Protein 6EX6 (pdb70)

Sequence (1267 aa):
INHGYPIDPVPFTSVKVTDNFWGQRLQASREVTIPLAFSKCEETGRYENFVKAAHPSDTYKVEGFSFDDTDVYKTIEGASYSLQTYPDKKLQKYIDSVLVIVAGAQEPDGYLYTARTMNPKHPHNWAGKERWVAVENLSHEFYNLGHMIEGAVAHYQATGKRNFLDIAIKYADCVCREIGNGPQQKKYVPGHQIAEMALVKLYMATGDKKYLDQAKFFLDTRGYTSRKDTYSQAHKPVVEQDEAVGHAVRAVYMYSGMADVAAITGDSSYIKAIDKIWDDNIVSKKIYITGGIGAHHAGEAFGNNYELPNLSAYCETCAAIGNVYMNYRLFLLHGDAKYFDVLERTLYNGLISGVSLDGGSFFYPNPLSSNGKYSRKPWFGCACCPSNVSRFIPSLPGYVYAVKNDQVYVNLYLSNKAELKVDKKKILLEQETGYPWNGDIRLKITQGNQDFTMKLRIPGWVRGNVLPGDLYSYADNQKPAYQVSVNGQTVESDVNDGYLSIARKWKKGDVVEVHFDMIPRIVKANPKVEADHGRVAVERGPIVYCAEWPDNRFNVHSILLNQHPQFKVTDKPELLYGIRQITTDAQALSYDKAGKLVTKDVELTLIPYYAWAHRGEGDMEVWLPIDVSATSAQINHGYPIDPVPFTSVKVTDNFWGQRLQASREVTIPLAFSKCEETGRYENFVKAAHPSDTYKVEGFSFDDTDVYKTIEGASYSLQTYPDKKLQKYIDSVLVIVAGAQEPDGYLYTARTMNPKHPHNWAGKERWVAVENLSHEFYNLGHMIEGAVAHYQATGKRNFLDIAIKYADCVCREIGNGPQQKKYVPGHQIAEMALVKLYMATGDKKYLDQAKFFLDTRGYTSRKDTYSQAHKPVVEQDEAVGHAVRAVYMYSGMADVAAITGDSSYIKAIDKIWDNIVSKKIYITGGIGAHHAGEAFGNNYELPNLSAYCETCAAIGNVYMNYRLFLLHGDAKYFDVLERTLYNGLISGVSLDGGSFFYPNPLSSNGKYSRKPWFGCACCPSNVSRFIPSLPGYVYAVKNDQVYVNLYLSNKAELKVDKKKILLEQETGYPWNGDIRLKITQGNQDFTMKLRIPGWVRGNVLPGDLYSYADNQKPAYQVSVNGQTVESDVNDGYLSIARKWKKGDVVEVHFDMIPRIVKANPKVEADHGRVAVERGPIVYCAEWPDNRFNVHSILLNQHPQFKVTDKPELLYGIRQITTDAQALSYDKAGKLVTKDVELTLIPYYAWAHRGEGDMEVWLPIDVSATSAQP

B-factor: mean 36.08, std 10.23, range [6.17, 221.86]

Radius of gyration: 34.12 Å; Cα contacts (8 Å, |Δi|>4): 2999; chains: 2; bounding box: 73×98×95 Å

Foldseek 3Di:
DDLQFLWFFFFLLFWFFDFQPLVLLQVLLQPALLVLLVVVCVVVCLLVLLQLLLPADQPDDLDFAQQSVLSLLLSLLLVLLNCSNPNDPVSLVVNVVSLVSQVSNADPQQQRGSQCSSYLCNGDPQCDNDHPPNFLPRNCSLVNLLSLLSSQLSNCVRPVDCSSVVSSVSNLVVCLVAEDDDDNHHDDAGNFARQLVSLLVNCVVPVDCSSLVVSVSNLQCQLVDPDLDQQQNSVHRLLPAQAFKHALLSRLSVLLSLLSSCSNVVNCSSVVRVVRHVVRCFAFAADLLLFGAAAPVRSITDPGLAHAFARGFRFLSSLLSLLSNLLSVCSNPVFLLSLLSNLSSVQGSNLLQAASSSQFGDGGQGQKDAWPDFTHNADSPRSNSSNSSNPSSRVSSRQWIGRALEIEGRDARFIWGWDQHNNWTWIKTWDDPPPQFFKIKIFTAADKDWGKYWYQDHCVLCFHSHPHAQKGWDADDRKDKWKDKPRHTDPDDQDSRTDIGTDIHHRGIMMIMHTDWDKTWMQGDVSNPNLVQWTFIDTRSFTKKFWDVVWPAARLFKAAELRWDKDWAWDCVPLNTFIKIKTWIWGWAQDPVRHIDIDITITIMTGNSSPRPPHIRIMHRIGGNDPVRGDYD/DDLQFLWFFFFLLQWDFDFQPLVLVQVLLQPAQLVLLVVVCVVVCVLVLLQLLLVADQPDDQDQAQLSVLLLLLSLLLLLLNCSNPNDPVSLVVNVVSLVSQLSNADPQLQRGSQCSSYLPNGDPQCPNDHPPNQLPRNCSLVSLLSLLSSQLSNCVRPVDNSSVVSSVSSLVSCLVAEDDDPRHHDDAGNAARQLQSLLVNCVVPVPCSSLVVSVSNLQCQLVDPDLDQQQPSVHRQLPAQAFKHALLSRLSSLLSLLSSCSVVVNCSNVVRSVRHVCRCQAFAADLLLFGAAAPVRNITDDGLAHAFARGFRFLSSLLSLLSNLLSVCSNPVFLLSLLSNLSSVQGSNLLQAASSNQWGDGGQGQKAAWPDFTGRADSPRPNSSNSSNRSSRVSRSQWMANAQEIEGRDARWIWGWDQHNNWTWIKTWDDPPPQFFKIKMFTAADKDWHKYWYAQRCVLVQHSHPHQQKGWDAPDHWDKWKDKPPHTDDADQDSRTRIDTGIHHRPIMMIMGTDWDKTWMAGDVSNPNQVQWTFIDTRSFTKKFFPVVWPAAQLQKAAELHWDKDWDWDCPPSNTFIKIWTWTWGWAADPVRHIDTDITITIMTTNSSPNPPHIRIMHRIHGHDPVSGDYYD

InterPro domains:
  IPR008928 Six-hairpin glycosidase superfamily [SSF48208] (93-388)
  IPR012878 Non-reducing end beta-L-arabinofuranosidase-like, GH127 catalytic domain [PF07944] (34-416)
  IPR049046 Non-reducing end beta-L-arabinofuranosidase-like, GH127 middle domain [PF20736] (426-537)
  IPR049049 Non-reducing end beta-L-arabinofuranosidase-like, GH127 C-terminal domain [PF20737] (539-644)
  IPR049174 Non-reducing end beta-L-arabinofuranosidase-like [PTHR43465] (1-645)

Organism: Bacteroides thetaiotaomicron (strain ATCC 29148 / DSM 2079 / JCM 5827 / CCUG 10774 / NCTC 10582 / VPI-5482 / E50) (NCBI:txid226186)

Secondary structure (DSSP, 8-state):
-----SSEE--GGGEEE-SSHHHHHHHHIIIIIHHHHHHHHHHTTHHHHHHHHHS--TT----S-TTTTHHHHHHHHHHHHHHHHS--HHHHHHHHHHHHHHHHT--TTS---HHHHT-TTS--TTT-SSTTTTTTTT--HHHHHHHHHHHHHHHHHHHS--TTHHHHHHHHHHHHHHBSSSTTSB----SS--HHHHHHHHHHHH--HHHHHHHHHHHHHTTSSS---TTTT-SS-GGG--S--EEHHHHHHHHHHHHHHHHHHT-THHHHHHHHHHHHHHHHS--TTS----BTGGGEE-STT---STT----HHHHHHHHHHHHHHHHHH--THHHHHHHHHIIIIIGGGB-TTSS-B-SS--SEEESS---BS--SS-HHHHHHHHHGGGGGGGSEEEETTEEEE---SSEEEEEEETTEEEEEEEEE-TTS-EEEEEEEEE-EEEEEEEEE--GGGGT-SSSSSSEEE-S-----EEEEETTEEE-PPEETTEEEEEEEEETT-EEEEEE----EEEEE-TT-GGGTTEEEEEETTEEEEEEGGG-SS-TTSEE--SS---EEEEETTSTTSEEEEEEEEEEEEE-TTS-EEEEEEEEEEEEGGGTTSS-S-EEESEEE-SGGG---B-/-----SSEE--GGGEEE-SSHHHHHHHHIIIIIHHHHHHHHHHTTHHHHHHHHHS--TT----S-TTTHHHHHHHHHHHHHHHHHS--HHHHHHHHHHHHHHHHT--TTS---HHHHT-TTS--TTT-SSTTTTTTTT--HHHHHHHHHHHHHHHHHHHS--TTHHHHHHHHHHHHHHBSSSTTSB----SS--HHHHHHHHHHHH--HHHHHHHHHHHHHTTSSS---GGGT-SS-GGG--S--SBHHHHHHHHHHHHHHHHHHT-THHHHHHHHHHHHHHHHS--TTS----BTTTTB--STT---STT----HHHHHHHHHHHHHHHHHH--HHHHHHHHHHIIIIIGGGB-TTSS-B-SS--SEEES----BS--SS-HHHHHHHHHGGGGGGGSEEEETTEEEE---SSEEEEEEETTEEEEEEEEE-TTS--EEEEEEEE-EEEEEEEEE--GGGGT-SSSSSSEEE-S-----EEEEETTEEE---EETTEEEEEEEEETT-EEEEEE----EEEEE-TT-GGGTTEEEEEETTEEEEEEGGG-SS-GGGEE--SS--EEEEEETTSTTSEEEEEEEEEEEEE-TTS-EEEEEEEEEEEEGGGTTSS-S-EEESEEE-SGGG----

Solvent-accessible surface area: 43838 Å² total; per-residue (Å²): 122,101,38,30,18,87,10,71,53,7,72,25,71,31,8,62,33,80,20,135,24,1,18,44,8,31,90,11,5,68,102,56,2,1,64,37,1,8,60,35,0,59,120,60,22,10,34,44,31,0,67,69,4,41,120,76,34,107,122,50,89,26,80,50,70,3,24,7,3,1,3,0,0,1,0,0,5,0,0,0,31,6,8,71,78,115,110,54,90,75,30,59,57,84,0,57,69,7,3,108,63,0,46,44,2,29,45,148,54,0,0,0,0,4,7,14,10,7,1,79,68,112,28,6,125,78,0,21,96,59,51,1,80,14,1,27,92,58,0,13,0,1,12,0,0,0,0,0,0,6,0,0,5,3,0,82,108,24,24,56,127,127,58,0,3,55,8,0,30,106,0,0,49,0,0,22,129,45,0,7,95,29,152,106,55,110,66,49,3,1,4,11,0,0,0,0,8,0,0,3,52,0,35,59,40,52,41,57,64,46,3,16,88,13,0,69,34,0,0,59,27,2,17,148,33,125,19,57,74,71,82,9,0,4,55,48,21,3,64,72,1,19,45,0,32,5,6,2,7,5,0,0,2,0,0,0,0,0,1,14,0,3,11,30,52,74,43,86,50,3,21,55,1,1,47,57,0,15,74,7,2,2,7,52,11,0,2,1,1,0,0,0,2,4,53,103,88,30,39,12,15,9,108,52,30,63,5,36,18,94,53,0,20,2,6,0,4,1,1,0,0,1,0,21,2,0,20,38,0,0,5,31,57,8,31,1,68,12,0,16,2,0,2,12,0,0,1,0,1,0,0,0,0,5,8,7,78,0,17,24,1,1,34,21,1,11,0,8,3,100,18,186,63,29,17,88,61,22,51,59,20,0,14,0,0,0,0,1,0,3,2,4,11,20,0,6,13,24,0,1,0,11,18,116,36,58,0,17,0,0,0,0,1,14,0,44,4,97,2,78,0,79,109,38,64,0,71,1,63,0,69,26,33,7,2,36,47,2,75,2,34,1,26,2,69,37,30,106,36,94,6,18,0,21,0,0,0,0,2,21,1,90,39,72,6,7,23,56,90,1,12,64,30,44,46,150,95,88,26,45,72,86,1,27,14,83,79,67,100,29,104,65,67,40,96,81,8,0,4,34,13,78,78,60,1,44,64,57,18,52,0,99,4,58,1,38,20,48,17,14,7,0,82,5,25,107,123,2,135,38,3,97,18,47,2,0,1,2,18,4,7,1,0,1,0,0,1,88,45,32,8,227,37,61,0,27,3,0,24,2,78,110,161,18,84,47,134,54,57,82,72,86,165,46,22,135,19,2,51,20,0,8,3,103,6,60,9,9,48,128,61,205,85,62,142,88,58,72,126,119,20,104,0,14,0,0,0,0,4,0,2,11,54,68,38,88,17,34,0,16,0,1,1,2,27,59,94,94,12,32,44,21,135,112,103,41,36,19,72,2,68,52,6,74,27,77,29,7,60,33,74,28,124,23,1,19,40,8,22,91,12,5,64,106,58,2,2,64,38,2,8,58,36,0,108,115,58,21,16,25,83,26,0,51,59,3,41,119,80,31,106,122,58,82,22,135,51,68,3,21,7,3,0,1,0,0,0,0,0,5,0,0,0,29,6,11,58,79,123,115,58,89,81,29,64,60,84,0,57,68,7,4,109,61,0,46,43,2,28,48,148,57,1,0,0,0,4,7,13,11,4,0,78,64,114,30,7,124,75,0,23,94,58,57,12,82,14,1,25,92,56,0,10,0,1,11,0,0,0,0,0,0,6,0,0,4,2,0,79,114,24,20,55,127,122,57,0,3,57,8,0,30,113,0,0,33,0,0,14,134,56,0,8,92,26,152,102,64,35,62,55,3,0,5,13,0,0,0,0,7,0,0,7,59,0,27,48,42,52,40,48,122,78,2,8,85,14,0,67,36,0,1,60,23,3,3,140,23,124,20,119,66,68,79,7,0,4,46,51,21,4,63,71,2,17,45,0,31,6,10,2,5,6,0,0,1,0,0,0,0,0,2,14,0,2,11,30,53,72,44,85,49,2,20,54,1,0,41,57,0,5,74,10,0,3,17,59,12,0,2,0,1,0,0,1,2,3,58,103,90,31,35,11,13,11,109,53,32,67,5,33,18,97,52,0,18,1,6,0,2,0,0,0,0,2,0,24,2,0,21,36,0,0,5,31,65,10,32,0,67,10,0,23,0,1,3,14,0,0,0,0,0,0,0,0,0,5,9,8,76,1,17,24,2,1,36,20,0,10,0,7,3,102,22,92,64,25,19,88,58,22,54,55,19,0,12,0,0,0,0,1,0,4,2,4,8,20,0,5,12,22,0,0,0,13,85,110,49,46,0,8,0,0,0,0,0,14,0,108,3,98,2,77,0,74,202,34,57,0,59,1,38,4,38,25,32,6,2,38,42,3,73,3,80,0,58,2,41,90,23,114,39,89,1,18,0,24,0,0,1,0,4,21,2,99,40,74,7,7,24,55,92,2,10,63,30,47,47,105,86,86,26,50,71,97,4,22,12,81,74,60,112,27,91,58,110,35,90,80,9,0,5,34,9,79,75,65,0,33,148,55,16,38,0,81,4,63,1,40,20,46,18,13,10,0,32,14,24,111,120,1,136,38,8,101,26,54,6,0,1,3,19,4,8,1,0,2,0,0,1,93,46,32,17,110,32,72,0,29,6,0,21,2,76,111,144,16,142,46,54,54,49,87,80,86,165,47,21,131,18,1,51,18,0,13,5,110,5,61,10,9,42,108,57,124,82,64,141,92,56,75,48,130,29,110,0,14,0,0,0,0,4,0,2,11,54,70,37,91,15,30,0,13,0,2,1,1,29,60,98,97,14,34,59,26,51,143

Nearest PDB structures (foldseek):
  6ex6-assembly2_A  TM=1.002E+00  e=0.000E+00  Bacteroides thetaiotaomicron VPI-5482
  4qk0-assembly2_D  TM=9.140E-01  e=5.119E-61  Geobacillus stearothermophilus
  8qf2-assembly1_A  TM=9.098E-01  e=1.594E-53  Bifidobacterium longum
  3wrg-assembly1_A  TM=9.136E-01  e=2.716E-53  Bifidobacterium longum subsp. longum JCM 1217
  3wrf-assembly1_A  TM=9.022E-01  e=9.124E-53  Bifidobacterium longum subsp. longum JCM 1217

Structure (mmCIF, N/CA/C/O backbone):
data_6EX6
#
_entry.id   6EX6
#
_cell.length_a   136.821
_cell.length_b   136.821
_cell.length_c   135.582
_cell.angle_alpha   90.00
_cell.angle_beta   90.00
_cell.angle_gamma   120.00
#
_symmetry.space_group_name_H-M   'P 65'
#
loop_
_entity.id
_entity.type
_entity.pdbx_description
1 polymer 'Six-hairpin glycosidase'
2 non-polymer 'ZINC ION'
3 water water
#
loop_
_atom_site.group_PDB
_atom_site.id
_atom_site.type_symbol
_atom_site.label_atom_id
_atom_site.label_alt_id
_atom_site.label_comp_id
_atom_site.label_asym_id
_atom_site.label_entity_id
_atom_site.label_seq_id
_atom_site.pdbx_PDB_ins_code
_atom_site.Cartn_x
_atom_site.Cartn_y
_atom_site.Cartn_z
_atom_site.occupancy
_atom_site.B_iso_or_equiv
_atom_site.auth_seq_id
_atom_site.auth_comp_id
_atom_site.auth_asym_id
_atom_site.auth_atom_id
_atom_site.pdbx_PDB_model_num
ATOM 1 N N . ILE A 1 1 ? -34.157 129.605 -8.006 1.00 49.84 21 ILE B N 1
ATOM 2 C CA . ILE A 1 1 ? -34.983 130.082 -6.817 1.00 43.65 21 ILE B CA 1
ATOM 3 C C . ILE A 1 1 ? -34.175 129.921 -5.564 1.00 39.59 21 ILE B C 1
ATOM 4 O O . ILE A 1 1 ? -33.708 128.799 -5.226 1.00 40.17 21 ILE B O 1
ATOM 9 N N . ASN A 1 2 ? -34.056 131.027 -4.860 1.00 36.27 22 ASN B N 1
ATOM 10 C CA . ASN A 1 2 ? -33.132 131.136 -3.742 1.00 42.37 22 ASN B CA 1
ATOM 11 C C . ASN A 1 2 ? -33.632 130.317 -2.529 1.00 39.05 22 ASN B C 1
ATOM 12 O O . ASN A 1 2 ? -34.827 130.326 -2.184 1.00 36.28 22 ASN B O 1
ATOM 17 N N . HIS A 1 3 ? -32.698 129.568 -1.961 1.00 37.93 23 HIS B N 1
ATOM 18 C CA . HIS A 1 3 ? -32.892 128.777 -0.730 1.00 36.64 23 HIS B CA 1
ATOM 19 C C . HIS A 1 3 ? -33.153 129.635 0.543 1.00 31.55 23 HIS B C 1
ATOM 20 O O . HIS A 1 3 ? -33.613 129.096 1.562 1.00 33.02 23 HIS B O 1
ATOM 27 N N . GLY A 1 4 ? -32.781 130.918 0.520 1.00 31.24 24 GLY B N 1
ATOM 28 C CA . GLY A 1 4 ? -32.874 131.859 1.695 1.00 30.36 24 GLY B CA 1
ATOM 29 C C . GLY A 1 4 ? -31.792 131.819 2.814 1.00 29.16 24 GLY B C 1
ATOM 30 O O . GLY A 1 4 ? -31.780 132.639 3.730 1.00 30.20 24 GLY B O 1
ATOM 31 N N . TYR A 1 5 ? -30.957 130.815 2.862 1.00 26.65 25 TYR B N 1
ATOM 32 C CA . TYR A 1 5 ? -29.832 130.858 3.803 1.00 28.67 25 TYR B CA 1
ATOM 33 C C . TYR A 1 5 ? -28.956 132.076 3.580 1.00 29.02 25 TYR B C 1
ATOM 34 O O . TYR A 1 5 ? -28.777 132.487 2.429 1.00 34.15 25 TYR B O 1
ATOM 43 N N . PRO A 1 6 ? -28.365 132.622 4.654 1.00 28.93 26 PRO B N 1
ATOM 44 C CA . PRO A 1 6 ? -27.498 133.803 4.422 1.00 33.58 26 PRO B CA 1
ATOM 45 C C . PRO A 1 6 ? -26.135 133.471 3.823 1.00 33.37 26 PRO B C 1
ATOM 46 O O . PRO A 1 6 ? -25.407 134.381 3.453 1.00 35.90 26 PRO B O 1
ATOM 50 N N . ILE A 1 7 ? -25.785 132.202 3.712 1.00 31.02 27 ILE B N 1
ATOM 51 C CA . ILE A 1 7 ? -24.544 131.815 3.014 1.00 32.06 27 ILE B CA 1
ATOM 52 C C . ILE A 1 7 ? -24.876 130.834 1.883 1.00 29.76 27 ILE B C 1
ATOM 53 O O . ILE A 1 7 ? -25.755 130.014 2.067 1.00 25.25 27 ILE B O 1
ATOM 58 N N . ASP A 1 8 ? -24.220 130.950 0.716 1.00 31.66 28 ASP B N 1
ATOM 59 C CA . ASP A 1 8 ? -24.421 130.032 -0.419 1.00 31.23 28 ASP B CA 1
ATOM 60 C C . ASP A 1 8 ? -23.542 128.784 -0.424 1.00 30.18 28 ASP B C 1
ATOM 61 O O . ASP A 1 8 ? -22.343 128.859 -0.259 1.00 29.96 28 ASP B O 1
ATOM 66 N N . PRO A 1 9 ? -24.131 127.623 -0.680 1.00 30.11 29 PRO B N 1
ATOM 67 C CA . PRO A 1 9 ? -23.314 126.468 -0.992 1.00 30.31 29 PRO B CA 1
ATOM 68 C C . PRO A 1 9 ? -22.432 126.683 -2.212 1.00 33.62 29 PRO B C 1
ATOM 69 O O . PRO A 1 9 ? -22.776 127.483 -3.106 1.00 33.04 29 PRO B O 1
ATOM 73 N N . VAL A 1 10 ? -21.323 125.949 -2.253 1.00 33.27 30 VAL B N 1
ATOM 74 C CA . VAL A 1 10 ? -20.534 125.783 -3.464 1.00 31.83 30 VAL B CA 1
ATOM 75 C C . VAL A 1 10 ? -20.842 124.344 -3.863 1.00 30.80 30 VAL B C 1
ATOM 76 O O . VAL A 1 10 ? -20.457 123.374 -3.142 1.00 34.99 30 VAL B O 1
ATOM 80 N N . PRO A 1 11 ? -21.576 124.180 -4.973 1.00 29.51 31 PRO B N 1
ATOM 81 C CA . PRO A 1 11 ? -22.033 122.839 -5.368 1.00 32.34 31 PRO B CA 1
ATOM 82 C C . PRO A 1 11 ? -20.938 121.786 -5.682 1.00 32.81 31 PRO B C 1
ATOM 83 O O . PRO A 1 11 ? -19.807 122.112 -6.029 1.00 36.72 31 PRO B O 1
ATOM 87 N N . PHE A 1 12 ? -21.291 120.521 -5.582 1.00 32.49 32 PHE B N 1
ATOM 88 C CA . PHE A 1 12 ? -20.299 119.444 -5.773 1.00 33.27 32 PHE B CA 1
ATOM 89 C C . PHE A 1 12 ? -19.715 119.426 -7.224 1.00 35.59 32 PHE B C 1
ATOM 90 O O . PHE A 1 12 ? -18.625 118.931 -7.438 1.00 37.44 32 PHE B O 1
ATOM 98 N N . THR A 1 13 ? -20.457 119.993 -8.177 1.00 30.80 33 THR B N 1
ATOM 99 C CA . THR A 1 13 ? -20.057 120.082 -9.554 1.00 34.24 33 THR B CA 1
ATOM 100 C C . THR A 1 13 ? -18.953 121.095 -9.720 1.00 35.91 33 THR B C 1
ATOM 101 O O . THR A 1 13 ? -18.287 121.068 -10.726 1.00 33.12 33 THR B O 1
ATOM 105 N N . SER A 1 14 ? -18.765 121.985 -8.737 1.00 36.86 34 SER B N 1
ATOM 106 C CA . SER A 1 14 ? -17.708 123.008 -8.785 1.00 36.81 34 SER B CA 1
ATOM 107 C C . SER A 1 14 ? -16.338 122.565 -8.257 1.00 34.58 34 SER B C 1
ATOM 108 O O . SER A 1 14 ? -15.353 123.304 -8.380 1.00 35.63 34 SER B O 1
ATOM 111 N N . VAL A 1 15 ? -16.261 121.369 -7.681 1.00 32.36 35 VAL B N 1
ATOM 112 C CA . VAL A 1 15 ? -15.105 120.950 -6.895 1.00 31.39 35 VAL B CA 1
ATOM 113 C C . VAL A 1 15 ? -14.610 119.586 -7.414 1.00 35.76 35 VAL B C 1
ATOM 114 O O . VAL A 1 15 ? -15.345 118.598 -7.325 1.00 37.97 35 VAL B O 1
ATOM 118 N N . LYS A 1 16 ? -13.392 119.560 -7.982 1.00 37.13 36 LYS B N 1
ATOM 119 C CA . LYS A 1 16 ? -12.770 118.353 -8.482 1.00 35.72 36 LYS B CA 1
ATOM 120 C C . LYS A 1 16 ? -11.796 117.926 -7.398 1.00 35.80 36 LYS B C 1
ATOM 121 O O . LYS A 1 16 ? -10.836 118.663 -7.023 1.00 35.33 36 LYS B O 1
ATOM 123 N N . VAL A 1 17 ? -12.065 116.751 -6.866 1.00 31.53 37 VAL B N 1
ATOM 124 C CA . VAL A 1 17 ? -11.228 116.151 -5.835 1.00 34.49 37 VAL B CA 1
ATOM 125 C C . VAL A 1 17 ? -10.020 115.502 -6.483 1.00 36.02 37 VAL B C 1
ATOM 126 O O . VAL A 1 17 ? -10.199 114.674 -7.358 1.00 32.63 37 VAL B O 1
ATOM 130 N N . THR A 1 18 ? -8.834 115.827 -5.983 1.00 34.18 38 THR B N 1
ATOM 131 C CA . THR A 1 18 ? -7.556 115.392 -6.537 1.00 37.68 38 THR B CA 1
ATOM 132 C C . THR A 1 18 ? -6.737 114.571 -5.524 1.00 38.98 38 THR B C 1
ATOM 133 O O . THR A 1 18 ? -5.627 114.143 -5.821 1.00 38.47 38 THR B O 1
ATOM 137 N N . ASP A 1 19 ? -7.289 114.331 -4.347 1.00 34.84 39 ASP B N 1
ATOM 138 C CA . ASP A 1 19 ? -6.553 113.649 -3.297 1.00 32.96 39 ASP B CA 1
ATOM 139 C C . ASP A 1 19 ? -6.622 112.133 -3.408 1.00 33.51 39 ASP B C 1
ATOM 140 O O . ASP A 1 19 ? -7.186 111.561 -4.365 1.00 42.81 39 ASP B O 1
ATOM 145 N N . ASN A 1 20 ? -6.048 111.493 -2.407 1.00 34.04 40 ASN B N 1
ATOM 146 C CA . ASN A 1 20 ? -6.063 110.060 -2.251 1.00 36.21 40 ASN B CA 1
ATOM 147 C C . ASN A 1 20 ? -7.183 109.521 -1.306 1.00 34.31 40 ASN B C 1
ATOM 148 O O . ASN A 1 20 ? -7.862 108.559 -1.657 1.00 38.30 40 ASN B O 1
ATOM 153 N N . PHE A 1 21 ? -7.404 110.140 -0.147 1.00 34.91 41 PHE B N 1
ATOM 154 C CA . PHE A 1 21 ? -8.440 109.697 0.837 1.00 31.02 41 PHE B CA 1
ATOM 155 C C . PHE A 1 21 ? -9.902 109.696 0.286 1.00 31.76 41 PHE B C 1
ATOM 156 O O . PHE A 1 21 ? -10.540 108.623 0.113 1.00 33.25 41 PHE B O 1
ATOM 164 N N . TRP A 1 22 ? -10.419 110.876 -0.004 1.00 31.74 42 TRP B N 1
ATOM 165 C CA . TRP A 1 22 ? -11.766 111.049 -0.508 1.00 31.18 42 TRP B CA 1
ATOM 166 C C . TRP A 1 22 ? -11.915 110.567 -1.938 1.00 32.92 42 TRP B C 1
ATOM 167 O O . TRP A 1 22 ? -12.883 109.977 -2.285 1.00 33.95 42 TRP B O 1
ATOM 178 N N . GLY A 1 23 ? -10.898 110.817 -2.731 1.00 30.53 43 GLY B N 1
ATOM 179 C CA . GLY A 1 23 ? -10.827 110.390 -4.095 1.00 28.29 43 GLY B CA 1
ATOM 180 C C . GLY A 1 23 ? -10.998 108.915 -4.243 1.00 27.70 43 GLY B C 1
ATOM 181 O O . GLY A 1 23 ? -11.611 108.517 -5.165 1.00 29.68 43 GLY B O 1
ATOM 182 N N . GLN A 1 24 ? -10.431 108.115 -3.365 1.00 31.84 44 GLN B N 1
ATOM 183 C CA . GLN A 1 24 ? -10.664 106.692 -3.424 1.00 36.52 44 GLN B CA 1
ATOM 184 C C . GLN A 1 24 ? -12.085 106.323 -2.987 1.00 36.73 44 GLN B C 1
ATOM 185 O O . GLN A 1 24 ? -12.634 105.410 -3.506 1.00 29.82 44 GLN B O 1
ATOM 191 N N . ARG A 1 25 ? -12.676 107.085 -2.070 1.00 34.21 45 ARG B N 1
ATOM 192 C CA . ARG A 1 25 ? -14.043 106.837 -1.630 1.00 32.75 45 ARG B CA 1
ATOM 193 C C . ARG A 1 25 ? -14.993 107.152 -2.760 1.00 29.42 45 ARG B C 1
ATOM 194 O O . ARG A 1 25 ? -15.940 106.484 -2.905 1.00 26.35 45 ARG B O 1
ATOM 202 N N . LEU A 1 26 ? -14.690 108.163 -3.557 1.00 30.61 46 LEU B N 1
ATOM 203 C CA . LEU A 1 26 ? -15.511 108.563 -4.675 1.00 31.86 46 LEU B CA 1
ATOM 204 C C . LEU A 1 26 ? -15.442 107.564 -5.771 1.00 37.25 46 LEU B C 1
ATOM 205 O O . LEU A 1 26 ? -16.430 107.262 -6.360 1.00 40.05 46 LEU B O 1
ATOM 210 N N . GLN A 1 27 ? -14.258 107.079 -6.065 1.00 35.33 47 GLN B N 1
ATOM 211 C CA . GLN A 1 27 ? -14.091 106.058 -7.072 1.00 36.51 47 GLN B CA 1
ATOM 212 C C . GLN A 1 27 ? -14.810 104.799 -6.652 1.00 31.50 47 GLN B C 1
ATOM 213 O O . GLN A 1 27 ? -15.527 104.204 -7.451 1.00 29.95 47 GLN B O 1
ATOM 219 N N . ALA A 1 28 ? -14.624 104.389 -5.413 1.00 30.49 48 ALA B N 1
ATOM 220 C CA . ALA A 1 28 ? -15.313 103.216 -4.901 1.00 33.06 48 ALA B CA 1
ATOM 221 C C . ALA A 1 28 ? -16.843 103.347 -4.985 1.00 33.94 48 ALA B C 1
ATOM 222 O O . ALA A 1 28 ? -17.537 102.399 -5.353 1.00 33.01 48 ALA B O 1
ATOM 224 N N . SER A 1 29 ? -17.381 104.526 -4.685 1.00 32.79 49 SER B N 1
ATOM 225 C CA . SER A 1 29 ? -18.833 104.723 -4.806 1.00 35.06 49 SER B CA 1
ATOM 226 C C . SER A 1 29 ? -19.331 104.479 -6.255 1.00 33.16 49 SER B C 1
ATOM 227 O O . SER A 1 29 ? -20.377 103.830 -6.491 1.00 31.11 49 SER B O 1
ATOM 230 N N . ARG A 1 30 ? -18.585 104.995 -7.224 1.00 31.28 50 ARG B N 1
ATOM 231 C CA . ARG A 1 30 ? -19.011 104.903 -8.621 1.00 33.81 50 ARG B CA 1
ATOM 232 C C . ARG A 1 30 ? -18.826 103.490 -9.178 1.00 34.78 50 ARG B C 1
ATOM 233 O O . ARG A 1 30 ? -19.724 102.981 -9.843 1.00 32.94 50 ARG B O 1
ATOM 241 N N . GLU A 1 31 ? -17.696 102.841 -8.863 1.00 35.43 51 GLU B N 1
ATOM 242 C CA . GLU A 1 31 ? -17.361 101.569 -9.510 1.00 36.95 51 GLU B CA 1
ATOM 243 C C . GLU A 1 31 ? -17.958 100.408 -8.791 1.00 38.94 51 GLU B C 1
ATOM 244 O O . GLU A 1 31 ? -18.119 99.383 -9.407 1.00 35.82 51 GLU B O 1
ATOM 250 N N . VAL A 1 32 ? -18.236 100.514 -7.480 1.00 37.04 52 VAL B N 1
ATOM 251 C CA . VAL A 1 32 ? -18.747 99.339 -6.756 1.00 35.51 52 VAL B CA 1
ATOM 252 C C . VAL A 1 32 ? -20.092 99.585 -6.071 1.00 33.46 52 VAL B C 1
ATOM 253 O O . VAL A 1 32 ? -21.017 98.786 -6.212 1.00 33.65 52 VAL B O 1
ATOM 257 N N . THR A 1 33 ? -20.203 100.669 -5.296 1.00 33.72 53 THR B N 1
ATOM 258 C CA . THR A 1 33 ? -21.365 100.846 -4.442 1.00 30.77 53 THR B CA 1
ATOM 259 C C . THR A 1 33 ? -22.647 101.050 -5.243 1.00 29.67 53 THR B C 1
ATOM 260 O O . THR A 1 33 ? -23.622 100.381 -4.964 1.00 34.50 53 THR B O 1
ATOM 264 N N . ILE A 1 34 ? -22.663 101.990 -6.177 1.00 29.25 54 ILE B N 1
ATOM 265 C CA . ILE A 1 34 ? -23.864 102.242 -6.968 1.00 29.79 54 ILE B CA 1
ATOM 266 C C . ILE A 1 34 ? -24.232 101.032 -7.832 1.00 32.28 54 ILE B C 1
ATOM 267 O O . ILE A 1 34 ? -25.391 100.637 -7.847 1.00 33.00 54 ILE B O 1
ATOM 272 N N . PRO A 1 35 ? -23.244 100.423 -8.543 1.00 35.78 55 PRO B N 1
ATOM 273 C CA . PRO A 1 35 ? -23.591 99.157 -9.236 1.00 36.65 55 PRO B CA 1
ATOM 274 C C . PRO A 1 35 ? -24.138 98.075 -8.347 1.00 32.66 55 PRO B C 1
ATOM 275 O O . PRO A 1 35 ? -25.109 97.441 -8.717 1.00 34.52 55 PRO B O 1
ATOM 279 N N . LEU A 1 36 ? -23.542 97.887 -7.167 1.00 31.63 56 LEU B N 1
ATOM 280 C CA . LEU A 1 36 ? -24.057 96.917 -6.206 1.00 29.66 56 LEU B CA 1
ATOM 281 C C . LEU A 1 36 ? -25.484 97.235 -5.713 1.00 30.74 56 LEU B C 1
ATOM 282 O O . LEU A 1 36 ? -26.346 96.367 -5.621 1.00 32.90 56 LEU B O 1
ATOM 287 N N . ALA A 1 37 ? -25.742 98.459 -5.352 1.00 29.46 57 ALA B N 1
ATOM 288 C CA . ALA A 1 37 ? -27.080 98.756 -4.882 1.00 32.98 57 ALA B CA 1
ATOM 289 C C . ALA A 1 37 ? -28.152 98.533 -5.979 1.00 31.16 57 ALA B C 1
ATOM 290 O O . ALA A 1 37 ? -29.213 97.959 -5.706 1.00 28.19 57 ALA B O 1
ATOM 292 N N . PHE A 1 38 ? -27.889 98.963 -7.211 1.00 32.76 58 PHE B N 1
ATOM 293 C CA . PHE A 1 38 ? -28.855 98.641 -8.293 1.00 32.19 58 PHE B CA 1
ATOM 294 C C . PHE A 1 38 ? -29.081 97.127 -8.458 1.00 33.47 58 PHE B C 1
ATOM 295 O O . PHE A 1 38 ? -30.249 96.651 -8.619 1.00 29.99 58 PHE B O 1
ATOM 303 N N . SER A 1 39 ? -27.970 96.397 -8.379 1.00 33.15 59 SER B N 1
ATOM 304 C CA . SER A 1 39 ? -27.966 94.954 -8.524 1.00 34.76 59 SER B CA 1
ATOM 305 C C . SER A 1 39 ? -28.775 94.311 -7.398 1.00 34.46 59 SER B C 1
ATOM 306 O O . SER A 1 39 ? -29.590 93.424 -7.624 1.00 35.37 59 SER B O 1
ATOM 309 N N . LYS A 1 40 ? -28.602 94.781 -6.189 1.00 35.45 60 LYS B N 1
ATOM 310 C CA . LYS A 1 40 ? -29.451 94.351 -5.062 1.00 35.32 60 LYS B CA 1
ATOM 311 C C . LYS A 1 40 ? -30.960 94.756 -5.168 1.00 36.33 60 LYS B C 1
ATOM 312 O O . LYS A 1 40 ? -31.849 94.046 -4.679 1.00 35.35 60 LYS B O 1
ATOM 318 N N . CYS A 1 41 ? -31.253 95.910 -5.772 1.00 37.08 61 CYS B N 1
ATOM 319 C CA . CYS A 1 41 ? -32.631 96.284 -5.991 1.00 36.13 61 CYS B CA 1
ATOM 320 C C . CYS A 1 41 ? -33.292 95.219 -6.907 1.00 34.75 61 CYS B C 1
ATOM 321 O O . CYS A 1 41 ? -34.446 94.842 -6.645 1.00 30.04 61 CYS B O 1
ATOM 324 N N . GLU A 1 42 ? -32.571 94.734 -7.940 1.00 30.58 62 GLU B N 1
ATOM 325 C CA . GLU A 1 42 ? -33.088 93.626 -8.771 1.00 34.78 62 GLU B CA 1
ATOM 326 C C . GLU A 1 42 ? -33.236 92.388 -7.905 1.00 33.12 62 GLU B C 1
ATOM 327 O O . GLU A 1 42 ? -34.337 91.822 -7.791 1.00 35.74 62 GLU B O 1
ATOM 329 N N . GLU A 1 43 ? -32.131 91.984 -7.288 1.00 35.60 63 GLU B N 1
ATOM 330 C CA . GLU A 1 43 ? -32.014 90.703 -6.552 1.00 38.64 63 GLU B CA 1
ATOM 331 C C . GLU A 1 43 ? -33.003 90.534 -5.348 1.00 38.53 63 GLU B C 1
ATOM 332 O O . GLU A 1 43 ? -33.532 89.474 -5.135 1.00 33.57 63 GLU B O 1
ATOM 338 N N . THR A 1 44 ? -33.287 91.587 -4.593 1.00 38.55 64 THR B N 1
ATOM 339 C CA . THR A 1 44 ? -34.142 91.441 -3.437 1.00 38.57 64 THR B CA 1
ATOM 340 C C . THR A 1 44 ? -35.603 91.842 -3.689 1.00 35.81 64 THR B C 1
ATOM 341 O O . THR A 1 44 ? -36.383 91.914 -2.756 1.00 39.04 64 THR B O 1
ATOM 345 N N . GLY A 1 45 ? -35.986 92.023 -4.938 1.00 35.26 65 GLY B N 1
ATOM 346 C CA . GLY A 1 45 ? -37.377 92.232 -5.249 1.00 36.29 65 GLY B CA 1
ATOM 347 C C . GLY A 1 45 ? -37.853 93.672 -5.283 1.00 37.68 65 GLY B C 1
ATOM 348 O O . GLY A 1 45 ? -39.044 93.884 -5.394 1.00 40.98 65 GLY B O 1
ATOM 349 N N . ARG A 1 46 ? -36.956 94.653 -5.220 1.00 35.35 66 ARG B N 1
ATOM 350 C CA . ARG A 1 46 ? -37.380 96.071 -5.168 1.00 35.94 66 ARG B CA 1
ATOM 351 C C . ARG A 1 46 ? -38.006 96.465 -6.488 1.00 32.93 66 ARG B C 1
ATOM 352 O O . ARG A 1 46 ? -38.985 97.163 -6.505 1.00 30.99 66 ARG B O 1
ATOM 360 N N . TYR A 1 47 ? -37.432 96.021 -7.589 1.00 32.89 67 TYR B N 1
ATOM 361 C CA . TYR A 1 47 ? -38.048 96.268 -8.901 1.00 36.64 67 TYR B CA 1
ATOM 362 C C . TYR A 1 47 ? -39.372 95.485 -9.039 1.00 37.96 67 TYR B C 1
ATOM 363 O O . TYR A 1 47 ? -40.357 96.086 -9.521 1.00 37.22 67 TYR B O 1
ATOM 372 N N . GLU A 1 48 ? -39.391 94.181 -8.657 1.00 33.19 68 GLU B N 1
ATOM 373 C CA . GLU A 1 48 ? -40.613 93.355 -8.719 1.00 34.88 68 GLU B CA 1
ATOM 374 C C . GLU A 1 48 ? -41.776 94.012 -8.002 1.00 34.63 68 GLU B C 1
ATOM 375 O O . GLU A 1 48 ? -42.883 93.924 -8.507 1.00 39.14 68 GLU B O 1
ATOM 377 N N . ASN A 1 49 ? -41.554 94.686 -6.876 1.00 31.39 69 ASN B N 1
ATOM 378 C CA . ASN A 1 49 ? -42.651 95.408 -6.231 1.00 33.58 69 ASN B CA 1
ATOM 379 C C . ASN A 1 49 ? -43.366 96.409 -7.199 1.00 30.65 69 ASN B C 1
ATOM 380 O O . ASN A 1 49 ? -44.593 96.480 -7.214 1.00 31.25 69 ASN B O 1
ATOM 385 N N . PHE A 1 50 ? -42.613 97.169 -7.988 1.00 31.05 70 PHE B N 1
ATOM 386 C CA . PHE A 1 50 ? -43.211 98.111 -8.965 1.00 34.54 70 PHE B CA 1
ATOM 387 C C . PHE A 1 50 ? -43.934 97.328 -10.075 1.00 35.00 70 PHE B C 1
ATOM 388 O O . PHE A 1 50 ? -44.948 97.762 -10.577 1.00 33.92 70 PHE B O 1
ATOM 396 N N . VAL A 1 51 ? -43.378 96.193 -10.468 1.00 38.45 71 VAL B N 1
ATOM 397 C CA . VAL A 1 51 ? -43.967 95.380 -11.548 1.00 40.87 71 VAL B CA 1
ATOM 398 C C . VAL A 1 51 ? -45.278 94.808 -11.035 1.00 39.77 71 VAL B C 1
ATOM 399 O O . VAL A 1 51 ? -46.295 94.890 -11.710 1.00 38.21 71 VAL B O 1
ATOM 403 N N . LYS A 1 52 ? -45.250 94.296 -9.806 1.00 36.86 72 LYS B N 1
ATOM 404 C CA . LYS A 1 52 ? -46.448 93.861 -9.166 1.00 33.85 72 LYS B CA 1
ATOM 405 C C . LYS A 1 52 ? -47.479 94.970 -8.988 1.00 32.84 72 LYS B C 1
ATOM 406 O O . LYS A 1 52 ? -48.712 94.746 -9.170 1.00 31.48 72 LYS B O 1
ATOM 412 N N . ALA A 1 53 ? -47.033 96.160 -8.625 1.00 29.28 73 ALA B N 1
ATOM 413 C CA . ALA A 1 53 ? -47.993 97.261 -8.489 1.00 31.85 73 ALA B CA 1
ATOM 414 C C . ALA A 1 53 ? -48.692 97.594 -9.818 1.00 31.70 73 ALA B C 1
ATOM 415 O O . ALA A 1 53 ? -49.835 98.066 -9.811 1.00 29.37 73 ALA B O 1
ATOM 417 N N . ALA A 1 54 ? -47.983 97.363 -10.927 1.00 30.81 74 ALA B N 1
ATOM 418 C CA . ALA A 1 54 ? -48.544 97.573 -12.297 1.00 36.15 74 ALA B CA 1
ATOM 419 C C . ALA A 1 54 ? -49.642 96.568 -12.707 1.00 37.02 74 ALA B C 1
ATOM 420 O O . ALA A 1 54 ? -50.473 96.862 -13.562 1.00 40.28 74 ALA B O 1
ATOM 422 N N . HIS A 1 55 ? -49.619 95.389 -12.099 1.00 43.08 75 HIS B N 1
ATOM 423 C CA . HIS A 1 55 ? -50.627 94.335 -12.304 1.00 41.43 75 HIS B CA 1
ATOM 424 C C . HIS A 1 55 ? -51.138 93.879 -10.961 1.00 38.02 75 HIS B C 1
ATOM 425 O O . HIS A 1 55 ? -50.766 92.793 -10.541 1.00 35.89 75 HIS B O 1
ATOM 432 N N . PRO A 1 56 ? -51.969 94.708 -10.275 1.00 36.63 76 PRO B N 1
ATOM 433 C CA . PRO A 1 56 ? -52.449 94.356 -8.945 1.00 37.54 76 PRO B CA 1
ATOM 434 C C . PRO A 1 56 ? -53.083 92.973 -8.913 1.00 37.75 76 PRO B C 1
ATOM 435 O O . PRO A 1 56 ? -53.590 92.515 -9.912 1.00 43.77 76 PRO B O 1
ATOM 439 N N . SER A 1 57 ? -53.065 92.336 -7.758 1.00 41.11 77 SER B N 1
ATOM 440 C CA . SER A 1 57 ? -53.664 91.017 -7.605 1.00 41.69 77 SER B CA 1
ATOM 441 C C . SER A 1 57 ? -53.895 90.689 -6.139 1.00 46.06 77 SER B C 1
ATOM 442 O O . SER A 1 57 ? -53.014 90.948 -5.300 1.00 42.55 77 SER B O 1
ATOM 445 N N . ASP A 1 58 ? -55.068 90.108 -5.852 1.00 45.13 78 ASP B N 1
ATOM 446 C CA . ASP A 1 58 ? -55.423 89.596 -4.522 1.00 44.79 78 ASP B CA 1
ATOM 447 C C . ASP A 1 58 ? -54.407 88.581 -3.986 1.00 43.05 78 ASP B C 1
ATOM 448 O O . ASP A 1 58 ? -54.320 88.390 -2.794 1.00 44.20 78 ASP B O 1
ATOM 453 N N . THR A 1 59 ? -53.715 87.875 -4.877 1.00 42.72 79 THR B N 1
ATOM 454 C CA . THR A 1 59 ? -52.858 86.740 -4.506 1.00 44.29 79 THR B CA 1
ATOM 455 C C . THR A 1 59 ? -51.477 87.131 -3.914 1.00 45.57 79 THR B C 1
ATOM 456 O O . THR A 1 59 ? -50.782 86.253 -3.376 1.00 43.46 79 THR B O 1
ATOM 460 N N . TYR A 1 60 ? -51.042 88.397 -4.053 1.00 45.59 80 TYR B N 1
ATOM 461 C CA . TYR A 1 60 ? -49.663 88.763 -3.648 1.00 42.07 80 TYR B CA 1
ATOM 462 C C . TYR A 1 60 ? -49.500 88.767 -2.114 1.00 39.55 80 TYR B C 1
ATOM 463 O O . TYR A 1 60 ? -50.366 89.271 -1.407 1.00 33.97 80 TYR B O 1
ATOM 472 N N . LYS A 1 61 ? -48.451 88.126 -1.604 1.00 44.65 81 LYS B N 1
ATOM 473 C CA . LYS A 1 61 ? -48.099 88.318 -0.193 1.00 48.05 81 LYS B CA 1
ATOM 474 C C . LYS A 1 61 ? -47.275 89.625 -0.210 1.00 45.90 81 LYS B C 1
ATOM 475 O O . LYS A 1 61 ? -46.289 89.740 -0.944 1.00 47.62 81 LYS B O 1
ATOM 477 N N . VAL A 1 62 ? -47.746 90.652 0.491 1.00 47.79 82 VAL B N 1
ATOM 478 C CA . VAL A 1 62 ? -47.000 91.913 0.570 1.00 43.55 82 VAL B CA 1
ATOM 479 C C . VAL A 1 62 ? -46.139 91.775 1.809 1.00 46.02 82 VAL B C 1
ATOM 480 O O . VAL A 1 62 ? -46.642 91.766 2.960 1.00 45.83 82 VAL B O 1
ATOM 484 N N . GLU A 1 63 ? -44.852 91.635 1.575 1.00 43.39 83 GLU B N 1
ATOM 485 C CA . GLU A 1 63 ? -43.891 91.435 2.670 1.00 56.00 83 GLU B CA 1
ATOM 486 C C . GLU A 1 63 ? -42.842 92.581 2.532 1.00 52.41 83 GLU B C 1
ATOM 487 O O . GLU A 1 63 ? -43.193 93.679 2.053 1.00 52.62 83 GLU B O 1
ATOM 489 N N . GLY A 1 64 ? -41.592 92.343 2.938 1.00 49.07 84 GLY B N 1
ATOM 490 C CA . GLY A 1 64 ? -40.587 93.402 3.085 1.00 41.66 84 GLY B CA 1
ATOM 491 C C . GLY A 1 64 ? -41.048 94.522 4.021 1.00 35.63 84 GLY B C 1
ATOM 492 O O . GLY A 1 64 ? -41.870 94.329 4.967 1.00 32.99 84 GLY B O 1
ATOM 493 N N . PHE A 1 65 ? -40.525 95.703 3.742 1.00 32.04 85 PHE B N 1
ATOM 494 C CA . PHE A 1 65 ? -40.887 96.905 4.500 1.00 33.58 85 PHE B CA 1
ATOM 495 C C . PHE A 1 65 ? -41.691 97.859 3.611 1.00 33.17 85 PHE B C 1
ATOM 496 O O . PHE A 1 65 ? -41.496 97.921 2.386 1.00 28.38 85 PHE B O 1
ATOM 504 N N . SER A 1 66 ? -42.578 98.626 4.226 1.00 30.26 86 SER B N 1
ATOM 505 C CA . SER A 1 66 ? -43.349 99.620 3.463 1.00 30.01 86 SER B CA 1
ATOM 506 C C . SER A 1 66 ? -42.500 100.710 2.785 1.00 29.17 86 SER B C 1
ATOM 507 O O . SER A 1 66 ? -42.985 101.334 1.859 1.00 31.31 86 SER B O 1
ATOM 510 N N . PHE A 1 67 ? -41.252 100.910 3.225 1.00 25.96 87 PHE B N 1
ATOM 511 C CA . PHE A 1 67 ? -40.378 101.942 2.689 1.00 29.44 87 PHE B CA 1
ATOM 512 C C . PHE A 1 67 ? -39.363 101.390 1.658 1.00 30.32 87 PHE B C 1
ATOM 513 O O . PHE A 1 67 ? -38.482 102.131 1.204 1.00 32.51 87 PHE B O 1
ATOM 521 N N . ASP A 1 68 ? -39.453 100.096 1.333 1.00 28.71 88 ASP B N 1
ATOM 522 C CA . ASP A 1 68 ? -38.546 99.464 0.353 1.00 30.17 88 ASP B CA 1
ATOM 523 C C . ASP A 1 68 ? -38.415 100.154 -1.020 1.00 28.26 88 ASP B C 1
ATOM 524 O O . ASP A 1 68 ? -37.306 100.134 -1.621 1.00 29.26 88 ASP B O 1
ATOM 529 N N . ASP A 1 69 ? -39.487 100.774 -1.506 1.00 25.45 89 ASP B N 1
ATOM 530 C CA . ASP A 1 69 ? -39.403 101.543 -2.788 1.00 23.98 89 ASP B CA 1
ATOM 531 C C . ASP A 1 69 ? -38.293 102.610 -2.773 1.00 26.09 89 ASP B C 1
ATOM 532 O O . ASP A 1 69 ? -37.677 102.896 -3.815 1.00 33.04 89 ASP B O 1
ATOM 537 N N . THR A 1 70 ? -38.028 103.192 -1.604 1.00 27.75 90 THR B N 1
ATOM 538 C CA . THR A 1 70 ? -36.981 104.221 -1.461 1.00 29.15 90 THR B CA 1
ATOM 539 C C . THR A 1 70 ? -35.566 103.766 -1.721 1.00 28.67 90 THR B C 1
ATOM 540 O O . THR A 1 70 ? -34.737 104.582 -2.112 1.00 26.46 90 THR B O 1
ATOM 544 N N . ASP A 1 71 ? -35.284 102.467 -1.568 1.00 27.66 91 ASP B N 1
ATOM 545 C CA . ASP A 1 71 ? -33.955 101.996 -1.938 1.00 30.82 91 ASP B CA 1
ATOM 546 C C . ASP A 1 71 ? -33.666 102.295 -3.412 1.00 26.38 91 ASP B C 1
ATOM 547 O O . ASP A 1 71 ? -32.553 102.644 -3.781 1.00 26.67 91 ASP B O 1
ATOM 552 N N . VAL A 1 72 ? -34.707 102.247 -4.229 1.00 25.20 92 VAL B N 1
ATOM 553 C CA . VAL A 1 72 ? -34.562 102.532 -5.632 1.00 24.44 92 VAL B CA 1
ATOM 554 C C . VAL A 1 72 ? -34.380 104.046 -5.827 1.00 25.78 92 VAL B C 1
ATOM 555 O O . VAL A 1 72 ? -33.495 104.466 -6.571 1.00 25.78 92 VAL B O 1
ATOM 559 N N . TYR A 1 73 ? -35.220 104.837 -5.154 1.00 25.85 93 TYR B N 1
ATOM 560 C CA . TYR A 1 73 ? -35.156 106.298 -5.282 1.00 28.35 93 TYR B CA 1
ATOM 561 C C . TYR A 1 73 ? -33.796 106.847 -4.853 1.00 27.91 93 TYR B C 1
ATOM 562 O O . TYR A 1 73 ? -33.226 107.663 -5.529 1.00 26.11 93 TYR B O 1
ATOM 571 N N . LYS A 1 74 ? -33.268 106.312 -3.754 1.00 27.99 94 LYS B N 1
ATOM 572 C CA . LYS A 1 74 ? -31.977 106.743 -3.226 1.00 29.37 94 LYS B CA 1
ATOM 573 C C . LYS A 1 74 ? -30.758 106.335 -4.022 1.00 27.51 94 LYS B C 1
ATOM 574 O O . LYS A 1 74 ? -29.813 107.112 -4.119 1.00 28.90 94 LYS B O 1
ATOM 580 N N . THR A 1 75 ? -30.781 105.132 -4.612 1.00 28.87 95 THR B N 1
ATOM 581 C CA . THR A 1 75 ? -29.687 104.731 -5.488 1.00 29.25 95 THR B CA 1
ATOM 582 C C . THR A 1 75 ? -29.721 105.584 -6.746 1.00 29.21 95 THR B C 1
ATOM 583 O O . THR A 1 75 ? -28.668 105.924 -7.304 1.00 32.34 95 THR B O 1
ATOM 587 N N . ILE A 1 76 ? -30.911 105.920 -7.239 1.00 29.21 96 ILE B 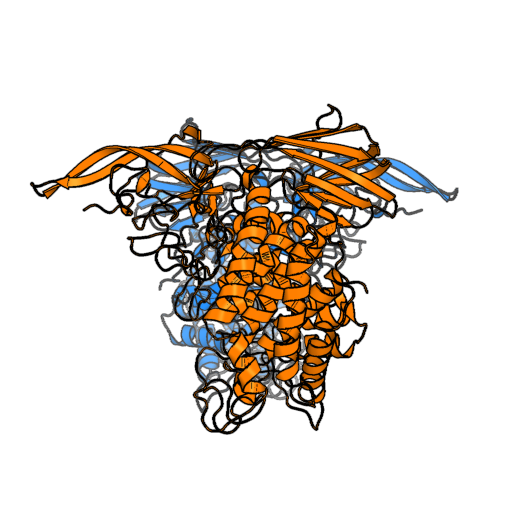N 1
ATOM 588 C CA . ILE A 1 76 ? -30.981 106.795 -8.409 1.00 29.00 96 ILE B CA 1
ATOM 589 C C . ILE A 1 76 ? -30.499 108.152 -8.003 1.00 27.82 96 ILE B C 1
ATOM 590 O O . ILE A 1 76 ? -29.812 108.815 -8.771 1.00 27.90 96 ILE B O 1
ATOM 595 N N . GLU A 1 77 ? -30.804 108.581 -6.786 1.00 27.02 97 GLU B N 1
ATOM 596 C CA . GLU A 1 77 ? -30.247 109.870 -6.356 1.00 27.66 97 GLU B CA 1
ATOM 597 C C . GLU A 1 77 ? -28.688 109.893 -6.477 1.00 26.14 97 GLU B C 1
ATOM 598 O O . GLU A 1 77 ? -28.073 110.802 -7.055 1.00 25.74 97 GLU B O 1
ATOM 604 N N . GLY A 1 78 ? -28.058 108.884 -5.896 1.00 28.01 98 GLY B N 1
ATOM 605 C CA . GLY A 1 78 ? -26.616 108.815 -5.906 1.00 28.17 98 GLY B CA 1
ATOM 606 C C . GLY A 1 78 ? -26.003 108.659 -7.302 1.00 28.86 98 GLY B C 1
ATOM 607 O O . GLY A 1 78 ? -25.073 109.372 -7.640 1.00 27.03 98 GLY B O 1
ATOM 608 N N . ALA A 1 79 ? -26.551 107.752 -8.105 1.00 28.95 99 ALA B N 1
ATOM 609 C CA . ALA A 1 79 ? -26.151 107.651 -9.508 1.00 30.89 99 ALA B CA 1
ATOM 610 C C . ALA A 1 79 ? -26.282 108.966 -10.225 1.00 30.93 99 ALA B C 1
ATOM 611 O O . ALA A 1 79 ? -25.442 109.316 -11.063 1.00 35.32 99 ALA B O 1
ATOM 613 N N . SER A 1 80 ? -27.374 109.687 -9.955 1.00 28.01 100 SER B N 1
ATOM 614 C CA . SER A 1 80 ? -27.598 110.910 -10.634 1.00 29.52 100 SER B CA 1
ATOM 615 C C . SER A 1 80 ? -26.519 111.910 -10.256 1.00 32.20 100 SER B C 1
ATOM 616 O O . SER A 1 80 ? -26.043 112.700 -11.132 1.00 34.67 100 SER B O 1
ATOM 619 N N . TYR A 1 81 ? -26.100 111.916 -8.991 1.00 32.77 101 TYR B N 1
ATOM 620 C CA . TYR A 1 81 ? -24.974 112.800 -8.646 1.00 36.10 101 TYR B CA 1
ATOM 621 C C . TYR A 1 81 ? -23.728 112.358 -9.438 1.00 34.38 101 TYR B C 1
ATOM 622 O O . TYR A 1 81 ? -23.065 113.178 -10.061 1.00 35.60 101 TYR B O 1
ATOM 631 N N . SER A 1 82 ? -23.460 111.076 -9.441 1.00 33.62 102 SER B N 1
ATOM 632 C CA . SER A 1 82 ? -22.277 110.524 -10.128 1.00 36.02 102 SER B CA 1
ATOM 633 C C . SER A 1 82 ? -22.228 111.026 -11.571 1.00 34.19 102 SER B C 1
ATOM 634 O O . SER A 1 82 ? -21.191 111.449 -12.036 1.00 32.05 102 SER B O 1
ATOM 637 N N . LEU A 1 83 ? -23.368 110.990 -12.254 1.00 30.88 103 LEU B N 1
ATOM 638 C CA . LEU A 1 83 ? -23.441 111.332 -13.668 1.00 33.83 103 LEU B CA 1
ATOM 639 C C . LEU A 1 83 ? -23.001 112.724 -14.003 1.00 36.50 103 LEU B C 1
ATOM 640 O O . LEU A 1 83 ? -22.497 112.958 -15.118 1.00 36.71 103 LEU B O 1
ATOM 645 N N . GLN A 1 84 ? -23.208 113.654 -13.073 1.00 37.64 104 GLN B N 1
ATOM 646 C CA . GLN A 1 84 ? -22.766 115.044 -13.256 1.00 39.03 104 GLN B CA 1
ATOM 647 C C . GLN A 1 84 ? -21.246 115.244 -13.224 1.00 40.87 104 GLN B C 1
ATOM 648 O O . GLN A 1 84 ? -20.748 116.086 -13.946 1.00 44.37 104 GLN B O 1
ATOM 654 N N . THR A 1 85 ? -20.539 114.503 -12.373 1.00 38.37 105 THR B N 1
ATOM 655 C CA . THR A 1 85 ? -19.076 114.555 -12.281 1.00 42.66 105 THR B CA 1
ATOM 656 C C . THR A 1 85 ? -18.392 113.556 -13.268 1.00 44.55 105 THR B C 1
ATOM 657 O O . THR A 1 85 ? -17.295 113.817 -13.672 1.00 49.48 105 THR B O 1
ATOM 661 N N . TYR A 1 86 ? -19.049 112.434 -13.605 1.00 41.93 106 TYR B N 1
ATOM 662 C CA . TYR A 1 86 ? -18.522 111.356 -14.428 1.00 44.04 106 TYR B CA 1
ATOM 663 C C . TYR A 1 86 ? -19.612 110.823 -15.369 1.00 44.59 106 TYR B C 1
ATOM 664 O O . TYR A 1 86 ? -20.369 109.902 -15.003 1.00 40.52 106 TYR B O 1
ATOM 673 N N . PRO A 1 87 ? -19.733 111.418 -16.583 1.00 44.62 107 PRO B N 1
ATOM 674 C CA . PRO A 1 87 ? -20.784 110.965 -17.523 1.00 44.28 107 PRO B CA 1
ATOM 675 C C . PRO A 1 87 ? -20.667 109.457 -17.894 1.00 44.50 107 PRO B C 1
ATOM 676 O O . PRO A 1 87 ? -19.580 108.844 -17.838 1.00 38.47 107 PRO B O 1
ATOM 680 N N . ASP A 1 88 ? -21.809 108.862 -18.206 1.00 42.04 108 ASP B N 1
ATOM 681 C CA . ASP A 1 88 ? -21.909 107.414 -18.370 1.00 43.91 108 ASP B CA 1
ATOM 682 C C . ASP A 1 88 ? -23.254 107.131 -19.018 1.00 41.60 108 ASP B C 1
ATOM 683 O O . ASP A 1 88 ? -24.250 106.965 -18.308 1.00 41.21 108 ASP B O 1
ATOM 688 N N . LYS A 1 89 ? -23.244 107.090 -20.362 1.00 41.35 109 LYS B N 1
ATOM 689 C CA . LYS A 1 89 ? -24.394 106.734 -21.217 1.00 40.68 109 LYS B CA 1
ATOM 690 C C . LYS A 1 89 ? -25.143 105.496 -20.751 1.00 40.13 109 LYS B C 1
ATOM 691 O O . LYS A 1 89 ? -26.381 105.504 -20.704 1.00 41.43 109 LYS B O 1
ATOM 693 N N . LYS A 1 90 ? -24.382 104.445 -20.392 1.00 39.46 110 LYS B N 1
ATOM 694 C CA . LYS A 1 90 ? -24.944 103.152 -20.012 1.00 42.82 110 LYS B CA 1
ATOM 695 C C . LYS A 1 90 ? -25.666 103.222 -18.659 1.00 41.46 110 LYS B C 1
ATOM 696 O O . LYS A 1 90 ? -26.761 102.654 -18.499 1.00 42.44 110 LYS B O 1
ATOM 698 N N . LEU A 1 91 ? -25.060 103.883 -17.672 1.00 41.59 111 LEU B N 1
ATOM 699 C CA . LEU A 1 91 ? -25.732 104.072 -16.378 1.00 39.01 111 LEU B CA 1
ATOM 700 C C . LEU A 1 91 ? -27.024 104.886 -16.616 1.00 36.93 111 LEU B C 1
ATOM 701 O O . LEU A 1 91 ? -28.107 104.537 -16.125 1.00 31.76 111 LEU B O 1
ATOM 706 N N . GLN A 1 92 ? -26.917 105.898 -17.466 1.00 36.58 112 GLN B N 1
ATOM 707 C CA . GLN A 1 92 ? -28.026 106.806 -17.709 1.00 37.06 112 GLN B CA 1
ATOM 708 C C . GLN A 1 92 ? -29.163 106.113 -18.401 1.00 38.38 112 GLN B C 1
ATOM 709 O O . GLN A 1 92 ? -30.325 106.387 -18.079 1.00 32.39 112 GLN B O 1
ATOM 715 N N . LYS A 1 93 ? -28.829 105.194 -19.317 1.00 39.20 113 LYS B N 1
ATOM 716 C CA . LYS A 1 93 ? -29.836 104.401 -20.031 1.00 36.35 113 LYS B CA 1
ATOM 717 C C . LYS A 1 93 ? -30.384 103.412 -19.109 1.00 28.19 113 LYS B C 1
ATOM 718 O O . LYS A 1 93 ? -31.530 103.161 -19.132 1.00 34.29 113 LYS B O 1
ATOM 720 N N . TYR A 1 94 ? -29.554 102.740 -18.339 1.00 32.58 114 TYR B N 1
ATOM 721 C CA . TYR A 1 94 ? -30.062 101.847 -17.251 1.00 31.55 114 TYR B CA 1
ATOM 722 C C . TYR A 1 94 ? -31.138 102.568 -16.372 1.00 32.76 114 TYR B C 1
ATOM 723 O O . TYR A 1 94 ? -32.159 101.989 -16.018 1.00 28.56 114 TYR B O 1
ATOM 732 N N . ILE A 1 95 ? -30.918 103.840 -16.049 1.00 30.86 115 ILE B N 1
ATOM 733 C CA . ILE A 1 95 ? -31.826 104.520 -15.140 1.00 32.61 115 ILE B CA 1
ATOM 734 C C . ILE A 1 95 ? -33.156 104.752 -15.813 1.00 31.63 115 ILE B C 1
ATOM 735 O O . ILE A 1 95 ? -34.223 104.525 -15.201 1.00 29.94 115 ILE B O 1
ATOM 740 N N . ASP A 1 96 ? -33.114 105.169 -17.067 1.00 33.72 116 ASP B N 1
ATOM 741 C CA . ASP A 1 96 ? -34.354 105.239 -17.870 1.00 33.73 116 ASP B CA 1
ATOM 742 C C . ASP A 1 96 ? -35.186 103.966 -17.806 1.00 33.33 116 ASP B C 1
ATOM 743 O O . ASP A 1 96 ? -36.382 104.049 -17.596 1.00 39.90 116 ASP B O 1
ATOM 748 N N . SER A 1 97 ? -34.559 102.797 -17.897 1.00 32.80 117 SER B N 1
ATOM 749 C CA . SER A 1 97 ? -35.287 101.500 -17.889 1.00 33.24 117 SER B CA 1
ATOM 750 C C . SER A 1 97 ? -35.908 101.224 -16.566 1.00 35.33 117 SER B C 1
ATOM 751 O O . SER A 1 97 ? -37.033 100.714 -16.488 1.00 34.56 117 SER B O 1
ATOM 754 N N . VAL A 1 98 ? -35.166 101.544 -15.508 1.00 30.79 118 VAL B N 1
ATOM 755 C CA . VAL A 1 98 ? -35.705 101.452 -14.161 1.00 30.17 118 VAL B CA 1
ATOM 756 C C . VAL A 1 98 ? -36.929 102.370 -14.055 1.00 31.82 118 VAL B C 1
ATOM 757 O O . VAL A 1 98 ? -37.970 101.956 -13.548 1.00 34.59 118 VAL B O 1
ATOM 761 N N . LEU A 1 99 ? -36.820 103.607 -14.536 1.00 29.88 119 LEU B N 1
ATOM 762 C CA . LEU A 1 99 ? -37.936 104.541 -14.375 1.00 30.69 119 LEU B CA 1
ATOM 763 C C . LEU A 1 99 ? -39.209 104.184 -15.110 1.00 32.24 119 LEU B C 1
ATOM 764 O O . LEU A 1 99 ? -40.275 104.605 -14.671 1.00 30.59 119 LEU B O 1
ATOM 769 N N . VAL A 1 100 ? -39.101 103.411 -16.198 1.00 33.81 120 VAL B N 1
ATOM 770 C CA . VAL A 1 100 ? -40.280 102.879 -16.876 1.00 33.41 120 VAL B CA 1
ATOM 771 C C . VAL A 1 100 ? -41.027 101.954 -15.920 1.00 32.45 120 VAL B C 1
ATOM 772 O O . VAL A 1 100 ? -42.252 102.049 -15.772 1.00 35.25 120 VAL B O 1
ATOM 776 N N . ILE A 1 101 ? -40.281 101.099 -15.234 1.00 35.48 121 ILE B N 1
ATOM 777 C CA . ILE A 1 101 ? -40.856 100.133 -14.274 1.00 34.83 121 ILE B CA 1
ATOM 778 C C . ILE A 1 101 ? -41.479 100.927 -13.118 1.00 34.89 121 ILE B C 1
ATOM 779 O O . ILE A 1 101 ? -42.547 100.570 -12.626 1.00 32.46 121 ILE B O 1
ATOM 784 N N . VAL A 1 102 ? -40.816 102.010 -12.692 1.00 34.36 122 VAL B N 1
ATOM 785 C CA . VAL A 1 102 ? -41.337 102.828 -11.553 1.00 33.15 122 VAL B CA 1
ATOM 786 C C . VAL A 1 102 ? -42.608 103.536 -11.984 1.00 32.44 122 VAL B C 1
ATOM 787 O O . VAL A 1 102 ? -43.629 103.514 -11.234 1.00 30.71 122 VAL B O 1
ATOM 791 N N . ALA A 1 103 ? -42.572 104.136 -13.179 1.00 29.15 123 ALA B N 1
ATOM 792 C CA . ALA A 1 103 ? -43.757 104.879 -13.672 1.00 32.44 123 ALA B CA 1
ATOM 793 C C . ALA A 1 103 ? -44.977 103.981 -13.804 1.00 33.79 123 ALA B C 1
ATOM 794 O O . ALA A 1 103 ? -46.075 104.422 -13.523 1.00 29.10 123 ALA B O 1
ATOM 796 N N . GLY A 1 104 ? -44.760 102.709 -14.182 1.00 34.50 124 GLY B N 1
ATOM 797 C CA . GLY A 1 104 ? -45.880 101.762 -14.317 1.00 37.05 124 GLY B CA 1
ATOM 798 C C . GLY A 1 104 ? -46.682 101.484 -13.059 1.00 41.72 124 GLY B C 1
ATOM 799 O O . GLY A 1 104 ? -47.878 101.096 -13.128 1.00 42.24 124 GLY B O 1
ATOM 800 N N . ALA A 1 105 ? -46.031 101.641 -11.900 1.00 39.03 125 ALA B N 1
ATOM 801 C CA . ALA A 1 105 ? -46.680 101.386 -10.627 1.00 36.77 125 ALA B CA 1
ATOM 802 C C . ALA A 1 105 ? -47.525 102.525 -10.119 1.00 34.53 125 ALA B C 1
ATOM 803 O O . ALA A 1 105 ? -48.193 102.390 -9.069 1.00 34.12 125 ALA B O 1
ATOM 805 N N . GLN A 1 106 ? -47.429 103.689 -10.759 1.00 33.58 126 GLN B N 1
ATOM 806 C CA . GLN A 1 106 ? -48.096 104.900 -10.226 1.00 32.87 126 GLN B CA 1
ATOM 807 C C . GLN A 1 106 ? -49.595 104.893 -10.637 1.00 32.85 126 GLN B C 1
ATOM 808 O O . GLN A 1 106 ? -49.932 104.711 -11.787 1.00 35.20 126 GLN B O 1
ATOM 814 N N . GLU A 1 107 ? -50.487 105.103 -9.678 1.00 34.34 127 GLU B N 1
ATOM 815 C CA . GLU A 1 107 ? -51.908 105.110 -9.954 1.00 33.17 127 GLU B CA 1
ATOM 816 C C . GLU A 1 107 ? -52.240 106.441 -10.735 1.00 36.01 127 GLU B C 1
ATOM 817 O O . GLU A 1 107 ? -51.392 107.348 -10.821 1.00 31.05 127 GLU B O 1
ATOM 823 N N . PRO A 1 108 ? -53.433 106.522 -11.353 1.00 35.58 128 PRO B N 1
ATOM 824 C CA . PRO A 1 108 ? -53.718 107.675 -12.205 1.00 34.92 128 PRO B CA 1
ATOM 825 C C . PRO A 1 108 ? -53.670 109.029 -11.494 1.00 33.67 128 PRO B C 1
ATOM 826 O O . PRO A 1 108 ? -53.319 110.014 -12.140 1.00 37.31 128 PRO B O 1
ATOM 830 N N . ASP A 1 109 ? -54.042 109.078 -10.206 1.00 32.81 129 ASP B N 1
ATOM 831 C CA . ASP A 1 109 ? -54.067 110.335 -9.432 1.00 34.63 129 ASP B CA 1
ATOM 832 C C . ASP A 1 109 ? -52.720 110.673 -8.782 1.00 31.57 129 ASP B C 1
ATOM 833 O O . ASP A 1 109 ? -52.590 111.693 -8.091 1.00 29.75 129 ASP B O 1
ATOM 838 N N . GLY A 1 110 ? -51.760 109.785 -8.980 1.00 30.89 130 GLY B N 1
ATOM 839 C CA . GLY A 1 110 ? -50.338 110.026 -8.728 1.00 32.51 130 GLY B CA 1
ATOM 840 C C . GLY A 1 110 ? -49.753 109.238 -7.578 1.00 31.21 130 GLY B C 1
ATOM 841 O O . GLY A 1 110 ? -48.541 109.339 -7.310 1.00 26.19 130 GLY B O 1
ATOM 842 N N . TYR A 1 111 ? -50.615 108.491 -6.882 1.00 30.31 131 TYR B N 1
ATOM 843 C CA . TYR A 1 111 ? -50.224 107.746 -5.697 1.00 29.78 131 TYR B CA 1
ATOM 844 C C . TYR A 1 111 ? -49.240 106.699 -6.137 1.00 31.69 131 TYR B C 1
ATOM 845 O O . TYR A 1 111 ? -49.565 105.903 -7.002 1.00 31.53 131 TYR B O 1
ATOM 854 N N . LEU A 1 112 ? -48.043 106.727 -5.562 1.00 31.04 132 LEU B N 1
ATOM 855 C CA . LEU A 1 112 ? -47.009 105.782 -5.909 1.00 32.01 132 LEU B CA 1
ATOM 856 C C . LEU A 1 112 ? -46.430 105.190 -4.645 1.00 31.80 132 LEU B C 1
ATOM 857 O O . LEU A 1 112 ? -45.656 105.866 -3.914 1.00 38.79 132 LEU B O 1
ATOM 862 N N . TYR A 1 113 ? -46.793 103.930 -4.396 1.00 26.62 133 TYR B N 1
ATOM 863 C CA . TYR A 1 113 ? -46.534 103.260 -3.080 1.00 29.31 133 TYR B CA 1
ATOM 864 C C . TYR A 1 113 ? -46.942 101.796 -3.182 1.00 28.23 133 TYR B C 1
ATOM 865 O O . TYR A 1 113 ? -48.094 101.426 -2.938 1.00 27.90 133 TYR B O 1
ATOM 874 N N . THR A 1 114 ? -45.978 100.987 -3.562 1.00 27.46 134 THR B N 1
ATOM 875 C CA . THR A 1 114 ? -46.219 99.668 -4.052 1.00 30.29 134 THR B CA 1
ATOM 876 C C . THR A 1 114 ? -46.815 98.783 -2.981 1.00 30.79 134 THR B C 1
ATOM 877 O O . THR A 1 114 ? -47.591 97.894 -3.295 1.00 31.65 134 THR B O 1
ATOM 881 N N . ALA A 1 115 ? -46.558 99.074 -1.717 1.00 30.71 135 ALA B N 1
ATOM 882 C CA . ALA A 1 115 ? -47.086 98.240 -0.623 1.00 29.65 135 ALA B CA 1
ATOM 883 C C . ALA A 1 115 ? -48.595 98.238 -0.464 1.00 30.37 135 ALA B C 1
ATOM 884 O O . ALA A 1 115 ? -49.142 97.416 0.304 1.00 29.03 135 ALA B O 1
ATOM 886 N N . ARG A 1 116 ? -49.258 99.192 -1.101 1.00 29.89 136 ARG B N 1
ATOM 887 C CA . ARG A 1 116 ? -50.688 99.214 -1.175 1.00 29.87 136 ARG B CA 1
ATOM 888 C C . ARG A 1 116 ? -51.142 98.866 -2.595 1.00 31.56 136 ARG B C 1
ATOM 889 O O . ARG A 1 116 ? -52.075 98.069 -2.760 1.00 33.01 136 ARG B O 1
ATOM 897 N N . THR A 1 117 ? -50.531 99.469 -3.603 1.00 32.97 137 THR B N 1
ATOM 898 C CA . THR A 1 117 ? -51.027 99.330 -4.955 1.00 33.87 137 THR B CA 1
ATOM 899 C C . THR A 1 117 ? -51.033 97.881 -5.539 1.00 35.15 137 THR B C 1
ATOM 900 O O . THR A 1 117 ? -51.914 97.541 -6.331 1.00 30.25 137 THR B O 1
ATOM 904 N N . MET A 1 118 ? -50.001 97.114 -5.190 1.00 33.36 138 MET B N 1
ATOM 905 C CA . MET A 1 118 ? -49.821 95.682 -5.457 1.00 34.75 138 MET B CA 1
ATOM 906 C C . MET A 1 118 ? -51.069 94.852 -5.140 1.00 36.88 138 MET B C 1
ATOM 907 O O . MET A 1 118 ? -51.381 93.877 -5.831 1.00 33.98 138 MET B O 1
ATOM 912 N N . ASN A 1 119 ? -51.685 95.170 -4.005 1.00 32.13 139 ASN B N 1
ATOM 913 C CA . ASN A 1 119 ? -52.735 94.368 -3.462 1.00 32.61 139 ASN B CA 1
ATOM 914 C C . ASN A 1 119 ? -53.527 95.207 -2.533 1.00 31.24 139 ASN B C 1
ATOM 915 O O . ASN A 1 119 ? -53.382 95.098 -1.304 1.00 33.02 139 ASN B O 1
ATOM 920 N N . PRO A 1 120 ? -54.407 96.044 -3.097 1.00 32.61 140 PRO B N 1
ATOM 921 C CA . PRO A 1 120 ? -55.108 96.953 -2.195 1.00 33.09 140 PRO B CA 1
ATOM 922 C C . PRO A 1 120 ? -56.047 96.299 -1.184 1.00 31.56 140 PRO B C 1
ATOM 923 O O . PRO A 1 120 ? -56.376 96.952 -0.170 1.00 34.45 140 PRO B O 1
ATOM 927 N N . LYS A 1 121 ? -56.459 95.045 -1.427 1.00 31.06 141 LYS B N 1
ATOM 928 C CA . LYS A 1 121 ? -57.367 94.350 -0.540 1.00 32.74 141 LYS B CA 1
ATOM 929 C C . LYS A 1 121 ? -56.567 93.775 0.598 1.00 32.48 141 LYS B C 1
ATOM 930 O O . LYS A 1 121 ? -57.117 93.606 1.715 1.00 32.21 141 LYS B O 1
ATOM 932 N N . HIS A 1 122 ? -55.297 93.491 0.348 1.00 31.14 142 HIS B N 1
ATOM 933 C CA . HIS A 1 122 ? -54.405 92.926 1.425 1.00 35.17 142 HIS B CA 1
ATOM 934 C C . HIS A 1 122 ? -53.053 93.625 1.457 1.00 30.68 142 HIS B C 1
ATOM 935 O O . HIS A 1 122 ? -52.034 93.062 1.080 1.00 29.24 142 HIS B O 1
ATOM 942 N N . PRO A 1 123 ? -53.070 94.889 1.831 1.00 31.87 143 PRO B N 1
ATOM 943 C CA . PRO A 1 123 ? -51.847 95.673 1.748 1.00 33.67 143 PRO B CA 1
ATOM 944 C C . PRO A 1 123 ? -50.908 95.287 2.868 1.00 31.83 143 PRO B C 1
ATOM 945 O O . PRO A 1 123 ? -51.325 94.556 3.791 1.00 27.88 143 PRO B O 1
ATOM 949 N N . HIS A 1 124 ? -49.677 95.779 2.771 1.00 30.57 144 HIS B N 1
ATOM 950 C CA . HIS A 1 124 ? -48.662 95.628 3.801 1.00 28.79 144 HIS B CA 1
ATOM 951 C C . HIS A 1 124 ? -49.268 95.931 5.131 1.00 30.01 144 HIS B C 1
ATOM 952 O O . HIS A 1 124 ? -50.048 96.861 5.274 1.00 29.36 144 HIS B O 1
ATOM 959 N N . ASN A 1 125 ? -48.916 95.166 6.123 1.00 30.08 145 ASN B N 1
ATOM 960 C CA . ASN A 1 125 ? -49.526 95.359 7.477 1.00 34.79 145 ASN B CA 1
ATOM 961 C C . ASN A 1 125 ? -49.268 96.680 8.165 1.00 35.74 145 ASN B C 1
ATOM 962 O O . ASN A 1 125 ? -50.018 97.082 9.051 1.00 38.66 145 ASN B O 1
ATOM 967 N N . TRP A 1 126 ? -48.249 97.382 7.718 1.00 33.17 146 TRP B N 1
ATOM 968 C CA . TRP A 1 126 ? -48.006 98.744 8.178 1.00 32.52 146 TRP B CA 1
ATOM 969 C C . TRP A 1 126 ? -48.705 99.825 7.365 1.00 30.88 146 TRP B C 1
ATOM 970 O O . TRP A 1 126 ? -48.686 100.961 7.789 1.00 29.41 146 TRP B O 1
ATOM 981 N N . ALA A 1 127 ? -49.290 99.476 6.228 1.00 29.11 147 ALA B N 1
ATOM 982 C CA . ALA A 1 127 ? -49.915 100.446 5.337 1.00 29.56 147 ALA B CA 1
ATOM 983 C C . ALA A 1 127 ? -51.306 100.923 5.765 1.00 29.86 147 ALA B C 1
ATOM 984 O O . ALA A 1 127 ? -51.791 101.972 5.284 1.00 29.46 147 ALA B O 1
ATOM 986 N N . GLY A 1 128 ? -51.954 100.163 6.645 1.00 28.01 148 GLY B N 1
ATOM 987 C CA . GLY A 1 128 ? -53.343 100.393 6.986 1.00 30.98 148 GLY B CA 1
ATOM 988 C C . GLY A 1 128 ? -54.291 99.974 5.849 1.00 31.89 148 GLY B C 1
ATOM 989 O O . GLY A 1 128 ? -53.844 99.790 4.703 1.00 29.19 148 GLY B O 1
ATOM 990 N N . LYS A 1 129 ? -55.580 99.881 6.177 1.00 33.78 149 LYS B N 1
ATOM 991 C CA . LYS A 1 129 ? -56.641 99.416 5.251 1.00 38.69 149 LYS B CA 1
ATOM 992 C C . LYS A 1 129 ? -56.845 100.409 4.080 1.00 37.37 149 LYS B C 1
ATOM 993 O O . LYS A 1 129 ? -57.053 100.002 2.917 1.00 38.78 149 LYS B O 1
ATOM 995 N N . GLU A 1 130 ? -56.724 101.702 4.377 1.00 33.48 150 GLU B N 1
ATOM 996 C CA . GLU A 1 130 ? -56.921 102.798 3.417 1.00 32.81 150 GLU B CA 1
ATOM 997 C C . GLU A 1 130 ? -55.683 103.721 3.378 1.00 33.49 150 GLU B C 1
ATOM 998 O O . GLU A 1 130 ? -54.832 103.737 4.294 1.00 35.00 150 GLU B O 1
ATOM 1000 N N . ARG A 1 131 ? -55.587 104.493 2.306 1.00 31.65 151 ARG B N 1
ATOM 1001 C CA . ARG A 1 131 ? -54.598 105.575 2.195 1.00 30.17 151 ARG B CA 1
ATOM 1002 C C . ARG A 1 131 ? -54.521 106.418 3.448 1.00 28.89 151 ARG B C 1
ATOM 1003 O O . ARG A 1 131 ? -55.540 106.838 4.008 1.00 27.25 151 ARG B O 1
ATOM 1011 N N . TRP A 1 132 ? -53.279 106.573 3.921 1.00 26.71 152 TRP B N 1
ATOM 1012 C CA . TRP A 1 132 ? -52.887 107.632 4.820 1.00 27.70 152 TRP B CA 1
ATOM 1013 C C . TRP A 1 132 ? -53.152 107.299 6.270 1.00 29.87 152 TRP B C 1
ATOM 1014 O O . TRP A 1 132 ? -52.580 107.906 7.176 1.00 26.86 152 TRP B O 1
ATOM 1025 N N . VAL A 1 133 ? -54.026 106.336 6.493 1.00 30.42 153 VAL B N 1
ATOM 1026 C CA . VAL A 1 133 ? -54.568 106.162 7.791 1.00 33.40 153 VAL B CA 1
ATOM 1027 C C . VAL A 1 133 ? -53.466 105.706 8.780 1.00 29.70 153 VAL B C 1
ATOM 1028 O O . VAL A 1 133 ? -53.605 105.929 9.937 1.00 24.21 153 VAL B O 1
ATOM 1032 N N . ALA A 1 134 ? -52.370 105.106 8.297 1.00 28.11 154 ALA B N 1
ATOM 1033 C CA . ALA A 1 134 ? -51.280 104.679 9.168 1.00 28.89 154 ALA B CA 1
ATOM 1034 C C . ALA A 1 134 ? -50.028 105.535 8.975 1.00 28.71 154 ALA B C 1
ATOM 1035 O O . ALA A 1 134 ? -48.952 105.100 9.420 1.00 29.22 154 ALA B O 1
ATOM 1037 N N . VAL A 1 135 ? -50.156 106.736 8.401 1.00 24.98 155 VAL B N 1
ATOM 1038 C CA . VAL A 1 135 ? -48.982 107.493 8.071 1.00 26.10 155 VAL B CA 1
ATOM 1039 C C . VAL A 1 135 ? -48.187 107.960 9.320 1.00 27.46 155 VAL B C 1
ATOM 1040 O O . VAL A 1 135 ? -46.959 107.968 9.298 1.00 29.23 155 VAL B O 1
ATOM 1044 N N . GLU A 1 136 ? -48.845 108.266 10.414 1.00 26.31 156 GLU B N 1
ATOM 1045 C CA . GLU A 1 136 ? -48.151 108.768 11.607 1.00 27.52 156 GLU B CA 1
ATOM 1046 C C . GLU A 1 136 ? -47.688 107.615 12.470 1.00 28.89 156 GLU B C 1
ATOM 1047 O O . GLU A 1 136 ? -47.093 107.826 13.514 1.00 33.14 156 GLU B O 1
ATOM 1053 N N . ASN A 1 137 ? -48.018 106.402 12.063 1.00 29.66 157 ASN B N 1
ATOM 1054 C CA . ASN A 1 137 ? -47.429 105.182 12.628 1.00 30.44 157 ASN B CA 1
ATOM 1055 C C . ASN A 1 137 ? -46.204 104.765 11.748 1.00 26.48 157 ASN B C 1
ATOM 1056 O O . ASN A 1 137 ? -45.180 105.471 11.690 1.00 26.51 157 ASN B O 1
ATOM 1061 N N . LEU A 1 138 ? -46.319 103.689 10.983 1.00 29.97 158 LEU B N 1
ATOM 1062 C CA . LEU A 1 138 ? -45.210 103.203 10.151 1.00 27.24 158 LEU B CA 1
ATOM 1063 C C . LEU A 1 138 ? -45.560 102.994 8.696 1.00 27.86 158 LEU B C 1
ATOM 1064 O O . LEU A 1 138 ? -44.874 102.239 8.035 1.00 27.44 158 LEU B O 1
ATOM 1069 N N . SER A 1 139 ? -46.571 103.652 8.133 1.00 27.20 159 SER B N 1
ATOM 1070 C CA . SER A 1 139 ? -46.841 103.443 6.666 1.00 25.13 159 SER B CA 1
ATOM 1071 C C . SER A 1 139 ? -45.704 103.881 5.797 1.00 26.79 159 SER B C 1
ATOM 1072 O O . SER A 1 139 ? -45.471 103.303 4.742 1.00 25.40 159 SER B O 1
ATOM 1075 N N . HIS A 1 140 ? -44.956 104.888 6.260 1.00 25.97 160 HIS B N 1
ATOM 1076 C CA . HIS A 1 140 ? -43.899 105.490 5.463 1.00 24.23 160 HIS B CA 1
ATOM 1077 C C . HIS A 1 140 ? -44.439 106.100 4.150 1.00 26.93 160 HIS B C 1
ATOM 1078 O O . HIS A 1 140 ? -43.645 106.375 3.234 1.00 26.56 160 HIS B O 1
ATOM 1085 N N . GLU A 1 141 ? -45.749 106.403 4.049 1.00 26.36 161 GLU B N 1
ATOM 1086 C CA . GLU A 1 141 ? -46.211 107.005 2.790 1.00 26.09 161 GLU B CA 1
ATOM 1087 C C . GLU A 1 141 ? -45.517 108.360 2.447 1.00 28.35 161 GLU B C 1
ATOM 1088 O O . GLU A 1 141 ? -45.210 108.613 1.265 1.00 27.00 161 GLU B O 1
ATOM 1094 N N . PHE A 1 142 ? -45.246 109.218 3.454 1.00 27.30 162 PHE B N 1
ATOM 1095 C CA . PHE A 1 142 ? -44.613 110.529 3.202 1.00 26.67 162 PHE B CA 1
ATOM 1096 C C . PHE A 1 142 ? -43.074 110.485 3.180 1.00 27.38 162 PHE B C 1
ATOM 1097 O O . PHE A 1 142 ? -42.431 111.334 2.584 1.00 30.75 162 PHE B O 1
ATOM 1105 N N . TYR A 1 143 ? -42.511 109.511 3.864 1.00 25.92 163 TYR B N 1
ATOM 1106 C CA . TYR A 1 143 ? -41.121 109.153 3.708 1.00 27.64 163 TYR B CA 1
ATOM 1107 C C . TYR A 1 143 ? -40.791 108.733 2.273 1.00 26.16 163 TYR B C 1
ATOM 1108 O O . TYR A 1 143 ? -39.781 109.154 1.690 1.00 22.69 163 TYR B O 1
ATOM 1117 N N . ASN A 1 144 ? -41.631 107.881 1.712 1.00 24.26 164 ASN B N 1
ATOM 1118 C CA . ASN A 1 144 ? -41.470 107.497 0.328 1.00 23.80 164 ASN B CA 1
ATOM 1119 C C . ASN A 1 144 ? -41.523 108.684 -0.611 1.00 23.95 164 ASN B C 1
ATOM 1120 O O . ASN A 1 144 ? -40.691 108.765 -1.546 1.00 22.71 164 ASN B O 1
ATOM 1125 N N . LEU A 1 145 ? -42.441 109.630 -0.354 1.00 25.35 165 LEU B N 1
ATOM 1126 C CA . LEU A 1 145 ? -42.514 110.832 -1.198 1.00 27.49 165 LEU B CA 1
ATOM 1127 C C . LEU A 1 145 ? -41.189 111.605 -1.116 1.00 29.99 165 LEU B C 1
ATOM 1128 O O . LEU A 1 145 ? -40.696 112.144 -2.120 1.00 27.60 165 LEU B O 1
ATOM 1133 N N . GLY A 1 146 ? -40.652 111.691 0.097 1.00 28.19 166 GLY B N 1
ATOM 1134 C CA . GLY A 1 146 ? -39.485 112.547 0.344 1.00 30.55 166 GLY B CA 1
ATOM 1135 C C . GLY A 1 146 ? -38.322 112.036 -0.463 1.00 28.76 166 GLY B C 1
ATOM 1136 O O . GLY A 1 146 ? -37.740 112.787 -1.226 1.00 27.83 166 GLY B O 1
ATOM 1137 N N . HIS A 1 147 ? -38.014 110.748 -0.320 1.00 25.71 167 HIS B N 1
ATOM 1138 C CA . HIS A 1 147 ? -36.908 110.162 -1.089 1.00 25.31 167 HIS B CA 1
ATOM 1139 C C . HIS A 1 147 ? -37.146 110.140 -2.603 1.00 27.21 167 HIS B C 1
ATOM 1140 O O . HIS A 1 147 ? -36.211 110.280 -3.386 1.00 26.86 167 HIS B O 1
ATOM 1147 N N . MET A 1 148 ? -38.399 109.993 -3.013 1.00 27.05 168 MET B N 1
ATOM 1148 C CA . MET A 1 148 ? -38.778 110.083 -4.400 1.00 26.40 168 MET B CA 1
ATOM 1149 C C . MET A 1 148 ? -38.422 111.460 -4.961 1.00 25.02 168 MET B C 1
ATOM 1150 O O . MET A 1 148 ? -37.845 111.534 -6.031 1.00 26.89 168 MET B O 1
ATOM 1155 N N . ILE A 1 149 ? -38.732 112.526 -4.221 1.00 25.42 169 ILE B N 1
ATOM 1156 C CA . ILE A 1 149 ? -38.409 113.901 -4.646 1.00 25.73 169 ILE B CA 1
ATOM 1157 C C . ILE A 1 149 ? -36.904 114.112 -4.781 1.00 26.10 169 ILE B C 1
ATOM 1158 O O . ILE A 1 149 ? -36.433 114.658 -5.769 1.00 27.62 169 ILE B O 1
ATOM 1163 N N . GLU A 1 150 ? -36.149 113.678 -3.781 1.00 24.60 170 GLU B N 1
ATOM 1164 C CA . GLU A 1 150 ? -34.738 113.951 -3.767 1.00 26.02 170 GLU B CA 1
ATOM 1165 C C . GLU A 1 150 ? -34.055 113.196 -4.890 1.00 25.13 170 GLU B C 1
ATOM 1166 O O . GLU A 1 150 ? -33.237 113.760 -5.599 1.00 28.09 170 GLU B O 1
ATOM 1172 N N . GLY A 1 151 ? -34.447 111.950 -5.086 1.00 26.51 171 GLY B N 1
ATOM 1173 C CA . GLY A 1 151 ? -34.069 111.186 -6.247 1.00 27.51 171 GLY B CA 1
ATOM 1174 C C . GLY A 1 151 ? -34.378 111.826 -7.563 1.00 26.68 171 GLY B C 1
ATOM 1175 O O . GLY A 1 151 ? -33.487 111.937 -8.414 1.00 25.03 171 GLY B O 1
ATOM 1176 N N . ALA A 1 152 ? -35.622 112.269 -7.721 1.00 27.05 172 ALA B N 1
ATOM 1177 C CA . ALA A 1 152 ? -36.060 112.890 -8.985 1.00 25.65 172 ALA B CA 1
ATOM 1178 C C . ALA A 1 152 ? -35.404 114.223 -9.321 1.00 28.88 172 ALA B C 1
ATOM 1179 O O . ALA A 1 152 ? -34.957 114.451 -10.455 1.00 30.25 172 ALA B O 1
ATOM 1181 N N . VAL A 1 153 ? -35.323 115.115 -8.341 1.00 29.41 173 VAL B N 1
ATOM 1182 C CA . VAL A 1 153 ? -34.650 116.408 -8.553 1.00 26.40 173 VAL B CA 1
ATOM 1183 C C . VAL A 1 153 ? -33.196 116.226 -8.986 1.00 25.37 173 VAL B C 1
ATOM 1184 O O . VAL A 1 153 ? -32.699 116.878 -9.932 1.00 28.42 173 VAL B O 1
ATOM 1188 N N . ALA A 1 154 ? -32.514 115.323 -8.313 1.00 25.16 174 ALA B N 1
ATOM 1189 C CA . ALA A 1 154 ? -31.129 115.006 -8.696 1.00 28.57 174 ALA B CA 1
ATOM 1190 C C . ALA A 1 154 ? -31.025 114.495 -10.154 1.00 27.74 174 ALA B C 1
ATOM 1191 O O . ALA A 1 154 ? -30.120 114.901 -10.884 1.00 27.00 174 ALA B O 1
ATOM 1193 N N . HIS A 1 155 ? -31.961 113.633 -10.547 1.00 26.22 175 HIS B N 1
ATOM 1194 C CA . HIS A 1 155 ? -31.951 113.029 -11.858 1.00 27.28 175 HIS B CA 1
ATOM 1195 C C . HIS A 1 155 ? -32.234 114.113 -12.920 1.00 29.71 175 HIS B C 1
ATOM 1196 O O . HIS A 1 155 ? -31.545 114.178 -13.912 1.00 31.59 175 HIS B O 1
ATOM 1203 N N . TYR A 1 156 ? -33.158 115.023 -12.629 1.00 30.22 176 TYR B N 1
ATOM 1204 C CA . TYR A 1 156 ? -33.448 116.152 -13.491 1.00 32.68 176 TYR B CA 1
ATOM 1205 C C . TYR A 1 156 ? -32.220 117.057 -13.651 1.00 34.53 176 TYR B C 1
ATOM 1206 O O . TYR A 1 156 ? -31.900 117.450 -14.769 1.00 30.46 176 TYR B O 1
ATOM 1215 N N . GLN A 1 157 ? -31.551 117.401 -12.551 1.00 37.65 177 GLN B N 1
ATOM 1216 C CA . GLN A 1 157 ? -30.307 118.201 -12.605 1.00 35.73 177 GLN B CA 1
ATOM 1217 C C . GLN A 1 157 ? -29.182 117.522 -13.346 1.00 36.34 177 GLN B C 1
ATOM 1218 O O . GLN A 1 157 ? -28.406 118.191 -13.999 1.00 30.51 177 GLN B O 1
ATOM 1224 N N . ALA A 1 158 ? -29.106 116.194 -13.270 1.00 36.28 178 ALA B N 1
ATOM 1225 C CA . ALA A 1 158 ? -28.102 115.430 -14.011 1.00 37.92 178 ALA B CA 1
ATOM 1226 C C . ALA A 1 158 ? -28.358 115.251 -15.507 1.00 38.16 178 ALA B C 1
ATOM 1227 O O . ALA A 1 158 ? -27.412 115.185 -16.291 1.00 37.78 178 ALA B O 1
ATOM 1229 N N . THR A 1 159 ? -29.611 115.066 -15.889 1.00 34.90 179 THR B N 1
ATOM 1230 C CA . THR A 1 159 ? -29.964 114.657 -17.266 1.00 36.15 179 THR B CA 1
ATOM 1231 C C . THR A 1 159 ? -30.715 115.679 -18.090 1.00 34.72 179 THR B C 1
ATOM 1232 O O . THR A 1 159 ? -30.831 115.505 -19.281 1.00 41.49 179 THR B O 1
ATOM 1236 N N . GLY A 1 160 ? -31.248 116.723 -17.474 1.00 33.70 180 GLY B N 1
ATOM 1237 C CA . GLY A 1 160 ? -32.194 117.662 -18.144 1.00 33.00 180 GLY B CA 1
ATOM 1238 C C . GLY A 1 160 ? -33.526 116.995 -18.540 1.00 34.00 180 GLY B C 1
ATOM 1239 O O . GLY A 1 160 ? -34.263 117.531 -19.355 1.00 35.16 180 GLY B O 1
ATOM 1240 N N . LYS A 1 161 ? -33.827 115.818 -18.000 1.00 33.20 181 LYS B N 1
ATOM 1241 C CA . LYS A 1 161 ? -35.040 115.045 -18.356 1.00 34.62 181 LYS B CA 1
ATOM 1242 C C . LYS A 1 161 ? -35.995 114.994 -17.177 1.00 32.30 181 LYS B C 1
ATOM 1243 O O . LYS A 1 161 ? -35.591 115.136 -16.027 1.00 31.65 181 LYS B O 1
ATOM 1249 N N . ARG A 1 162 ? -37.256 114.734 -17.496 1.00 28.48 182 ARG B N 1
ATOM 1250 C CA . ARG A 1 162 ? -38.355 114.785 -16.552 1.00 32.38 182 ARG B CA 1
ATOM 1251 C C . ARG A 1 162 ? -39.002 113.410 -16.315 1.00 28.79 182 ARG B C 1
ATOM 1252 O O . ARG A 1 162 ? -40.073 113.358 -15.765 1.00 28.03 182 ARG B O 1
ATOM 1260 N N . ASN A 1 163 ? -38.362 112.325 -16.758 1.00 29.38 183 ASN B N 1
ATOM 1261 C CA . ASN A 1 163 ? -38.947 110.976 -16.619 1.00 33.46 183 ASN B CA 1
ATOM 1262 C C . ASN A 1 163 ? -38.932 110.544 -15.151 1.00 34.37 183 ASN B C 1
ATOM 1263 O O . ASN A 1 163 ? -39.751 109.682 -14.793 1.00 36.75 183 ASN B O 1
ATOM 1268 N N . PHE A 1 164 ? -38.069 111.152 -14.308 1.00 29.68 184 PHE B N 1
ATOM 1269 C CA . PHE A 1 164 ? -38.204 110.954 -12.852 1.00 28.71 184 PHE B CA 1
ATOM 1270 C C . PHE A 1 164 ? -38.977 112.110 -12.228 1.00 26.54 184 PHE B C 1
ATOM 1271 O O . PHE A 1 164 ? -39.923 111.893 -11.541 1.00 28.21 184 PHE B O 1
ATOM 1279 N N . LEU A 1 165 ? -38.588 113.340 -12.524 1.00 29.64 185 LEU B N 1
ATOM 1280 C CA . LEU A 1 165 ? -39.260 114.519 -12.002 1.00 31.46 185 LEU B CA 1
ATOM 1281 C C . LEU A 1 165 ? -40.766 114.480 -12.092 1.00 33.64 185 LEU B C 1
ATOM 1282 O O . LEU A 1 165 ? -41.435 114.874 -11.108 1.00 32.00 185 LEU B O 1
ATOM 1287 N N . ASP A 1 166 ? -41.317 114.015 -13.228 1.00 31.67 186 ASP B N 1
ATOM 1288 C CA . ASP A 1 166 ? -42.794 114.007 -13.386 1.00 33.25 186 ASP B CA 1
ATOM 1289 C C . ASP A 1 166 ? -43.478 113.035 -12.472 1.00 31.37 186 ASP B C 1
ATOM 1290 O O . ASP A 1 166 ? -44.635 113.256 -12.068 1.00 28.93 186 ASP B O 1
ATOM 1295 N N . ILE A 1 167 ? -42.782 111.960 -12.132 1.00 27.96 187 ILE B N 1
ATOM 1296 C CA . ILE A 1 167 ? -43.358 110.977 -11.223 1.00 29.16 187 ILE B CA 1
ATOM 1297 C C . ILE A 1 167 ? -43.456 111.575 -9.824 1.00 30.97 187 ILE B C 1
ATOM 1298 O O . ILE A 1 167 ? -44.467 111.363 -9.116 1.00 29.11 187 ILE B O 1
ATOM 1303 N N . ALA A 1 168 ? -42.382 112.258 -9.417 1.00 27.02 188 ALA B N 1
ATOM 1304 C CA . ALA A 1 168 ? -42.355 112.886 -8.083 1.00 27.90 188 ALA B CA 1
ATOM 1305 C C . ALA A 1 168 ? -43.421 113.959 -7.984 1.00 27.31 188 ALA B C 1
ATOM 1306 O O . ALA A 1 168 ? -44.158 114.018 -6.994 1.00 25.26 188 ALA B O 1
ATOM 1308 N N . ILE A 1 169 ? -43.523 114.795 -9.028 1.00 30.12 189 ILE B N 1
ATOM 1309 C CA . ILE A 1 169 ? -44.506 115.889 -9.058 1.00 26.53 189 ILE B CA 1
ATOM 1310 C C . ILE A 1 169 ? -45.892 115.285 -8.829 1.00 27.74 189 ILE B C 1
ATOM 1311 O O . ILE A 1 169 ? -46.673 115.812 -8.036 1.00 28.53 189 ILE B O 1
ATOM 1316 N N . LYS A 1 170 ? -46.195 114.169 -9.475 1.00 27.12 190 LYS B N 1
ATOM 1317 C CA . LYS A 1 170 ? -47.546 113.584 -9.395 1.00 28.67 190 LYS B CA 1
ATOM 1318 C C . LYS A 1 170 ? -47.880 113.041 -8.034 1.00 27.61 190 LYS B C 1
ATOM 1319 O O . LYS A 1 170 ? -48.996 113.172 -7.577 1.00 26.04 190 LYS B O 1
ATOM 1325 N N . TYR A 1 171 ? -46.915 112.368 -7.409 1.00 28.03 191 TYR B N 1
ATOM 1326 C CA . TYR A 1 171 ? -47.120 111.859 -6.065 1.00 26.13 191 TYR B CA 1
ATOM 1327 C C . TYR A 1 171 ? -47.187 113.047 -5.113 1.00 25.63 191 TYR B C 1
ATOM 1328 O O . TYR A 1 171 ? -48.106 113.131 -4.340 1.00 26.98 191 TYR B O 1
ATOM 1337 N N . ALA A 1 172 ? -46.287 114.013 -5.240 1.00 25.86 192 ALA B N 1
ATOM 1338 C CA . ALA A 1 172 ? -46.380 115.242 -4.485 1.00 28.03 192 ALA B CA 1
ATOM 1339 C C . ALA A 1 172 ? -47.777 115.936 -4.591 1.00 27.74 192 ALA B C 1
ATOM 1340 O O . ALA A 1 172 ? -48.366 116.280 -3.561 1.00 28.06 192 ALA B O 1
ATOM 1342 N N . ASP A 1 173 ? -48.320 116.063 -5.801 1.00 27.88 193 ASP B N 1
ATOM 1343 C CA . ASP A 1 173 ? -49.673 116.649 -6.011 1.00 29.37 193 ASP B CA 1
ATOM 1344 C C . ASP A 1 173 ? -50.782 115.778 -5.377 1.00 29.03 193 ASP B C 1
ATOM 1345 O O . ASP A 1 173 ? -51.720 116.299 -4.790 1.00 26.78 193 ASP B O 1
ATOM 1350 N N . CYS A 1 174 ? -50.652 114.447 -5.473 1.00 32.04 194 CYS B N 1
ATOM 1351 C CA . CYS A 1 174 ? -51.535 113.534 -4.736 1.00 30.32 194 CYS B CA 1
ATOM 1352 C C . CYS A 1 174 ? -51.600 113.839 -3.219 1.00 32.05 194 CYS B C 1
ATOM 1353 O O . CYS A 1 174 ? -52.722 114.037 -2.633 1.00 28.48 194 CYS B O 1
ATOM 1356 N N . VAL A 1 175 ? -50.414 113.914 -2.595 1.00 30.01 195 VAL B N 1
ATOM 1357 C CA . VAL A 1 175 ? -50.320 114.297 -1.158 1.00 29.79 195 VAL B CA 1
ATOM 1358 C C . VAL A 1 175 ? -50.897 115.681 -0.888 1.00 27.91 195 VAL B C 1
ATOM 1359 O O . VAL A 1 175 ? -51.710 115.834 0.048 1.00 27.55 195 VAL B O 1
ATOM 1363 N N . CYS A 1 176 ? -50.520 116.667 -1.710 1.00 29.63 196 CYS B N 1
ATOM 1364 C CA . CYS A 1 176 ? -50.984 118.046 -1.508 1.00 30.72 196 CYS B CA 1
ATOM 1365 C C . CYS A 1 176 ? -52.508 118.241 -1.656 1.00 32.68 196 CYS B C 1
ATOM 1366 O O . CYS A 1 176 ? -53.101 118.976 -0.872 1.00 34.61 196 CYS B O 1
ATOM 1369 N N . ARG A 1 177 ? -53.140 117.525 -2.576 1.00 32.87 197 ARG B N 1
ATOM 1370 C CA . ARG A 1 177 ? -54.579 117.628 -2.731 1.00 34.60 197 ARG B CA 1
ATOM 1371 C C . ARG A 1 177 ? -55.306 116.807 -1.632 1.00 36.14 197 ARG B C 1
ATOM 1372 O O . ARG A 1 177 ? -56.414 117.185 -1.208 1.00 35.84 197 ARG B O 1
ATOM 1380 N N . GLU A 1 178 ? -54.720 115.719 -1.128 1.00 30.50 198 GLU B N 1
ATOM 1381 C CA . GLU A 1 178 ? -55.457 114.921 -0.075 1.00 33.15 198 GLU B CA 1
ATOM 1382 C C . GLU A 1 178 ? -55.137 115.276 1.383 1.00 30.27 198 GLU B C 1
ATOM 1383 O O . GLU A 1 178 ? -55.969 115.068 2.234 1.00 30.42 198 GLU B O 1
ATOM 1389 N N . ILE A 1 179 ? -53.958 115.845 1.630 1.00 28.33 199 ILE B N 1
ATOM 1390 C CA . ILE A 1 179 ? -53.443 116.086 2.949 1.00 29.11 199 ILE B CA 1
ATOM 1391 C C . ILE A 1 179 ? -53.232 117.557 3.207 1.00 30.47 199 ILE B C 1
ATOM 1392 O O . ILE A 1 179 ? -52.485 118.243 2.486 1.00 31.09 199 ILE B O 1
ATOM 1397 N N . GLY A 1 180 ? -53.863 118.037 4.264 1.00 33.61 200 GLY B N 1
ATOM 1398 C CA . GLY A 1 180 ? -53.829 119.464 4.569 1.00 38.35 200 GLY B CA 1
ATOM 1399 C C . GLY A 1 180 ? -54.939 119.882 5.527 1.00 39.84 200 GLY B C 1
ATOM 1400 O O . GLY A 1 180 ? -55.592 119.016 6.135 1.00 35.02 200 GLY B O 1
ATOM 1401 N N . ASN A 1 181 ? -55.111 121.207 5.625 1.00 42.21 201 ASN B N 1
ATOM 1402 C CA . ASN A 1 181 ? -55.958 121.862 6.617 1.00 51.56 201 ASN B CA 1
ATOM 1403 C C . ASN A 1 181 ? -57.346 122.042 6.036 1.00 56.02 201 ASN B C 1
ATOM 1404 O O . ASN A 1 181 ? -58.271 122.299 6.779 1.00 55.50 201 ASN B O 1
ATOM 1406 N N . GLY A 1 182 ? -57.485 121.926 4.712 1.00 56.12 202 GLY B N 1
ATOM 1407 C CA . GLY A 1 182 ? -58.754 122.161 4.025 1.00 62.43 202 GLY B CA 1
ATOM 1408 C C . GLY A 1 182 ? -59.884 121.236 4.462 1.00 61.69 202 GLY B C 1
ATOM 1409 O O . GLY A 1 182 ? -59.648 120.191 5.094 1.00 58.02 202 GLY B O 1
ATOM 1410 N N . PRO A 1 183 ? -61.127 121.602 4.120 1.00 67.39 203 PRO B N 1
ATOM 1411 C CA . PRO A 1 183 ? -62.246 120.867 4.716 1.00 65.07 203 PRO B CA 1
ATOM 1412 C C . PRO A 1 183 ? -62.591 119.530 4.034 1.00 53.95 203 PRO B C 1
ATOM 1413 O O . PRO A 1 183 ? -63.263 118.727 4.654 1.00 55.61 203 PRO B O 1
ATOM 1417 N N . GLN A 1 184 ? -62.168 119.293 2.788 1.00 44.51 204 GLN B N 1
ATOM 1418 C CA . GLN A 1 184 ? -62.237 117.941 2.182 1.00 43.45 204 GLN B CA 1
ATOM 1419 C C . GLN A 1 184 ? -60.887 117.161 2.315 1.00 46.34 204 GLN B C 1
ATOM 1420 O O . GLN A 1 184 ? -60.741 116.110 1.699 1.00 44.24 204 GLN B O 1
ATOM 1422 N N . GLN A 1 185 ? -59.915 117.690 3.082 1.00 40.21 205 GLN B N 1
ATOM 1423 C CA . GLN A 1 185 ? -58.580 117.079 3.241 1.00 40.21 205 GLN B CA 1
ATOM 1424 C C . GLN A 1 185 ? -58.483 116.325 4.565 1.00 38.53 205 GLN B C 1
ATOM 1425 O O . GLN A 1 185 ? -59.444 116.279 5.312 1.00 35.07 205 GLN B O 1
ATOM 1431 N N . LYS A 1 186 ? -57.337 115.708 4.843 1.00 41.97 206 LYS B N 1
ATOM 1432 C CA . LYS A 1 186 ? -57.103 115.032 6.157 1.00 39.29 206 LYS B CA 1
ATOM 1433 C C . LYS A 1 186 ? -55.877 115.599 6.807 1.00 32.67 206 LYS B C 1
ATOM 1434 O O . LYS A 1 186 ? -54.874 115.727 6.121 1.00 35.20 206 LYS B O 1
ATOM 1440 N N . LYS A 1 187 ? -55.953 116.028 8.075 1.00 35.40 207 LYS B N 1
ATOM 1441 C CA . LYS A 1 187 ? -54.792 116.534 8.810 1.00 31.03 207 LYS B CA 1
ATOM 1442 C C . LYS A 1 187 ? -53.931 115.282 9.144 1.00 31.23 207 LYS B C 1
ATOM 1443 O O . LYS A 1 187 ? -54.348 114.483 9.903 1.00 33.79 207 LYS B O 1
ATOM 1445 N N . TYR A 1 188 ? -52.806 115.058 8.462 1.00 28.28 208 TYR B N 1
ATOM 1446 C CA . TYR A 1 188 ? -51.811 114.039 8.855 1.00 29.48 208 TYR B CA 1
ATOM 1447 C C . TYR A 1 188 ? -50.414 114.631 8.655 1.00 29.88 208 TYR B C 1
ATOM 1448 O O . TYR A 1 188 ? -50.206 115.473 7.741 1.00 29.02 208 TYR B O 1
ATOM 1457 N N . VAL A 1 189 ? -49.475 114.192 9.496 1.00 27.94 209 VAL B N 1
ATOM 1458 C CA . VAL A 1 189 ? -48.071 114.583 9.371 1.00 29.57 209 VAL B CA 1
ATOM 1459 C C . VAL A 1 189 ? -47.203 113.340 9.129 1.00 29.70 209 VAL B C 1
ATOM 1460 O O . VAL A 1 189 ? -47.656 112.215 9.311 1.00 26.28 209 VAL B O 1
ATOM 1464 N N . PRO A 1 190 ? -45.929 113.534 8.718 1.00 29.13 210 PRO B N 1
ATOM 1465 C CA . PRO A 1 190 ? -45.137 112.297 8.461 1.00 27.68 210 PRO B CA 1
ATOM 1466 C C . PRO A 1 190 ? -44.859 111.478 9.721 1.00 27.49 210 PRO B C 1
ATOM 1467 O O . PRO A 1 190 ? -44.519 112.043 10.740 1.00 24.86 210 PRO B O 1
ATOM 1471 N N . GLY A 1 191 ? -44.991 110.161 9.627 1.00 27.39 211 GLY B N 1
ATOM 1472 C CA . GLY A 1 191 ? -44.513 109.227 10.622 1.00 25.61 211 GLY B CA 1
ATOM 1473 C C . GLY A 1 191 ? -43.005 109.194 10.702 1.00 25.76 211 GLY B C 1
ATOM 1474 O O . GLY A 1 191 ? -42.436 108.996 11.781 1.00 25.20 211 GLY B O 1
ATOM 1475 N N . HIS A 1 192 ? -42.374 109.327 9.546 1.00 27.91 212 HIS B N 1
ATOM 1476 C CA . HIS A 1 192 ? -40.923 109.416 9.427 1.00 27.00 212 HIS B CA 1
ATOM 1477 C C . HIS A 1 192 ? -40.624 110.636 8.591 1.00 25.10 212 HIS B C 1
ATOM 1478 O O . HIS A 1 192 ? -40.766 110.619 7.337 1.00 23.78 212 HIS B O 1
ATOM 1485 N N . GLN A 1 193 ? -40.091 111.644 9.264 1.00 23.05 213 GLN B N 1
ATOM 1486 C CA . GLN A 1 193 ? -39.824 112.931 8.642 1.00 25.02 213 GLN B CA 1
ATOM 1487 C C . GLN A 1 193 ? -38.752 112.791 7.488 1.00 26.09 213 GLN B C 1
ATOM 1488 O O . GLN A 1 193 ? -37.852 111.944 7.515 1.00 22.66 213 GLN B O 1
ATOM 1494 N N . ILE A 1 194 ? -38.887 113.667 6.515 1.00 25.64 214 ILE B N 1
ATOM 1495 C CA . ILE A 1 194 ? -38.000 113.870 5.365 1.00 23.72 214 ILE B CA 1
ATOM 1496 C C . ILE A 1 194 ? -38.794 114.647 4.331 1.00 22.87 214 ILE B C 1
ATOM 1497 O O . ILE A 1 194 ? -38.244 115.446 3.595 1.00 21.72 214 ILE B O 1
ATOM 1502 N N . ALA A 1 195 ? -40.096 114.416 4.241 1.00 23.18 215 ALA B N 1
ATOM 1503 C CA . ALA A 1 195 ? -40.906 115.132 3.249 1.00 23.89 215 ALA B CA 1
ATOM 1504 C C . ALA A 1 195 ? -40.800 116.672 3.320 1.00 25.17 215 ALA B C 1
ATOM 1505 O O . ALA A 1 195 ? -40.930 117.345 2.299 1.00 24.58 215 ALA B O 1
ATOM 1507 N N . GLU A 1 196 ? -40.538 117.187 4.522 1.00 26.22 216 GLU B N 1
ATOM 1508 C CA . GLU A 1 196 ? -40.394 118.596 4.753 1.00 25.75 216 GLU B CA 1
ATOM 1509 C C . GLU A 1 196 ? -39.191 119.141 3.971 1.00 24.42 216 GLU B C 1
ATOM 1510 O O . GLU A 1 196 ? -39.366 120.022 3.123 1.00 26.01 216 GLU B O 1
ATOM 1516 N N . MET A 1 197 ? -37.990 118.598 4.210 1.00 25.20 217 MET B N 1
ATOM 1517 C CA . MET A 1 197 ? -36.807 119.027 3.437 1.00 26.74 217 MET B CA 1
ATOM 1518 C C . MET A 1 197 ? -36.998 118.764 1.944 1.00 24.18 217 MET B C 1
ATOM 1519 O O . MET A 1 197 ? -36.671 119.608 1.054 1.00 25.27 217 MET B O 1
ATOM 1524 N N . ALA A 1 198 ? -37.593 117.626 1.642 1.00 23.89 218 ALA B N 1
ATOM 1525 C CA . ALA A 1 198 ? -37.725 117.246 0.232 1.00 24.88 218 ALA B CA 1
ATOM 1526 C C . ALA A 1 198 ? -38.685 118.180 -0.540 1.00 25.93 218 ALA B C 1
ATOM 1527 O O . ALA A 1 198 ? -38.350 118.644 -1.637 1.00 21.97 218 ALA B O 1
ATOM 1529 N N . LEU A 1 199 ? -39.805 118.538 0.089 1.00 24.68 219 LEU B N 1
ATOM 1530 C CA . LEU A 1 199 ? -40.750 119.474 -0.526 1.00 25.09 219 LEU B CA 1
ATOM 1531 C C . LEU A 1 199 ? -40.211 120.888 -0.699 1.00 26.06 219 LEU B C 1
ATOM 1532 O O . LEU A 1 199 ? -40.613 121.561 -1.620 1.00 25.95 219 LEU B O 1
ATOM 1537 N N . VAL A 1 200 ? -39.309 121.338 0.152 1.00 27.60 220 VAL B N 1
ATOM 1538 C CA . VAL A 1 200 ? -38.637 122.643 -0.076 1.00 30.40 220 VAL B CA 1
ATOM 1539 C C . VAL A 1 200 ? -37.809 122.553 -1.368 1.00 28.60 220 VAL B C 1
ATOM 1540 O O . VAL A 1 200 ? -37.904 123.444 -2.256 1.00 24.95 220 VAL B O 1
ATOM 1544 N N . LYS A 1 201 ? -37.087 121.448 -1.489 1.00 26.22 221 LYS B N 1
ATOM 1545 C CA . LYS A 1 201 ? -36.315 121.157 -2.690 1.00 28.28 221 LYS B CA 1
ATOM 1546 C C . LYS A 1 201 ? -37.179 121.102 -3.956 1.00 27.74 221 LYS B C 1
ATOM 1547 O O . LYS A 1 201 ? -36.782 121.632 -4.981 1.00 28.74 221 LYS B O 1
ATOM 1553 N N . LEU A 1 202 ? -38.359 120.515 -3.886 1.00 25.85 222 LEU B N 1
ATOM 1554 C CA . LEU A 1 202 ? -39.222 120.435 -5.073 1.00 28.31 222 LEU B CA 1
ATOM 1555 C C . LEU A 1 202 ? -39.762 121.805 -5.441 1.00 27.36 222 LEU B C 1
ATOM 1556 O O . LEU A 1 202 ? -39.963 122.083 -6.608 1.00 27.52 222 LEU B O 1
ATOM 1561 N N . TYR A 1 203 ? -40.033 122.629 -4.432 1.00 25.59 223 TYR B N 1
ATOM 1562 C CA . TYR A 1 203 ? -40.405 124.010 -4.666 1.00 24.98 223 TYR B CA 1
ATOM 1563 C C . TYR A 1 203 ? -39.321 124.736 -5.384 1.00 26.49 223 TYR B C 1
ATOM 1564 O O . TYR A 1 203 ? -39.594 125.446 -6.345 1.00 30.54 223 TYR B O 1
ATOM 1573 N N . MET A 1 204 ? -38.102 124.566 -4.913 1.00 27.71 224 MET B N 1
ATOM 1574 C CA . MET A 1 204 ? -36.939 125.218 -5.534 1.00 32.72 224 MET B CA 1
ATOM 1575 C C . MET A 1 204 ? -36.714 124.784 -6.984 1.00 32.57 224 MET B C 1
ATOM 1576 O O . MET A 1 204 ? -36.328 125.618 -7.778 1.00 33.54 224 MET B O 1
ATOM 1581 N N . ALA A 1 205 ? -37.006 123.516 -7.329 1.00 33.47 225 ALA B N 1
ATOM 1582 C CA . ALA A 1 205 ? -36.912 123.025 -8.721 1.00 29.10 225 ALA B CA 1
ATOM 1583 C C . ALA A 1 205 ? -38.054 123.418 -9.677 1.00 33.85 225 ALA B C 1
ATOM 1584 O O . ALA A 1 205 ? -37.881 123.420 -10.899 1.00 37.60 225 ALA B O 1
ATOM 1586 N N . THR A 1 206 ? -39.224 123.755 -9.156 1.00 35.31 226 THR B N 1
ATOM 1587 C CA . THR A 1 206 ? -40.425 123.888 -10.012 1.00 34.81 226 THR B CA 1
ATOM 1588 C C . THR A 1 206 ? -41.086 125.236 -9.968 1.00 32.40 226 THR B C 1
ATOM 1589 O O . THR A 1 206 ? -41.859 125.560 -10.844 1.00 29.37 226 THR B O 1
ATOM 1593 N N . GLY A 1 207 ? -40.843 125.971 -8.892 1.00 30.00 227 GLY B N 1
ATOM 1594 C CA . GLY A 1 207 ? -41.510 127.194 -8.609 1.00 28.22 227 GLY B CA 1
ATOM 1595 C C . GLY A 1 207 ? -42.895 127.111 -8.042 1.00 28.87 227 GLY B C 1
ATOM 1596 O O . GLY A 1 207 ? -43.550 128.147 -7.871 1.00 29.76 227 GLY B O 1
ATOM 1597 N N . ASP A 1 208 ? -43.341 125.908 -7.702 1.00 29.88 228 ASP B N 1
ATOM 1598 C CA . ASP A 1 208 ? -44.653 125.699 -7.171 1.00 29.80 228 ASP B CA 1
ATOM 1599 C C . ASP A 1 208 ? -44.679 125.823 -5.608 1.00 31.50 228 ASP B C 1
ATOM 1600 O O . ASP A 1 208 ? -44.301 124.894 -4.888 1.00 30.67 228 ASP B O 1
ATOM 1605 N N . LYS A 1 209 ? -45.169 126.966 -5.115 1.00 28.63 229 LYS B N 1
ATOM 1606 C CA . LYS A 1 209 ? -45.221 127.284 -3.700 1.00 30.85 229 LYS B CA 1
ATOM 1607 C C . LYS A 1 209 ? -46.113 126.267 -2.915 1.00 28.53 229 LYS B C 1
ATOM 1608 O O . LYS A 1 209 ? -45.954 126.155 -1.731 1.00 32.40 229 LYS B O 1
ATOM 1611 N N . LYS A 1 210 ? -47.001 125.506 -3.572 1.00 28.89 230 LYS B N 1
ATOM 1612 C CA . LYS A 1 210 ? -47.868 124.510 -2.922 1.00 29.16 230 LYS B CA 1
ATOM 1613 C C . LYS A 1 210 ? -46.952 123.603 -2.108 1.00 26.72 230 LYS B C 1
ATOM 1614 O O . LYS A 1 210 ? -47.332 123.154 -1.005 1.00 28.52 230 LYS B O 1
ATOM 1616 N N . TYR A 1 211 ? -45.768 123.328 -2.652 1.00 25.17 231 TYR B N 1
ATOM 1617 C CA . TYR A 1 211 ? -44.860 122.352 -2.028 1.00 25.85 231 TYR B CA 1
ATOM 1618 C C . TYR A 1 211 ? -44.282 122.926 -0.798 1.00 23.27 231 TYR B C 1
ATOM 1619 O O . TYR A 1 211 ? -44.212 122.243 0.240 1.00 23.31 231 TYR B O 1
ATOM 1628 N N . LEU A 1 212 ? -43.884 124.191 -0.860 1.00 25.61 232 LEU B N 1
ATOM 1629 C CA . LEU A 1 212 ? -43.399 124.853 0.361 1.00 27.73 232 LEU B CA 1
ATOM 1630 C C . LEU A 1 212 ? -44.484 124.945 1.447 1.00 28.51 232 LEU B C 1
ATOM 1631 O O . LEU A 1 212 ? -44.210 124.772 2.665 1.00 31.68 232 LEU B O 1
ATOM 1636 N N . ASP A 1 213 ? -45.715 125.296 1.034 1.00 27.50 233 ASP B N 1
ATOM 1637 C CA . ASP A 1 213 ? -46.814 125.339 2.012 1.00 29.53 233 ASP B CA 1
ATOM 1638 C C . ASP A 1 213 ? -47.062 123.946 2.598 1.00 28.32 233 ASP B C 1
ATOM 1639 O O . ASP A 1 213 ? -47.350 123.848 3.777 1.00 28.29 233 ASP B O 1
ATOM 1644 N N . GLN A 1 214 ? -46.875 122.883 1.811 1.00 25.78 234 GLN B N 1
ATOM 1645 C CA . GLN A 1 214 ? -47.069 121.517 2.366 1.00 25.62 234 GLN B CA 1
ATOM 1646 C C . GLN A 1 214 ? -45.990 121.177 3.384 1.00 25.74 234 GLN B C 1
ATOM 1647 O O . GLN A 1 214 ? -46.262 120.552 4.416 1.00 24.96 234 GLN B O 1
ATOM 1653 N N . ALA A 1 215 ? -44.762 121.596 3.094 1.00 24.80 235 ALA B N 1
ATOM 1654 C CA . ALA A 1 215 ? -43.649 121.343 4.035 1.00 27.47 235 ALA B CA 1
ATOM 1655 C C . ALA A 1 215 ? -43.916 122.047 5.363 1.00 26.90 235 ALA B C 1
ATOM 1656 O O . ALA A 1 215 ? -43.745 121.489 6.431 1.00 25.60 235 ALA B O 1
ATOM 1658 N N . LYS A 1 216 ? -44.334 123.299 5.263 1.00 26.42 236 LYS B N 1
ATOM 1659 C CA . LYS A 1 216 ? -44.614 124.103 6.427 1.00 28.63 236 LYS B CA 1
ATOM 1660 C C . LYS A 1 216 ? -45.813 123.531 7.230 1.00 27.03 236 LYS B C 1
ATOM 1661 O O . LYS A 1 216 ? -45.758 123.490 8.437 1.00 27.73 236 LYS B O 1
ATOM 1667 N N . PHE A 1 217 ? -46.805 123.009 6.528 1.00 24.41 237 PHE B N 1
ATOM 1668 C CA . PHE A 1 217 ? -47.938 122.380 7.132 1.00 25.90 237 PHE B CA 1
ATOM 1669 C C . PHE A 1 217 ? -47.494 121.162 7.924 1.00 27.19 237 PHE B C 1
ATOM 1670 O O . PHE A 1 217 ? -47.879 120.999 9.023 1.00 25.64 237 PHE B O 1
ATOM 1678 N N . PHE A 1 218 ? -46.647 120.340 7.339 1.00 25.68 238 PHE B N 1
ATOM 1679 C CA . PHE A 1 218 ? -46.139 119.158 7.990 1.00 24.29 238 PHE B CA 1
ATOM 1680 C C . PHE A 1 218 ? -45.462 119.507 9.317 1.00 24.76 238 PHE B C 1
ATOM 1681 O O . PHE A 1 218 ? -45.754 118.934 10.318 1.00 25.94 238 PHE B O 1
ATOM 1689 N N . LEU A 1 219 ? -44.578 120.475 9.296 1.00 25.18 239 LEU B N 1
ATOM 1690 C CA . LEU A 1 219 ? -43.878 120.930 10.479 1.00 27.01 239 LEU B CA 1
ATOM 1691 C C . LEU A 1 219 ? -44.732 121.611 11.552 1.00 28.02 239 LEU B C 1
ATOM 1692 O O . LEU A 1 219 ? -44.617 121.306 12.685 1.00 28.09 239 LEU B O 1
ATOM 1697 N N . ASP A 1 220 ? -45.608 122.503 11.136 1.00 28.34 240 ASP B N 1
ATOM 1698 C CA . ASP A 1 220 ? -46.427 123.285 12.020 1.00 27.50 240 ASP B CA 1
ATOM 1699 C C . ASP A 1 220 ? -47.528 122.509 12.687 1.00 29.50 240 ASP B C 1
ATOM 1700 O O . ASP A 1 220 ? -47.939 122.829 13.733 1.00 26.83 240 ASP B O 1
ATOM 1705 N N . THR A 1 221 ? -47.967 121.454 12.046 1.00 33.99 241 THR B N 1
ATOM 1706 C CA . THR A 1 221 ? -48.996 120.590 12.562 1.00 30.05 241 THR B CA 1
ATOM 1707 C C . THR A 1 221 ? -48.441 119.520 13.499 1.00 30.01 241 THR B C 1
ATOM 1708 O O . THR A 1 221 ? -49.176 119.031 14.283 1.00 31.08 241 THR B O 1
ATOM 1712 N N . ARG A 1 222 ? -47.158 119.169 13.410 1.00 29.11 242 ARG B N 1
ATOM 1713 C CA . ARG A 1 222 ? -46.563 118.159 14.284 1.00 27.22 242 ARG B CA 1
ATOM 1714 C C . ARG A 1 222 ? -46.732 118.523 15.726 1.00 25.52 242 ARG B C 1
ATOM 1715 O O . ARG A 1 222 ? -46.503 119.638 16.127 1.00 31.47 242 ARG B O 1
ATOM 1723 N N . GLY A 1 223 ? -47.156 117.561 16.506 1.00 26.69 243 GLY B N 1
ATOM 1724 C CA . GLY A 1 223 ? -47.351 117.787 17.904 1.00 30.64 243 GLY B CA 1
ATOM 1725 C C . GLY A 1 223 ? -48.746 118.205 18.267 1.00 32.27 243 GLY B C 1
ATOM 1726 O O . GLY A 1 223 ? -49.037 118.356 19.388 1.00 36.73 243 GLY B O 1
ATOM 1727 N N . TYR A 1 224 ? -49.597 118.399 17.291 1.00 33.86 244 TYR B N 1
ATOM 1728 C CA . TYR A 1 224 ? -50.968 118.770 17.528 1.00 35.03 244 TYR B CA 1
ATOM 1729 C C . TYR A 1 224 ? -51.906 117.690 17.042 1.00 34.44 244 TYR B C 1
ATOM 1730 O O . TYR A 1 224 ? -53.056 117.913 16.891 1.00 41.65 244 TYR B O 1
ATOM 1739 N N . THR A 1 225 ? -51.397 116.514 16.771 1.00 38.73 245 THR B N 1
ATOM 1740 C CA . THR A 1 225 ? -52.238 115.417 16.309 1.00 37.89 245 THR B CA 1
ATOM 1741 C C . THR A 1 225 ? -52.409 114.378 17.398 1.00 32.14 245 THR B C 1
ATOM 1742 O O . THR A 1 225 ? -51.900 114.548 18.453 1.00 37.95 245 THR B O 1
ATOM 1746 N N . SER A 1 226 ? -53.117 113.310 17.133 1.00 36.97 246 SER B N 1
ATOM 1747 C CA . SER A 1 226 ? -53.331 112.308 18.152 1.00 44.65 246 SER B CA 1
ATOM 1748 C C . SER A 1 226 ? -52.091 111.495 18.546 1.00 49.41 246 SER B C 1
ATOM 1749 O O . SER A 1 226 ? -51.971 111.038 19.658 1.00 49.50 246 SER B O 1
ATOM 1752 N N . ARG A 1 227 ? -51.158 111.365 17.628 1.00 48.36 247 ARG B N 1
ATOM 1753 C CA . ARG A 1 227 ? -49.953 110.656 17.912 1.00 53.53 247 ARG B CA 1
ATOM 1754 C C . ARG A 1 227 ? -48.880 111.602 18.468 1.00 47.51 247 ARG B C 1
ATOM 1755 O O . ARG A 1 227 ? -48.202 112.248 17.728 1.00 48.96 247 ARG B O 1
ATOM 1757 N N . LYS A 1 228 ? -48.751 111.666 19.776 1.00 41.19 248 LYS B N 1
ATOM 1758 C CA . LYS A 1 228 ? -47.766 112.517 20.389 1.00 46.17 248 LYS B CA 1
ATOM 1759 C C . LYS A 1 228 ? -46.595 111.712 20.930 1.00 44.08 248 LYS B C 1
ATOM 1760 O O . LYS A 1 228 ? -46.219 111.816 22.057 1.00 45.68 248 LYS B O 1
ATOM 1762 N N . ASP A 1 229 ? -45.982 110.951 20.056 1.00 39.77 249 ASP B N 1
ATOM 1763 C CA . ASP A 1 229 ? -44.913 110.070 20.426 1.00 35.75 249 ASP B CA 1
ATOM 1764 C C . ASP A 1 229 ? -43.488 110.629 20.310 1.00 29.31 249 ASP B C 1
ATOM 1765 O O . ASP A 1 229 ? -43.135 111.290 19.379 1.00 29.62 249 ASP B O 1
ATOM 1770 N N . THR A 1 230 ? -42.696 110.321 21.309 1.00 27.20 250 THR B N 1
ATOM 1771 C CA . THR A 1 230 ? -41.301 110.674 21.406 1.00 29.55 250 THR B CA 1
ATOM 1772 C C . THR A 1 230 ? -40.484 110.037 20.300 1.00 28.77 250 THR B C 1
ATOM 1773 O O . THR A 1 230 ? -39.608 110.647 19.773 1.00 25.29 250 THR B O 1
ATOM 1777 N N . TYR A 1 231 ? -40.824 108.820 19.919 1.00 27.78 251 TYR B N 1
ATOM 1778 C CA . TYR A 1 231 ? -40.176 108.095 18.849 1.00 28.57 251 TYR B CA 1
ATOM 1779 C C . TYR A 1 231 ? -40.04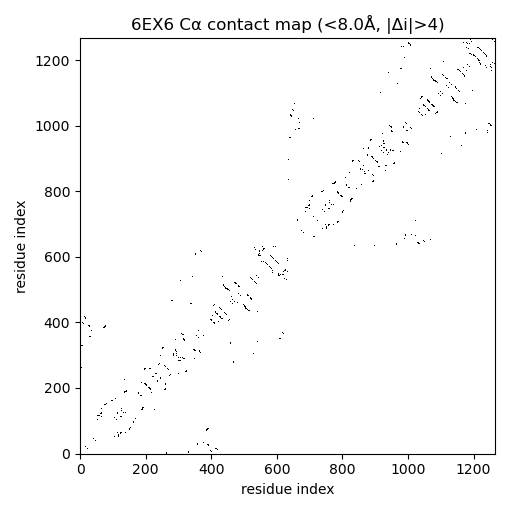4 108.913 17.568 1.00 25.76 251 TYR B C 1
ATOM 1780 O O . TYR A 1 231 ? -39.032 108.867 16.958 1.00 27.07 251 TYR B O 1
ATOM 1789 N N . SER A 1 232 ? -41.083 109.633 17.159 1.00 24.31 252 SER B N 1
ATOM 1790 C CA . SER A 1 232 ? -41.056 110.461 15.980 1.00 24.53 252 SER B CA 1
ATOM 1791 C C . SER A 1 232 ? -41.114 111.969 16.231 1.00 25.26 252 SER B C 1
ATOM 1792 O O . SER A 1 232 ? -41.571 112.711 15.445 1.00 21.77 252 SER B O 1
ATOM 1795 N N . GLN A 1 233 ? -40.626 112.367 17.370 1.00 28.87 253 GLN B N 1
ATOM 1796 C CA . GLN A 1 233 ? -40.545 113.759 17.747 1.00 27.23 253 GLN B CA 1
ATOM 1797 C C . GLN A 1 233 ? -41.832 114.543 17.569 1.00 27.55 253 GLN B C 1
ATOM 1798 O O . GLN A 1 233 ? -41.809 115.621 17.106 1.00 27.50 253 GLN B O 1
ATOM 1804 N N . ALA A 1 234 ? -42.944 113.973 17.963 1.00 28.44 254 ALA B N 1
ATOM 1805 C CA . ALA A 1 234 ? -44.221 114.580 17.855 1.00 31.12 254 ALA B CA 1
ATOM 1806 C C . ALA A 1 234 ? -44.833 114.764 19.228 1.00 30.52 254 ALA B C 1
ATOM 1807 O O . ALA A 1 234 ? -45.993 114.944 19.344 1.00 32.47 254 ALA B O 1
ATOM 1809 N N . HIS A 1 235 ? -44.008 114.707 20.254 1.00 30.68 255 HIS B N 1
ATOM 1810 C CA . HIS A 1 235 ? -44.392 114.893 21.635 1.00 31.82 255 HIS B CA 1
ATOM 1811 C C . HIS A 1 235 ? -44.739 116.365 21.949 1.00 33.75 255 HIS B C 1
ATOM 1812 O O . HIS A 1 235 ? -45.426 116.635 22.866 1.00 35.55 255 HIS B O 1
ATOM 1819 N N . LYS A 1 236 ? -44.225 117.292 21.173 1.00 32.26 256 LYS B N 1
ATOM 1820 C CA . LYS A 1 236 ? -44.521 118.700 21.309 1.00 34.60 256 LYS B CA 1
ATOM 1821 C C . LYS A 1 236 ? -44.450 119.343 19.960 1.00 32.36 256 LYS B C 1
ATOM 1822 O O . LYS A 1 236 ? -43.847 118.834 19.075 1.00 28.58 256 LYS B O 1
ATOM 1828 N N . PRO A 1 237 ? -44.959 120.574 19.849 1.00 29.39 257 PRO B N 1
ATOM 1829 C CA . PRO A 1 237 ? -44.784 121.382 18.651 1.00 28.54 257 PRO B CA 1
ATOM 1830 C C . PRO A 1 237 ? -43.277 121.540 18.442 1.00 27.98 257 PRO B C 1
ATOM 1831 O O . PRO A 1 237 ? -42.511 121.772 19.351 1.00 26.35 257 PRO B O 1
ATOM 1835 N N . VAL A 1 238 ? -42.879 121.465 17.202 1.00 25.77 258 VAL B N 1
ATOM 1836 C CA . VAL A 1 238 ? -41.454 121.404 16.897 1.00 25.48 258 VAL B CA 1
ATOM 1837 C C . VAL A 1 238 ? -40.716 122.672 17.422 1.00 28.84 258 VAL B C 1
ATOM 1838 O O . VAL A 1 238 ? -39.548 122.568 17.831 1.00 24.23 258 VAL B O 1
ATOM 1842 N N . VAL A 1 239 ? -41.400 123.840 17.435 1.00 28.24 259 VAL B N 1
ATOM 1843 C CA . VAL A 1 239 ? -40.766 125.057 17.904 1.00 29.16 259 VAL B CA 1
ATOM 1844 C C . VAL A 1 239 ? -40.528 125.062 19.369 1.00 28.64 259 VAL B C 1
ATOM 1845 O O . VAL A 1 239 ? -39.716 125.856 19.801 1.00 28.97 259 VAL B O 1
ATOM 1849 N N . GLU A 1 240 ? -41.208 124.185 20.126 1.00 29.08 260 GLU B N 1
ATOM 1850 C CA . GLU A 1 240 ? -40.984 124.051 21.555 1.00 28.67 260 GLU B CA 1
ATOM 1851 C C . GLU A 1 240 ? -40.054 122.949 21.913 1.00 31.24 260 GLU B C 1
ATOM 1852 O O . GLU A 1 240 ? -39.796 122.782 23.099 1.00 31.44 260 GLU B O 1
ATOM 1858 N N . GLN A 1 241 ? -39.574 122.162 20.937 1.00 28.17 261 GLN B N 1
ATOM 1859 C CA . GLN A 1 241 ? -38.599 121.101 21.272 1.00 27.96 261 GLN B CA 1
ATOM 1860 C C . GLN A 1 241 ? -37.229 121.694 21.588 1.00 27.93 261 GLN B C 1
ATOM 1861 O O . GLN A 1 241 ? -36.780 122.647 20.919 1.00 29.32 261 GLN B O 1
ATOM 1867 N N . ASP A 1 242 ? -36.575 121.149 22.597 1.00 26.67 262 ASP B N 1
ATOM 1868 C CA . ASP A 1 242 ? -35.262 121.598 23.006 1.00 29.68 262 ASP B CA 1
ATOM 1869 C C . ASP A 1 242 ? -34.233 120.512 23.266 1.00 31.23 262 ASP B C 1
ATOM 1870 O O . ASP A 1 242 ? -33.102 120.833 23.637 1.00 31.93 262 ASP B O 1
ATOM 1875 N N . GLU A 1 243 ? -34.621 119.245 23.171 1.00 30.23 263 GLU B N 1
ATOM 1876 C CA . GLU A 1 243 ? -33.697 118.146 23.344 1.00 30.65 263 GLU B CA 1
ATOM 1877 C C . GLU A 1 243 ? -33.939 117.174 22.195 1.00 28.75 263 GLU B C 1
ATOM 1878 O O . GLU A 1 243 ? -35.050 117.046 21.696 1.00 27.07 263 GLU B O 1
ATOM 1884 N N . ALA A 1 244 ? -32.866 116.537 21.756 1.00 27.23 264 ALA B N 1
ATOM 1885 C CA . ALA A 1 244 ? -32.947 115.495 20.753 1.00 26.57 264 ALA B CA 1
ATOM 1886 C C . ALA A 1 244 ? -33.467 114.251 21.469 1.00 27.56 264 ALA B C 1
ATOM 1887 O O . ALA A 1 244 ? -32.831 113.745 22.419 1.00 27.77 264 ALA B O 1
ATOM 1889 N N . VAL A 1 245 ? -34.611 113.765 21.017 1.00 26.69 265 VAL B N 1
ATOM 1890 C CA . VAL A 1 245 ? -35.199 112.550 21.590 1.00 27.48 265 VAL B CA 1
ATOM 1891 C C . VAL A 1 245 ? -35.622 111.656 20.450 1.00 24.95 265 VAL B C 1
ATOM 1892 O O . VAL A 1 245 ? -35.802 112.122 19.323 1.00 24.28 265 VAL B O 1
ATOM 1896 N N . GLY A 1 246 ? -35.797 110.382 20.764 1.00 26.95 266 GLY B N 1
ATOM 1897 C CA . GLY A 1 246 ? -36.396 109.431 19.849 1.00 24.99 266 GLY B CA 1
ATOM 1898 C C . GLY A 1 246 ? -35.479 108.993 18.746 1.00 29.09 266 GLY B C 1
ATOM 1899 O O . GLY A 1 246 ? -34.244 109.092 18.847 1.00 29.26 266 GLY B O 1
ATOM 1900 N N . HIS A 1 247 ? -36.092 108.451 17.704 1.00 26.48 267 HIS B N 1
ATOM 1901 C CA . HIS A 1 247 ? -35.355 107.868 16.584 1.00 26.65 267 HIS B CA 1
ATOM 1902 C C . HIS A 1 247 ? -34.430 108.867 15.931 1.00 26.88 267 HIS B C 1
ATOM 1903 O O . HIS A 1 247 ? -34.861 109.892 15.372 1.00 28.47 267 HIS B O 1
ATOM 1910 N N . ALA A 1 248 ? -33.149 108.530 15.976 1.00 25.88 268 ALA B N 1
ATOM 1911 C CA . ALA A 1 248 ? -32.103 109.442 15.612 1.00 21.77 268 ALA B CA 1
ATOM 1912 C C . ALA A 1 248 ? -32.190 109.956 14.191 1.00 21.04 268 ALA B C 1
ATOM 1913 O O . ALA A 1 248 ? -31.956 111.134 13.971 1.00 20.89 268 ALA B O 1
ATOM 1915 N N . VAL A 1 249 ? -32.542 109.112 13.222 1.00 21.60 269 VAL B N 1
ATOM 1916 C CA . VAL A 1 249 ? -32.665 109.565 11.841 1.00 22.10 269 VAL B CA 1
ATOM 1917 C C . VAL A 1 249 ? -33.870 110.462 11.622 1.00 21.58 269 VAL B C 1
ATOM 1918 O O . VAL A 1 249 ? -33.795 111.537 10.960 1.00 23.51 269 VAL B O 1
ATOM 1922 N N . ARG A 1 250 ? -34.978 110.035 12.195 1.00 25.31 270 ARG B N 1
ATOM 1923 C CA . ARG A 1 250 ? -36.169 110.838 12.149 1.00 25.77 270 ARG B CA 1
ATOM 1924 C C . ARG A 1 250 ? -35.924 112.256 12.626 1.00 24.22 270 ARG B C 1
ATOM 1925 O O . ARG A 1 250 ? -36.323 113.219 11.970 1.00 25.31 270 ARG B O 1
ATOM 1933 N N . ALA A 1 251 ? -35.270 112.338 13.776 1.00 24.02 271 ALA B N 1
ATOM 1934 C CA . ALA A 1 251 ? -34.840 113.581 14.413 1.00 24.24 271 ALA B CA 1
ATOM 1935 C C . ALA A 1 251 ? -34.022 114.522 13.515 1.00 22.68 271 ALA B C 1
ATOM 1936 O O . ALA A 1 251 ? -34.388 115.636 13.326 1.00 24.67 271 ALA B O 1
ATOM 1938 N N . VAL A 1 252 ? -32.913 114.072 12.979 1.00 22.96 272 VAL B N 1
ATOM 1939 C CA . VAL A 1 252 ? -32.020 114.957 12.266 1.00 23.26 272 VAL B CA 1
ATOM 1940 C C . VAL A 1 252 ? -32.560 115.295 10.911 1.00 23.54 272 VAL B C 1
ATOM 1941 O O . VAL A 1 252 ? -32.323 116.406 10.410 1.00 28.76 272 VAL B O 1
ATOM 1945 N N . TYR A 1 253 ? -33.342 114.378 10.319 1.00 25.79 273 TYR B N 1
ATOM 1946 C CA . TYR A 1 253 ? -34.082 114.716 9.091 1.00 25.17 273 TYR B CA 1
ATOM 1947 C C . TYR A 1 253 ? -35.132 115.817 9.359 1.00 24.31 273 TYR B C 1
ATOM 1948 O O . TYR A 1 253 ? -35.287 116.710 8.540 1.00 25.36 273 TYR B O 1
ATOM 1957 N N . MET A 1 254 ? -35.868 115.728 10.459 1.00 23.67 274 MET B N 1
ATOM 1958 C CA . MET A 1 254 ? -36.749 116.830 10.818 1.00 23.89 274 MET B CA 1
ATOM 1959 C C . MET A 1 254 ? -35.999 118.128 11.136 1.00 23.92 274 MET B C 1
ATOM 1960 O O . MET A 1 254 ? -36.394 119.162 10.692 1.00 22.86 274 MET B O 1
ATOM 1965 N N . TYR A 1 255 ? -34.872 118.067 11.831 1.00 22.19 275 TYR B N 1
ATOM 1966 C CA . TYR A 1 255 ? -34.187 119.307 12.150 1.00 23.79 275 TYR B CA 1
ATOM 1967 C C . TYR A 1 255 ? -33.692 119.951 10.879 1.00 24.61 275 TYR B C 1
ATOM 1968 O O . TYR A 1 255 ? -33.725 121.165 10.784 1.00 23.82 275 TYR B O 1
ATOM 1977 N N . SER A 1 256 ? -33.313 119.136 9.887 1.00 23.34 276 SER B N 1
ATOM 1978 C CA . SER A 1 256 ? -32.873 119.670 8.594 1.00 25.22 276 SER B CA 1
ATOM 1979 C C . SER A 1 256 ? -33.995 120.334 7.829 1.00 22.70 276 SER B C 1
ATOM 1980 O O . SER A 1 256 ? -33.788 121.373 7.244 1.00 25.74 276 SER B O 1
ATOM 1983 N N . GLY A 1 257 ? -35.168 119.716 7.807 1.00 22.79 277 GLY B N 1
ATOM 1984 C CA . GLY A 1 257 ? -36.348 120.379 7.273 1.00 23.90 277 GLY B CA 1
ATOM 1985 C C . GLY A 1 257 ? -36.750 121.687 7.937 1.00 21.76 277 GLY B C 1
ATOM 1986 O O . GLY A 1 257 ? -37.153 122.662 7.278 1.00 25.60 277 GLY B O 1
ATOM 1987 N N . MET A 1 258 ? -36.677 121.691 9.241 1.00 22.90 278 MET B N 1
ATOM 1988 C CA . MET A 1 258 ? -36.920 122.876 10.048 1.00 24.50 278 MET B CA 1
ATOM 1989 C C . MET A 1 258 ? -35.960 123.994 9.577 1.00 27.43 278 MET B C 1
ATOM 1990 O O . MET A 1 258 ? -36.383 125.107 9.301 1.00 25.87 278 MET B O 1
ATOM 1995 N N . ALA A 1 259 ? -34.694 123.658 9.364 1.00 27.99 279 ALA B N 1
ATOM 1996 C CA . ALA A 1 259 ? -33.730 124.648 8.863 1.00 26.26 279 ALA B CA 1
ATOM 1997 C C . ALA A 1 259 ? -34.054 125.165 7.450 1.00 26.04 279 ALA B C 1
ATOM 1998 O O . ALA A 1 259 ? -33.988 126.358 7.201 1.00 24.50 279 ALA B O 1
ATOM 2000 N N . ASP A 1 260 ? -34.448 124.281 6.543 1.00 27.12 280 ASP B N 1
ATOM 2001 C CA . ASP A 1 260 ? -34.750 124.686 5.172 1.00 27.43 280 ASP B CA 1
ATOM 2002 C C . ASP A 1 260 ? -35.979 125.584 5.101 1.00 28.04 280 ASP B C 1
ATOM 2003 O O . ASP A 1 260 ? -35.956 126.608 4.411 1.00 28.46 280 ASP B O 1
ATOM 2008 N N . VAL A 1 261 ? -37.020 125.211 5.836 1.00 28.64 281 VAL B N 1
ATOM 2009 C CA . VAL A 1 261 ? -38.247 125.976 5.889 1.00 27.84 281 VAL B CA 1
ATOM 2010 C C . VAL A 1 261 ? -37.967 127.352 6.517 1.00 29.26 281 VAL B C 1
ATOM 2011 O O . VAL A 1 261 ? -38.375 128.370 5.957 1.00 31.07 281 VAL B O 1
ATOM 2015 N N . ALA A 1 262 ? -37.181 127.382 7.595 1.00 28.08 282 ALA B N 1
ATOM 2016 C CA . ALA A 1 262 ? -36.821 128.629 8.258 1.00 27.33 282 ALA B CA 1
ATOM 2017 C C . ALA A 1 262 ? -36.110 129.573 7.324 1.00 30.15 282 ALA B C 1
ATOM 2018 O O . ALA A 1 262 ? -36.429 130.774 7.237 1.00 29.71 282 ALA B O 1
ATOM 2020 N N . ALA A 1 263 ? -35.141 129.031 6.589 1.00 32.07 283 ALA B N 1
ATOM 2021 C CA . ALA A 1 263 ? -34.330 129.883 5.717 1.00 28.93 283 ALA B CA 1
ATOM 2022 C C . ALA A 1 263 ? -35.199 130.452 4.639 1.00 28.28 283 ALA B C 1
ATOM 2023 O O . ALA A 1 263 ? -35.193 131.645 4.402 1.00 28.43 283 ALA B O 1
ATOM 2025 N N . ILE A 1 264 ? -35.992 129.599 3.997 1.00 29.85 284 ILE B N 1
ATOM 2026 C CA . ILE A 1 264 ? -36.658 130.044 2.806 1.00 28.47 284 ILE B CA 1
ATOM 2027 C C . ILE A 1 264 ? -37.863 130.940 3.094 1.00 28.39 284 ILE B C 1
ATOM 2028 O O . ILE A 1 264 ? -38.209 131.719 2.258 1.00 31.90 284 ILE B O 1
ATOM 2033 N N . THR A 1 265 ? -38.496 130.825 4.263 1.00 30.00 285 THR B N 1
ATOM 2034 C CA . THR A 1 265 ? -39.556 131.764 4.715 1.00 30.88 285 THR B CA 1
ATOM 2035 C C . THR A 1 265 ? -39.060 132.844 5.713 1.00 32.10 285 THR B C 1
ATOM 2036 O O . THR A 1 265 ? -39.865 133.520 6.267 1.00 35.45 285 THR B O 1
ATOM 2040 N N . GLY A 1 266 ? -37.761 132.960 5.997 1.00 33.31 286 GLY B N 1
ATOM 2041 C CA . GLY A 1 266 ? -37.251 134.014 6.910 1.00 34.03 286 GLY B CA 1
ATOM 2042 C C . GLY A 1 266 ? -37.863 133.933 8.318 1.00 38.79 286 GLY B C 1
ATOM 2043 O O . GLY A 1 266 ? -38.212 134.951 8.917 1.00 37.75 286 GLY B O 1
ATOM 2044 N N . ASP A 1 267 ? -38.038 132.712 8.830 1.00 36.02 287 ASP B N 1
ATOM 2045 C CA . ASP A 1 267 ? -38.770 132.498 10.072 1.00 32.83 287 ASP B CA 1
ATOM 2046 C C . ASP A 1 267 ? -37.837 131.860 11.076 1.00 31.39 287 ASP B C 1
ATOM 2047 O O . ASP A 1 267 ? -37.441 130.687 10.920 1.00 35.79 287 ASP B O 1
ATOM 2052 N N . SER A 1 268 ? -37.486 132.635 12.100 1.00 28.68 288 SER B N 1
ATOM 2053 C CA . SER A 1 268 ? -36.471 132.258 13.057 1.00 33.84 288 SER B CA 1
ATOM 2054 C C . SER A 1 268 ? -36.976 131.343 14.181 1.00 30.64 288 SER B C 1
ATOM 2055 O O . SER A 1 268 ? -36.182 130.790 14.966 1.00 28.22 288 SER B O 1
ATOM 2058 N N . SER A 1 269 ? -38.270 131.111 14.244 1.00 29.24 289 SER B N 1
ATOM 205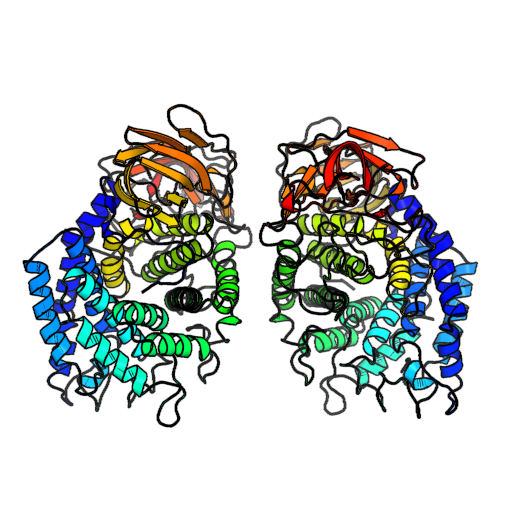9 C CA . SER A 1 269 ? -38.805 130.308 15.347 1.00 28.51 289 SER B CA 1
ATOM 2060 C C . SER A 1 269 ? -38.256 128.836 15.320 1.00 28.32 289 SER B C 1
ATOM 2061 O O . SER A 1 269 ? -37.935 128.252 16.357 1.00 26.87 289 SER B O 1
ATOM 2064 N N . TYR A 1 270 ? -38.125 128.259 14.122 1.00 28.90 290 TYR B N 1
ATOM 2065 C CA . TYR A 1 270 ? -37.654 126.902 13.982 1.00 26.39 290 TYR B CA 1
ATOM 2066 C C . TYR A 1 270 ? -36.161 126.851 14.355 1.00 27.83 290 TYR B C 1
ATOM 2067 O O . TYR A 1 270 ? -35.652 125.878 14.957 1.00 28.28 290 TYR B O 1
ATOM 2076 N N . ILE A 1 271 ? -35.451 127.901 13.964 1.00 28.26 291 ILE B N 1
ATOM 2077 C CA . ILE A 1 271 ? -34.036 128.044 14.282 1.00 29.57 291 ILE B CA 1
ATOM 2078 C C . ILE A 1 271 ? -33.764 128.129 15.796 1.00 31.95 291 ILE B C 1
ATOM 2079 O O . ILE A 1 271 ? -32.788 127.534 16.285 1.00 37.48 291 ILE B O 1
ATOM 2084 N N . LYS A 1 272 ? -34.582 128.850 16.558 1.00 31.34 292 LYS B N 1
ATOM 2085 C CA . LYS A 1 272 ? -34.331 128.947 18.015 1.00 32.49 292 LYS B CA 1
ATOM 2086 C C . LYS A 1 272 ? -34.479 127.540 18.651 1.00 29.99 292 LYS B C 1
ATOM 2087 O O . LYS A 1 272 ? -33.761 127.224 19.613 1.00 29.60 292 LYS B O 1
ATOM 2089 N N . ALA A 1 273 ? -35.362 126.697 18.095 1.00 27.89 293 ALA B N 1
ATOM 2090 C CA . ALA A 1 273 ? -35.527 125.306 18.571 1.00 28.63 293 ALA B CA 1
ATOM 2091 C C . ALA A 1 273 ? -34.336 124.441 18.167 1.00 28.21 293 ALA B C 1
ATOM 2092 O O . ALA A 1 273 ? -33.750 123.809 19.043 1.00 32.53 293 ALA B O 1
ATOM 2094 N N . ILE A 1 274 ? -33.933 124.428 16.897 1.00 25.39 294 ILE B N 1
ATOM 2095 C CA . ILE A 1 274 ? -32.836 123.538 16.534 1.00 27.92 294 ILE B CA 1
ATOM 2096 C C . ILE A 1 274 ? -31.469 123.964 17.122 1.00 30.81 294 ILE B C 1
ATOM 2097 O O . ILE A 1 274 ? -30.589 123.101 17.381 1.00 30.53 294 ILE B O 1
ATOM 2102 N N . ASP A 1 275 ? -31.275 125.264 17.343 1.00 29.88 295 ASP B N 1
ATOM 2103 C CA . ASP A 1 275 ? -30.102 125.699 18.102 1.00 28.20 295 ASP B CA 1
ATOM 2104 C C . ASP A 1 275 ? -30.045 125.027 19.464 1.00 29.00 295 ASP B C 1
ATOM 2105 O O . ASP A 1 275 ? -29.013 124.556 19.868 1.00 28.68 295 ASP B O 1
ATOM 2110 N N . LYS A 1 276 ? -31.165 124.961 20.185 1.00 30.28 296 LYS B N 1
ATOM 2111 C CA . LYS A 1 276 ? -31.133 124.315 21.498 1.00 29.14 296 LYS B CA 1
ATOM 2112 C C . LYS A 1 276 ? -30.965 122.807 21.331 1.00 27.73 296 LYS B C 1
ATOM 2113 O O . LYS A 1 276 ? -30.248 122.148 22.084 1.00 26.72 296 LYS B O 1
ATOM 2119 N N . ILE A 1 277 ? -31.629 122.244 20.330 1.00 24.30 297 ILE B N 1
ATOM 2120 C CA . ILE A 1 277 ? -31.502 120.800 20.147 1.00 27.19 297 ILE B CA 1
ATOM 2121 C C . ILE A 1 277 ? -30.071 120.416 19.803 1.00 26.88 297 ILE B C 1
ATOM 2122 O O . ILE A 1 277 ? -29.509 119.494 20.404 1.00 28.28 297 ILE B O 1
ATOM 2127 N N . TRP A 1 278 ? -29.465 121.160 18.895 1.00 26.58 298 TRP B N 1
ATOM 2128 C CA . TRP A 1 278 ? -28.049 120.968 18.577 1.00 28.20 298 TRP B CA 1
ATOM 2129 C C . TRP A 1 278 ? -27.151 121.002 19.812 1.00 28.21 298 TRP B C 1
ATOM 2130 O O . TRP A 1 278 ? -26.324 120.111 19.995 1.00 28.43 298 TRP B O 1
ATOM 2141 N N A ASP A 1 279 ? -27.301 122.026 20.643 0.50 29.28 299 ASP B N 1
ATOM 2142 N N B ASP A 1 279 ? -27.315 122.041 20.625 0.50 28.97 299 ASP B N 1
ATOM 2143 C CA A ASP A 1 279 ? -26.534 122.129 21.905 0.50 31.15 299 ASP B CA 1
ATOM 2144 C CA B ASP A 1 279 ? -26.597 122.191 21.909 0.50 30.71 299 ASP B CA 1
ATOM 2145 C C A ASP A 1 279 ? -26.740 120.878 22.741 0.50 31.64 299 ASP B C 1
ATOM 2146 C C B ASP A 1 279 ? -26.755 120.914 22.737 0.50 31.34 299 ASP B C 1
ATOM 2147 O O A ASP A 1 279 ? -25.784 120.352 23.318 0.50 34.48 299 ASP B O 1
ATOM 2148 O O B ASP A 1 279 ? -25.778 120.404 23.289 0.50 34.49 299 ASP B O 1
ATOM 2157 N N . ASN A 1 280 ? -27.971 120.370 22.789 1.00 29.89 300 ASN B N 1
ATOM 2158 C CA . ASN A 1 280 ? -28.207 119.134 23.560 1.00 28.70 300 ASN B CA 1
ATOM 2159 C C . ASN A 1 280 ? -27.475 117.942 22.923 1.00 28.53 300 ASN B C 1
ATOM 2160 O O . ASN A 1 280 ? -26.827 117.167 23.634 1.00 26.46 300 ASN B O 1
ATOM 2165 N N . ILE A 1 281 ? -27.565 117.797 21.596 1.00 24.74 301 ILE B N 1
ATOM 2166 C CA . ILE A 1 281 ? -26.870 116.741 20.967 1.00 25.31 301 ILE B CA 1
ATOM 2167 C C . ILE A 1 281 ? -25.350 116.813 21.263 1.00 26.57 301 ILE B C 1
ATOM 2168 O O . ILE A 1 281 ? -24.767 115.823 21.640 1.00 27.11 301 ILE B O 1
ATOM 2173 N N . VAL A 1 282 ? -24.742 117.989 21.136 1.00 28.09 302 VAL B N 1
ATOM 2174 C CA . VAL A 1 282 ? -23.306 118.058 21.120 1.00 30.43 302 VAL B CA 1
ATOM 2175 C C . VAL A 1 282 ? -22.691 118.045 22.523 1.00 29.36 302 VAL B C 1
ATOM 2176 O O . VAL A 1 282 ? -21.602 117.502 22.726 1.00 25.76 302 VAL B O 1
ATOM 2180 N N . SER A 1 283 ? -23.395 118.631 23.484 1.00 30.29 303 SER B N 1
ATOM 2181 C CA . SER A 1 283 ? -22.929 118.640 24.850 1.00 29.63 303 SER B CA 1
ATOM 2182 C C . SER A 1 283 ? -23.341 117.396 25.615 1.00 29.30 303 SER B C 1
ATOM 2183 O O . SER A 1 283 ? -22.717 117.029 26.659 1.00 28.85 303 SER B O 1
ATOM 2186 N N . LYS A 1 284 ? -24.334 116.683 25.110 1.00 26.41 304 LYS B N 1
ATOM 2187 C CA . LYS A 1 284 ? -24.849 115.539 25.871 1.00 29.53 304 LYS B CA 1
ATOM 2188 C C . LYS A 1 284 ? -25.090 114.152 25.195 1.00 26.21 304 LYS B C 1
ATOM 2189 O O . LYS A 1 284 ? -25.250 113.170 25.905 1.00 27.16 304 LYS B O 1
ATOM 2195 N N . LYS A 1 285 ? -25.151 114.047 23.880 1.00 27.23 305 LYS B N 1
ATOM 2196 C CA . LYS A 1 285 ? -25.658 112.817 23.253 1.00 25.08 305 LYS B CA 1
ATOM 2197 C C . LYS A 1 285 ? -24.934 112.458 21.992 1.00 24.78 305 LYS B C 1
ATOM 2198 O O . LYS A 1 285 ? -25.551 111.903 21.074 1.00 26.51 305 LYS B O 1
ATOM 2204 N N . ILE A 1 286 ? -23.651 112.784 21.904 1.00 24.82 306 ILE B N 1
ATOM 2205 C CA . ILE A 1 286 ? -22.878 112.476 20.690 1.00 23.55 306 ILE B CA 1
ATOM 2206 C C . ILE A 1 286 ? -21.680 111.645 21.064 1.00 27.88 306 ILE B C 1
ATOM 2207 O O . ILE A 1 286 ? -20.996 111.925 22.079 1.00 29.58 306 ILE B O 1
ATOM 2212 N N . TYR A 1 287 ? -21.439 110.603 20.276 1.00 26.04 307 TYR B N 1
ATOM 2213 C CA . TYR A 1 287 ? -20.320 109.743 20.518 1.00 26.32 307 TYR B CA 1
ATOM 2214 C C . TYR A 1 287 ? -19.078 110.426 19.979 1.00 27.91 307 TYR B C 1
ATOM 2215 O O . TYR A 1 287 ? -19.189 111.281 19.105 1.00 23.84 307 TYR B O 1
ATOM 2224 N N . ILE A 1 288 ? -17.911 110.007 20.495 1.00 25.43 308 ILE B N 1
ATOM 2225 C CA . ILE A 1 288 ? -16.608 110.522 20.080 1.00 26.80 308 ILE B CA 1
ATOM 2226 C C . ILE A 1 288 ? -16.328 110.235 18.598 1.00 26.79 308 ILE B C 1
ATOM 2227 O O . ILE A 1 288 ? -15.604 110.978 17.965 1.00 23.37 308 ILE B O 1
ATOM 2232 N N . THR A 1 289 ? -16.929 109.204 18.034 1.00 27.17 309 THR B N 1
ATOM 2233 C CA . THR A 1 289 ? -16.891 109.040 16.591 1.00 26.81 309 THR B CA 1
ATOM 2234 C C . THR A 1 289 ? -17.792 110.013 15.804 1.00 30.16 309 THR B C 1
ATOM 2235 O O . THR A 1 289 ? -17.919 109.865 14.581 1.00 32.33 309 THR B O 1
ATOM 2239 N N . GLY A 1 290 ? -18.518 110.894 16.491 1.00 26.27 310 GLY B N 1
ATOM 2240 C CA . GLY A 1 290 ? -19.549 111.699 15.850 1.00 28.67 310 GLY B CA 1
ATOM 2241 C C . GLY A 1 290 ? -20.862 110.966 15.494 1.00 26.79 310 GLY B C 1
ATOM 2242 O O . GLY A 1 290 ? -21.717 111.544 14.779 1.00 24.04 310 GLY B O 1
ATOM 2243 N N . GLY A 1 291 ? -21.011 109.705 15.926 1.00 24.48 311 GLY B N 1
ATOM 2244 C CA . GLY A 1 291 ? -22.259 108.986 15.733 1.00 26.30 311 GLY B CA 1
ATOM 2245 C C . GLY A 1 291 ? -23.344 109.432 16.698 1.00 23.81 311 GLY B C 1
ATOM 2246 O O . GLY A 1 291 ? -23.065 109.964 17.762 1.00 28.64 311 GLY B O 1
ATOM 2247 N N . ILE A 1 292 ? -24.589 109.265 16.310 1.00 24.53 312 ILE B N 1
ATOM 2248 C CA . ILE A 1 292 ? -25.742 109.582 17.180 1.00 26.75 312 ILE B CA 1
ATOM 2249 C C . ILE A 1 292 ? -26.749 108.422 17.207 1.00 26.75 312 ILE B C 1
ATOM 2250 O O . ILE A 1 292 ? -26.960 107.743 16.219 1.00 28.40 312 ILE B O 1
ATOM 2255 N N . GLY A 1 293 ? -27.360 108.205 18.350 1.00 29.20 313 GLY B N 1
ATOM 2256 C CA . GLY A 1 293 ? -28.233 107.085 18.551 1.00 29.52 313 GLY B CA 1
ATOM 2257 C C . GLY A 1 293 ? -27.583 106.096 19.480 1.00 27.96 313 GLY B C 1
ATOM 2258 O O . GLY A 1 293 ? -26.680 105.412 19.088 1.00 29.05 313 GLY B O 1
ATOM 2259 N N . ALA A 1 294 ? -28.082 106.018 20.712 1.00 28.36 314 ALA B N 1
ATOM 2260 C CA . ALA A 1 294 ? -27.483 105.179 21.712 1.00 28.76 314 ALA B CA 1
ATOM 2261 C C . ALA A 1 294 ? -28.134 103.817 21.897 1.00 32.86 314 ALA B C 1
ATOM 2262 O O . ALA A 1 294 ? -27.467 102.929 22.399 1.00 37.12 314 ALA B O 1
ATOM 2264 N N . HIS A 1 295 ? -29.404 103.641 21.519 1.00 33.49 315 HIS B N 1
ATOM 2265 C CA . HIS A 1 295 ? -30.160 102.402 21.831 1.00 33.90 315 HIS B CA 1
ATOM 2266 C C . HIS A 1 295 ? -30.716 101.686 20.648 1.00 31.97 315 HIS B C 1
ATOM 2267 O O . HIS A 1 295 ? -31.372 102.314 19.782 1.00 30.07 315 HIS B O 1
ATOM 2274 N N . HIS A 1 296 ? -30.498 100.374 20.629 1.00 29.43 316 HIS B N 1
ATOM 2275 C CA . HIS A 1 296 ? -31.179 99.484 19.665 1.00 33.38 316 HIS B CA 1
ATOM 2276 C C . HIS A 1 296 ? -32.729 99.665 19.688 1.00 33.38 316 HIS B C 1
ATOM 2277 O O . HIS A 1 296 ? -33.390 99.784 18.638 1.00 34.65 316 HIS B O 1
ATOM 2284 N N . ALA A 1 297 ? -33.271 99.767 20.897 1.00 35.19 317 ALA B N 1
ATOM 2285 C CA . ALA A 1 297 ? -34.711 99.958 21.117 1.00 34.98 317 ALA B CA 1
ATOM 2286 C C . ALA A 1 297 ? -35.074 101.348 20.651 1.00 31.13 317 ALA B C 1
ATOM 2287 O O . ALA A 1 297 ? -34.701 102.315 21.265 1.00 34.49 317 ALA B O 1
ATOM 2289 N N . GLY A 1 298 ? -35.765 101.419 19.534 1.00 30.48 318 GLY B N 1
ATOM 2290 C CA . GLY A 1 298 ? -36.143 102.690 18.911 1.00 29.46 318 GLY B CA 1
ATOM 2291 C C . GLY A 1 298 ? -35.102 103.281 18.013 1.00 29.86 318 GLY B C 1
ATOM 2292 O O . GLY A 1 298 ? -35.350 104.346 17.441 1.00 30.63 318 GLY B O 1
ATOM 2293 N N . GLU A 1 299 ? -33.947 102.613 17.842 1.00 26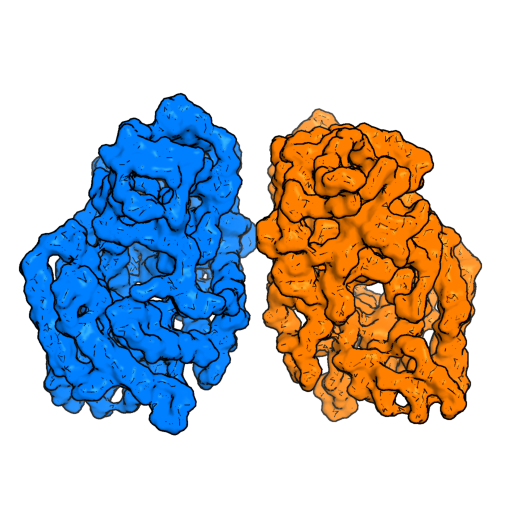.02 319 GLU B N 1
ATOM 2294 C CA . GLU A 1 299 ? -32.848 103.191 17.092 1.00 26.49 319 GLU B CA 1
ATOM 2295 C C . GLU A 1 299 ? -32.605 104.674 17.457 1.00 24.10 319 GLU B C 1
ATOM 2296 O O . GLU A 1 299 ? -32.537 105.546 16.582 1.00 25.43 319 GLU B O 1
ATOM 2302 N N . ALA A 1 300 ? -32.481 104.926 18.752 1.00 23.43 320 ALA B N 1
ATOM 2303 C CA . ALA A 1 300 ? -32.868 106.198 19.363 1.00 25.90 320 ALA B CA 1
ATOM 2304 C C . ALA A 1 300 ? -31.762 106.837 20.186 1.00 25.88 320 ALA B C 1
ATOM 2305 O O . ALA A 1 300 ? -30.832 106.168 20.679 1.00 24.65 320 ALA B O 1
ATOM 2307 N N . PHE A 1 301 ? -31.896 108.140 20.317 1.00 24.61 321 PHE B N 1
ATOM 2308 C CA . PHE A 1 301 ? -31.185 108.876 21.347 1.00 25.67 321 PHE B CA 1
ATOM 2309 C C . PHE A 1 301 ? -31.529 108.332 22.712 1.00 27.30 321 PHE B C 1
ATOM 2310 O O . PHE A 1 301 ? -32.710 108.049 23.039 1.00 27.51 321 PHE B O 1
ATOM 2318 N N . GLY A 1 302 ? -30.501 108.223 23.534 1.00 29.48 322 GLY B N 1
ATOM 2319 C CA . GLY A 1 302 ? -30.670 108.000 24.968 1.00 30.21 322 GLY B CA 1
ATOM 2320 C C . GLY A 1 302 ? -30.899 109.236 25.824 1.00 28.20 322 GLY B C 1
ATOM 2321 O O . GLY A 1 302 ? -30.995 110.368 25.330 1.00 30.82 322 GLY B O 1
ATOM 2322 N N . ASN A 1 303 ? -30.872 109.022 27.130 1.00 30.84 323 ASN B N 1
ATOM 2323 C CA . ASN A 1 303 ? -30.776 110.142 28.109 1.00 34.06 323 ASN B CA 1
ATOM 2324 C C . ASN A 1 303 ? -29.470 110.936 27.928 1.00 32.49 323 ASN B C 1
ATOM 2325 O O . ASN A 1 303 ? -28.492 110.453 27.353 1.00 31.84 323 ASN B O 1
ATOM 2330 N N . ASN A 1 304 ? -29.481 112.173 28.419 1.00 33.00 324 ASN B N 1
ATOM 2331 C CA . ASN A 1 304 ? -28.271 112.945 28.590 1.00 31.63 324 ASN B CA 1
ATOM 2332 C C . ASN A 1 304 ? -27.121 112.081 29.135 1.00 30.82 324 ASN B C 1
ATOM 2333 O O . ASN A 1 304 ? -27.297 111.332 30.087 1.00 24.62 324 ASN B O 1
ATOM 2338 N N . TYR A 1 305 ? -25.970 112.149 28.456 1.00 30.15 325 TYR B N 1
ATOM 2339 C CA . TYR A 1 305 ? -24.727 111.508 28.897 1.00 30.20 325 TYR B CA 1
ATOM 2340 C C . TYR A 1 305 ? -24.699 109.989 28.806 1.00 27.59 325 TYR B C 1
ATOM 2341 O O . TYR A 1 305 ? -23.716 109.347 29.209 1.00 30.18 325 TYR B O 1
ATOM 2350 N N . GLU A 1 306 ? -25.725 109.421 28.228 1.00 25.95 326 GLU B N 1
ATOM 2351 C CA . GLU A 1 306 ? -25.878 107.967 28.138 1.00 30.23 326 GLU B CA 1
ATOM 2352 C C . GLU A 1 306 ? -25.260 107.471 26.863 1.00 28.80 326 GLU B C 1
ATOM 2353 O O . GLU A 1 306 ? -25.897 107.515 25.818 1.00 28.53 326 GLU B O 1
ATOM 2359 N N . LEU A 1 307 ? -23.996 107.035 26.932 1.00 29.87 327 LEU B N 1
ATOM 2360 C CA . LEU A 1 307 ? -23.225 106.694 25.737 1.00 28.79 327 LEU B CA 1
ATOM 2361 C C . LEU A 1 307 ? -22.490 105.343 25.784 1.00 29.48 327 LEU B C 1
ATOM 2362 O O . LEU A 1 307 ? -21.237 105.277 25.651 1.00 30.54 327 LEU B O 1
ATOM 2367 N N . PRO A 1 308 ? -23.256 104.239 25.954 1.00 34.00 328 PRO B N 1
ATOM 2368 C CA . PRO A 1 308 ? -22.641 102.899 26.018 1.00 33.29 328 PRO B CA 1
ATOM 2369 C C . PRO A 1 308 ? -21.969 102.538 24.660 1.00 33.93 328 PRO B C 1
ATOM 2370 O O . PRO A 1 308 ? -22.337 103.089 23.608 1.00 29.04 328 PRO B O 1
ATOM 2374 N N . ASN A 1 309 ? -20.943 101.699 24.711 1.00 31.70 329 ASN B N 1
ATOM 2375 C CA . ASN A 1 309 ? -20.009 101.563 23.619 1.00 30.15 329 ASN B CA 1
ATOM 2376 C C . ASN A 1 309 ? -20.327 100.371 22.748 1.00 30.84 329 ASN B C 1
ATOM 2377 O O . ASN A 1 309 ? -20.529 100.538 21.538 1.00 29.87 329 ASN B O 1
ATOM 2382 N N . LEU A 1 310 ? -20.469 99.202 23.350 1.00 28.87 330 LEU B N 1
ATOM 2383 C CA . LEU A 1 310 ? -20.829 97.975 22.648 1.00 28.71 330 LEU B CA 1
ATOM 2384 C C . LEU A 1 310 ? -22.238 97.983 22.026 1.00 28.77 330 LEU B C 1
ATOM 2385 O O . LEU A 1 310 ? -22.455 97.520 20.911 1.00 28.35 330 LEU B O 1
ATOM 2390 N N . SER A 1 311 ? -23.185 98.514 22.769 1.00 28.01 331 SER B N 1
ATOM 2391 C CA . SER A 1 311 ? -24.597 98.603 22.396 1.00 29.77 331 SER B CA 1
ATOM 2392 C C . SER A 1 311 ? -24.958 99.968 21.774 1.00 31.26 331 SER B C 1
ATOM 2393 O O . SER A 1 311 ? -26.117 100.221 21.504 1.00 34.18 331 SER B O 1
ATOM 2396 N N . ALA A 1 312 ? -23.962 100.814 21.503 1.00 31.18 332 ALA B N 1
ATOM 2397 C CA . ALA A 1 312 ? -24.158 102.031 20.709 1.00 28.79 332 ALA B CA 1
ATOM 2398 C C . ALA A 1 312 ? -24.801 101.676 19.376 1.00 27.84 332 ALA B C 1
ATOM 2399 O O . ALA A 1 312 ? -24.344 100.744 18.677 1.00 27.73 332 ALA B O 1
ATOM 2401 N N . TYR A 1 313 ? -25.784 102.476 18.977 1.00 26.89 333 TYR B N 1
ATOM 2402 C CA . TYR A 1 313 ? -26.477 102.264 17.692 1.00 26.52 333 TYR B CA 1
ATOM 2403 C C . TYR A 1 313 ? -25.767 102.960 16.566 1.00 25.37 333 TYR B C 1
ATOM 2404 O O . TYR A 1 313 ? -25.172 102.279 15.696 1.00 27.74 333 TYR B O 1
ATOM 2413 N N . CYS A 1 314 ? -25.790 104.266 16.591 1.00 27.05 334 CYS B N 1
ATOM 2414 C CA . CYS A 1 314 ? -25.091 105.039 15.612 1.00 26.33 334 CYS B CA 1
ATOM 2415 C C . CYS A 1 314 ? -25.303 104.574 14.170 1.00 26.62 334 CYS B C 1
ATOM 2416 O O . CYS A 1 314 ? -24.352 104.294 13.485 1.00 26.05 334 CYS B O 1
ATOM 2419 N N . GLU A 1 315 ? -26.558 104.489 13.707 1.00 26.28 335 GLU B N 1
ATOM 2420 C CA . GLU A 1 315 ? -26.874 104.063 12.333 1.00 25.27 335 GLU B CA 1
ATOM 2421 C C . GLU A 1 315 ? -26.131 104.929 11.388 1.00 25.40 335 GLU B C 1
ATOM 2422 O O . GLU A 1 315 ? -26.107 106.090 11.582 1.00 26.91 335 GLU B O 1
ATOM 2428 N N . THR A 1 316 ? -25.546 104.364 10.345 1.00 25.48 336 THR B N 1
ATOM 2429 C CA . THR A 1 316 ? -24.898 105.151 9.344 1.00 29.22 336 THR B CA 1
ATOM 2430 C C . THR A 1 316 ? -25.850 106.221 8.777 1.00 29.22 336 THR B C 1
ATOM 2431 O O . THR A 1 316 ? -25.443 107.314 8.651 1.00 28.89 336 THR B O 1
ATOM 2435 N N . CYS A 1 317 ? -27.111 105.898 8.489 1.00 28.67 337 CYS B N 1
ATOM 2436 C CA . CYS A 1 317 ? -28.099 106.892 8.094 1.00 26.47 337 CYS B CA 1
ATOM 2437 C C . CYS A 1 317 ? -28.136 108.101 9.057 1.00 27.22 337 CYS B C 1
ATOM 2438 O O . CYS A 1 317 ? -28.210 109.213 8.595 1.00 27.77 337 CYS B O 1
ATOM 2441 N N . ALA A 1 318 ? -28.076 107.873 10.371 1.00 22.85 338 ALA B N 1
ATOM 2442 C CA . ALA A 1 318 ? -28.053 108.935 11.341 1.00 23.49 338 ALA B CA 1
ATOM 2443 C C . ALA A 1 318 ? -26.805 109.803 11.267 1.00 25.50 338 ALA B C 1
ATOM 2444 O O . ALA A 1 318 ? -26.892 110.970 11.427 1.00 24.31 338 ALA B O 1
ATOM 2446 N N . ALA A 1 319 ? -25.657 109.216 10.985 1.00 31.47 339 ALA B N 1
ATOM 2447 C CA . ALA A 1 319 ? -24.427 109.971 10.792 1.00 28.09 339 ALA B CA 1
ATOM 2448 C C . ALA A 1 319 ? -24.580 110.889 9.594 1.00 26.42 339 ALA B C 1
ATOM 2449 O O . ALA A 1 319 ? -24.159 111.984 9.639 1.00 26.38 339 ALA B O 1
ATOM 2451 N N . ILE A 1 320 ? -25.169 110.380 8.522 1.00 28.41 340 ILE B N 1
ATOM 2452 C CA . ILE A 1 320 ? -25.426 111.138 7.318 1.00 25.91 340 ILE B CA 1
ATOM 2453 C C . ILE A 1 320 ? -26.415 112.265 7.588 1.00 26.90 340 ILE B C 1
ATOM 2454 O O . ILE A 1 320 ? -26.226 113.349 7.133 1.00 25.30 340 ILE B O 1
ATOM 2459 N N . GLY A 1 321 ? -27.459 111.992 8.342 1.00 24.86 341 GLY B N 1
ATOM 2460 C CA . GLY A 1 321 ? -28.395 113.014 8.709 1.00 24.65 341 GLY B CA 1
ATOM 2461 C C . GLY A 1 321 ? -27.752 114.059 9.605 1.00 23.91 341 GLY B C 1
ATOM 2462 O O . GLY A 1 321 ? -28.077 115.196 9.518 1.00 23.55 341 GLY B O 1
ATOM 2463 N N . ASN A 1 322 ? -26.807 113.649 10.430 1.00 23.97 342 ASN B N 1
ATOM 2464 C CA . ASN A 1 322 ? -26.120 114.560 11.334 1.00 25.47 342 ASN B CA 1
ATOM 2465 C C . ASN A 1 322 ? -25.265 115.536 10.535 1.00 26.61 342 ASN B C 1
ATOM 2466 O O . ASN A 1 322 ? -25.121 116.703 10.923 1.00 25.62 342 ASN B O 1
ATOM 2471 N N . VAL A 1 323 ? -24.707 115.039 9.425 1.00 27.42 343 VAL B N 1
ATOM 2472 C CA . VAL A 1 323 ? -23.992 115.884 8.498 1.00 26.11 343 VAL B CA 1
ATOM 2473 C C . VAL A 1 323 ? -24.958 116.871 7.838 1.00 29.02 343 VAL B C 1
ATOM 2474 O O . VAL A 1 323 ? -24.673 118.077 7.815 1.00 28.47 343 VAL B O 1
ATOM 2478 N N . TYR A 1 324 ? -26.119 116.386 7.365 1.00 26.03 344 TYR B N 1
ATOM 2479 C CA . TYR A 1 324 ? -27.122 117.291 6.804 1.00 25.47 344 TYR B CA 1
ATOM 2480 C C . TYR A 1 324 ? -27.501 118.444 7.758 1.00 27.26 344 TYR B C 1
ATOM 2481 O O . TYR A 1 324 ? -27.627 119.602 7.333 1.00 22.44 344 TYR B O 1
ATOM 2490 N N . MET A 1 325 ? -27.680 118.137 9.035 1.00 25.08 345 MET B N 1
ATOM 2491 C CA . MET A 1 325 ? -28.080 119.089 10.051 1.00 25.81 345 MET B CA 1
ATOM 2492 C C . MET A 1 325 ? -27.016 120.127 10.314 1.00 26.51 345 MET B C 1
ATOM 2493 O O . MET A 1 325 ? -27.267 121.291 10.242 1.00 25.27 345 MET B O 1
ATOM 2498 N N . ASN A 1 326 ? -25.822 119.672 10.630 1.00 25.76 346 ASN B N 1
ATOM 2499 C CA . ASN A 1 326 ? -24.695 120.607 10.841 1.00 25.49 346 ASN B CA 1
ATOM 2500 C C . ASN A 1 326 ? -24.290 121.461 9.642 1.00 28.40 346 ASN B C 1
ATOM 2501 O O . ASN A 1 326 ? -23.870 122.600 9.820 1.00 24.67 346 ASN B O 1
ATOM 2506 N N . TYR A 1 327 ? -24.433 120.953 8.431 1.00 27.12 347 TYR B N 1
ATOM 2507 C CA . TYR A 1 327 ? -24.156 121.739 7.253 1.00 27.69 347 TYR B CA 1
ATOM 2508 C C . TYR A 1 327 ? -25.147 122.905 7.180 1.00 30.84 347 TYR B C 1
ATOM 2509 O O . TYR A 1 327 ? -24.767 124.017 6.925 1.00 29.79 347 TYR B O 1
ATOM 2518 N N . ARG A 1 328 ? -26.409 122.637 7.461 1.00 28.76 348 ARG B N 1
ATOM 2519 C CA . ARG A 1 328 ? -27.430 123.652 7.445 1.00 30.04 348 ARG B CA 1
ATOM 2520 C C . ARG A 1 328 ? -27.263 124.665 8.563 1.00 29.51 348 ARG B C 1
ATOM 2521 O O . ARG A 1 328 ? -27.565 125.804 8.391 1.00 29.16 348 ARG B O 1
ATOM 2529 N N . LEU A 1 329 ? -26.783 124.226 9.707 1.00 27.50 349 LEU B N 1
ATOM 2530 C CA . LEU A 1 329 ? -26.525 125.135 10.797 1.00 27.64 349 LEU B CA 1
ATOM 2531 C C . LEU A 1 329 ? -25.358 126.034 10.421 1.00 28.91 349 LEU B C 1
ATOM 2532 O O . LEU A 1 329 ? -25.366 127.180 10.751 1.00 27.22 349 LEU B O 1
ATOM 2537 N N . PHE A 1 330 ? -24.363 125.488 9.730 1.00 25.88 350 PHE B N 1
ATOM 2538 C CA . PHE A 1 330 ? -23.299 126.295 9.225 1.00 25.10 350 PHE B CA 1
ATOM 2539 C C . PHE A 1 330 ? -23.868 127.349 8.284 1.00 25.75 350 PHE B C 1
ATOM 2540 O O . PHE A 1 330 ? -23.543 128.458 8.420 1.00 25.47 350 PHE B O 1
ATOM 2548 N N . LEU A 1 331 ? -24.734 126.973 7.352 1.00 24.68 351 LEU B N 1
ATOM 2549 C CA . LEU A 1 331 ? -25.252 127.918 6.429 1.00 26.44 351 LEU B CA 1
ATOM 2550 C C . LEU A 1 331 ? -26.043 129.003 7.097 1.00 27.50 351 LEU B C 1
ATOM 2551 O O . LEU A 1 331 ? -26.034 130.100 6.609 1.00 27.83 351 LEU B O 1
ATOM 2556 N N . LEU A 1 332 ? -26.714 128.700 8.203 1.00 30.51 352 LEU B N 1
ATOM 2557 C CA . LEU A 1 332 ? -27.407 129.741 8.978 1.00 30.41 352 LEU B CA 1
ATOM 2558 C C . LEU A 1 332 ? -26.525 130.684 9.802 1.00 28.89 352 LEU B C 1
ATOM 2559 O O . LEU A 1 332 ? -26.898 131.820 9.963 1.00 28.33 352 LEU B O 1
ATOM 2564 N N . HIS A 1 333 ? -25.433 130.188 10.362 1.00 27.23 353 HIS B N 1
ATOM 2565 C CA . HIS A 1 333 ? -24.733 130.855 11.461 1.00 28.98 353 HIS B CA 1
ATOM 2566 C C . HIS A 1 333 ? -23.313 131.301 11.081 1.00 31.26 353 HIS B C 1
ATOM 2567 O O . HIS A 1 333 ? -22.820 132.254 11.626 1.00 28.46 353 HIS B O 1
ATOM 2574 N N . GLY A 1 334 ? -22.630 130.597 10.177 1.00 35.53 354 GLY B N 1
ATOM 2575 C CA . GLY A 1 334 ? -21.315 131.022 9.729 1.00 34.75 354 GLY B CA 1
ATOM 2576 C C . GLY A 1 334 ? -20.264 130.826 10.805 1.00 33.82 354 GLY B C 1
ATOM 2577 O O . GLY A 1 334 ? -19.293 131.551 10.840 1.00 39.37 354 GLY B O 1
ATOM 2578 N N . ASP A 1 335 ? -20.462 129.828 11.654 1.00 35.15 355 ASP B N 1
ATOM 2579 C CA . ASP A 1 335 ? -19.525 129.442 12.679 1.00 35.47 355 ASP B CA 1
ATOM 2580 C C . ASP A 1 335 ? -18.939 128.061 12.368 1.00 33.85 355 ASP B C 1
ATOM 2581 O O . ASP A 1 335 ? -19.674 127.090 12.167 1.00 35.12 355 ASP B O 1
ATOM 2586 N N . ALA A 1 336 ? -17.616 127.956 12.396 1.00 31.80 356 ALA B N 1
ATOM 2587 C CA . ALA A 1 336 ? -16.907 126.703 12.119 1.00 33.77 356 ALA B CA 1
ATOM 2588 C C . ALA A 1 336 ? -17.217 125.572 13.085 1.00 31.29 356 ALA B C 1
ATOM 2589 O O . ALA A 1 336 ? -16.856 124.431 12.806 1.00 31.88 356 ALA B O 1
ATOM 2591 N N . LYS A 1 337 ? -17.842 125.861 14.216 1.00 31.27 357 LYS B N 1
ATOM 2592 C CA . LYS A 1 337 ? -18.083 124.799 15.203 1.00 30.96 357 LYS B CA 1
ATOM 2593 C C . LYS A 1 337 ? -19.042 123.742 14.634 1.00 27.12 357 LYS B C 1
ATOM 2594 O O . LYS A 1 337 ? -18.908 122.592 14.945 1.00 29.31 357 LYS B O 1
ATOM 2600 N N . TYR A 1 338 ? -19.940 124.157 13.770 1.00 29.55 358 TYR B N 1
ATOM 2601 C CA . TYR A 1 338 ? -20.820 123.269 13.007 1.00 28.42 358 TYR B CA 1
ATOM 2602 C C . TYR A 1 338 ? -20.046 122.338 12.079 1.00 27.59 358 TYR B C 1
ATOM 2603 O O . TYR A 1 338 ? -20.306 121.137 12.071 1.00 24.49 358 TYR B O 1
ATOM 2612 N N . PHE A 1 339 ? -19.014 122.853 11.415 1.00 28.93 359 PHE B N 1
ATOM 2613 C CA . PHE A 1 339 ? -18.084 121.980 10.665 1.00 27.27 359 PHE B CA 1
ATOM 2614 C C . PHE A 1 339 ? -17.108 121.165 11.473 1.00 27.91 359 PHE B C 1
ATOM 2615 O O . PHE A 1 339 ? -16.665 120.140 10.953 1.00 29.93 359 PHE B O 1
ATOM 2623 N N . ASP A 1 340 ? -16.783 121.535 12.709 1.00 27.00 360 ASP B N 1
ATOM 2624 C CA . ASP A 1 340 ? -16.026 120.593 13.580 1.00 31.31 360 ASP B CA 1
ATOM 2625 C C . ASP A 1 340 ? -16.839 119.302 13.901 1.00 30.48 360 ASP B C 1
ATOM 2626 O O . ASP A 1 340 ? -16.317 118.168 13.883 1.00 29.01 360 ASP B O 1
ATOM 2631 N N . VAL A 1 341 ? -18.105 119.502 14.249 1.00 31.61 361 VAL B N 1
ATOM 2632 C CA . VAL A 1 341 ? -19.023 118.381 14.519 1.00 30.53 361 VAL B CA 1
ATOM 2633 C C . VAL A 1 341 ? -19.212 117.516 13.253 1.00 27.02 361 VAL B C 1
ATOM 2634 O O . VAL A 1 341 ? -19.102 116.296 13.295 1.00 26.57 361 VAL B O 1
ATOM 2638 N N . LEU A 1 342 ? -19.454 118.186 12.133 1.00 29.08 362 LEU B N 1
ATOM 2639 C CA . LEU A 1 342 ? -19.625 117.524 10.820 1.00 31.07 362 LEU B CA 1
ATOM 2640 C C . LEU A 1 342 ? -18.366 116.768 10.409 1.00 31.07 362 LEU B C 1
ATOM 2641 O O . LEU A 1 342 ? -18.473 115.623 9.971 1.00 29.10 362 LEU B O 1
ATOM 2646 N N . GLU A 1 343 ? -17.197 117.400 10.556 1.00 27.90 363 GLU B N 1
ATOM 2647 C CA . GLU A 1 343 ? -15.924 116.716 10.248 1.00 28.67 363 GLU B CA 1
ATOM 2648 C C . GLU A 1 343 ? -15.714 115.451 11.094 1.00 25.16 363 GLU B C 1
ATOM 2649 O O . GLU A 1 343 ? -15.269 114.407 10.615 1.00 23.13 363 GLU B O 1
ATOM 2655 N N . ARG A 1 344 ? -15.999 115.567 12.372 1.00 27.02 364 ARG B N 1
ATOM 2656 C CA . ARG A 1 344 ? -15.882 114.387 13.266 1.00 26.41 364 ARG B CA 1
ATOM 2657 C C . ARG A 1 344 ? -16.738 113.229 12.776 1.00 27.14 364 ARG B C 1
ATOM 2658 O O . ARG A 1 344 ? -16.265 112.051 12.701 1.00 29.29 364 ARG B O 1
ATOM 2666 N N . THR A 1 345 ? -17.987 113.545 12.428 1.00 26.58 365 THR B N 1
ATOM 2667 C CA . THR A 1 345 ? -18.952 112.500 11.996 1.00 27.28 365 THR B CA 1
ATOM 2668 C C . THR A 1 345 ? -18.470 111.937 10.638 1.00 24.99 365 THR B C 1
ATOM 2669 O O . THR A 1 345 ? -18.415 110.745 10.431 1.00 25.44 365 THR B O 1
ATOM 2673 N N . LEU A 1 346 ? -18.172 112.841 9.723 1.00 24.33 366 LEU B N 1
ATOM 2674 C CA . LEU A 1 346 ? -17.798 112.498 8.366 1.00 28.22 366 LEU B CA 1
ATOM 2675 C C . LEU A 1 346 ? -16.620 111.570 8.329 1.00 29.57 366 LEU B C 1
ATOM 2676 O O . LEU A 1 346 ? -16.695 110.522 7.686 1.00 29.83 366 LEU B O 1
ATOM 2681 N N . TYR A 1 347 ? -15.541 111.950 9.015 1.00 28.20 367 TYR B N 1
ATOM 2682 C CA . TYR A 1 347 ? -14.347 111.113 8.972 1.00 30.82 367 TYR B CA 1
ATOM 2683 C C . TYR A 1 347 ? -14.373 109.851 9.856 1.00 30.94 367 TYR B C 1
ATOM 2684 O O . TYR A 1 347 ? -13.470 109.027 9.716 1.00 30.25 367 TYR B O 1
ATOM 2693 N N . ASN A 1 348 ? -15.398 109.649 10.702 1.00 28.19 368 ASN B N 1
ATOM 2694 C CA . ASN A 1 348 ? -15.375 108.555 11.668 1.00 25.53 368 ASN B CA 1
ATOM 2695 C C . ASN A 1 348 ? -16.650 107.667 11.544 1.00 27.58 368 ASN B C 1
ATOM 2696 O O . ASN A 1 348 ? -16.632 106.716 10.799 1.00 27.83 368 ASN B O 1
ATOM 2701 N N . GLY A 1 349 ? -17.741 108.023 12.228 1.00 24.44 369 GLY B N 1
ATOM 2702 C CA . GLY A 1 349 ? -18.942 107.261 12.249 1.00 23.14 369 GLY B CA 1
ATOM 2703 C C . GLY A 1 349 ? -19.768 107.274 10.968 1.00 23.84 369 GLY B C 1
ATOM 2704 O O . GLY A 1 349 ? -20.728 106.469 10.825 1.00 22.00 369 GLY B O 1
ATOM 2705 N N . LEU A 1 350 ? -19.476 108.179 10.039 1.00 23.07 370 LEU B N 1
ATOM 2706 C CA . LEU A 1 350 ? -20.142 108.064 8.731 1.00 24.12 370 LEU B CA 1
ATOM 2707 C C . LEU A 1 350 ? -19.362 107.040 7.852 1.00 26.60 370 LEU B C 1
ATOM 2708 O O . LEU A 1 350 ? -19.898 106.010 7.432 1.00 26.27 370 LEU B O 1
ATOM 2713 N N . ILE A 1 351 ? -18.109 107.317 7.559 1.00 27.12 371 ILE B N 1
ATOM 2714 C CA . ILE A 1 351 ? -17.374 106.391 6.672 1.00 29.01 371 ILE B CA 1
ATOM 2715 C C . ILE A 1 351 ? -17.070 105.016 7.243 1.00 32.26 371 ILE B C 1
ATOM 2716 O O . ILE A 1 351 ? -16.885 104.074 6.451 1.00 32.58 371 ILE B O 1
ATOM 2721 N N . SER A 1 352 ? -17.115 104.868 8.569 1.00 31.13 372 SER B N 1
ATOM 2722 C CA . SER A 1 352 ? -17.069 103.546 9.197 1.00 31.36 372 SER B CA 1
ATOM 2723 C C . SER A 1 352 ? -18.111 102.650 8.591 1.00 32.80 372 SER B C 1
ATOM 2724 O O . SER A 1 352 ? -17.936 101.444 8.558 1.00 30.99 372 SER B O 1
ATOM 2727 N N . GLY A 1 353 ? -19.228 103.247 8.163 1.00 34.72 373 GLY B N 1
ATOM 2728 C CA . GLY A 1 353 ? -20.373 102.502 7.624 1.00 33.32 373 GLY B CA 1
ATOM 2729 C C . GLY A 1 353 ? -20.252 101.952 6.225 1.00 31.99 373 GLY B C 1
ATOM 2730 O O . GLY A 1 353 ? -21.108 101.199 5.800 1.00 34.53 373 GLY B O 1
ATOM 2731 N N . VAL A 1 354 ? -19.222 102.347 5.484 1.00 31.86 374 VAL B N 1
ATOM 2732 C CA . VAL A 1 354 ? -18.935 101.728 4.187 1.00 30.55 374 VAL B CA 1
ATOM 2733 C C . VAL A 1 354 ? -17.505 101.245 4.094 1.00 30.18 374 VAL B C 1
ATOM 2734 O O . VAL A 1 354 ? -16.523 101.971 4.441 1.00 30.91 374 VAL B O 1
ATOM 2738 N N . SER A 1 355 ? -17.362 100.001 3.664 1.00 29.91 375 SER B N 1
ATOM 2739 C CA . SER A 1 355 ? -16.012 99.486 3.438 1.00 30.41 375 SER B CA 1
ATOM 2740 C C . SER A 1 355 ? -15.255 100.325 2.412 1.00 29.75 375 SER B C 1
ATOM 2741 O O . SER A 1 355 ? -15.817 101.042 1.560 1.00 28.05 375 SER B O 1
ATOM 2744 N N . LEU A 1 356 ? -13.949 100.184 2.486 1.00 30.80 376 LEU B N 1
ATOM 2745 C CA . LEU A 1 356 ? -13.048 100.927 1.696 1.00 32.34 376 LEU B CA 1
ATOM 2746 C C . LEU A 1 356 ? -13.265 100.556 0.235 1.00 27.94 376 LEU B C 1
ATOM 2747 O O . LEU A 1 356 ? -13.156 101.413 -0.603 1.00 35.71 376 LEU B O 1
ATOM 2752 N N . ASP A 1 357 ? -13.626 99.312 -0.067 1.00 30.61 377 ASP B N 1
ATOM 2753 C CA . ASP A 1 357 ? -13.836 98.911 -1.499 1.00 34.52 377 ASP B CA 1
ATOM 2754 C C . ASP A 1 357 ? -15.217 99.301 -2.055 1.00 32.74 377 ASP B C 1
ATOM 2755 O O . ASP A 1 357 ? -15.437 99.252 -3.250 1.00 32.41 377 ASP B O 1
ATOM 2760 N N . GLY A 1 358 ? -16.127 99.654 -1.156 1.00 33.19 378 GLY B N 1
ATOM 2761 C CA . GLY A 1 358 ? -17.435 100.203 -1.472 1.00 33.22 378 GLY B CA 1
ATOM 2762 C C . GLY A 1 358 ? -18.494 99.114 -1.515 1.00 30.08 378 GLY B C 1
ATOM 2763 O O . GLY A 1 358 ? -19.642 99.394 -1.873 1.00 31.20 378 GLY B O 1
ATOM 2764 N N . GLY A 1 359 ? -18.103 97.870 -1.222 1.00 26.54 379 GLY B N 1
ATOM 2765 C CA . GLY A 1 359 ? -19.014 96.716 -1.411 1.00 29.05 379 GLY B CA 1
ATOM 2766 C C . GLY A 1 359 ? -19.750 96.160 -0.198 1.00 30.90 379 GLY B C 1
ATOM 2767 O O . GLY A 1 359 ? -20.496 95.152 -0.318 1.00 29.41 379 GLY B O 1
ATOM 2768 N N . SER A 1 360 ? -19.573 96.781 0.973 1.00 28.06 380 SER B N 1
ATOM 2769 C CA . SER A 1 360 ? -20.266 96.279 2.168 1.00 28.72 380 SER B CA 1
ATOM 2770 C C . SER A 1 360 ? -20.420 97.442 3.135 1.00 27.87 380 SER B C 1
ATOM 2771 O O . SER A 1 360 ? -19.711 98.458 3.014 1.00 29.16 380 SER B O 1
ATOM 2774 N N . PHE A 1 361 ? -21.407 97.315 3.993 1.00 27.02 381 PHE B N 1
ATOM 2775 C CA . PHE A 1 361 ? -21.841 98.362 4.855 1.00 26.55 381 PHE B CA 1
ATOM 2776 C C . PHE A 1 361 ? -22.239 97.943 6.242 1.00 28.89 381 PHE B C 1
ATOM 2777 O O . PHE A 1 361 ? -22.460 96.816 6.509 1.00 31.82 381 PHE B O 1
ATOM 2785 N N . PHE A 1 362 ? -22.313 98.910 7.119 1.00 26.96 382 PHE B N 1
ATOM 2786 C CA . PHE A 1 362 ? -22.817 98.703 8.444 1.00 26.70 382 PHE B CA 1
ATOM 2787 C C . PHE A 1 362 ? -24.156 99.427 8.579 1.00 27.73 382 PHE B C 1
ATOM 2788 O O . PHE A 1 362 ? -24.391 100.445 7.966 1.00 23.97 382 PHE B O 1
ATOM 2796 N N . TYR A 1 363 ? -25.024 98.851 9.389 1.00 28.88 383 TYR B N 1
ATOM 2797 C CA . TYR A 1 363 ? -26.284 99.444 9.771 1.00 30.76 383 TYR B CA 1
ATOM 2798 C C . TYR A 1 363 ? -25.860 100.111 11.104 1.00 29.29 383 TYR B C 1
ATOM 2799 O O . TYR A 1 363 ? -25.582 101.256 11.098 1.00 28.99 383 TYR B O 1
ATOM 2808 N N . PRO A 1 364 ? -25.818 99.386 12.238 1.00 29.82 384 PRO B N 1
ATOM 2809 C CA . PRO A 1 364 ? -25.241 100.055 13.413 1.00 28.16 384 PRO B CA 1
ATOM 2810 C C . PRO A 1 364 ? -23.682 100.170 13.410 1.00 27.55 384 PRO B C 1
ATOM 2811 O O . PRO A 1 364 ? -23.038 99.351 12.826 1.00 27.39 384 PRO B O 1
ATOM 2815 N N . ASN A 1 365 ? -23.131 101.192 14.063 1.00 26.25 385 ASN B N 1
ATOM 2816 C CA . ASN A 1 365 ? -21.688 101.458 14.156 1.00 27.00 385 ASN B CA 1
ATOM 2817 C C . ASN A 1 365 ? -21.245 101.618 15.615 1.00 27.61 385 ASN B C 1
ATOM 2818 O O . ASN A 1 365 ? -21.121 102.685 16.115 1.00 30.92 385 ASN B O 1
ATOM 2823 N N . PRO A 1 366 ? -20.998 100.521 16.290 1.00 29.18 386 PRO B N 1
ATOM 2824 C CA . PRO A 1 366 ? -20.677 100.477 17.681 1.00 32.11 386 PRO B CA 1
ATOM 2825 C C . PRO A 1 366 ? -19.239 100.866 17.926 1.00 31.31 386 PRO B C 1
ATOM 2826 O O . PRO A 1 366 ? -18.422 100.837 17.007 1.00 31.10 386 PRO B O 1
ATOM 2830 N N . LEU A 1 367 ? -18.966 101.251 19.168 1.00 32.60 387 LEU B N 1
ATOM 2831 C CA . LEU A 1 367 ? -17.635 101.694 19.603 1.00 32.00 387 LEU B CA 1
ATOM 2832 C C . LEU A 1 367 ? -16.865 100.534 20.274 1.00 33.03 387 LEU B C 1
ATOM 2833 O O . LEU A 1 367 ? -15.794 100.750 20.865 1.00 28.49 387 LEU B O 1
ATOM 2838 N N . SER A 1 368 ? -17.411 99.320 20.191 1.00 30.94 388 SER B N 1
ATOM 2839 C CA . SER A 1 368 ? -16.699 98.161 20.713 1.00 31.89 388 SER B CA 1
ATOM 2840 C C . SER A 1 368 ? -17.216 96.981 19.997 1.00 31.86 388 SER B C 1
ATOM 2841 O O . SER A 1 368 ? -18.333 97.035 19.485 1.00 35.97 388 SER B O 1
ATOM 2844 N N . SER A 1 369 ? -16.408 95.922 19.921 1.00 33.01 389 SER B N 1
ATOM 2845 C CA . SER A 1 369 ? -16.857 94.609 19.415 1.00 31.39 389 SER B CA 1
ATOM 2846 C C . SER A 1 369 ? -16.257 93.521 20.269 1.00 32.89 389 SER B C 1
ATOM 2847 O O . SER A 1 369 ? -15.065 93.614 20.622 1.00 30.03 389 SER B O 1
ATOM 2850 N N . ASN A 1 370 ? -17.064 92.495 20.549 1.00 33.99 390 ASN B N 1
ATOM 2851 C CA . ASN A 1 370 ? -16.620 91.185 21.035 1.00 35.43 390 ASN B CA 1
ATOM 2852 C C . ASN A 1 370 ? -16.557 90.113 19.953 1.00 35.36 390 ASN B C 1
ATOM 2853 O O . ASN A 1 370 ? -16.603 88.930 20.277 1.00 43.05 390 ASN B O 1
ATOM 2858 N N . GLY A 1 371 ? -16.444 90.509 18.695 1.00 34.92 391 GLY B N 1
ATOM 2859 C CA . GLY A 1 371 ? -16.543 89.597 17.588 1.00 35.63 391 GLY B CA 1
ATOM 2860 C C . GLY A 1 371 ? -17.935 89.476 16.986 1.00 38.88 391 GLY B C 1
ATOM 2861 O O . GLY A 1 371 ? -18.896 90.108 17.449 1.00 36.75 391 GLY B O 1
ATOM 2862 N N . LYS A 1 372 ? -18.000 88.672 15.923 1.00 40.55 392 LYS B N 1
ATOM 2863 C CA . LYS A 1 372 ? -19.224 88.324 15.175 1.00 41.10 392 LYS B CA 1
ATOM 2864 C C . LYS A 1 372 ? -19.920 89.497 14.498 1.00 38.87 392 LYS B C 1
ATOM 2865 O O . LYS A 1 372 ? -21.121 89.480 14.372 1.00 42.16 392 LYS B O 1
ATOM 2871 N N . TYR A 1 373 ? -19.177 90.523 14.088 1.00 40.44 393 TYR B N 1
ATOM 2872 C CA . TYR A 1 373 ? -19.775 91.726 13.501 1.00 36.24 393 TYR B CA 1
ATOM 2873 C C . TYR A 1 373 ? -18.876 92.228 12.401 1.00 34.66 393 TYR B C 1
ATOM 2874 O O . TYR A 1 373 ? -17.770 92.645 12.665 1.00 41.83 393 TYR B O 1
ATOM 2883 N N . SER A 1 374 ? -19.334 92.127 11.163 1.00 33.14 394 SER B N 1
ATOM 2884 C CA . SER A 1 374 ? -18.639 92.694 9.991 1.00 32.09 394 SER B CA 1
ATOM 2885 C C . SER A 1 374 ? -19.683 93.298 9.046 1.00 30.53 394 SER B C 1
ATOM 2886 O O . SER A 1 374 ? -20.915 93.113 9.205 1.00 31.44 394 SER B O 1
ATOM 2889 N N . ARG A 1 375 ? -19.189 94.010 8.053 1.00 30.01 395 ARG B N 1
ATOM 2890 C CA . ARG A 1 375 ? -20.048 94.702 7.137 1.00 31.50 395 ARG B CA 1
ATOM 2891 C C . ARG A 1 375 ? -20.793 93.708 6.234 1.00 36.89 395 ARG B C 1
ATOM 2892 O O . ARG A 1 375 ? -20.374 92.567 6.122 1.00 35.38 395 ARG B O 1
ATOM 2900 N N . LYS A 1 376 ? -21.955 94.092 5.711 1.00 32.17 396 LYS B N 1
ATOM 2901 C CA . LYS A 1 376 ? -22.644 93.215 4.783 1.00 37.48 396 LYS B CA 1
ATOM 2902 C C . LYS A 1 376 ? -22.917 93.932 3.475 1.00 32.10 396 LYS B C 1
ATOM 2903 O O . LYS A 1 376 ? -22.999 95.141 3.459 1.00 36.08 396 LYS B O 1
ATOM 2909 N N . PRO A 1 377 ? -23.091 93.193 2.381 1.00 36.53 397 PRO B N 1
ATOM 2910 C CA . PRO A 1 377 ? -23.406 93.830 1.114 1.00 35.52 397 PRO B CA 1
ATOM 2911 C C . PRO A 1 377 ? -24.791 94.424 1.055 1.00 32.81 397 PRO B C 1
ATOM 2912 O O . PRO A 1 377 ? -25.001 95.315 0.252 1.00 32.20 397 PRO B O 1
ATOM 2916 N N . TRP A 1 378 ? -25.710 93.965 1.913 1.00 32.92 398 TRP B N 1
ATOM 2917 C CA . TRP A 1 378 ? -27.087 94.439 1.907 1.00 34.20 398 TRP B CA 1
ATOM 2918 C C . TRP A 1 378 ? -27.806 93.942 3.141 1.00 32.40 398 TRP B C 1
ATOM 2919 O O . TRP A 1 378 ? -27.271 93.193 3.912 1.00 32.05 398 TRP B O 1
ATOM 2930 N N . PHE A 1 379 ? -29.038 94.369 3.330 1.00 31.31 399 PHE B N 1
ATOM 2931 C CA . PHE A 1 379 ? -29.799 93.947 4.491 1.00 31.42 399 PHE B CA 1
ATOM 2932 C C . PHE A 1 379 ? -31.252 93.885 4.087 1.00 33.45 399 PHE B C 1
ATOM 2933 O O . PHE A 1 379 ? -31.644 94.513 3.090 1.00 33.48 399 PHE B O 1
ATOM 2941 N N . GLY A 1 380 ? -32.086 93.190 4.890 1.00 34.31 400 GLY B N 1
ATOM 2942 C CA . GLY A 1 380 ? -33.531 93.255 4.683 1.00 34.67 400 GLY B CA 1
ATOM 2943 C C . GLY A 1 380 ? -33.993 94.713 4.660 1.00 36.51 400 GLY B C 1
ATOM 2944 O O . GLY A 1 380 ? -34.745 95.118 3.759 1.00 32.59 400 GLY B O 1
ATOM 2945 N N . CYS A 1 381 ? -33.533 95.505 5.653 1.00 38.82 401 CYS B N 1
ATOM 2946 C CA . CYS A 1 381 ? -33.782 96.952 5.653 1.00 34.04 401 CYS B CA 1
ATOM 2947 C C . CYS A 1 381 ? -32.496 97.603 5.170 1.00 34.55 401 CYS B C 1
ATOM 2948 O O . CYS A 1 381 ? -31.553 97.775 5.937 1.00 31.94 401 CYS B O 1
ATOM 2951 N N . ALA A 1 382 ? -32.500 98.008 3.897 1.00 33.57 402 ALA B N 1
ATOM 2952 C CA . ALA A 1 382 ? -31.296 98.534 3.193 1.00 33.60 402 ALA B CA 1
ATOM 2953 C C . ALA A 1 382 ? -31.099 100.071 3.207 1.00 31.66 402 ALA B C 1
ATOM 2954 O O . ALA A 1 382 ? -30.393 100.590 2.337 1.00 30.00 402 ALA B O 1
ATOM 2956 N N . CYS A 1 383 ? -31.660 100.732 4.229 1.00 29.11 403 CYS B N 1
ATOM 2957 C CA . CYS A 1 383 ? -31.611 102.196 4.440 1.00 29.75 403 CYS B CA 1
ATOM 2958 C C . CYS A 1 383 ? -30.199 102.811 4.452 1.00 27.73 403 CYS B C 1
ATOM 2959 O O . CYS A 1 383 ? -29.983 103.900 3.926 1.00 28.61 403 CYS B O 1
ATOM 2962 N N . CYS A 1 384 ? -29.257 102.135 5.099 1.00 25.88 404 CYS B N 1
ATOM 2963 C CA . CYS A 1 384 ? -27.846 102.557 5.124 1.00 28.12 404 CYS B CA 1
ATOM 2964 C C . CYS A 1 384 ? -27.065 102.411 3.820 1.00 26.35 404 CYS B C 1
ATOM 2965 O O . CYS A 1 384 ? -26.461 103.406 3.379 1.00 29.92 404 CYS B O 1
ATOM 2968 N N . PRO A 1 385 ? -27.101 101.215 3.169 1.00 28.08 405 PRO B N 1
ATOM 2969 C CA . PRO A 1 385 ? -26.451 101.125 1.863 1.00 28.40 405 PRO B CA 1
ATOM 2970 C C . PRO A 1 385 ? -27.027 102.131 0.875 1.00 27.52 405 PRO B C 1
ATOM 2971 O O . PRO A 1 385 ? -26.252 102.824 0.216 1.00 28.45 405 PRO B O 1
ATOM 2975 N N . SER A 1 386 ? -28.350 102.227 0.748 1.00 27.28 406 SER B N 1
ATOM 2976 C CA . SER A 1 386 ? -28.895 103.208 -0.213 1.00 27.15 406 SER B CA 1
ATOM 2977 C C . SER A 1 386 ? -28.565 104.634 0.203 1.00 26.35 406 SER B C 1
ATOM 2978 O O . SER A 1 386 ? -28.353 105.465 -0.651 1.00 29.43 406 SER B O 1
ATOM 2981 N N . ASN A 1 387 ? -28.427 104.912 1.497 1.00 26.26 407 ASN B N 1
ATOM 2982 C CA . ASN A 1 387 ? -28.115 106.275 1.929 1.00 25.07 407 ASN B CA 1
ATOM 2983 C C . ASN A 1 387 ? -26.650 106.575 1.574 1.00 24.70 407 ASN B C 1
ATOM 2984 O O . ASN A 1 387 ? -26.344 107.621 1.006 1.00 26.41 407 ASN B O 1
ATOM 2989 N N . VAL A 1 388 ? -25.774 105.598 1.791 1.00 27.69 408 VAL B N 1
ATOM 2990 C CA . VAL A 1 388 ? -24.351 105.721 1.425 1.00 27.35 408 VAL B CA 1
ATOM 2991 C C . VAL A 1 388 ? -24.176 105.991 -0.049 1.00 27.23 408 VAL B C 1
ATOM 2992 O O . VAL A 1 388 ? -23.429 106.928 -0.404 1.00 23.71 408 VAL B O 1
ATOM 2996 N N . SER A 1 389 ? -24.958 105.282 -0.855 1.00 28.49 409 SER B N 1
ATOM 2997 C CA . SER A 1 389 ? -25.031 105.416 -2.300 1.00 30.76 409 SER B CA 1
ATOM 2998 C C . SER A 1 389 ? -25.270 106.847 -2.703 1.00 31.62 409 SER B C 1
ATOM 2999 O O . SER A 1 389 ? -24.615 107.358 -3.555 1.00 30.71 409 SER B O 1
ATOM 3002 N N . ARG A 1 390 ? -26.233 107.472 -2.055 1.00 32.91 410 ARG B N 1
ATOM 3003 C CA . ARG A 1 390 ? -26.603 108.846 -2.295 1.00 30.96 410 ARG B CA 1
ATOM 3004 C C . ARG A 1 390 ? -25.669 109.886 -1.669 1.00 30.96 410 ARG B C 1
ATOM 3005 O O . ARG A 1 390 ? -25.533 110.934 -2.199 1.00 30.26 410 ARG B O 1
ATOM 3013 N N . PHE A 1 391 ? -25.020 109.593 -0.554 1.00 27.86 411 PHE B N 1
ATOM 3014 C CA . PHE A 1 391 ? -24.183 110.569 0.101 1.00 27.61 411 PHE B CA 1
ATOM 3015 C C . PHE A 1 391 ? -22.790 110.795 -0.478 1.00 29.80 411 PHE B C 1
ATOM 3016 O O . PHE A 1 391 ? -22.438 111.872 -0.755 1.00 30.17 411 PHE B O 1
ATOM 3024 N N . ILE A 1 392 ? -22.029 109.739 -0.611 1.00 31.36 412 ILE B N 1
ATOM 3025 C CA . ILE A 1 392 ? -20.668 109.810 -1.043 1.00 32.68 412 ILE B CA 1
ATOM 3026 C C . ILE A 1 392 ? -20.407 110.668 -2.250 1.00 30.47 412 ILE B C 1
ATOM 3027 O O . ILE A 1 392 ? -19.567 111.523 -2.188 1.00 31.00 412 ILE B O 1
ATOM 3032 N N . PRO A 1 393 ? -21.179 110.516 -3.306 1.00 29.92 413 PRO B N 1
ATOM 3033 C CA . PRO A 1 393 ? -20.814 111.319 -4.492 1.00 31.54 413 PRO B CA 1
ATOM 3034 C C . PRO A 1 393 ? -21.061 112.806 -4.331 1.00 29.10 413 PRO B C 1
ATOM 3035 O O . PRO A 1 393 ? -20.508 113.581 -5.067 1.00 28.18 413 PRO B O 1
ATOM 3039 N N . SER A 1 394 ? -21.931 113.197 -3.406 1.00 30.34 414 SER B N 1
ATOM 3040 C CA . SER A 1 394 ? -22.173 114.610 -3.104 1.00 30.15 414 SER B CA 1
ATOM 3041 C C . SER A 1 394 ? -21.071 115.296 -2.242 1.00 28.30 414 SER B C 1
ATOM 3042 O O . SER A 1 394 ? -21.079 116.499 -2.138 1.00 28.19 414 SER B O 1
ATOM 3045 N N . LEU A 1 395 ? -20.133 114.539 -1.689 1.00 29.19 415 LEU B N 1
ATOM 3046 C CA . LEU A 1 395 ? -19.074 115.023 -0.755 1.00 33.96 415 LEU B CA 1
ATOM 3047 C C . LEU A 1 395 ? -18.330 116.311 -1.145 1.00 34.28 415 LEU B C 1
ATOM 3048 O O . LEU A 1 395 ? -18.210 117.244 -0.313 1.00 34.93 415 LEU B O 1
ATOM 3053 N N . PRO A 1 396 ? -17.928 116.446 -2.422 1.00 32.35 416 PRO B N 1
ATOM 3054 C CA . PRO A 1 396 ? -17.290 117.723 -2.821 1.00 33.97 416 PRO B CA 1
ATOM 3055 C C . PRO A 1 396 ? -18.124 119.010 -2.590 1.00 32.06 416 PRO B C 1
ATOM 3056 O O . PRO A 1 396 ? -17.563 120.120 -2.482 1.00 33.90 416 PRO B O 1
ATOM 3060 N N . GLY A 1 397 ? -19.447 118.854 -2.493 1.00 29.65 417 GLY B N 1
ATOM 3061 C CA . GLY A 1 397 ? -20.342 119.951 -2.141 1.00 28.45 417 GLY B CA 1
ATOM 3062 C C . GLY A 1 397 ? -20.256 120.549 -0.756 1.00 27.15 417 GLY B C 1
ATOM 3063 O O . GLY A 1 397 ? -20.933 121.558 -0.471 1.00 25.64 417 GLY B O 1
ATOM 3064 N N . TYR A 1 398 ? -19.458 119.934 0.109 1.00 27.52 418 TYR B N 1
ATOM 3065 C CA . TYR A 1 398 ? -19.340 120.322 1.508 1.00 29.14 418 TYR B CA 1
ATOM 3066 C C . TYR A 1 398 ? -18.085 121.130 1.814 1.00 30.22 418 TYR B C 1
ATOM 3067 O O . TYR A 1 398 ? -17.947 121.636 2.929 1.00 33.65 418 TYR B O 1
ATOM 3076 N N . VAL A 1 399 ? -17.204 121.298 0.840 1.00 31.83 419 VAL B N 1
ATOM 3077 C CA . VAL A 1 399 ? -15.857 121.783 1.106 1.00 31.24 419 VAL B CA 1
ATOM 3078 C C . VAL A 1 399 ? -15.850 123.298 1.327 1.00 32.29 419 VAL B C 1
ATOM 3079 O O . VAL A 1 399 ? -15.137 123.790 2.223 1.00 28.08 419 VAL B O 1
ATOM 3083 N N . TYR A 1 400 ? -16.576 124.021 0.485 1.00 28.43 420 TYR B N 1
ATOM 3084 C CA . TYR A 1 400 ? -16.509 125.481 0.476 1.00 29.54 420 TYR B CA 1
ATOM 3085 C C . TYR A 1 400 ? -17.900 126.085 0.663 1.00 29.20 420 TYR B C 1
ATOM 3086 O O . TYR A 1 400 ? -18.954 125.428 0.564 1.00 29.63 420 TYR B O 1
ATOM 3095 N N . ALA A 1 401 ? -17.903 127.381 0.861 1.00 29.53 421 ALA B N 1
ATOM 3096 C CA . ALA A 1 401 ? -19.145 128.095 0.806 1.00 31.65 421 ALA B CA 1
ATOM 3097 C C . ALA A 1 401 ? -18.768 129.547 0.534 1.00 31.26 421 ALA B C 1
ATOM 3098 O O . ALA A 1 401 ? -17.619 129.903 0.666 1.00 30.43 421 ALA B O 1
ATOM 3100 N N . VAL A 1 402 ? -19.725 130.346 0.109 1.00 31.81 422 VAL B N 1
ATOM 3101 C CA . VAL A 1 402 ? -19.502 131.729 -0.262 1.00 32.54 422 VAL B CA 1
ATOM 3102 C C . VAL A 1 402 ? -20.668 132.595 0.196 1.00 33.67 422 VAL B C 1
ATOM 3103 O O . VAL A 1 402 ? -21.796 132.249 -0.072 1.00 31.24 422 VAL B O 1
ATOM 3107 N N . LYS A 1 403 ? -20.402 133.721 0.871 1.00 38.50 423 LYS B N 1
ATOM 3108 C CA . LYS A 1 403 ? -21.399 134.816 1.040 1.00 39.01 423 LYS B CA 1
ATOM 3109 C C . LYS A 1 403 ? -20.758 136.106 0.577 1.00 41.32 423 LYS B C 1
ATOM 3110 O O . LYS A 1 403 ? -19.915 136.660 1.296 1.00 42.91 423 LYS B O 1
ATOM 3112 N N . ASN A 1 404 ? -21.186 136.609 -0.576 1.00 39.23 424 ASN B N 1
ATOM 3113 C CA . ASN A 1 404 ? -20.718 137.897 -1.085 1.00 43.04 424 ASN B CA 1
ATOM 3114 C C . ASN A 1 404 ? -19.186 137.918 -1.255 1.00 43.22 424 ASN B C 1
ATOM 3115 O O . ASN A 1 404 ? -18.688 137.134 -2.076 1.00 44.87 424 ASN B O 1
ATOM 3120 N N . ASP A 1 405 ? -18.475 138.759 -0.462 1.00 38.68 425 ASP B N 1
ATOM 3121 C CA . ASP A 1 405 ? -17.032 138.938 -0.462 1.00 39.53 425 ASP B CA 1
ATOM 3122 C C . ASP A 1 405 ? -16.368 137.868 0.455 1.00 39.10 425 ASP B C 1
ATOM 3123 O O . ASP A 1 405 ? -15.174 137.960 0.724 1.00 34.60 425 ASP B O 1
ATOM 3125 N N . GLN A 1 406 ? -17.141 136.949 1.046 1.00 37.42 426 GLN B N 1
ATOM 3126 C CA . GLN A 1 406 ? -16.622 135.993 2.075 1.00 40.77 426 GLN B CA 1
ATOM 3127 C C . GLN A 1 406 ? -16.577 134.563 1.536 1.00 36.35 426 GLN B C 1
ATOM 3128 O O . GLN A 1 406 ? -17.631 134.038 1.164 1.00 40.67 426 GLN B O 1
ATOM 3134 N N . VAL A 1 407 ? -15.379 133.966 1.456 1.00 31.36 427 VAL B N 1
ATOM 3135 C CA . VAL A 1 407 ? -15.177 132.609 0.994 1.00 30.70 427 VAL B CA 1
ATOM 3136 C C . VAL A 1 407 ? -14.756 131.767 2.178 1.00 33.71 427 VAL B C 1
ATOM 3137 O O . VAL A 1 407 ? -13.660 131.970 2.750 1.00 28.91 427 VAL B O 1
ATOM 3141 N N . TYR A 1 408 ? -15.597 130.789 2.510 1.00 29.80 428 TYR B N 1
ATOM 3142 C CA . TYR A 1 408 ? -15.329 129.860 3.589 1.00 28.90 428 TYR B CA 1
ATOM 3143 C C . TYR A 1 408 ? -14.643 128.589 3.067 1.00 29.76 428 TYR B C 1
ATOM 3144 O O . TYR A 1 408 ? -15.149 127.932 2.141 1.00 28.39 428 TYR B O 1
ATOM 3153 N N . VAL A 1 409 ? -13.535 128.213 3.713 1.00 26.55 429 VAL B N 1
ATOM 3154 C CA . VAL A 1 409 ? -12.876 126.936 3.467 1.00 28.39 429 VAL B CA 1
ATOM 3155 C C . VAL A 1 409 ? -13.110 126.034 4.671 1.00 29.38 429 VAL B C 1
ATOM 3156 O O . VAL A 1 409 ? -12.563 126.277 5.736 1.00 24.21 429 VAL B O 1
ATOM 3160 N N . ASN A 1 410 ? -13.959 125.026 4.495 1.00 30.77 430 ASN B N 1
ATOM 3161 C CA . ASN A 1 410 ? -14.493 124.264 5.624 1.00 32.13 430 ASN B CA 1
ATOM 3162 C C . ASN A 1 410 ? -13.891 122.874 5.789 1.00 31.69 430 ASN B C 1
ATOM 3163 O O . ASN A 1 410 ? -13.786 122.341 6.943 1.00 27.82 430 ASN B O 1
ATOM 3168 N N . LEU A 1 411 ? -13.516 122.259 4.679 1.00 28.63 431 LEU B N 1
ATOM 3169 C CA . LEU A 1 411 ? -12.817 120.992 4.748 1.00 30.06 431 LEU B CA 1
ATOM 3170 C C . LEU A 1 411 ? -11.457 121.067 4.024 1.00 33.89 431 LEU B C 1
ATOM 3171 O O . LEU A 1 411 ? -11.266 121.820 3.034 1.00 28.56 431 LEU B O 1
ATOM 3176 N N . TYR A 1 412 ? -10.527 120.244 4.496 1.00 31.38 432 TYR B N 1
ATOM 3177 C CA . TYR A 1 412 ? -9.177 120.239 3.925 1.00 31.07 432 TYR B CA 1
ATOM 3178 C C . TYR A 1 412 ? -8.906 118.883 3.244 1.00 31.95 432 TYR B C 1
ATOM 3179 O O . TYR A 1 412 ? -8.979 117.821 3.880 1.00 31.54 432 TYR B O 1
ATOM 3188 N N . LEU A 1 413 ? -8.669 118.957 1.945 1.00 32.75 433 LEU B N 1
ATOM 3189 C CA . LEU A 1 413 ? -8.376 117.857 1.038 1.00 33.50 433 LEU B CA 1
ATOM 3190 C C . LEU A 1 413 ? -7.939 118.416 -0.287 1.00 31.10 433 LEU B C 1
ATOM 3191 O O . LEU A 1 413 ? -8.389 119.439 -0.691 1.00 30.46 433 LEU B O 1
ATOM 3196 N N . SER A 1 414 ? -7.089 117.701 -0.979 1.00 31.23 434 SER B N 1
ATOM 3197 C CA . SER A 1 414 ? -6.604 118.151 -2.272 1.00 31.25 434 SER B CA 1
ATOM 3198 C C . SER A 1 414 ? -7.739 118.224 -3.300 1.00 30.46 434 SER B C 1
ATOM 3199 O O . SER A 1 414 ? -8.456 117.279 -3.479 1.00 28.25 434 SER B O 1
ATOM 3202 N N . ASN A 1 415 ? -7.864 119.361 -3.963 1.00 27.88 435 ASN B N 1
ATOM 3203 C CA . ASN A 1 415 ? -8.966 119.600 -4.849 1.00 30.36 435 ASN B CA 1
ATOM 3204 C C . ASN A 1 415 ? -8.669 120.840 -5.667 1.00 30.90 435 ASN B C 1
ATOM 3205 O O . ASN A 1 415 ? -7.842 121.652 -5.264 1.00 35.27 435 ASN B O 1
ATOM 3210 N N . LYS A 1 416 ? -9.344 120.979 -6.807 1.00 34.26 436 LYS B N 1
ATOM 3211 C CA . LYS A 1 416 ? -9.363 122.232 -7.572 1.00 35.15 436 LYS B CA 1
ATOM 3212 C C . LYS A 1 416 ? -10.805 122.640 -7.655 1.00 36.05 436 LYS B C 1
ATOM 3213 O O . LYS A 1 416 ? -11.661 121.849 -7.979 1.00 36.93 436 LYS B O 1
ATOM 3215 N N . ALA A 1 417 ? -11.077 123.905 -7.379 1.00 42.04 437 ALA B N 1
ATOM 3216 C CA . ALA A 1 417 ? -12.429 124.396 -7.332 1.00 42.73 437 ALA B CA 1
ATOM 3217 C C . ALA A 1 417 ? -12.600 125.657 -8.126 1.00 39.48 437 ALA B C 1
ATOM 3218 O O . ALA A 1 417 ? -11.701 126.479 -8.170 1.00 39.86 437 ALA B O 1
ATOM 3220 N N . GLU A 1 418 ? -13.785 125.812 -8.700 1.00 38.52 438 GLU B N 1
ATOM 3221 C CA . GLU A 1 418 ? -14.259 127.079 -9.306 1.00 43.82 438 GLU B CA 1
ATOM 3222 C C . GLU A 1 418 ? -15.251 127.716 -8.365 1.00 37.56 438 GLU B C 1
ATOM 3223 O O . GLU A 1 418 ? -16.244 127.112 -8.059 1.00 39.31 438 GLU B O 1
ATOM 3229 N N . LEU A 1 419 ? -14.980 128.935 -7.932 1.00 35.98 439 LEU B N 1
ATOM 3230 C CA . LEU A 1 419 ? -15.845 129.699 -7.024 1.00 38.50 439 LEU B CA 1
ATOM 3231 C C . LEU A 1 419 ? -16.409 130.952 -7.733 1.00 41.67 439 LEU B C 1
ATOM 3232 O O . LEU A 1 419 ? -15.744 131.522 -8.628 1.00 46.10 439 LEU B O 1
ATOM 3237 N N . LYS A 1 420 ? -17.644 131.336 -7.400 1.00 41.25 440 LYS B N 1
ATOM 3238 C CA . LYS A 1 420 ? -18.249 132.574 -7.901 1.00 41.91 440 LYS B CA 1
ATOM 3239 C C . LYS A 1 420 ? -18.215 133.515 -6.714 1.00 40.76 440 LYS B C 1
ATOM 3240 O O . LYS A 1 420 ? -18.869 133.266 -5.701 1.00 43.74 440 LYS B O 1
ATOM 3242 N N . VAL A 1 421 ? -17.395 134.554 -6.828 1.00 38.14 441 VAL B N 1
ATOM 3243 C CA . VAL A 1 421 ? -17.154 135.503 -5.746 1.00 39.54 441 VAL B CA 1
ATOM 3244 C C . VAL A 1 421 ? -17.491 136.916 -6.271 1.00 39.29 441 VAL B C 1
ATOM 3245 O O . VAL A 1 421 ? -16.784 137.458 -7.150 1.00 37.22 441 VAL B O 1
ATOM 3249 N N . ASP A 1 422 ? -18.549 137.502 -5.711 1.00 43.91 442 ASP B N 1
ATOM 3250 C CA . ASP A 1 422 ? -19.176 138.757 -6.196 1.00 47.32 442 ASP B CA 1
ATOM 3251 C C . ASP A 1 422 ? -19.224 138.834 -7.704 1.00 43.61 442 ASP B C 1
ATOM 3252 O O . ASP A 1 422 ? -18.841 139.812 -8.296 1.00 41.16 442 ASP B O 1
ATOM 3257 N N . LYS A 1 423 ? -19.696 137.761 -8.314 1.00 45.43 443 LYS B N 1
ATOM 3258 C CA . LYS A 1 423 ? -19.841 137.661 -9.765 1.00 43.77 443 LYS B CA 1
ATOM 3259 C C . LYS A 1 423 ? -18.540 137.655 -10.583 1.00 46.28 443 LYS B C 1
ATOM 3260 O O . LYS A 1 423 ? -18.606 138.005 -11.750 1.00 53.20 443 LYS B O 1
ATOM 3262 N N . LYS A 1 424 ? -17.390 137.265 -10.015 1.00 41.23 444 LYS B N 1
ATOM 3263 C CA . LYS A 1 424 ? -16.139 137.009 -10.796 1.00 42.23 444 LYS B CA 1
ATOM 3264 C C . LYS A 1 424 ? -15.726 135.535 -10.546 1.00 40.77 444 LYS B C 1
ATOM 3265 O O . LYS A 1 424 ? -15.947 135.040 -9.458 1.00 48.72 444 LYS B O 1
ATOM 3267 N N . LYS A 1 425 ? -15.190 134.822 -11.549 1.00 45.82 445 LYS B N 1
ATOM 3268 C CA . LYS A 1 425 ? -14.676 133.445 -11.372 1.00 43.57 445 LYS B CA 1
ATOM 3269 C C . LYS A 1 425 ? -13.258 133.388 -10.744 1.00 41.84 445 LYS B C 1
ATOM 3270 O O . LYS A 1 425 ? -12.354 134.075 -11.186 1.00 41.77 445 LYS B O 1
ATOM 3272 N N . ILE A 1 426 ? -13.089 132.543 -9.716 1.00 40.91 446 ILE B N 1
ATOM 3273 C CA . ILE A 1 426 ? -11.835 132.369 -8.952 1.00 36.60 446 ILE B CA 1
ATOM 3274 C C . ILE A 1 426 ? -11.573 130.890 -8.970 1.00 37.99 446 ILE B C 1
ATOM 3275 O O . ILE A 1 426 ? -12.441 130.109 -8.536 1.00 39.06 446 ILE B O 1
ATOM 3280 N N . LEU A 1 427 ? -10.411 130.497 -9.464 1.00 35.36 447 LEU B N 1
ATOM 3281 C CA . LEU A 1 427 ? -9.958 129.113 -9.383 1.00 39.56 447 LEU B CA 1
ATOM 3282 C C . LEU A 1 427 ? -8.967 129.015 -8.252 1.00 41.64 447 LEU B C 1
ATOM 3283 O O . LEU A 1 427 ? -8.120 129.869 -8.079 1.00 43.42 447 LEU B O 1
ATOM 3288 N N . LEU A 1 428 ? -9.130 127.970 -7.460 1.00 43.59 448 LEU B N 1
ATOM 3289 C CA . LEU A 1 428 ? -8.512 127.797 -6.169 1.00 42.83 448 LEU B CA 1
ATOM 3290 C C . LEU A 1 428 ? -8.151 126.315 -6.074 1.00 40.33 448 LEU B C 1
ATOM 3291 O O . LEU A 1 428 ? -8.968 125.469 -6.386 1.00 39.50 448 LEU B O 1
ATOM 3296 N N . GLU A 1 429 ? -6.941 126.017 -5.655 1.00 34.72 449 GLU B N 1
ATOM 3297 C CA . GLU A 1 429 ? -6.481 124.692 -5.512 1.00 37.47 449 GLU B CA 1
ATOM 3298 C C . GLU A 1 429 ? -5.999 124.473 -4.052 1.00 36.69 449 GLU B C 1
ATOM 3299 O O . GLU A 1 429 ? -5.336 125.313 -3.488 1.00 34.05 449 GLU B O 1
ATOM 3305 N N . GLN A 1 430 ? -6.280 123.315 -3.477 1.00 34.31 450 GLN B N 1
ATOM 3306 C CA . GLN A 1 430 ? -5.731 122.937 -2.182 1.00 32.46 450 GLN B CA 1
ATOM 3307 C C . GLN A 1 430 ? -4.796 121.787 -2.462 1.00 33.29 450 GLN B C 1
ATOM 3308 O O . GLN A 1 430 ? -5.179 120.863 -3.209 1.00 31.69 450 GLN B O 1
ATOM 3314 N N . GLU A 1 431 ? -3.603 121.792 -1.846 1.00 32.15 451 GLU B N 1
ATOM 3315 C CA . GLU A 1 431 ? -2.765 120.609 -1.870 1.00 35.29 451 GLU B CA 1
ATOM 3316 C C . GLU A 1 431 ? -2.437 120.286 -0.397 1.00 36.95 451 GLU B C 1
ATOM 3317 O O . GLU A 1 431 ? -1.912 121.119 0.351 1.00 33.60 451 GLU B O 1
ATOM 3320 N N . THR A 1 432 ? -2.738 119.081 0.018 1.00 38.56 452 THR B N 1
ATOM 3321 C CA . THR A 1 432 ? -2.506 118.705 1.379 1.00 34.76 452 THR B CA 1
ATOM 3322 C C . THR A 1 432 ? -2.470 117.226 1.568 1.00 30.95 452 THR B C 1
ATOM 3323 O O . THR A 1 432 ? -2.944 116.500 0.763 1.00 30.64 452 THR B O 1
ATOM 3327 N N . GLY A 1 433 ? -1.894 116.811 2.685 1.00 34.37 453 GLY B N 1
ATOM 3328 C CA . GLY A 1 433 ? -1.820 115.431 3.100 1.00 35.19 453 GLY B CA 1
ATOM 3329 C C . GLY A 1 433 ? -2.877 115.114 4.154 1.00 34.42 453 GLY B C 1
ATOM 3330 O O . GLY A 1 433 ? -2.905 114.065 4.708 1.00 32.98 453 GLY B O 1
ATOM 3331 N N . TYR A 1 434 ? -3.771 116.060 4.382 1.00 37.96 454 TYR B N 1
ATOM 3332 C CA . TYR A 1 434 ? -4.878 115.951 5.321 1.00 34.74 454 TYR B CA 1
ATOM 3333 C C . TYR A 1 434 ? -5.731 114.783 4.913 1.00 36.51 454 TYR B C 1
ATOM 3334 O O . TYR A 1 434 ? -6.007 114.580 3.774 1.00 36.59 454 TYR B O 1
ATOM 3343 N N . PRO A 1 435 ? -6.151 113.972 5.855 1.00 37.75 455 PRO B N 1
ATOM 3344 C CA . PRO A 1 435 ? -6.233 114.027 7.296 1.00 37.49 455 PRO B CA 1
ATOM 3345 C C . PRO A 1 435 ? -4.983 113.465 7.940 1.00 41.58 455 PRO B C 1
ATOM 3346 O O . PRO A 1 435 ? -4.910 113.475 9.123 1.00 40.00 455 PRO B O 1
ATOM 3350 N N . TRP A 1 436 ? -4.036 112.984 7.150 1.00 36.97 456 TRP B N 1
ATOM 3351 C CA . TRP A 1 436 ? -2.814 112.406 7.664 1.00 39.80 456 TRP B CA 1
ATOM 3352 C C . TRP A 1 436 ? -1.802 113.422 8.198 1.00 39.87 456 TRP B C 1
ATOM 3353 O O . TRP A 1 436 ? -1.032 113.072 9.033 1.00 38.49 456 TRP B O 1
ATOM 3364 N N . ASN A 1 437 ? -1.752 114.626 7.645 1.00 39.42 457 ASN B N 1
ATOM 3365 C CA . ASN A 1 437 ? -1.031 115.731 8.300 1.00 38.79 457 ASN B CA 1
ATOM 3366 C C . ASN A 1 437 ? -1.746 117.058 8.092 1.00 34.73 457 ASN B C 1
ATOM 3367 O O . ASN A 1 437 ? -2.692 117.183 7.308 1.00 32.54 457 ASN B O 1
ATOM 3372 N N . GLY A 1 438 ? -1.246 118.067 8.786 1.00 34.34 458 GLY B N 1
ATOM 3373 C CA . GLY A 1 438 ? -1.895 119.339 8.888 1.00 35.81 458 GLY B CA 1
ATOM 3374 C C . GLY A 1 438 ? -1.367 120.436 7.998 1.00 37.03 458 GLY B C 1
ATOM 3375 O O . GLY A 1 438 ? -1.697 121.629 8.247 1.00 37.95 458 GLY B O 1
ATOM 3376 N N . ASP A 1 439 ? -0.595 120.063 6.977 1.00 33.42 459 ASP B N 1
ATOM 3377 C CA . ASP A 1 439 ? -0.085 121.032 6.014 1.00 37.11 459 ASP B CA 1
ATOM 3378 C C . ASP A 1 439 ? -0.962 121.215 4.797 1.00 33.88 459 ASP B C 1
ATOM 3379 O O . ASP A 1 439 ? -1.267 120.280 4.071 1.00 36.36 459 ASP B O 1
ATOM 3384 N N . ILE A 1 440 ? -1.360 122.449 4.597 1.00 34.66 460 ILE B N 1
ATOM 3385 C CA . ILE A 1 440 ? -2.266 122.810 3.539 1.00 33.70 460 ILE B CA 1
ATOM 3386 C C . ILE A 1 440 ? -1.675 123.981 2.756 1.00 36.63 460 ILE B C 1
ATOM 3387 O O . ILE A 1 440 ? -1.410 125.050 3.341 1.00 35.27 460 ILE B O 1
ATOM 3392 N N . ARG A 1 441 ? -1.469 123.763 1.444 1.00 33.64 461 ARG B N 1
ATOM 3393 C CA . ARG A 1 441 ? -1.188 124.853 0.508 1.00 35.87 461 ARG B CA 1
ATOM 3394 C C . ARG A 1 441 ? -2.468 125.151 -0.268 1.00 33.86 461 ARG B C 1
ATOM 3395 O O . ARG A 1 441 ? -3.026 124.273 -0.952 1.00 35.21 461 ARG B O 1
ATOM 3397 N N . LEU A 1 442 ? -2.930 126.386 -0.193 1.00 36.62 462 LEU B N 1
ATOM 3398 C CA . LEU A 1 442 ? -3.993 126.842 -1.075 1.00 38.01 462 LEU B CA 1
ATOM 3399 C C . LEU A 1 442 ? -3.463 127.850 -2.071 1.00 38.16 462 LEU B C 1
ATOM 3400 O O . LEU A 1 442 ? -2.840 128.809 -1.633 1.00 40.17 462 LEU B O 1
ATOM 3405 N N . LYS A 1 443 ? -3.744 127.681 -3.377 1.00 35.43 463 LYS B N 1
ATOM 3406 C CA . LYS A 1 443 ? -3.269 128.639 -4.405 1.00 36.19 463 LYS B CA 1
ATOM 3407 C C . LYS A 1 443 ? -4.415 129.240 -5.231 1.00 34.24 463 LYS B C 1
ATOM 3408 O O . LYS A 1 443 ? -5.290 128.526 -5.646 1.00 35.36 463 LYS B O 1
ATOM 3410 N N . ILE A 1 444 ? -4.414 130.541 -5.472 1.00 37.97 464 ILE B N 1
ATOM 3411 C CA . ILE A 1 444 ? -5.265 131.130 -6.514 1.00 38.29 464 ILE B CA 1
ATOM 3412 C C . ILE A 1 444 ? -4.639 130.810 -7.859 1.00 41.63 464 ILE B C 1
ATOM 3413 O O . ILE A 1 444 ? -3.525 131.279 -8.121 1.00 42.45 464 ILE B O 1
ATOM 3418 N N . THR A 1 445 ? -5.300 130.003 -8.703 1.00 40.37 465 THR B N 1
ATOM 3419 C CA . THR A 1 445 ? -4.729 129.649 -10.003 1.00 43.19 465 THR B CA 1
ATOM 3420 C C . THR A 1 445 ? -5.255 130.463 -11.192 1.00 41.93 465 THR B C 1
ATOM 3421 O O . THR A 1 445 ? -4.626 130.499 -12.226 1.00 40.17 465 THR B O 1
ATOM 3425 N N . GLN A 1 446 ? -6.395 131.113 -11.043 1.00 46.33 466 GLN B N 1
ATOM 3426 C CA . GLN A 1 446 ? -6.929 132.023 -12.058 1.00 47.34 466 GLN B CA 1
ATOM 3427 C C . GLN A 1 446 ? -7.821 132.998 -11.315 1.00 45.95 466 GLN B C 1
ATOM 3428 O O . GLN A 1 446 ? -8.388 132.658 -10.278 1.00 48.56 466 GLN B O 1
ATOM 3430 N N . GLY A 1 447 ? -7.998 134.164 -11.896 1.00 45.37 467 GLY B N 1
ATOM 3431 C CA . GLY A 1 447 ? -8.866 135.167 -11.369 1.00 45.18 467 GLY B CA 1
ATOM 3432 C C . GLY A 1 447 ? -8.181 136.133 -10.477 1.00 44.99 467 GLY B C 1
ATOM 3433 O O . GLY A 1 447 ? -7.104 135.905 -10.042 1.00 54.11 467 GLY B O 1
ATOM 3434 N N . ASN A 1 448 ? -8.840 137.221 -10.209 1.00 41.62 468 ASN B N 1
ATOM 3435 C CA . ASN A 1 448 ? -8.327 138.227 -9.342 1.00 45.96 468 ASN B CA 1
ATOM 3436 C C . ASN A 1 448 ? -9.530 138.955 -8.814 1.00 41.44 468 ASN B C 1
ATOM 3437 O O . ASN A 1 448 ? -10.335 139.378 -9.581 1.00 49.92 468 ASN B O 1
ATOM 3442 N N . GLN A 1 449 ? -9.634 139.084 -7.506 1.00 43.64 469 GLN B N 1
ATOM 3443 C CA . GLN A 1 449 ? -10.771 139.686 -6.836 1.00 44.69 469 GLN B CA 1
ATOM 3444 C C . GLN A 1 449 ? -10.464 139.995 -5.391 1.00 39.77 469 GLN B C 1
ATOM 3445 O O . GLN A 1 449 ? -9.749 139.282 -4.758 1.00 46.19 469 GLN B O 1
ATOM 3451 N N . ASP A 1 450 ? -11.008 141.070 -4.873 1.00 42.76 470 ASP B N 1
ATOM 3452 C CA . ASP A 1 450 ? -10.883 141.388 -3.472 1.00 44.89 470 ASP B CA 1
ATOM 3453 C C . ASP A 1 450 ? -11.911 140.582 -2.744 1.00 43.94 470 ASP B C 1
ATOM 3454 O O . ASP A 1 450 ? -13.054 140.633 -3.110 1.00 38.13 470 ASP B O 1
ATOM 3459 N N . PHE A 1 451 ? -11.497 139.874 -1.701 1.00 37.98 471 PHE B N 1
ATOM 3460 C CA . PHE A 1 451 ? -12.380 139.049 -0.904 1.00 39.55 471 PHE B CA 1
ATOM 3461 C C . PHE A 1 451 ? -11.658 138.638 0.374 1.00 39.50 471 PHE B C 1
ATOM 3462 O O . PHE A 1 451 ? -10.469 138.898 0.523 1.00 35.37 471 PHE B O 1
ATOM 3470 N N . THR A 1 452 ? -12.407 138.042 1.294 1.00 35.35 472 THR B N 1
ATOM 3471 C CA . THR A 1 452 ? -11.913 137.617 2.579 1.00 31.51 472 THR B CA 1
ATOM 3472 C C . THR A 1 452 ? -11.987 136.122 2.590 1.00 31.63 472 THR B C 1
ATOM 3473 O O . THR A 1 452 ? -13.066 135.579 2.532 1.00 36.72 472 THR B O 1
ATOM 3477 N N . MET A 1 453 ? -10.853 135.452 2.699 1.00 30.45 473 MET B N 1
ATOM 3478 C CA . MET A 1 453 ? -10.820 134.021 2.802 1.00 35.38 473 MET B CA 1
ATOM 3479 C C . MET A 1 453 ? -10.937 133.621 4.276 1.00 36.09 473 MET B C 1
ATOM 3480 O O . MET A 1 453 ? -10.159 134.051 5.107 1.00 35.50 473 MET B O 1
ATOM 3485 N N . LYS A 1 454 ? -11.883 132.764 4.597 1.00 33.36 474 LYS B N 1
ATOM 3486 C CA . LYS A 1 454 ? -12.096 132.341 5.972 1.00 34.42 474 LYS B CA 1
ATOM 3487 C C . LYS A 1 454 ? -11.630 130.889 6.081 1.00 32.41 474 LYS B C 1
ATOM 3488 O O . LYS A 1 454 ? -12.262 129.983 5.505 1.00 34.03 474 LYS B O 1
ATOM 3494 N N . LEU A 1 455 ? -10.533 130.651 6.818 1.00 29.19 475 LEU B N 1
ATOM 3495 C CA . LEU A 1 455 ? -10.041 129.317 7.000 1.00 29.08 475 LEU B CA 1
ATOM 3496 C C . LEU A 1 455 ? -10.527 128.756 8.295 1.00 32.91 475 LEU B C 1
ATOM 3497 O O . LEU A 1 455 ? -10.200 129.306 9.378 1.00 31.46 475 LEU B O 1
ATOM 3502 N N . ARG A 1 456 ? -11.272 127.639 8.224 1.00 32.92 476 ARG B N 1
ATOM 3503 C CA . ARG A 1 456 ? -11.721 126.983 9.442 1.00 31.00 476 ARG B CA 1
ATOM 3504 C C . ARG A 1 456 ? -10.464 126.550 10.168 1.00 30.91 476 ARG B C 1
ATOM 3505 O O . ARG A 1 456 ? -9.553 125.927 9.573 1.00 29.12 476 ARG B O 1
ATOM 3513 N N . ILE A 1 457 ? -10.423 126.873 11.447 1.00 28.72 477 ILE B N 1
ATOM 3514 C CA . ILE A 1 457 ? -9.345 126.404 12.294 1.00 32.81 477 ILE B CA 1
ATOM 3515 C C . ILE A 1 457 ? -10.004 125.359 13.175 1.00 31.87 477 ILE B C 1
ATOM 3516 O O . ILE A 1 457 ? -10.752 125.747 14.109 1.00 33.90 477 ILE B O 1
ATOM 3521 N N . PRO A 1 458 ? -9.733 124.063 12.921 1.00 31.99 478 PRO B N 1
ATOM 3522 C CA . PRO A 1 458 ? -10.532 123.045 13.617 1.00 31.40 478 PRO B CA 1
ATOM 3523 C C . PRO A 1 458 ? -10.407 123.099 15.141 1.00 35.82 478 PRO B C 1
ATOM 3524 O O . PRO A 1 458 ? -9.327 123.442 15.654 1.00 29.95 478 PRO B O 1
ATOM 3528 N N . GLY A 1 459 ? -11.511 122.770 15.837 1.00 35.54 479 GLY B N 1
ATOM 3529 C CA . GLY A 1 459 ? -11.555 122.732 17.289 1.00 36.52 479 GLY B CA 1
ATOM 3530 C C . GLY A 1 459 ? -10.385 121.929 17.873 1.00 35.27 479 GLY B C 1
ATOM 3531 O O . GLY A 1 459 ? -9.747 122.310 18.911 1.00 35.27 479 GLY B O 1
ATOM 3532 N N . TRP A 1 460 ? -10.083 120.813 17.233 1.00 32.68 480 TRP B N 1
ATOM 3533 C CA . TRP A 1 460 ? -9.056 119.920 17.693 1.00 30.67 480 TRP B CA 1
ATOM 3534 C C . TRP A 1 460 ? -7.683 120.575 17.761 1.00 31.94 480 TRP B C 1
ATOM 3535 O O . TRP A 1 460 ? -6.885 120.229 18.586 1.00 34.26 480 TRP B O 1
ATOM 3546 N N . VAL A 1 461 ? -7.436 121.558 16.923 1.00 29.33 481 VAL B N 1
ATOM 3547 C CA . VAL A 1 461 ? -6.161 122.245 16.952 1.00 34.66 481 VAL B CA 1
ATOM 3548 C C . VAL A 1 461 ? -6.132 123.407 17.955 1.00 35.87 481 VAL B C 1
ATOM 3549 O O . VAL A 1 461 ? -5.126 123.961 18.224 1.00 37.49 481 VAL B O 1
ATOM 3553 N N . ARG A 1 462 ? -7.271 123.711 18.526 1.00 39.82 482 ARG B N 1
ATOM 3554 C CA . ARG A 1 462 ? -7.406 124.774 19.476 1.00 43.55 482 ARG B CA 1
ATOM 3555 C C . ARG A 1 462 ? -7.742 124.308 20.861 1.00 39.29 482 ARG B C 1
ATOM 3556 O O . ARG A 1 462 ? -8.064 125.095 21.697 1.00 43.31 482 ARG B O 1
ATOM 3564 N N . GLY A 1 463 ? -7.693 123.020 21.097 1.00 37.34 483 GLY B N 1
ATOM 3565 C CA . GLY A 1 463 ? -8.040 122.493 22.392 1.00 36.33 483 GLY B CA 1
ATOM 3566 C C . GLY A 1 463 ? -9.474 122.088 22.633 1.00 32.78 483 GLY B C 1
ATOM 3567 O O . GLY A 1 463 ? -9.816 121.761 23.706 1.00 36.86 483 GLY B O 1
ATOM 3568 N N . ASN A 1 464 ? -10.312 122.134 21.628 1.00 36.17 484 ASN B N 1
ATOM 3569 C CA . ASN A 1 464 ? -11.710 121.710 21.744 1.00 34.90 484 ASN B CA 1
ATOM 3570 C C . ASN A 1 464 ? -11.966 120.403 20.986 1.00 33.20 484 ASN B C 1
ATOM 3571 O O . ASN A 1 464 ? -11.890 120.350 19.788 1.00 33.90 484 ASN B O 1
ATOM 3576 N N . VAL A 1 465 ? -12.291 119.361 21.726 1.00 31.69 485 VAL B N 1
ATOM 3577 C CA . VAL A 1 465 ? -12.633 118.076 21.152 1.00 31.54 485 VAL B CA 1
ATOM 3578 C C . VAL A 1 465 ? -13.894 118.221 20.333 1.00 32.54 485 VAL B C 1
ATOM 3579 O O . VAL A 1 465 ? -13.959 117.747 19.214 1.00 27.96 485 VAL B O 1
ATOM 3583 N N . LEU A 1 466 ? -14.875 118.872 20.963 1.00 32.65 486 LEU B N 1
ATOM 3584 C CA . LEU A 1 466 ? -16.142 119.274 20.366 1.00 34.09 486 LEU B CA 1
ATOM 3585 C C . LEU A 1 466 ? -16.605 120.584 21.045 1.00 35.51 486 LEU B C 1
ATOM 3586 O O . LEU A 1 466 ? -16.130 120.958 22.145 1.00 34.54 486 LEU B O 1
ATOM 3591 N N . PRO A 1 467 ? -17.526 121.305 20.401 1.00 32.40 487 PRO B N 1
ATOM 3592 C CA . PRO A 1 467 ? -18.101 122.451 21.150 1.00 33.28 487 PRO B CA 1
ATOM 3593 C C . PRO A 1 467 ? -18.789 121.920 22.421 1.00 33.78 487 PRO B C 1
ATOM 3594 O O . PRO A 1 467 ? -19.371 120.855 22.384 1.00 35.36 487 PRO B O 1
ATOM 3598 N N . GLY A 1 468 ? -18.636 122.596 23.543 1.00 31.55 488 GLY B N 1
ATOM 3599 C CA . GLY A 1 468 ? -19.224 122.129 24.806 1.00 32.58 488 GLY B CA 1
ATOM 3600 C C . GLY A 1 468 ? -18.285 121.267 25.637 1.00 30.57 488 GLY B C 1
ATOM 3601 O O . GLY A 1 468 ? -17.128 121.103 25.290 1.00 33.28 488 GLY B O 1
ATOM 3602 N N . ASP A 1 469 ? -18.808 120.705 26.716 1.00 28.98 489 ASP B N 1
ATOM 3603 C CA . ASP A 1 469 ? -18.016 119.999 27.735 1.00 31.85 489 ASP B CA 1
ATOM 3604 C C . ASP A 1 469 ? -18.373 118.497 27.861 1.00 33.13 489 ASP B C 1
ATOM 3605 O O . ASP A 1 469 ? -18.217 117.884 28.957 1.00 35.91 489 ASP B O 1
ATOM 3610 N N . LEU A 1 470 ? -18.856 117.881 26.787 1.00 29.85 490 LEU B N 1
ATOM 3611 C CA . LEU A 1 470 ? -18.994 116.433 26.790 1.00 31.34 490 LEU B CA 1
ATOM 3612 C C . LEU A 1 470 ? -17.657 115.742 26.849 1.00 29.68 490 LEU B C 1
ATOM 3613 O O . LEU A 1 470 ? -17.523 114.691 27.481 1.00 31.27 490 LEU B O 1
ATOM 3618 N N . TYR A 1 471 ? -16.655 116.350 26.247 1.00 27.95 491 TYR B N 1
ATOM 3619 C CA . TYR A 1 471 ? -15.350 115.730 26.170 1.00 29.14 491 TYR B CA 1
ATOM 3620 C C . TYR A 1 471 ? -14.257 116.752 26.423 1.00 30.37 491 TYR B C 1
ATOM 3621 O O . TYR A 1 471 ? -14.455 117.948 26.197 1.00 32.89 491 TYR B O 1
ATOM 3630 N N . SER A 1 472 ? -13.104 116.267 26.885 1.00 31.19 492 SER B N 1
ATOM 3631 C CA . SER A 1 472 ? -11.877 117.101 26.954 1.00 35.87 492 SER B CA 1
ATOM 3632 C C . SER A 1 472 ? -10.577 116.298 26.717 1.00 32.66 492 SER B C 1
ATOM 3633 O O . SER A 1 472 ? -10.537 115.083 26.880 1.00 33.54 492 SER B O 1
ATOM 3636 N N . TYR A 1 473 ? -9.545 117.004 26.286 1.00 29.77 493 TYR B N 1
ATOM 3637 C CA . TYR A 1 473 ? -8.243 116.407 26.051 1.00 31.13 493 TYR B CA 1
ATOM 3638 C C . TYR A 1 473 ? -7.651 116.162 27.412 1.00 30.55 493 TYR B C 1
ATOM 3639 O O . TYR A 1 473 ? -7.775 117.022 28.256 1.00 32.99 493 TYR B O 1
ATOM 3648 N N . ALA A 1 474 ? -7.126 114.973 27.656 1.00 32.59 494 ALA B N 1
ATOM 3649 C CA . ALA A 1 474 ? -6.636 114.591 28.995 1.00 37.34 494 ALA B CA 1
ATOM 3650 C C . ALA A 1 474 ? -5.126 114.414 29.031 1.00 36.16 494 ALA B C 1
ATOM 3651 O O . ALA A 1 474 ? -4.642 113.673 29.865 1.00 42.54 494 ALA B O 1
ATOM 3653 N N . ASP A 1 475 ? -4.396 115.068 28.140 1.00 36.62 495 ASP B N 1
ATOM 3654 C CA . ASP A 1 475 ? -2.932 115.012 28.126 1.00 35.59 495 ASP B CA 1
ATOM 3655 C C . ASP A 1 475 ? -2.405 116.428 28.390 1.00 39.13 495 ASP B C 1
ATOM 3656 O O . ASP A 1 475 ? -3.166 117.337 28.738 1.00 41.50 495 ASP B O 1
ATOM 3661 N N . ASN A 1 476 ? -1.116 116.642 28.195 1.00 45.87 496 ASN B N 1
ATOM 3662 C CA . ASN A 1 476 ? -0.544 117.970 28.403 1.00 54.83 496 ASN B CA 1
ATOM 3663 C C . ASN A 1 476 ? -0.260 118.688 27.097 1.00 49.49 496 ASN B C 1
ATOM 3664 O O . ASN A 1 476 ? 0.265 119.778 27.111 1.00 51.99 496 ASN B O 1
ATOM 3669 N N . GLN A 1 477 ? -0.651 118.102 25.978 1.00 43.76 497 GLN B N 1
ATOM 3670 C CA . GLN A 1 477 ? -0.172 118.557 24.706 1.00 44.25 497 GLN B CA 1
ATOM 3671 C C . GLN A 1 477 ? -0.843 119.900 24.400 1.00 45.39 497 GLN B C 1
ATOM 3672 O O . GLN A 1 477 ? -1.930 120.204 24.924 1.00 41.69 497 GLN B O 1
ATOM 3678 N N . LYS A 1 478 ? -0.137 120.731 23.640 1.00 40.55 498 LYS B N 1
ATOM 3679 C CA . LYS A 1 478 ? -0.560 122.113 23.409 1.00 46.03 498 LYS B CA 1
ATOM 3680 C C . LYS A 1 478 ? -0.379 122.364 21.910 1.00 45.91 498 LYS B C 1
ATOM 3681 O O . LYS A 1 478 ? 0.523 123.063 21.488 1.00 45.56 498 LYS B O 1
ATOM 3683 N N . PRO A 1 479 ? -1.242 121.767 21.089 1.00 51.94 499 PRO B N 1
ATOM 3684 C CA . PRO A 1 479 ? -1.074 121.928 19.640 1.00 47.48 499 PRO B CA 1
ATOM 3685 C C . PRO A 1 479 ? -1.145 123.414 19.221 1.00 45.04 499 PRO B C 1
ATOM 3686 O O . PRO A 1 479 ? -1.801 124.220 19.895 1.00 40.43 499 PRO B O 1
ATOM 3690 N N . ALA A 1 480 ? -0.411 123.745 18.158 1.00 37.97 500 ALA B N 1
ATOM 3691 C CA . ALA A 1 480 ? -0.248 125.085 17.646 1.00 38.67 500 ALA B CA 1
ATOM 3692 C C . ALA A 1 480 ? -0.647 125.088 16.178 1.00 35.51 500 ALA B C 1
ATOM 3693 O O . ALA A 1 480 ? -0.647 124.053 15.493 1.00 35.75 500 ALA B O 1
ATOM 3695 N N . TYR A 1 481 ? -0.959 126.270 15.687 1.00 37.62 501 TYR B N 1
ATOM 3696 C CA . TYR A 1 481 ? -1.210 126.431 14.252 1.00 40.69 501 TYR B CA 1
ATOM 3697 C C . TYR A 1 481 ? -0.663 127.765 13.764 1.00 37.98 501 TYR B C 1
ATOM 3698 O O . TYR A 1 481 ? -0.636 128.730 14.529 1.00 35.42 501 TYR B O 1
ATOM 3707 N N . GLN A 1 482 ? -0.298 127.792 12.466 1.00 41.69 502 GLN B N 1
ATOM 3708 C CA . GLN A 1 482 ? 0.217 129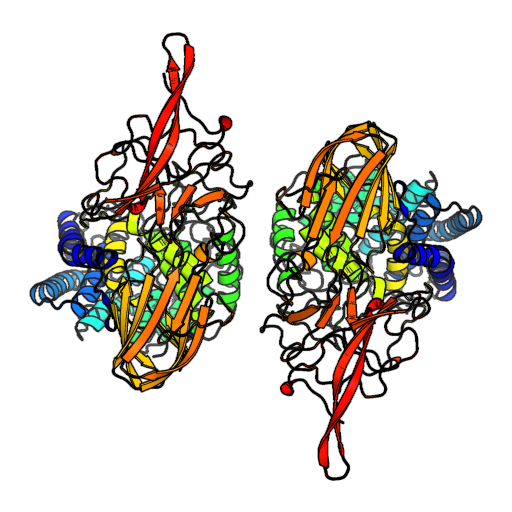.002 11.766 1.00 45.03 502 GLN B CA 1
ATOM 3709 C C . GLN A 1 482 ? -0.349 129.101 10.356 1.00 37.82 502 GLN B C 1
ATOM 3710 O O . GLN A 1 482 ? -0.409 128.088 9.590 1.00 37.60 502 GLN B O 1
ATOM 3716 N N . VAL A 1 483 ? -0.738 130.317 10.004 1.00 34.63 503 VAL B N 1
ATOM 3717 C CA . VAL A 1 483 ? -1.123 130.692 8.647 1.00 34.71 503 VAL B CA 1
ATOM 3718 C C . VAL A 1 483 ? -0.225 131.806 8.077 1.00 37.98 503 VAL B C 1
ATOM 3719 O O . VAL A 1 483 ? 0.116 132.758 8.781 1.00 41.48 503 VAL B O 1
ATOM 3723 N N . SER A 1 484 ? 0.115 131.678 6.776 1.00 43.03 504 SER B N 1
ATOM 3724 C CA . SER A 1 484 ? 0.846 132.701 5.962 1.00 40.98 504 SER B CA 1
ATOM 3725 C C . SER A 1 484 ? 0.236 132.980 4.601 1.00 35.95 504 SER B C 1
ATOM 3726 O O . SER A 1 484 ? -0.157 132.030 3.923 1.00 37.09 504 SER B O 1
ATOM 3729 N N . VAL A 1 485 ? 0.170 134.243 4.182 1.00 34.07 505 VAL B N 1
ATOM 3730 C CA . VAL A 1 485 ? -0.243 134.584 2.806 1.00 38.08 505 VAL B CA 1
ATOM 3731 C C . VAL A 1 485 ? 1.042 135.181 2.183 1.00 39.85 505 VAL B C 1
ATOM 3732 O O . VAL A 1 485 ? 1.643 136.150 2.726 1.00 33.44 505 VAL B O 1
ATOM 3734 N N . ASN A 1 486 ? 1.482 134.563 1.092 1.00 38.87 506 ASN B N 1
ATOM 3735 C CA . ASN A 1 486 ? 2.695 134.984 0.358 1.00 37.32 506 ASN B CA 1
ATOM 3736 C C . ASN A 1 486 ? 3.874 135.288 1.286 1.00 36.18 506 ASN B C 1
ATOM 3737 O O . ASN A 1 486 ? 4.487 136.345 1.208 1.00 32.70 506 ASN B O 1
ATOM 3742 N N . GLY A 1 487 ? 4.138 134.349 2.187 1.00 35.98 507 GLY B N 1
ATOM 3743 C CA . GLY A 1 487 ? 5.229 134.477 3.135 1.00 42.28 507 GLY B CA 1
ATOM 3744 C C . GLY A 1 487 ? 5.057 135.457 4.310 1.00 42.72 507 GLY B C 1
ATOM 3745 O O . GLY A 1 487 ? 6.000 135.594 5.064 1.00 43.55 507 GLY B O 1
ATOM 3746 N N . GLN A 1 488 ? 3.922 136.169 4.445 1.00 41.18 508 GLN B N 1
ATOM 3747 C CA . GLN A 1 488 ? 3.643 137.051 5.623 1.00 39.05 508 GLN B CA 1
ATOM 3748 C C . GLN A 1 488 ? 2.656 136.312 6.586 1.00 40.12 508 GLN B C 1
ATOM 3749 O O . GLN A 1 488 ? 1.506 136.007 6.187 1.00 42.84 508 GLN B O 1
ATOM 3751 N N . THR A 1 489 ? 3.105 136.037 7.818 1.00 37.19 509 THR B N 1
ATOM 3752 C CA . THR A 1 489 ? 2.330 135.361 8.847 1.00 43.33 509 THR B CA 1
ATOM 3753 C C . THR A 1 489 ? 1.036 136.118 9.136 1.00 44.56 509 THR B C 1
ATOM 3754 O O . THR A 1 489 ? 1.039 137.317 9.194 1.00 42.52 509 THR B O 1
ATOM 3758 N N . VAL A 1 490 ? -0.085 135.417 9.244 1.00 52.60 510 VAL B N 1
ATOM 3759 C CA . VAL A 1 490 ? -1.330 136.042 9.684 1.00 54.95 510 VAL B CA 1
ATOM 3760 C C . VAL A 1 490 ? -1.368 135.754 11.192 1.00 61.36 510 VAL B C 1
ATOM 3761 O O . VAL A 1 490 ? -1.354 134.592 11.614 1.00 60.35 510 VAL B O 1
ATOM 3765 N N . GLU A 1 491 ? -1.287 136.808 11.996 1.00 73.97 511 GLU B N 1
ATOM 3766 C CA . GLU A 1 491 ? -1.599 136.727 13.432 1.00 83.82 511 GLU B CA 1
ATOM 3767 C C . GLU A 1 491 ? -2.755 137.686 13.576 1.00 79.44 511 GLU B C 1
ATOM 3768 O O . GLU A 1 491 ? -2.652 138.720 14.238 1.00 81.52 511 GLU B O 1
ATOM 3770 N N . SER A 1 492 ? -3.825 137.335 12.860 1.00 81.66 512 SER B N 1
ATOM 3771 C CA . SER A 1 492 ? -5.134 137.954 12.964 1.00 74.06 512 SER B CA 1
ATOM 3772 C C . SER A 1 492 ? -5.905 137.054 13.925 1.00 71.77 512 SER B C 1
ATOM 3773 O O . SER A 1 492 ? -5.382 135.992 14.318 1.00 64.75 512 SER B O 1
ATOM 3776 N N . ASP A 1 493 ? -7.125 137.468 14.300 1.00 71.58 513 ASP B N 1
ATOM 3777 C CA . ASP A 1 493 ? -7.873 136.837 15.395 1.00 65.42 513 ASP B CA 1
ATOM 3778 C C . ASP A 1 493 ? -8.813 135.762 14.873 1.00 70.90 513 ASP B C 1
ATOM 3779 O O . ASP A 1 493 ? -9.460 135.950 13.852 1.00 80.27 513 ASP B O 1
ATOM 3781 N N . VAL A 1 494 ? -8.911 134.649 15.594 1.00 67.86 514 VAL B N 1
ATOM 3782 C CA . VAL A 1 494 ? -9.901 133.630 15.306 1.00 56.64 514 VAL B CA 1
ATOM 3783 C C . VAL A 1 494 ? -11.263 134.103 15.765 1.00 56.54 514 VAL B C 1
ATOM 3784 O O . VAL A 1 494 ? -11.527 134.158 16.926 1.00 63.29 514 VAL B O 1
ATOM 3788 N N . ASN A 1 495 ? -12.134 134.431 14.822 1.00 62.26 515 ASN B N 1
ATOM 3789 C CA . ASN A 1 495 ? -13.533 134.745 15.137 1.00 55.68 515 ASN B CA 1
ATOM 3790 C C . ASN A 1 495 ? -14.520 133.732 14.448 1.00 50.56 515 ASN B C 1
ATOM 3791 O O . ASN A 1 495 ? -14.358 133.319 13.227 1.00 36.74 515 ASN B O 1
ATOM 3796 N N . ASP A 1 496 ? -15.484 133.268 15.267 1.00 36.39 516 ASP B N 1
ATOM 3797 C CA . ASP A 1 496 ? -16.471 132.324 14.800 1.00 39.77 516 ASP B CA 1
ATOM 3798 C C . ASP A 1 496 ? -15.783 131.058 14.303 1.00 35.36 516 ASP B C 1
ATOM 3799 O O . ASP A 1 496 ? -16.308 130.417 13.414 1.00 32.42 516 ASP B O 1
ATOM 3804 N N . GLY A 1 497 ? -14.590 130.748 14.816 1.00 31.61 517 GLY B N 1
ATOM 3805 C CA . GLY A 1 497 ? -13.825 129.579 14.418 1.00 30.58 517 GLY B CA 1
ATOM 3806 C C . GLY A 1 497 ? -13.030 129.647 13.115 1.00 30.59 517 GLY B C 1
ATOM 3807 O O . GLY A 1 497 ? -12.536 128.610 12.673 1.00 31.96 517 GLY B O 1
ATOM 3808 N N . TYR A 1 498 ? -12.944 130.840 12.500 1.00 34.08 518 TYR B N 1
ATOM 3809 C CA . TYR A 1 498 ? -12.248 131.069 11.245 1.00 32.04 518 TYR B CA 1
ATOM 3810 C C . TYR A 1 498 ? -11.106 132.045 11.461 1.00 35.50 518 TYR B C 1
ATOM 3811 O O . TYR A 1 498 ? -11.223 133.028 12.215 1.00 35.02 518 TYR B O 1
ATOM 3820 N N . LEU A 1 499 ? -9.991 131.771 10.797 1.00 36.43 519 LEU B N 1
ATOM 3821 C CA . LEU A 1 499 ? -8.990 132.807 10.543 1.00 36.48 519 LEU B CA 1
ATOM 3822 C C . LEU A 1 499 ? -9.291 133.474 9.199 1.00 37.56 519 LEU B C 1
ATOM 3823 O O . LEU A 1 499 ? -9.237 132.805 8.149 1.00 37.95 519 LEU B O 1
ATOM 3828 N N . SER A 1 500 ? -9.596 134.772 9.257 1.00 34.92 520 SER B N 1
ATOM 3829 C CA . SER A 1 500 ? -10.114 135.562 8.146 1.00 40.02 520 SER B CA 1
ATOM 3830 C C . SER A 1 500 ? -8.977 136.416 7.540 1.00 41.23 520 SER B C 1
ATOM 3831 O O . SER A 1 500 ? -8.244 137.076 8.277 1.00 42.27 520 SER B O 1
ATOM 3834 N N . ILE A 1 501 ? -8.812 136.345 6.222 1.00 40.37 521 ILE B N 1
ATOM 3835 C CA . ILE A 1 501 ? -7.773 137.041 5.460 1.00 36.38 521 ILE B CA 1
ATOM 3836 C C . ILE A 1 501 ? -8.398 137.869 4.338 1.00 34.95 521 ILE B C 1
ATOM 3837 O O . ILE A 1 501 ? -8.778 137.336 3.294 1.00 35.51 521 ILE B O 1
ATOM 3842 N N . ALA A 1 502 ? -8.501 139.180 4.519 1.00 37.99 522 ALA B N 1
ATOM 3843 C CA . ALA A 1 502 ? -9.068 140.071 3.466 1.00 39.50 522 ALA B CA 1
ATOM 3844 C C . ALA A 1 502 ? -7.984 140.792 2.630 1.00 39.61 522 ALA B C 1
ATOM 3845 O O . ALA A 1 502 ? -7.182 141.537 3.184 1.00 40.19 522 ALA B O 1
ATOM 3847 N N . ARG A 1 503 ? -7.967 140.588 1.323 1.00 40.83 523 ARG B N 1
ATOM 3848 C CA . ARG A 1 503 ? -7.011 141.265 0.420 1.00 44.29 523 ARG B CA 1
ATOM 3849 C C . ARG A 1 503 ? -7.454 141.109 -1.018 1.00 47.24 523 ARG B C 1
ATOM 3850 O O . ARG A 1 503 ? -8.445 140.424 -1.248 1.00 45.36 523 ARG B O 1
ATOM 3858 N N . LYS A 1 504 ? -6.739 141.765 -1.957 1.00 43.55 524 LYS B N 1
ATOM 3859 C CA . LYS A 1 504 ? -6.820 141.510 -3.385 1.00 44.44 524 LYS B CA 1
ATOM 3860 C C . LYS A 1 504 ? -6.112 140.213 -3.621 1.00 45.26 524 LYS B C 1
ATOM 3861 O O . LYS A 1 504 ? -4.919 140.120 -3.407 1.00 51.59 524 LYS B O 1
ATOM 3863 N N . TRP A 1 505 ? -6.849 139.221 -4.085 1.00 44.58 525 TRP B N 1
ATOM 3864 C CA . TRP A 1 505 ? -6.328 137.915 -4.415 1.00 41.59 525 TRP B CA 1
ATOM 3865 C C . TRP A 1 505 ? -6.076 137.901 -5.931 1.00 43.10 525 TRP B C 1
ATOM 3866 O O . TRP A 1 505 ? -6.924 138.413 -6.640 1.00 46.71 525 TRP B O 1
ATOM 3877 N N . LYS A 1 506 ? -4.944 137.337 -6.412 1.00 41.40 526 LYS B N 1
ATOM 3878 C CA . LYS A 1 506 ? -4.604 137.202 -7.875 1.00 39.67 526 LYS B CA 1
ATOM 3879 C C . LYS A 1 506 ? -4.061 135.814 -8.162 1.00 39.87 526 LYS B C 1
ATOM 3880 O O . LYS A 1 506 ? -3.505 135.189 -7.245 1.00 41.85 526 LYS B O 1
ATOM 3882 N N . LYS A 1 507 ? -4.141 135.339 -9.428 1.00 36.61 527 LYS B N 1
ATOM 3883 C CA . LYS A 1 507 ? -3.362 134.155 -9.901 1.00 39.55 527 LYS B CA 1
ATOM 3884 C C . LYS A 1 507 ? -1.938 134.222 -9.288 1.00 38.32 527 LYS B C 1
ATOM 3885 O O . LYS A 1 507 ? -1.296 135.255 -9.373 1.00 35.09 527 LYS B O 1
ATOM 3887 N N . GLY A 1 508 ? -1.490 133.143 -8.656 1.00 37.78 528 GLY B N 1
ATOM 3888 C CA . GLY A 1 508 ? -0.157 133.043 -8.074 1.00 37.14 528 GLY B CA 1
ATOM 3889 C C . GLY A 1 508 ? -0.092 133.096 -6.551 1.00 34.31 528 GLY B C 1
ATOM 3890 O O . GLY A 1 508 ? 0.768 132.482 -5.949 1.00 33.51 528 GLY B O 1
ATOM 3891 N N . ASP A 1 509 ? -1.002 133.831 -5.944 1.00 38.07 529 ASP B N 1
ATOM 3892 C CA . ASP A 1 509 ? -1.062 133.988 -4.482 1.00 35.98 529 ASP B CA 1
ATOM 3893 C C . ASP A 1 509 ? -1.216 132.684 -3.763 1.00 35.67 529 ASP B C 1
ATOM 3894 O O . ASP A 1 509 ? -2.007 131.867 -4.196 1.00 36.11 529 ASP B O 1
ATOM 3899 N N . VAL A 1 510 ? -0.435 132.488 -2.685 1.00 36.40 530 VAL B N 1
ATOM 3900 C CA . VAL A 1 510 ? -0.380 131.217 -1.950 1.00 37.32 530 VAL B CA 1
ATOM 3901 C C . VAL A 1 510 ? -0.691 131.469 -0.458 1.00 39.44 530 VAL B C 1
ATOM 3902 O O . VAL A 1 510 ? -0.184 132.412 0.181 1.00 39.75 530 VAL B O 1
ATOM 3906 N N . VAL A 1 511 ? -1.489 130.592 0.093 1.00 40.21 531 VAL B N 1
ATOM 3907 C CA . VAL A 1 511 ? -1.826 130.571 1.496 1.00 38.97 531 VAL B CA 1
ATOM 3908 C C . VAL A 1 511 ? -1.227 129.287 2.006 1.00 35.11 531 VAL B C 1
ATOM 3909 O O . VAL A 1 511 ? -1.382 128.259 1.434 1.00 36.03 531 VAL B O 1
ATOM 3913 N N . GLU A 1 512 ? -0.489 129.384 3.074 1.00 39.13 532 GLU B N 1
ATOM 3914 C CA . GLU A 1 512 ? 0.099 128.219 3.667 1.00 43.27 532 GLU B CA 1
ATOM 3915 C C . GLU A 1 512 ? -0.397 128.070 5.081 1.00 40.16 532 GLU B C 1
ATOM 3916 O O . GLU A 1 512 ? -0.350 128.980 5.857 1.00 36.93 532 GLU B O 1
ATOM 3922 N N . VAL A 1 513 ? -0.872 126.888 5.382 1.00 37.37 533 VAL B N 1
ATOM 3923 C CA . VAL A 1 513 ? -1.457 126.581 6.661 1.00 36.39 533 VAL B CA 1
ATOM 3924 C C . VAL A 1 513 ? -0.841 125.381 7.343 1.00 31.37 533 VAL B C 1
ATOM 3925 O O . VAL A 1 513 ? -0.613 124.393 6.749 1.00 31.41 533 VAL B O 1
ATOM 3929 N N . HIS A 1 514 ? -0.546 125.511 8.612 1.00 36.53 534 HIS B N 1
ATOM 3930 C CA . HIS A 1 514 ? -0.041 124.406 9.383 1.00 35.59 534 HIS B CA 1
ATOM 3931 C C . HIS A 1 514 ? -0.812 124.175 10.673 1.00 35.14 534 HIS B C 1
ATOM 3932 O O . HIS A 1 514 ? -0.967 125.074 11.448 1.00 34.23 534 HIS B O 1
ATOM 3939 N N . PHE A 1 515 ? -1.283 122.957 10.862 1.00 33.60 535 PHE B N 1
ATOM 3940 C CA . PHE A 1 515 ? -1.946 122.495 12.073 1.00 32.56 535 PHE B CA 1
ATOM 3941 C C . PHE A 1 515 ? -1.069 121.384 12.597 1.00 34.93 535 PHE B C 1
ATOM 3942 O O . PHE A 1 515 ? -0.825 120.432 11.867 1.00 39.27 535 PHE B O 1
ATOM 3950 N N . ASP A 1 516 ? -0.617 121.466 13.856 1.00 36.63 536 ASP B N 1
ATOM 3951 C CA . ASP A 1 516 ? 0.025 120.304 14.510 1.00 37.58 536 ASP B CA 1
ATOM 3952 C C . ASP A 1 516 ? -1.006 119.194 14.602 1.00 37.75 536 ASP B C 1
ATOM 3953 O O . ASP A 1 516 ? -2.161 119.448 15.036 1.00 35.31 536 ASP B O 1
ATOM 3958 N N . MET A 1 517 ? -0.594 117.998 14.215 1.00 36.07 537 MET B N 1
ATOM 3959 C CA . MET A 1 517 ? -1.354 116.770 14.440 1.00 36.37 537 MET B CA 1
ATOM 3960 C C . MET A 1 517 ? -0.643 115.780 15.380 1.00 35.46 537 MET B C 1
ATOM 3961 O O . MET A 1 517 ? 0.134 114.919 14.946 1.00 42.76 537 MET B O 1
ATOM 3966 N N . ILE A 1 518 ? -0.982 115.882 16.660 1.00 37.59 538 ILE B N 1
ATOM 3967 C CA . ILE A 1 518 ? -0.343 115.171 17.760 1.00 40.95 538 ILE B CA 1
ATOM 3968 C C . ILE A 1 518 ? -1.396 114.176 18.296 1.00 36.92 538 ILE B C 1
ATOM 3969 O O . ILE A 1 518 ? -2.550 114.560 18.433 1.00 32.36 538 ILE B O 1
ATOM 3974 N N . PRO A 1 519 ? -1.026 112.908 18.543 1.00 36.15 539 PRO B N 1
ATOM 3975 C CA . PRO A 1 519 ? -1.964 111.948 19.108 1.00 37.43 539 PRO B CA 1
ATOM 3976 C C . PRO A 1 519 ? -2.438 112.428 20.440 1.00 38.51 539 PRO B C 1
ATOM 3977 O O . PRO A 1 519 ? -1.639 112.948 21.199 1.00 39.47 539 PRO B O 1
ATOM 3981 N N . ARG A 1 520 ? -3.737 112.342 20.661 1.00 35.86 540 ARG B N 1
ATOM 3982 C CA . ARG A 1 520 ? -4.377 112.877 21.839 1.00 35.59 540 ARG B CA 1
ATOM 3983 C C . ARG A 1 520 ? -5.072 111.757 22.589 1.00 33.85 540 ARG B C 1
ATOM 3984 O O . ARG A 1 520 ? -5.543 110.778 21.993 1.00 31.09 540 ARG B O 1
ATOM 3992 N N . ILE A 1 521 ? -5.146 111.918 23.894 1.00 33.65 541 ILE B N 1
ATOM 3993 C CA . ILE A 1 521 ? -6.127 111.148 24.663 1.00 33.68 541 ILE B CA 1
ATOM 3994 C C . ILE A 1 521 ? -7.269 112.058 25.059 1.00 31.29 541 ILE B C 1
ATOM 3995 O O . ILE A 1 521 ? -7.038 113.241 25.371 1.00 29.26 541 ILE B O 1
ATOM 4000 N N . VAL A 1 522 ? -8.478 111.498 24.991 1.00 27.58 542 VAL B N 1
ATOM 4001 C CA . VAL A 1 522 ? -9.721 112.205 25.244 1.00 28.76 542 VAL B CA 1
ATOM 4002 C C . VAL A 1 522 ? -10.413 111.544 26.425 1.00 30.23 542 VAL B C 1
ATOM 4003 O O . VAL A 1 522 ? -10.532 110.327 26.514 1.00 28.62 542 VAL B O 1
ATOM 4007 N N . LYS A 1 523 ? -10.892 112.381 27.330 1.00 32.16 543 LYS B N 1
ATOM 4008 C CA . LYS A 1 523 ? -11.655 111.958 28.512 1.00 38.59 543 LYS B CA 1
ATOM 4009 C C . LYS A 1 523 ? -13.134 112.443 28.338 1.00 32.84 543 LYS B C 1
ATOM 4010 O O . LYS A 1 523 ? -13.384 113.557 27.865 1.00 31.51 543 LYS B O 1
ATOM 4016 N N . ALA A 1 524 ? -14.092 111.619 28.699 1.00 30.90 544 ALA B N 1
ATOM 4017 C CA . ALA A 1 524 ? -15.497 112.057 28.694 1.00 32.42 544 ALA B CA 1
ATOM 4018 C C . ALA A 1 524 ? -15.848 112.711 30.001 1.00 31.86 544 ALA B C 1
ATOM 4019 O O . ALA A 1 524 ? -15.266 112.391 31.046 1.00 35.77 544 ALA B O 1
ATOM 4021 N N . ASN A 1 525 ? -16.778 113.677 29.929 1.00 31.51 545 ASN B N 1
ATOM 4022 C CA . ASN A 1 525 ? -17.505 114.195 31.109 1.00 29.89 545 ASN B CA 1
ATOM 4023 C C . ASN A 1 525 ? -17.726 113.040 32.080 1.00 29.97 545 ASN B C 1
ATOM 4024 O O . ASN A 1 525 ? -18.120 111.946 31.681 1.00 28.35 545 ASN B O 1
ATOM 4029 N N . PRO A 1 526 ? -17.439 113.260 33.368 1.00 36.96 546 PRO B N 1
ATOM 4030 C CA . PRO A 1 526 ? -17.680 112.217 34.406 1.00 34.97 546 PRO B CA 1
ATOM 4031 C C . PRO A 1 526 ? -19.136 111.717 34.490 1.00 36.28 546 PRO B C 1
ATOM 4032 O O . PRO A 1 526 ? -19.398 110.672 35.112 1.00 30.88 546 PRO B O 1
ATOM 4036 N N . LYS A 1 527 ? -20.081 112.449 33.899 1.00 34.66 547 LYS B N 1
ATOM 4037 C CA . LYS A 1 527 ? -21.479 111.963 33.862 1.00 37.19 547 LYS B CA 1
ATOM 4038 C C . LYS A 1 527 ? -21.654 110.804 32.865 1.00 32.56 547 LYS B C 1
ATOM 4039 O O . LYS A 1 527 ? -22.656 110.074 32.927 1.00 30.35 547 LYS B O 1
ATOM 4045 N N . VAL A 1 528 ? -20.704 110.623 31.940 1.00 30.49 548 VAL B N 1
ATOM 4046 C CA . VAL A 1 528 ? -20.795 109.476 31.016 1.00 28.90 548 VAL B CA 1
ATOM 4047 C C . VAL A 1 528 ? -20.248 108.264 31.708 1.00 29.48 548 VAL B C 1
ATOM 4048 O O . VAL A 1 528 ? -19.010 108.109 31.848 1.00 28.97 548 VAL B O 1
ATOM 4052 N N . GLU A 1 529 ? -21.128 107.395 32.164 1.00 29.46 549 GLU B N 1
ATOM 4053 C CA . GLU A 1 529 ? -20.696 106.299 33.017 1.00 34.47 549 GLU B CA 1
ATOM 4054 C C . GLU A 1 529 ? -19.906 105.266 32.268 1.00 31.74 549 GLU B C 1
ATOM 4055 O O . GLU A 1 529 ? -19.001 104.661 32.815 1.00 31.40 549 GLU B O 1
ATOM 4061 N N . ALA A 1 530 ? -20.283 105.048 31.022 1.00 34.36 550 ALA B N 1
ATOM 4062 C CA . ALA A 1 530 ? -19.636 104.063 30.175 1.00 30.10 550 ALA B CA 1
ATOM 4063 C C . ALA A 1 530 ? -18.133 104.261 30.023 1.00 30.41 550 ALA B C 1
ATOM 4064 O O . ALA A 1 530 ? -17.379 103.284 29.889 1.00 30.52 550 ALA B O 1
ATOM 4066 N N . ASP A 1 531 ? -17.702 105.517 30.044 1.00 31.18 551 ASP B N 1
ATOM 4067 C CA . ASP A 1 531 ? -16.337 105.837 29.771 1.00 28.94 551 ASP B CA 1
ATOM 4068 C C . ASP A 1 531 ? -15.567 106.191 31.032 1.00 30.53 551 ASP B C 1
ATOM 4069 O O . ASP A 1 531 ? -14.492 106.791 30.917 1.00 30.13 551 ASP B O 1
ATOM 4074 N N . HIS A 1 532 ? -16.072 105.822 32.224 1.00 32.94 552 HIS B N 1
ATOM 4075 C CA . HIS A 1 532 ? -15.291 105.943 33.490 1.00 31.74 552 HIS B CA 1
ATOM 4076 C C . HIS A 1 532 ? -14.006 105.143 33.364 1.00 33.60 552 HIS B C 1
ATOM 4077 O O . HIS A 1 532 ? -14.062 104.007 32.920 1.00 29.79 552 HIS B O 1
ATOM 4084 N N . GLY A 1 533 ? -12.877 105.720 33.816 1.00 32.23 553 GLY B N 1
ATOM 4085 C CA . GLY A 1 533 ? -11.546 105.081 33.765 1.00 33.08 553 GLY B CA 1
ATOM 4086 C C . GLY A 1 533 ? -11.037 104.723 32.366 1.00 32.06 553 GLY B C 1
ATOM 4087 O O . GLY A 1 533 ? -10.262 103.771 32.226 1.00 33.14 553 GLY B O 1
ATOM 4088 N N . ARG A 1 534 ? -11.516 105.428 31.340 1.00 29.90 554 ARG B N 1
ATOM 4089 C CA . ARG A 1 534 ? -11.191 105.105 29.962 1.00 27.85 554 ARG B CA 1
ATOM 4090 C C . ARG A 1 534 ? -10.896 106.363 29.209 1.00 29.54 554 ARG B C 1
ATOM 4091 O O . ARG A 1 534 ? -11.447 107.402 29.549 1.00 32.28 554 ARG B O 1
ATOM 4099 N N . VAL A 1 535 ? -10.022 106.290 28.192 1.00 28.23 555 VAL B N 1
ATOM 4100 C CA . VAL A 1 535 ? -9.781 107.424 27.258 1.00 28.01 555 VAL B CA 1
ATOM 4101 C C . VAL A 1 535 ? -9.826 106.921 25.802 1.00 27.27 555 VAL B C 1
ATOM 4102 O O . VAL A 1 535 ? -9.520 105.753 25.554 1.00 29.39 555 VAL B O 1
ATOM 4106 N N . ALA A 1 536 ? -10.132 107.813 24.886 1.00 24.82 556 ALA B N 1
ATOM 4107 C CA . ALA A 1 536 ? -10.136 107.537 23.478 1.00 27.33 556 ALA B CA 1
ATOM 4108 C C . ALA A 1 536 ? -8.923 108.158 22.799 1.00 26.41 556 ALA B C 1
ATOM 4109 O O . ALA A 1 536 ? -8.450 109.181 23.196 1.00 25.77 556 ALA B O 1
ATOM 4111 N N . VAL A 1 537 ? -8.429 107.517 21.772 1.00 26.85 557 VAL B N 1
ATOM 4112 C CA . VAL A 1 537 ? -7.281 108.024 21.052 1.00 27.90 557 VAL B CA 1
ATOM 4113 C C . VAL A 1 537 ? -7.640 108.689 19.714 1.00 27.14 557 VAL B C 1
ATOM 4114 O O . VAL A 1 537 ? -8.344 108.156 18.910 1.00 28.93 557 VAL B O 1
ATOM 4118 N N . GLU A 1 538 ? -7.087 109.863 19.508 1.00 31.77 558 GLU B N 1
ATOM 4119 C CA . GLU A 1 538 ? -7.352 110.711 18.378 1.00 33.39 558 GLU B CA 1
ATOM 4120 C C . GLU A 1 538 ? -6.120 111.418 17.762 1.00 32.90 558 GLU B C 1
ATOM 4121 O O . GLU A 1 538 ? -5.193 111.658 18.437 1.00 31.35 558 GLU B O 1
ATOM 4127 N N . ARG A 1 539 ? -6.167 111.764 16.482 1.00 32.81 559 ARG B N 1
ATOM 4128 C CA . ARG A 1 539 ? -5.115 112.505 15.770 1.00 31.53 559 ARG B CA 1
ATOM 4129 C C . ARG A 1 539 ? -5.723 113.281 14.605 1.00 30.53 559 ARG B C 1
ATOM 4130 O O . ARG A 1 539 ? -6.302 112.714 13.728 1.00 29.62 559 ARG B O 1
ATOM 4138 N N . GLY A 1 540 ? -5.506 114.569 14.556 1.00 29.91 560 GLY B N 1
ATOM 4139 C CA . GLY A 1 540 ? -6.162 115.403 13.564 1.00 34.28 560 GLY B CA 1
ATOM 4140 C C . GLY A 1 540 ? -7.666 115.131 13.693 1.00 38.09 560 GLY B C 1
ATOM 4141 O O . GLY A 1 540 ? -8.148 115.004 14.811 1.00 35.26 560 GLY B O 1
ATOM 4142 N N . PRO A 1 541 ? -8.389 114.966 12.563 1.00 35.06 561 PRO B N 1
ATOM 4143 C CA . PRO A 1 541 ? -9.806 114.648 12.628 1.00 33.63 561 PRO B CA 1
ATOM 4144 C C . PRO A 1 541 ? -10.163 113.150 12.787 1.00 33.52 561 PRO B C 1
ATOM 4145 O O . PRO A 1 541 ? -11.340 112.829 12.730 1.00 30.10 561 PRO B O 1
ATOM 4149 N N . ILE A 1 542 ? -9.170 112.266 12.939 1.00 30.77 562 ILE B N 1
ATOM 4150 C CA . ILE A 1 542 ? -9.374 110.847 12.994 1.00 29.03 562 ILE B CA 1
ATOM 4151 C C . ILE A 1 542 ? -9.353 110.309 14.413 1.00 28.11 562 ILE B C 1
ATOM 4152 O O . ILE A 1 542 ? -8.349 110.362 15.111 1.00 27.83 562 ILE B O 1
ATOM 4157 N N . VAL A 1 543 ? -10.457 109.683 14.782 1.00 27.44 563 VAL B N 1
ATOM 4158 C CA . VAL A 1 543 ? -10.519 108.809 15.933 1.00 27.21 563 VAL B CA 1
ATOM 4159 C C . VAL A 1 543 ? -9.982 107.367 15.695 1.00 26.02 563 VAL B C 1
ATOM 4160 O O . VAL A 1 543 ? -10.290 106.678 14.697 1.00 27.03 563 VAL B O 1
ATOM 4164 N N . TYR A 1 544 ? -9.202 106.908 16.651 1.00 25.39 564 TYR B N 1
ATOM 4165 C CA . TYR A 1 544 ? -8.552 105.597 16.589 1.00 24.45 564 TYR B CA 1
ATOM 4166 C C . TYR A 1 544 ? -9.244 104.546 17.455 1.00 24.91 564 TYR B C 1
ATOM 4167 O O . TYR A 1 544 ? -10.054 104.828 18.337 1.00 28.12 564 TYR B O 1
ATOM 4176 N N . CYS A 1 545 ? -8.927 103.313 17.167 1.00 29.03 565 CYS B N 1
ATOM 4177 C CA . CYS A 1 545 ? -9.389 102.189 17.921 1.00 29.98 565 CYS B CA 1
ATOM 4178 C C . CYS A 1 545 ? -8.291 101.124 17.988 1.00 31.39 565 CYS B C 1
ATOM 4179 O O . CYS A 1 545 ? -7.326 101.115 17.186 1.00 32.19 565 CYS B O 1
ATOM 4182 N N . ALA A 1 546 ? -8.460 100.219 18.939 1.00 29.65 566 ALA B N 1
ATOM 4183 C CA . ALA A 1 546 ? -7.654 99.013 19.009 1.00 32.61 566 ALA B CA 1
ATOM 4184 C C . ALA A 1 546 ? -8.422 97.853 18.387 1.00 34.27 566 ALA B C 1
ATOM 4185 O O . ALA A 1 546 ? -9.515 97.533 18.840 1.00 34.91 566 ALA B O 1
ATOM 4187 N N . GLU A 1 547 ? -7.839 97.201 17.386 1.00 33.90 567 GLU B N 1
ATOM 4188 C CA . GLU A 1 547 ? -8.510 96.050 16.760 1.00 33.70 567 GLU B CA 1
ATOM 4189 C C . GLU A 1 547 ? -7.592 94.825 16.791 1.00 32.39 567 GLU B C 1
ATOM 4190 O O . GLU A 1 547 ? -6.367 94.974 16.739 1.00 35.24 567 GLU B O 1
ATOM 4196 N N . TRP A 1 548 ? -8.202 93.637 16.892 1.00 31.01 568 TRP B N 1
ATOM 4197 C CA . TRP A 1 548 ? -7.507 92.349 17.121 1.00 35.06 568 TRP B CA 1
ATOM 4198 C C . TRP A 1 548 ? -6.354 91.990 16.147 1.00 39.11 568 TRP B C 1
ATOM 4199 O O . TRP A 1 548 ? -5.347 91.491 16.596 1.00 43.14 568 TRP B O 1
ATOM 4210 N N . PRO A 1 549 ? -6.469 92.280 14.833 1.00 41.35 569 PRO B N 1
ATOM 4211 C CA . PRO A 1 549 ? -5.343 91.890 13.948 1.00 39.65 569 PRO B CA 1
ATOM 4212 C C . PRO A 1 549 ? -3.979 92.456 14.272 1.00 36.70 569 PRO B C 1
ATOM 4213 O O . PRO A 1 549 ? -2.978 91.894 13.853 1.00 34.41 569 PRO B O 1
ATOM 4217 N N . ASP A 1 550 ? -3.937 93.613 14.923 1.00 37.83 570 ASP B N 1
ATOM 4218 C CA . ASP A 1 550 ? -2.672 94.372 15.132 1.00 38.09 570 ASP B CA 1
ATOM 4219 C C . ASP A 1 550 ? -1.996 94.089 16.462 1.00 37.71 570 ASP B C 1
ATOM 4220 O O . ASP A 1 550 ? -0.967 94.671 16.783 1.00 37.33 570 ASP B O 1
ATOM 4225 N N . ASN A 1 551 ? -2.573 93.189 17.237 1.00 38.90 571 ASN B N 1
ATOM 4226 C CA . ASN A 1 551 ? -2.245 93.113 18.621 1.00 41.62 571 ASN B CA 1
ATOM 4227 C C . ASN A 1 551 ? -2.260 91.669 18.975 1.00 47.96 571 ASN B C 1
ATOM 4228 O O . ASN A 1 551 ? -3.317 91.019 18.882 1.00 39.45 571 ASN B O 1
ATOM 4233 N N . ARG A 1 552 ? -1.119 91.167 19.440 1.00 50.21 572 ARG B N 1
ATOM 4234 C CA . ARG A 1 552 ? -1.016 89.740 19.753 1.00 59.90 572 ARG B CA 1
ATOM 4235 C C . ARG A 1 552 ? -1.403 89.455 21.220 1.00 56.30 572 ARG B C 1
ATOM 4236 O O . ARG A 1 552 ? -0.629 88.893 21.989 1.00 54.77 572 ARG B O 1
ATOM 4244 N N . PHE A 1 553 ? -2.597 89.925 21.563 1.00 46.53 573 PHE B N 1
ATOM 4245 C CA . PHE A 1 553 ? -3.208 89.854 22.884 1.00 44.75 573 PHE B CA 1
ATOM 4246 C C . PHE A 1 553 ? -4.694 90.247 22.829 1.00 43.71 573 PHE B C 1
ATOM 4247 O O . PHE A 1 553 ? -5.144 90.742 21.848 1.00 43.18 573 PHE B O 1
ATOM 4255 N N . ASN A 1 554 ? -5.430 90.043 23.899 1.00 40.59 574 ASN B N 1
ATOM 4256 C CA . ASN A 1 554 ? -6.815 90.423 23.901 1.00 41.04 574 ASN B CA 1
ATOM 4257 C C . ASN A 1 554 ? -6.888 91.916 24.038 1.00 39.82 574 ASN B C 1
ATOM 4258 O O . ASN A 1 554 ? -6.376 92.499 24.954 1.00 39.97 574 ASN B O 1
ATOM 4263 N N . VAL A 1 555 ? -7.567 92.515 23.094 1.00 32.93 575 VAL B N 1
ATOM 4264 C CA . VAL A 1 555 ? -7.726 93.934 22.997 1.00 38.41 575 VAL B CA 1
ATOM 4265 C C . VAL A 1 555 ? -8.574 94.540 24.118 1.00 39.56 575 VAL B C 1
ATOM 4266 O O . VAL A 1 555 ? -8.426 95.671 24.456 1.00 45.57 575 VAL B O 1
ATOM 4270 N N . HIS A 1 556 ? -9.403 93.745 24.745 1.00 40.24 576 HIS B N 1
ATOM 4271 C CA . HIS A 1 556 ? -10.215 94.203 25.841 1.00 38.58 576 HIS B CA 1
ATOM 4272 C C . HIS A 1 556 ? -9.477 94.143 27.160 1.00 41.86 576 HIS B C 1
ATOM 4273 O O . HIS A 1 556 ? -10.010 94.487 28.164 1.00 38.51 576 HIS B O 1
ATOM 4280 N N . SER A 1 557 ? -8.237 93.702 27.125 1.00 38.14 577 SER B N 1
ATOM 4281 C CA . SER A 1 557 ? -7.451 93.553 28.308 1.00 39.11 577 SER B CA 1
ATOM 4282 C C . SER A 1 557 ? -6.338 94.523 28.488 1.00 36.16 577 SER B C 1
ATOM 4283 O O . SER A 1 557 ? -5.558 94.316 29.356 1.00 35.85 577 SER B O 1
ATOM 4286 N N . ILE A 1 558 ? -6.250 95.559 27.679 1.00 37.60 578 ILE B N 1
ATOM 4287 C CA . ILE A 1 558 ? -5.162 96.484 27.831 1.00 40.36 578 ILE B CA 1
ATOM 4288 C C . ILE A 1 558 ? -5.359 97.447 28.953 1.00 37.55 578 ILE B C 1
ATOM 4289 O O . ILE A 1 558 ? -6.448 97.650 29.427 1.00 39.93 578 ILE B O 1
ATOM 4294 N N . LEU A 1 559 ? -4.260 97.938 29.449 1.00 32.61 579 LEU B N 1
ATOM 4295 C CA . LEU A 1 559 ? -4.265 98.948 30.455 1.00 36.65 579 LEU B CA 1
ATOM 4296 C C . LEU A 1 559 ? -3.194 99.900 29.983 1.00 39.07 579 LEU B C 1
ATOM 4297 O O . LEU A 1 559 ? -2.037 99.556 29.904 1.00 39.56 579 LEU B O 1
ATOM 4302 N N . LEU A 1 560 ? -3.620 101.080 29.600 1.00 35.86 580 LEU B N 1
ATOM 4303 C CA . LEU A 1 560 ? -2.710 102.078 29.119 1.00 39.01 580 LEU B CA 1
ATOM 4304 C C . LEU A 1 560 ? -1.842 102.581 30.224 1.00 38.30 580 LEU B C 1
ATOM 4305 O O . LEU A 1 560 ? -2.159 102.497 31.382 1.00 34.89 580 LEU B O 1
ATOM 4310 N N . ASN A 1 561 ? -0.746 103.184 29.844 1.00 38.10 581 ASN B N 1
ATOM 4311 C CA . ASN A 1 561 ? 0.168 103.708 30.861 1.00 37.08 581 ASN B CA 1
ATOM 4312 C C . ASN A 1 561 ? -0.562 104.843 31.533 1.00 35.01 581 ASN B C 1
ATOM 4313 O O . ASN A 1 561 ? -1.432 105.448 30.941 1.00 35.80 581 ASN B O 1
ATOM 4318 N N . GLN A 1 562 ? -0.243 105.155 32.774 1.00 37.00 582 GLN B N 1
ATOM 4319 C CA . GLN A 1 562 ? -0.840 106.358 33.373 1.00 35.57 582 GLN B CA 1
ATOM 4320 C C . GLN A 1 562 ? -0.600 107.695 32.593 1.00 37.59 582 GLN B C 1
ATOM 4321 O O . GLN A 1 562 ? -1.423 108.605 32.644 1.00 32.80 582 GLN B O 1
ATOM 4327 N N . HIS A 1 563 ? 0.513 107.795 31.874 1.00 40.68 583 HIS B N 1
ATOM 4328 C CA . HIS A 1 563 ? 0.853 108.970 31.079 1.00 47.36 583 HIS B CA 1
ATOM 4329 C C . HIS A 1 563 ? 1.321 108.445 29.728 1.00 45.81 583 HIS B C 1
ATOM 4330 O O . HIS A 1 563 ? 2.516 108.458 29.440 1.00 50.02 583 HIS B O 1
ATOM 4337 N N . PRO A 1 564 ? 0.378 107.933 28.907 1.00 46.77 584 PRO B N 1
ATOM 4338 C CA . PRO A 1 564 ? 0.756 107.177 27.695 1.00 44.02 584 PRO B CA 1
ATOM 4339 C C . PRO A 1 564 ? 1.549 108.010 26.708 1.00 41.49 584 PRO B C 1
ATOM 4340 O O . PRO A 1 564 ? 1.211 109.155 26.529 1.00 38.84 584 PRO B O 1
ATOM 4344 N N . GLN A 1 565 ? 2.603 107.435 26.124 1.00 44.09 585 GLN B N 1
ATOM 4345 C CA . GLN A 1 565 ? 3.428 108.096 25.104 1.00 43.84 585 GLN B CA 1
ATOM 4346 C C . GLN A 1 565 ? 3.072 107.417 23.781 1.00 37.64 585 GLN B C 1
ATOM 4347 O O . GLN A 1 565 ? 2.834 106.218 23.752 1.00 33.81 585 GLN B O 1
ATOM 4349 N N . PHE A 1 566 ? 2.965 108.203 22.709 1.00 36.61 586 PHE B N 1
ATOM 4350 C CA . PHE A 1 566 ? 2.510 107.732 21.388 1.00 38.51 586 PHE B CA 1
ATOM 4351 C C . PHE A 1 566 ? 3.546 107.878 20.251 1.00 37.99 586 PHE B C 1
ATOM 4352 O O . PHE A 1 566 ? 4.245 108.844 20.216 1.00 38.63 586 PHE B O 1
ATOM 4360 N N . LYS A 1 567 ? 3.596 106.913 19.331 1.00 39.68 587 LYS B N 1
ATOM 4361 C CA . LYS A 1 567 ? 4.393 106.979 18.118 1.00 45.99 587 LYS B CA 1
ATOM 4362 C C . LYS A 1 567 ? 3.495 106.847 16.905 1.00 42.12 587 LYS B C 1
ATOM 4363 O O . LYS A 1 567 ? 2.708 105.878 16.813 1.00 43.23 587 LYS B O 1
ATOM 4369 N N . VAL A 1 568 ? 3.672 107.703 15.924 1.00 37.23 588 VAL B N 1
ATOM 4370 C CA . VAL A 1 568 ? 2.924 107.620 14.689 1.00 39.65 588 VAL B CA 1
ATOM 4371 C C . VAL A 1 568 ? 3.795 107.052 13.562 1.00 41.94 588 VAL B C 1
ATOM 4372 O O . VAL A 1 568 ? 4.927 107.411 13.417 1.00 41.86 588 VAL B O 1
ATOM 4376 N N . THR A 1 569 ? 3.254 106.135 12.787 1.00 45.86 589 THR B N 1
ATOM 4377 C CA . THR A 1 569 ? 3.960 105.516 11.691 1.00 46.69 589 THR B CA 1
ATOM 4378 C C . THR A 1 569 ? 3.131 105.426 10.418 1.00 47.16 589 THR B C 1
ATOM 4379 O O . THR A 1 569 ? 2.005 105.022 10.475 1.00 44.92 589 THR B O 1
ATOM 4383 N N . ASP A 1 570 ? 3.715 105.764 9.272 1.00 44.52 590 ASP B N 1
ATOM 4384 C CA . ASP A 1 570 ? 3.042 105.701 7.977 1.00 46.55 590 ASP B CA 1
ATOM 4385 C C . ASP A 1 570 ? 2.963 104.282 7.485 1.00 45.42 590 ASP B C 1
ATOM 4386 O O . ASP A 1 570 ? 3.904 103.554 7.542 1.00 51.10 590 ASP B O 1
ATOM 4391 N N . LYS A 1 571 ? 1.806 103.881 7.029 1.00 41.28 591 LYS B N 1
ATOM 4392 C CA . LYS A 1 571 ? 1.609 102.547 6.543 1.00 46.15 591 LYS B CA 1
ATOM 4393 C C . LYS A 1 571 ? 0.842 102.653 5.258 1.00 48.26 591 LYS B C 1
ATOM 4394 O O . LYS A 1 571 ? -0.324 102.431 5.214 1.00 45.65 591 LYS B O 1
ATOM 4400 N N . PRO A 1 572 ? 1.533 102.988 4.189 1.00 54.00 592 PRO B N 1
ATOM 4401 C CA . PRO A 1 572 ? 0.907 103.183 2.882 1.00 51.68 592 PRO B CA 1
ATOM 4402 C C . PRO A 1 572 ? 0.263 101.970 2.217 1.00 44.79 592 PRO B C 1
ATOM 4403 O O . PRO A 1 572 ? -0.549 102.148 1.364 1.00 55.13 592 PRO B O 1
ATOM 4407 N N . GLU A 1 573 ? 0.587 100.774 2.631 1.00 45.26 593 GLU B N 1
ATOM 4408 C CA . GLU A 1 573 ? 0.019 99.598 2.036 1.00 54.71 593 GLU B CA 1
ATOM 4409 C C . GLU A 1 573 ? -0.939 98.866 2.946 1.00 51.28 593 GLU B C 1
ATOM 4410 O O . GLU A 1 573 ? -1.419 97.822 2.606 1.00 46.19 593 GLU B O 1
ATOM 4416 N N . LEU A 1 574 ? -1.216 99.433 4.107 1.00 48.26 594 LEU B N 1
ATOM 4417 C CA . LEU A 1 574 ? -2.117 98.827 5.060 1.00 48.74 594 LEU B CA 1
ATOM 4418 C C . LEU A 1 574 ? -3.454 99.550 5.100 1.00 42.09 594 LEU B C 1
ATOM 4419 O O . LEU A 1 574 ? -3.505 100.729 5.285 1.00 40.87 594 LEU B O 1
ATOM 4424 N N . LEU A 1 575 ? -4.529 98.808 4.902 1.00 43.85 595 LEU B N 1
ATOM 4425 C CA . LEU A 1 575 ? -5.888 99.333 4.926 1.00 39.45 595 LEU B CA 1
ATOM 4426 C C . LEU A 1 575 ? -6.083 100.575 4.070 1.00 41.83 595 LEU B C 1
ATOM 4427 O O . LEU A 1 575 ? -6.652 101.521 4.517 1.00 37.78 595 LEU B O 1
ATOM 4432 N N . TYR A 1 576 ? -5.606 100.512 2.834 1.00 39.23 596 TYR B N 1
ATOM 4433 C CA . TYR A 1 576 ? -5.625 101.569 1.815 1.00 38.28 596 TYR B CA 1
ATOM 4434 C C . TYR A 1 576 ? -4.721 102.776 2.069 1.00 36.41 596 TYR B C 1
ATOM 4435 O O . TYR A 1 576 ? -4.806 103.740 1.383 1.00 38.52 596 TYR B O 1
ATOM 4444 N N . GLY A 1 577 ? -3.858 102.709 3.057 1.00 42.79 597 GLY B N 1
ATOM 4445 C CA . GLY A 1 577 ? -2.964 103.804 3.356 1.00 40.95 597 GLY B CA 1
ATOM 4446 C C . GLY A 1 577 ? -3.369 104.542 4.596 1.00 39.86 597 GLY B C 1
ATOM 4447 O O . GLY A 1 577 ? -4.304 105.289 4.560 1.00 38.79 597 GLY B O 1
ATOM 4448 N N . ILE A 1 578 ? -2.676 104.295 5.697 1.00 38.67 598 ILE B N 1
ATOM 4449 C CA . ILE A 1 578 ? -2.977 104.931 6.966 1.00 40.16 598 ILE B CA 1
ATOM 4450 C C . ILE A 1 578 ? -1.783 105.234 7.815 1.00 38.68 598 ILE B C 1
ATOM 4451 O O . ILE A 1 578 ? -0.706 104.808 7.568 1.00 43.46 598 ILE B O 1
ATOM 4456 N N . ARG A 1 579 ? -2.023 106.008 8.841 1.00 41.37 599 ARG B N 1
ATOM 4457 C CA . ARG A 1 579 ? -1.027 106.232 9.836 1.00 37.97 599 ARG B CA 1
ATOM 4458 C C . ARG A 1 579 ? -1.512 105.426 11.032 1.00 37.57 599 ARG B C 1
ATOM 4459 O O . ARG A 1 579 ? -2.641 105.522 11.403 1.00 35.86 599 ARG B O 1
ATOM 4467 N N . GLN A 1 580 ? -0.661 104.583 11.583 1.00 34.21 600 GLN B N 1
ATOM 4468 C CA . GLN A 1 580 ? -1.020 103.843 12.764 1.00 37.69 600 GLN B CA 1
ATOM 4469 C C . GLN A 1 580 ? -0.368 104.450 13.990 1.00 34.75 600 GLN B C 1
ATOM 4470 O O . GLN A 1 580 ? 0.582 105.184 13.892 1.00 35.33 600 GLN B O 1
ATOM 4476 N N . ILE A 1 581 ? -0.926 104.178 15.142 1.00 34.22 601 ILE B N 1
ATOM 4477 C CA . ILE A 1 581 ? -0.402 104.726 16.357 1.00 34.46 601 ILE B CA 1
ATOM 4478 C C . ILE A 1 581 ? 0.004 103.608 17.278 1.00 36.67 601 ILE B C 1
ATOM 4479 O O . ILE A 1 581 ? -0.696 102.652 17.447 1.00 39.24 601 ILE B O 1
ATOM 4484 N N . THR A 1 582 ? 1.147 103.781 17.878 1.00 36.52 602 THR B N 1
ATOM 4485 C CA . THR A 1 582 ? 1.693 102.810 18.770 1.00 43.03 602 THR B CA 1
ATOM 4486 C C . THR A 1 582 ? 1.934 103.332 20.190 1.00 35.43 602 THR B C 1
ATOM 4487 O O . THR A 1 582 ? 2.293 104.455 20.364 1.00 35.24 602 THR B O 1
ATOM 4491 N N . THR A 1 583 ? 1.678 102.517 21.198 1.00 35.15 603 THR B N 1
ATOM 4492 C CA . THR A 1 583 ? 1.945 102.906 22.559 1.00 35.23 603 THR B CA 1
ATOM 4493 C C . THR A 1 583 ? 2.344 101.700 23.416 1.00 38.45 603 THR B C 1
ATOM 4494 O O . THR A 1 583 ? 1.909 100.602 23.168 1.00 39.83 603 THR B O 1
ATOM 4498 N N . ASP A 1 584 ? 3.179 101.919 24.419 1.00 40.60 604 ASP B N 1
ATOM 4499 C CA . ASP A 1 584 ? 3.625 100.869 25.328 1.00 44.95 604 ASP B CA 1
ATOM 4500 C C . ASP A 1 584 ? 2.588 100.713 26.455 1.00 39.10 604 ASP B C 1
ATOM 4501 O O . ASP A 1 584 ? 2.385 101.620 27.215 1.00 35.92 604 ASP B O 1
ATOM 4506 N N . ALA A 1 585 ? 2.009 99.533 26.573 1.00 33.83 605 ALA B N 1
ATOM 4507 C CA . ALA A 1 585 ? 0.925 99.259 27.463 1.00 37.10 605 ALA B CA 1
ATOM 4508 C C . ALA A 1 585 ? 1.106 97.939 28.164 1.00 37.01 605 ALA B C 1
ATOM 4509 O O . ALA A 1 585 ? 2.167 97.336 28.042 1.00 35.91 605 ALA B O 1
ATOM 4511 N N . GLN A 1 586 ? 0.109 97.552 28.980 1.00 34.19 606 GLN B N 1
ATOM 4512 C CA . GLN A 1 586 ? 0.098 96.249 29.618 1.00 33.80 606 GLN B CA 1
ATOM 4513 C C . GLN A 1 586 ? -1.164 95.540 29.215 1.00 35.20 606 GLN B C 1
ATOM 4514 O O . GLN A 1 586 ? -2.184 96.182 28.945 1.00 35.44 606 GLN B O 1
ATOM 4520 N N . ALA A 1 587 ? -1.055 94.229 29.091 1.00 32.21 607 ALA B N 1
ATOM 4521 C CA . ALA A 1 587 ? -2.205 93.366 28.900 1.00 39.55 607 ALA B CA 1
ATOM 4522 C C . ALA A 1 587 ? -2.327 92.493 30.143 1.00 37.77 607 ALA B C 1
ATOM 4523 O O . ALA A 1 587 ? -1.337 92.016 30.666 1.00 36.20 607 ALA B O 1
ATOM 4525 N N . LEU A 1 588 ? -3.544 92.324 30.628 1.00 40.22 608 LEU B N 1
ATOM 4526 C CA . LEU A 1 588 ? -3.809 91.666 31.897 1.00 39.76 608 LEU B CA 1
ATOM 4527 C C . LEU A 1 588 ? -4.443 90.320 31.643 1.00 39.48 608 LEU B C 1
ATOM 4528 O O . LEU A 1 588 ? -5.208 90.184 30.731 1.00 41.84 608 LEU B O 1
ATOM 4533 N N . SER A 1 589 ? -4.145 89.336 32.472 1.00 37.11 609 SER B N 1
ATOM 4534 C CA . SER A 1 589 ? -4.655 87.991 32.280 1.00 38.78 609 SER B CA 1
ATOM 4535 C C . SER A 1 589 ? -4.584 87.338 33.634 1.00 34.61 609 SER B C 1
ATOM 4536 O O . SER A 1 589 ? -3.886 87.865 34.511 1.00 35.03 609 SER B O 1
ATOM 4539 N N . TYR A 1 590 ? -5.327 86.250 33.845 1.00 35.21 610 TYR B N 1
ATOM 4540 C CA . TYR A 1 590 ? -5.217 85.487 35.099 1.00 39.44 610 TYR B CA 1
ATOM 4541 C C . TYR A 1 590 ? -4.453 84.194 34.765 1.00 43.15 610 TYR B C 1
ATOM 4542 O O . TYR A 1 590 ? -4.897 83.427 33.934 1.00 44.56 610 TYR B O 1
ATOM 4551 N N . ASP A 1 591 ? -3.307 83.977 35.403 1.00 46.94 611 ASP B N 1
ATOM 4552 C CA . ASP A 1 591 ? -2.521 82.737 35.217 1.00 50.21 611 ASP B CA 1
ATOM 4553 C C . ASP A 1 591 ? -3.193 81.514 35.884 1.00 52.49 611 ASP B C 1
ATOM 4554 O O . ASP A 1 591 ? -4.260 81.640 36.505 1.00 40.85 611 ASP B O 1
ATOM 4559 N N . LYS A 1 592 ? -2.538 80.355 35.753 1.00 59.17 612 LYS B N 1
ATOM 4560 C CA . LYS A 1 592 ? -3.056 79.053 36.218 1.00 61.16 612 LYS B CA 1
ATOM 4561 C C . LYS A 1 592 ? -3.169 78.955 37.735 1.00 52.12 612 LYS B C 1
ATOM 4562 O O . LYS A 1 592 ? -4.031 78.242 38.253 1.00 53.60 612 LYS B O 1
ATOM 4568 N N . ALA A 1 593 ? -2.297 79.664 38.438 1.00 43.44 613 ALA B N 1
ATOM 4569 C CA . ALA A 1 593 ? -2.365 79.759 39.877 1.00 45.27 613 ALA B CA 1
ATOM 4570 C C . ALA A 1 593 ? -3.413 80.801 40.405 1.00 47.20 613 ALA B C 1
ATOM 4571 O O . ALA A 1 593 ? -3.439 81.118 41.608 1.00 39.32 613 ALA B O 1
ATOM 4573 N N . GLY A 1 594 ? -4.237 81.348 39.509 1.00 43.96 614 GLY B N 1
ATOM 4574 C CA . GLY A 1 594 ? -5.284 82.307 39.869 1.00 47.50 614 GLY B CA 1
ATOM 4575 C C . GLY A 1 594 ? -4.841 83.730 40.181 1.00 44.95 614 GLY B C 1
ATOM 4576 O O . GLY A 1 594 ? -5.602 84.476 40.798 1.00 48.53 614 GLY B O 1
ATOM 4577 N N . LYS A 1 595 ? -3.630 84.101 39.760 1.00 38.70 615 LYS B N 1
ATOM 4578 C CA . LYS A 1 595 ? -3.043 85.405 40.051 1.00 39.98 615 LYS B CA 1
ATOM 4579 C C . LYS A 1 595 ? -3.173 86.264 38.817 1.00 39.92 615 LYS B C 1
ATOM 4580 O O . LYS A 1 595 ? -3.118 85.762 37.705 1.00 39.25 615 LYS B O 1
ATOM 4586 N N . LEU A 1 596 ? -3.379 87.559 39.029 1.00 34.49 616 LEU B N 1
ATOM 4587 C CA . LEU A 1 596 ? -3.345 88.511 37.945 1.00 36.53 616 LEU B CA 1
ATOM 4588 C C . LEU A 1 596 ? -1.893 88.623 37.464 1.00 36.32 616 LEU B C 1
ATOM 4589 O O . LEU A 1 596 ? -0.968 88.704 38.269 1.00 36.23 616 LEU B O 1
ATOM 4594 N N . VAL A 1 597 ? -1.732 88.671 36.154 1.00 37.73 617 VAL B N 1
ATOM 4595 C CA . VAL A 1 597 ? -0.441 88.866 35.558 1.00 41.64 617 VAL B CA 1
ATOM 4596 C C . VAL A 1 597 ? -0.546 90.000 34.588 1.00 40.39 617 VAL B C 1
ATOM 4597 O O . VAL A 1 597 ? -1.561 90.119 33.872 1.00 45.37 617 VAL B O 1
ATOM 4601 N N . THR A 1 598 ? 0.495 90.834 34.577 1.00 38.65 618 THR B N 1
ATOM 4602 C CA . THR A 1 598 ? 0.614 91.931 33.658 1.00 42.15 618 THR B CA 1
ATOM 4603 C C . THR A 1 598 ? 1.761 91.610 32.709 1.00 50.51 618 THR B C 1
ATOM 4604 O O . THR A 1 598 ? 2.810 91.100 33.131 1.00 52.13 618 THR B O 1
ATOM 4608 N N . LYS A 1 599 ? 1.565 91.913 31.434 1.00 47.22 619 LYS B N 1
ATOM 4609 C CA . LYS A 1 599 ? 2.568 91.684 30.413 1.00 47.96 619 LYS B CA 1
ATOM 4610 C C . LYS A 1 599 ? 2.730 92.980 29.623 1.00 47.98 619 LYS B C 1
ATOM 4611 O O . LYS A 1 599 ? 1.752 93.642 29.256 1.00 45.20 619 LYS B O 1
ATOM 4617 N N . ASP A 1 600 ? 3.976 93.385 29.416 1.00 45.44 620 ASP B N 1
ATOM 4618 C CA . ASP A 1 600 ? 4.270 94.584 28.651 1.00 45.16 620 ASP B CA 1
ATOM 4619 C C . ASP A 1 600 ? 4.052 94.275 27.181 1.00 42.22 620 ASP B C 1
ATOM 4620 O O . ASP A 1 600 ? 4.468 93.238 26.704 1.00 42.06 620 ASP B O 1
ATOM 4625 N N . VAL A 1 601 ? 3.301 95.127 26.504 1.00 37.05 621 VAL B N 1
ATOM 4626 C CA . VAL A 1 601 ? 2.993 94.921 25.097 1.00 38.96 621 VAL B CA 1
ATOM 4627 C C . VAL A 1 601 ? 3.081 96.230 24.353 1.00 34.59 621 VAL B C 1
ATOM 4628 O O . VAL A 1 601 ? 2.926 97.289 24.968 1.00 34.43 621 VAL B O 1
ATOM 4632 N N . GLU A 1 602 ? 3.365 96.133 23.059 1.00 33.20 622 GLU B N 1
ATOM 4633 C CA . GLU A 1 602 ? 3.136 97.224 22.123 1.00 39.75 622 GLU B CA 1
ATOM 4634 C C . GLU A 1 602 ? 1.679 97.189 21.624 1.00 37.94 622 GLU B C 1
ATOM 4635 O O . GLU A 1 602 ? 1.238 96.179 21.061 1.00 35.39 622 GLU B O 1
ATOM 4641 N N . LEU A 1 603 ? 0.960 98.298 21.854 1.00 36.18 623 LEU B N 1
ATOM 4642 C CA . LEU A 1 603 ? -0.438 98.454 21.421 1.00 37.36 623 LEU B CA 1
ATOM 4643 C C . LEU A 1 603 ? -0.491 99.219 20.093 1.00 33.88 623 LEU B C 1
ATOM 4644 O O . LEU A 1 603 ? 0.014 100.335 19.996 1.00 35.15 623 LEU B O 1
ATOM 4649 N N . THR A 1 604 ? -1.073 98.619 19.070 1.00 33.05 624 THR B N 1
ATOM 4650 C CA . THR A 1 604 ? -1.105 99.234 17.764 1.00 34.23 624 THR B CA 1
ATOM 4651 C C . THR A 1 604 ? -2.582 99.607 17.505 1.00 34.61 624 THR B C 1
ATOM 4652 O O . THR A 1 604 ? -3.513 98.792 17.709 1.00 32.72 624 THR B O 1
ATOM 4656 N N . LEU A 1 605 ? -2.756 100.865 17.117 1.00 31.99 625 LEU B N 1
ATOM 4657 C CA . LEU A 1 605 ? -4.073 101.487 16.879 1.00 31.68 625 LEU B CA 1
ATOM 4658 C C . LEU A 1 605 ? -4.216 101.934 15.452 1.00 32.46 625 LEU B C 1
ATOM 4659 O O . LEU A 1 605 ? -3.220 102.382 14.801 1.00 31.59 625 LEU B O 1
ATOM 4664 N N . ILE A 1 606 ? -5.447 101.763 14.953 1.00 31.94 626 ILE B N 1
ATOM 4665 C CA . ILE A 1 606 ? -5.816 102.096 13.576 1.00 31.30 626 ILE B CA 1
ATOM 4666 C C . ILE A 1 606 ? -7.005 103.102 13.566 1.00 31.58 626 ILE B C 1
ATOM 4667 O O . ILE A 1 606 ? -7.721 103.216 14.569 1.00 33.55 626 ILE B O 1
ATOM 4672 N N . PRO A 1 607 ? -7.197 103.855 12.463 1.00 31.55 627 PRO B N 1
ATOM 4673 C CA . PRO A 1 607 ? -8.423 104.651 12.352 1.00 30.91 627 PRO B CA 1
ATOM 4674 C C . PRO A 1 607 ? -9.651 103.803 12.538 1.00 32.18 627 PRO B C 1
ATOM 4675 O O . PRO A 1 607 ? -9.700 102.705 11.985 1.00 32.19 627 PRO B O 1
ATOM 4679 N N . TYR A 1 608 ? -10.596 104.280 13.364 1.00 33.43 628 TYR B N 1
ATOM 4680 C CA . TYR A 1 608 ? -11.920 103.629 13.596 1.00 27.85 628 TYR B CA 1
ATOM 4681 C C . TYR A 1 608 ? -12.568 103.242 12.285 1.00 25.96 628 TYR B C 1
ATOM 4682 O O . TYR A 1 608 ? -13.064 102.137 12.182 1.00 23.95 628 TYR B O 1
ATOM 4691 N N . TYR A 1 609 ? -12.535 104.099 11.246 1.00 27.48 629 TYR B N 1
ATOM 4692 C CA . TYR A 1 609 ? -13.224 103.747 9.993 1.00 28.63 629 TYR B CA 1
ATOM 4693 C C . TYR A 1 609 ? -12.692 102.479 9.330 1.00 30.85 629 TYR B C 1
ATOM 4694 O O . TYR A 1 609 ? -13.375 101.855 8.510 1.00 27.97 629 TYR B O 1
ATOM 4703 N N . ALA A 1 610 ? -11.449 102.134 9.650 1.00 32.62 630 ALA B N 1
ATOM 4704 C CA . ALA A 1 610 ? -10.751 101.015 8.989 1.00 33.84 630 ALA B CA 1
ATOM 4705 C C . ALA A 1 610 ? -10.912 99.701 9.750 1.00 30.66 630 ALA B C 1
ATOM 4706 O O . ALA A 1 610 ? -10.377 98.665 9.356 1.00 27.93 630 ALA B O 1
ATOM 4708 N N . TRP A 1 611 ? -11.664 99.710 10.843 1.00 28.36 631 TRP B N 1
ATOM 4709 C CA . TRP A 1 611 ? -11.884 98.439 11.537 1.00 30.58 631 TRP B CA 1
ATOM 4710 C C . TRP A 1 611 ? -12.765 97.572 10.683 1.00 31.62 631 TRP B C 1
ATOM 4711 O O . TRP A 1 611 ? -13.367 98.043 9.706 1.00 30.09 631 TRP B O 1
ATOM 4722 N N . ALA A 1 612 ? -12.837 96.308 11.065 1.00 30.81 632 ALA B N 1
ATOM 4723 C CA . ALA A 1 612 ? -13.654 95.303 10.406 1.00 31.70 632 ALA B CA 1
ATOM 4724 C C . ALA A 1 612 ? -13.373 95.011 8.959 1.00 29.90 632 ALA B C 1
ATOM 4725 O O . ALA A 1 612 ? -14.190 94.345 8.324 1.00 31.53 632 ALA B O 1
ATOM 4727 N N . HIS A 1 613 ? -12.215 95.331 8.448 1.00 32.00 633 HIS B N 1
ATOM 4728 C CA . HIS A 1 613 ? -11.939 94.972 7.075 1.00 34.98 633 HIS B CA 1
ATOM 4729 C C . HIS A 1 613 ? -11.180 93.704 6.915 1.00 35.61 633 HIS B C 1
ATOM 4730 O O . HIS A 1 613 ? -10.941 93.301 5.826 1.00 42.66 633 HIS B O 1
ATOM 4737 N N . ARG A 1 614 ? -10.793 93.083 7.999 1.00 42.40 634 ARG B N 1
ATOM 4738 C CA . ARG A 1 614 ? -9.989 91.895 7.912 1.00 43.37 634 ARG B CA 1
ATOM 4739 C C . ARG A 1 614 ? -10.333 90.739 8.828 1.00 38.90 634 ARG B C 1
ATOM 4740 O O . ARG A 1 614 ? -9.479 90.042 9.239 1.00 41.32 634 ARG B O 1
ATOM 4748 N N . GLY A 1 615 ? -11.604 90.532 9.099 1.00 39.93 635 GLY B N 1
ATOM 4749 C CA . GLY A 1 615 ? -12.068 89.440 9.916 1.00 33.64 635 GLY B CA 1
ATOM 4750 C C . GLY A 1 615 ? -12.749 89.863 11.172 1.00 30.93 635 GLY B C 1
ATOM 4751 O O . GLY A 1 615 ? -12.399 90.829 11.728 1.00 31.79 635 GLY B O 1
ATOM 4752 N N . GLU A 1 616 ? -13.725 89.096 11.607 1.00 34.06 636 GLU B N 1
ATOM 4753 C CA . GLU A 1 616 ? -14.460 89.378 12.817 1.00 37.10 636 GLU B CA 1
ATOM 4754 C C . GLU A 1 616 ? -13.594 89.138 14.041 1.00 36.64 636 GLU B C 1
ATOM 4755 O O . GLU A 1 616 ? -12.822 88.250 14.046 1.00 39.17 636 GLU B O 1
ATOM 4761 N N . GLY A 1 617 ? -13.781 89.927 15.081 1.00 36.96 637 GLY B N 1
ATOM 4762 C CA . GLY A 1 617 ? -12.989 89.869 16.305 1.00 37.34 637 GLY B CA 1
ATOM 4763 C C . GLY A 1 617 ? -13.154 91.121 17.159 1.00 38.59 637 GLY B C 1
ATOM 4764 O O . GLY A 1 617 ? -14.019 91.991 16.907 1.00 43.09 637 GLY B O 1
ATOM 4765 N N . ASP A 1 618 ? -12.307 91.229 18.166 1.00 39.69 638 ASP B N 1
ATOM 4766 C CA . ASP A 1 618 ? -12.444 92.239 19.201 1.00 35.35 638 ASP B CA 1
ATOM 4767 C C . ASP A 1 618 ? -12.023 93.620 18.739 1.00 33.55 638 ASP B C 1
ATOM 4768 O O . ASP A 1 618 ? -11.089 93.783 17.979 1.00 32.48 638 ASP B O 1
ATOM 4773 N N . MET A 1 619 ? -12.686 94.633 19.248 1.00 32.94 639 MET B N 1
ATOM 4774 C CA . MET A 1 619 ? -12.372 96.017 18.955 1.00 33.50 639 MET B CA 1
ATOM 4775 C C . MET A 1 619 ? -12.789 96.892 20.124 1.00 33.69 639 MET B C 1
ATOM 4776 O O . MET A 1 619 ? -13.732 96.566 20.785 1.00 30.43 639 MET B O 1
ATOM 4781 N N . GLU A 1 620 ? -12.053 97.971 20.385 1.00 33.86 640 GLU B N 1
ATOM 4782 C CA . GLU A 1 620 ? -12.380 98.948 21.491 1.00 34.62 640 GLU B CA 1
ATOM 4783 C C . GLU A 1 620 ? -11.950 100.325 21.058 1.00 33.61 640 GLU B C 1
ATOM 4784 O O . GLU A 1 620 ? -10.817 100.496 20.592 1.00 39.92 640 GLU B O 1
ATOM 4790 N N . VAL A 1 621 ? -12.807 101.316 21.237 1.00 30.35 641 VAL B N 1
ATOM 4791 C CA . VAL A 1 621 ? -12.397 102.756 21.074 1.00 30.10 641 VAL B CA 1
ATOM 4792 C C . VAL A 1 621 ? -11.954 103.345 22.410 1.00 29.60 641 VAL B C 1
ATOM 4793 O O . VAL A 1 621 ? -10.888 104.037 22.504 1.00 28.92 641 VAL B O 1
ATOM 4797 N N . TRP A 1 622 ? -12.769 103.082 23.432 1.00 27.58 642 TRP B N 1
ATOM 4798 C CA . TRP A 1 622 ? -12.532 103.621 24.741 1.00 28.36 642 TRP B CA 1
ATOM 4799 C C . TRP A 1 622 ? -11.630 102.632 25.561 1.00 29.93 642 TRP B C 1
ATOM 4800 O O . TRP A 1 622 ? -12.079 101.601 26.072 1.00 27.45 642 TRP B O 1
ATOM 4811 N N . LEU A 1 623 ? -10.359 103.005 25.666 1.00 30.08 643 LEU B N 1
ATOM 4812 C CA . LEU A 1 623 ? -9.285 102.159 26.229 1.00 30.73 643 LEU B CA 1
ATOM 4813 C C . LEU A 1 623 ? -9.116 102.410 27.725 1.00 27.74 643 LEU B C 1
ATOM 4814 O O . LEU A 1 623 ? -9.047 103.564 28.134 1.00 30.20 643 LEU B O 1
ATOM 4819 N N . PRO A 1 624 ? -9.073 101.361 28.557 1.00 29.04 644 PRO B N 1
ATOM 4820 C CA . PRO A 1 624 ? -8.813 101.600 29.975 1.00 30.80 644 PRO B CA 1
ATOM 4821 C C . PRO A 1 624 ? -7.472 102.280 30.247 1.00 31.13 644 PRO B C 1
ATOM 4822 O O . PRO A 1 624 ? -6.464 101.910 29.667 1.00 32.88 644 PRO B O 1
ATOM 4826 N N . ILE A 1 625 ? -7.509 103.292 31.094 1.00 36.15 645 ILE B N 1
ATOM 4827 C CA . ILE A 1 625 ? -6.334 103.905 31.704 1.00 34.24 645 ILE B CA 1
ATOM 4828 C C . ILE A 1 625 ? -6.412 103.827 33.211 1.00 35.64 645 ILE B C 1
ATOM 4829 O O . ILE A 1 625 ? -5.641 104.458 33.924 1.00 35.57 645 ILE B O 1
ATOM 4834 N N . ASP A 1 626 ? -7.336 103.026 33.709 1.00 34.12 646 ASP B N 1
ATOM 4835 C CA . ASP A 1 626 ? -7.395 102.773 35.099 1.00 35.49 646 ASP B CA 1
ATOM 4836 C C . ASP A 1 626 ? -7.835 101.357 35.263 1.00 37.11 646 ASP B C 1
ATOM 4837 O O . ASP A 1 626 ? -8.581 100.800 34.460 1.00 35.65 646 ASP B O 1
ATOM 4842 N N . VAL A 1 627 ? -7.298 100.755 36.301 1.00 37.89 647 VAL B N 1
ATOM 4843 C CA . VAL A 1 627 ? -7.512 99.375 36.552 1.00 38.81 647 VAL B CA 1
ATOM 4844 C C . VAL A 1 627 ? -9.026 99.075 36.761 1.00 37.53 647 VAL B C 1
ATOM 4845 O O . VAL A 1 627 ? -9.475 97.988 36.373 1.00 33.56 647 VAL B O 1
ATOM 4849 N N . SER A 1 628 ? -9.824 100.058 37.234 1.00 42.68 648 SER B N 1
ATOM 4850 C CA . SER A 1 628 ? -11.305 99.869 37.357 1.00 40.37 648 SER B CA 1
ATOM 4851 C C . SER A 1 628 ? -12.017 99.497 36.075 1.00 43.89 648 SER B C 1
ATOM 4852 O O . SER A 1 628 ? -13.068 98.843 36.102 1.00 46.27 648 SER B O 1
ATOM 4855 N N . ALA A 1 629 ? -11.435 99.883 34.958 1.00 41.74 649 ALA B N 1
ATOM 4856 C CA . ALA A 1 629 ? -12.030 99.648 33.674 1.00 38.71 649 ALA B CA 1
ATOM 4857 C C . ALA A 1 629 ? -11.488 98.466 32.898 1.00 37.86 649 ALA B C 1
ATOM 4858 O O . ALA A 1 629 ? -11.880 98.219 31.802 1.00 38.11 649 ALA B O 1
ATOM 4860 N N . THR A 1 630 ? -10.615 97.708 33.506 1.00 37.98 650 THR B N 1
ATOM 4861 C CA . THR A 1 630 ? -10.007 96.581 32.839 1.00 39.83 650 THR B CA 1
ATOM 4862 C C . THR A 1 630 ? -10.792 95.304 32.879 1.00 39.76 650 THR B C 1
ATOM 4863 O O . THR A 1 630 ? -11.695 95.143 33.650 1.00 37.81 650 THR B O 1
ATOM 4867 N N . SER A 1 631 ? -10.394 94.395 32.027 1.00 38.53 651 SER B N 1
ATOM 4868 C CA . SER A 1 631 ? -11.033 93.125 31.946 1.00 47.80 651 SER B CA 1
ATOM 4869 C C . SER A 1 631 ? -10.017 92.024 31.664 1.00 50.01 651 SER B C 1
ATOM 4870 O O . SER A 1 631 ? -9.444 91.963 30.614 1.00 54.92 651 SER B O 1
ATOM 4873 N N . ALA A 1 632 ? -9.829 91.135 32.609 1.00 46.61 652 ALA B N 1
ATOM 4874 C CA . ALA A 1 632 ? -8.867 90.070 32.445 1.00 50.98 652 ALA B CA 1
ATOM 4875 C C . ALA A 1 632 ? -9.541 88.739 32.234 1.00 50.73 652 ALA B C 1
ATOM 4876 O O . ALA A 1 632 ? -10.561 88.476 32.789 1.00 58.56 652 ALA B O 1
ATOM 4878 N N . GLN A 1 633 ? -8.967 87.891 31.413 1.00 56.34 653 GLN B N 1
ATOM 4879 C CA . GLN A 1 633 ? -9.549 86.582 31.156 1.00 60.14 653 GLN B CA 1
ATOM 4880 C C . GLN A 1 633 ? -8.689 85.488 31.701 1.00 55.92 653 GLN B C 1
ATOM 4881 O O . GLN A 1 633 ? -7.494 85.642 31.743 1.00 56.25 653 GLN B O 1
ATOM 4887 N N . ILE B 1 1 ? -32.578 119.258 60.597 1.00 51.01 21 ILE A N 1
ATOM 4888 C CA . ILE B 1 1 ? -33.109 118.608 59.395 1.00 48.96 21 ILE A CA 1
ATOM 4889 C C . ILE B 1 1 ? -32.339 118.997 58.160 1.00 43.87 21 ILE A C 1
ATOM 4890 O O . ILE B 1 1 ? -32.333 120.127 57.782 1.00 49.84 21 ILE A O 1
ATOM 4895 N N . ASN B 1 2 ? -31.712 118.033 57.528 1.00 41.37 22 ASN A N 1
ATOM 4896 C CA . ASN B 1 2 ? -30.878 118.297 56.385 1.00 41.45 22 ASN A CA 1
ATOM 4897 C C . ASN B 1 2 ? -31.506 118.919 55.158 1.00 38.10 22 ASN A C 1
ATOM 4898 O O . ASN B 1 2 ? -32.535 118.492 54.711 1.00 38.36 22 ASN A O 1
ATOM 4903 N N . HIS B 1 3 ? -30.846 119.939 54.637 1.00 32.08 23 HIS A N 1
ATOM 4904 C CA . HIS B 1 3 ? -31.240 120.584 53.385 1.00 32.59 23 HIS A CA 1
ATOM 4905 C C . HIS B 1 3 ? -31.184 119.690 52.133 1.00 30.42 23 HIS A C 1
ATOM 4906 O O . HIS B 1 3 ? -31.852 119.971 51.174 1.00 28.02 23 HIS A O 1
ATOM 4913 N N . GLY B 1 4 ? -30.361 118.644 52.130 1.00 33.37 24 GLY A N 1
ATOM 4914 C CA . GLY B 1 4 ? -30.234 117.696 51.003 1.00 30.04 24 GLY A CA 1
ATOM 4915 C C . GLY B 1 4 ? -29.248 118.088 49.896 1.00 30.92 24 GLY A C 1
ATOM 4916 O O . GLY B 1 4 ? -29.074 117.357 48.915 1.00 30.82 24 GLY A O 1
ATOM 4917 N N . TYR B 1 5 ? -28.641 119.259 49.995 1.00 31.06 25 TYR A N 1
ATOM 4918 C CA . TYR B 1 5 ? -27.616 119.647 49.016 1.00 30.47 25 TYR A CA 1
ATOM 4919 C C . TYR B 1 5 ? -26.349 118.834 49.206 1.00 32.19 25 TYR A C 1
ATOM 4920 O O . TYR B 1 5 ? -25.990 118.539 50.321 1.00 31.57 25 TYR A O 1
ATOM 4929 N N . PRO B 1 6 ? -25.643 118.502 48.109 1.00 35.04 26 PRO A N 1
ATOM 4930 C CA . PRO B 1 6 ? -24.404 117.700 48.326 1.00 36.42 26 PRO A CA 1
ATOM 4931 C C . PRO B 1 6 ? -23.215 118.488 48.856 1.00 33.61 26 PRO A C 1
ATOM 4932 O O . PRO B 1 6 ? -22.216 117.884 49.223 1.00 34.56 26 PRO A O 1
ATOM 4936 N N . ILE B 1 7 ? -23.332 119.812 48.941 1.00 32.82 27 ILE A N 1
ATOM 4937 C CA . ILE B 1 7 ? -22.381 120.651 49.697 1.00 29.68 27 ILE A CA 1
ATOM 4938 C C . ILE B 1 7 ? -23.078 121.376 50.848 1.00 29.81 27 ILE A C 1
ATOM 4939 O O . ILE B 1 7 ? -24.210 121.807 50.676 1.00 28.94 27 ILE A O 1
ATOM 4944 N N . ASP B 1 8 ? -22.429 121.484 52.027 1.00 30.52 28 ASP A N 1
ATOM 4945 C CA . ASP B 1 8 ? -22.932 122.232 53.168 1.00 37.46 28 ASP A CA 1
ATOM 4946 C C . ASP B 1 8 ? -22.449 123.676 53.212 1.00 38.16 28 ASP A C 1
ATOM 4947 O O . ASP B 1 8 ? -21.265 123.912 53.032 1.00 39.36 28 ASP A O 1
ATOM 4952 N N . PRO B 1 9 ? -23.349 124.625 53.552 1.00 36.90 29 PRO A N 1
ATOM 4953 C CA . PRO B 1 9 ? -22.982 126.021 53.833 1.00 36.79 29 PRO A CA 1
ATOM 4954 C C . PRO B 1 9 ? -22.127 126.165 55.069 1.00 36.64 29 PRO A C 1
ATOM 4955 O O . PRO B 1 9 ? -22.215 125.341 56.013 1.00 38.11 29 PRO A O 1
ATOM 4959 N N . VAL B 1 10 ? -21.321 127.221 55.056 1.00 33.01 30 VAL A N 1
ATOM 4960 C CA . VAL B 1 10 ? -20.625 127.683 56.217 1.00 30.05 30 VAL A CA 1
ATOM 4961 C C . VAL B 1 10 ? -21.397 128.894 56.607 1.00 32.58 30 VAL A C 1
ATOM 4962 O O . VAL B 1 10 ? -21.376 129.905 55.888 1.00 36.09 30 VAL A O 1
ATOM 4966 N N . PRO B 1 11 ? -22.108 128.795 57.744 1.00 35.33 31 PRO A N 1
ATOM 4967 C CA . PRO B 1 11 ? -23.061 129.846 58.035 1.00 40.47 31 PRO A CA 1
ATOM 4968 C C . PRO B 1 11 ? -22.408 131.208 58.299 1.00 37.90 31 PRO A C 1
ATOM 4969 O O . PRO B 1 11 ? -21.217 131.284 58.605 1.00 36.86 31 PRO A O 1
ATOM 4973 N N . PHE B 1 12 ? -23.184 132.267 58.167 1.00 34.64 32 PHE A N 1
ATOM 4974 C CA . PHE B 1 12 ? -22.625 133.611 58.324 1.00 35.92 32 PHE A CA 1
ATOM 4975 C C . PHE B 1 12 ? -22.012 133.834 59.719 1.00 37.12 32 PHE A C 1
ATOM 4976 O O . PHE B 1 12 ? -21.077 134.623 59.831 1.00 34.34 32 PHE A O 1
ATOM 4984 N N . THR B 1 13 ? -22.549 133.144 60.736 1.00 36.23 33 THR A N 1
ATOM 4985 C CA . THR B 1 13 ? -22.065 133.186 62.133 1.00 42.82 33 THR A CA 1
ATOM 4986 C C . THR B 1 13 ? -20.652 132.619 62.406 1.00 40.05 33 THR A C 1
ATOM 4987 O O . THR B 1 13 ? -20.081 132.919 63.444 1.00 43.20 33 THR A O 1
ATOM 4991 N N . SER B 1 14 ? -20.102 131.868 61.468 1.00 38.81 34 SER A N 1
ATOM 4992 C CA . SER B 1 14 ? -18.760 131.296 61.562 1.00 41.90 34 SER A CA 1
ATOM 4993 C C . SER B 1 14 ? -17.666 132.198 60.948 1.00 41.20 34 SER A C 1
ATOM 4994 O O . SER B 1 14 ? -16.475 131.811 60.929 1.00 37.27 34 SER A O 1
ATOM 4997 N N . VAL B 1 15 ? -18.037 133.368 60.415 1.00 36.15 35 VAL A N 1
ATOM 4998 C CA . VAL B 1 15 ? -17.064 134.206 59.690 1.00 37.85 35 VAL A CA 1
ATOM 4999 C C . VAL B 1 15 ? -17.137 135.656 60.155 1.00 40.60 35 VAL A C 1
ATOM 5000 O O . VAL B 1 15 ? -18.133 136.299 59.906 1.00 42.48 35 VAL A O 1
ATOM 5004 N N . LYS B 1 16 ? -16.080 136.157 60.796 1.00 41.19 36 LYS A N 1
ATOM 5005 C CA . LYS B 1 16 ? -15.991 137.550 61.211 1.00 40.71 36 LYS A CA 1
ATOM 5006 C C . LYS B 1 16 ? -15.186 138.307 60.122 1.00 42.39 36 LYS A C 1
ATOM 5007 O O . LYS B 1 16 ? -14.014 138.000 59.818 1.00 38.76 36 LYS A O 1
ATOM 5009 N N . VAL B 1 17 ? -15.828 139.287 59.516 1.00 39.54 37 VAL A N 1
ATOM 5010 C CA . VAL B 1 17 ? -15.198 140.026 58.430 1.00 44.29 37 VAL A CA 1
ATOM 5011 C C . VAL B 1 17 ? -14.284 141.066 59.078 1.00 43.01 37 VAL A C 1
ATOM 5012 O O . VAL B 1 17 ? -14.696 141.758 60.002 1.00 41.26 37 VAL A O 1
ATOM 5016 N N . THR B 1 18 ? -13.051 141.119 58.602 1.00 43.37 38 THR A N 1
ATOM 5017 C CA . THR B 1 18 ? -12.004 141.970 59.160 1.00 44.76 38 THR A CA 1
ATOM 5018 C C . THR B 1 18 ? -11.450 142.910 58.112 1.00 43.54 38 THR A C 1
ATOM 5019 O O . THR B 1 18 ? -10.479 143.592 58.364 1.00 45.74 38 THR A O 1
ATOM 5023 N N . ASP B 1 19 ? -12.096 142.978 56.958 1.00 42.66 39 ASP A N 1
ATOM 5024 C CA . ASP B 1 19 ? -11.629 143.814 55.884 1.00 40.05 39 ASP A CA 1
ATOM 5025 C C . ASP B 1 19 ? -12.164 145.237 56.013 1.00 40.54 39 ASP A C 1
ATOM 5026 O O . ASP B 1 19 ? -12.716 145.649 57.051 1.00 38.61 39 ASP A O 1
ATOM 5031 N N . ASN B 1 20 ? -11.961 145.966 54.925 1.00 44.02 40 ASN A N 1
ATOM 5032 C CA . ASN B 1 20 ? -12.449 147.282 54.734 1.00 43.70 40 ASN A CA 1
ATOM 5033 C C . ASN B 1 20 ? -13.700 147.344 53.816 1.00 39.99 40 ASN A C 1
ATOM 5034 O O . ASN B 1 20 ? -14.649 148.043 54.102 1.00 46.75 40 ASN A O 1
ATOM 5039 N N . PHE B 1 21 ? -13.713 146.614 52.727 1.00 39.43 41 PHE A N 1
ATOM 5040 C CA . PHE B 1 21 ? -14.793 146.770 51.703 1.00 37.40 41 PHE A CA 1
ATOM 5041 C C . PHE B 1 21 ? -16.125 146.326 52.286 1.00 34.19 41 PHE A C 1
ATOM 5042 O O . PHE B 1 21 ? -17.057 147.152 52.435 1.00 36.78 41 PHE A O 1
ATOM 5050 N N . TRP B 1 22 ? -16.185 145.052 52.688 1.00 33.76 42 TRP A N 1
ATOM 5051 C CA . TRP B 1 22 ? -17.419 144.418 53.179 1.00 31.35 42 TRP A CA 1
ATOM 5052 C C . TRP B 1 22 ? -17.691 144.839 54.584 1.00 33.63 42 TRP A C 1
ATOM 5053 O O . TRP B 1 22 ? -18.870 145.043 54.964 1.00 32.33 42 TRP A O 1
ATOM 5064 N N . GLY B 1 23 ? -16.636 145.030 55.351 1.00 38.38 43 GLY A N 1
ATOM 5065 C CA . GLY B 1 23 ? -16.747 145.461 56.716 1.00 33.22 43 GLY A CA 1
ATOM 5066 C C . GLY B 1 23 ? -17.522 146.745 56.811 1.00 35.35 43 GLY A C 1
ATOM 5067 O O . GLY B 1 23 ? -18.364 146.899 57.665 1.00 37.35 43 GLY A O 1
ATOM 5068 N N . GLN B 1 24 ? -17.238 147.672 55.916 1.00 39.37 44 GLN A N 1
ATOM 5069 C CA . GLN B 1 24 ? -17.968 148.924 55.928 1.00 39.27 44 GLN A CA 1
ATOM 5070 C C . GLN B 1 24 ? -19.406 148.759 55.492 1.00 35.11 44 GLN A C 1
ATOM 5071 O O . GLN B 1 24 ? -20.244 149.417 55.994 1.00 30.63 44 GLN A O 1
ATOM 5077 N N . ARG B 1 25 ? -19.677 147.850 54.568 1.00 35.87 45 ARG A N 1
ATOM 5078 C CA . ARG B 1 25 ? -21.048 147.599 54.155 1.00 32.19 45 ARG A CA 1
ATOM 5079 C C . ARG B 1 25 ? -21.796 147.052 55.367 1.00 29.27 45 ARG A C 1
ATOM 5080 O O . ARG B 1 25 ? -22.837 147.508 55.700 1.00 29.92 45 ARG A O 1
ATOM 5088 N N . LEU B 1 26 ? -21.195 146.112 56.058 1.00 30.47 46 LEU A N 1
ATOM 5089 C CA . LEU B 1 26 ? -21.801 145.526 57.228 1.00 32.37 46 LEU A CA 1
ATOM 5090 C C . LEU B 1 26 ? -22.081 146.526 58.346 1.00 36.92 46 LEU A C 1
ATOM 5091 O O . LEU B 1 26 ? -23.140 146.502 58.912 1.00 35.14 46 LEU A O 1
ATOM 5096 N N . GLN B 1 27 ? -21.150 147.437 58.596 1.00 37.09 47 GLN A N 1
ATOM 5097 C CA . GLN B 1 27 ? -21.326 148.427 59.614 1.00 38.37 47 GLN A CA 1
ATOM 5098 C C . GLN B 1 27 ? -22.434 149.345 59.225 1.00 35.02 47 GLN A C 1
ATOM 5099 O O . GLN B 1 27 ? -23.219 149.708 60.043 1.00 33.07 47 GLN A O 1
ATOM 5105 N N . ALA B 1 28 ? -22.460 149.743 57.967 1.00 33.32 48 ALA A N 1
ATOM 5106 C CA . ALA B 1 28 ? -23.486 150.632 57.459 1.00 35.82 48 ALA A CA 1
ATOM 5107 C C . ALA B 1 28 ? -24.874 150.028 57.531 1.00 32.21 48 ALA A C 1
ATOM 5108 O O . ALA B 1 28 ? -25.791 150.688 57.880 1.00 32.15 48 ALA A O 1
ATOM 5110 N N . SER B 1 29 ? -25.000 148.763 57.210 1.00 32.54 49 SER A N 1
ATOM 5111 C CA . SER B 1 29 ? -26.305 148.089 57.323 1.00 35.72 49 SER A CA 1
ATOM 5112 C C . SER B 1 29 ? -26.892 148.166 58.750 1.00 37.13 49 SER A C 1
ATOM 5113 O O . SER B 1 29 ? -28.107 148.411 58.942 1.00 32.91 49 SER A O 1
ATOM 5116 N N . ARG B 1 30 ? -26.029 147.900 59.729 1.00 36.48 50 ARG A N 1
ATOM 5117 C CA . ARG B 1 30 ? -26.431 147.834 61.131 1.00 37.62 50 ARG A CA 1
ATOM 5118 C C . ARG B 1 30 ? -26.672 149.190 61.761 1.00 37.49 50 ARG A C 1
ATOM 5119 O O . ARG B 1 30 ? -27.585 149.315 62.585 1.00 33.67 50 ARG A O 1
ATOM 5127 N N . GLU B 1 31 ? -25.837 150.184 61.402 1.00 36.34 51 GLU A N 1
ATOM 5128 C CA . GLU B 1 31 ? -25.933 151.551 61.970 1.00 34.94 51 GLU A CA 1
ATOM 5129 C C . GLU B 1 31 ? -26.900 152.470 61.294 1.00 35.73 51 GLU A C 1
ATOM 5130 O O . GLU B 1 31 ? -27.396 153.361 61.942 1.00 38.87 51 GLU A O 1
ATOM 5136 N N . VAL B 1 32 ? -27.105 152.313 59.976 1.00 36.11 52 VAL A N 1
ATOM 5137 C CA . VAL B 1 32 ? -27.954 153.199 59.200 1.00 32.50 52 VAL A CA 1
ATOM 5138 C C . VAL B 1 32 ? -29.129 152.466 58.516 1.00 28.56 52 VAL A C 1
ATOM 5139 O O . VAL B 1 32 ? -30.277 152.869 58.654 1.00 32.33 52 VAL A O 1
ATOM 5143 N N . THR B 1 33 ? -28.872 151.383 57.811 1.00 28.27 53 THR A N 1
ATOM 5144 C CA . THR B 1 33 ? -29.905 150.831 56.919 1.00 29.73 53 THR A CA 1
ATOM 5145 C C . THR B 1 33 ? -31.042 150.238 57.730 1.00 29.74 53 THR A C 1
ATOM 5146 O O . THR B 1 33 ? -32.222 150.571 57.507 1.00 30.97 53 THR A O 1
ATOM 5150 N N . ILE B 1 34 ? -30.714 149.341 58.641 1.00 29.11 54 ILE A N 1
ATOM 5151 C CA . ILE B 1 34 ? -31.756 148.682 59.445 1.00 31.61 54 ILE A CA 1
ATOM 5152 C C . ILE B 1 34 ? -32.539 149.688 60.327 1.00 31.87 54 ILE A C 1
ATOM 5153 O O . ILE B 1 34 ? -33.764 149.702 60.336 1.00 32.35 54 ILE A O 1
ATOM 5158 N N . PRO B 1 35 ? -31.829 150.545 61.072 1.00 33.11 55 PRO A N 1
ATOM 5159 C CA . PRO B 1 35 ? -32.629 151.547 61.785 1.00 31.95 55 PRO A CA 1
ATOM 5160 C C . PRO B 1 35 ? -33.468 152.439 60.846 1.00 32.43 55 PRO A C 1
ATOM 5161 O O . PRO B 1 35 ? -34.579 152.792 61.199 1.00 37.44 55 PRO A O 1
ATOM 5165 N N . LEU B 1 36 ? -32.962 152.792 59.651 1.00 35.64 56 LEU A N 1
ATOM 5166 C CA . LEU B 1 36 ? -33.765 153.562 58.662 1.00 33.58 56 LEU A CA 1
ATOM 5167 C C . LEU B 1 36 ? -35.024 152.829 58.187 1.00 32.50 56 LEU A C 1
ATOM 5168 O O . LEU B 1 36 ? -36.110 153.410 58.122 1.00 30.19 56 LEU A O 1
ATOM 5173 N N . ALA B 1 37 ? -34.865 151.559 57.849 1.00 29.16 57 ALA A N 1
ATOM 5174 C CA . ALA B 1 37 ? -35.993 150.772 57.367 1.00 32.59 57 ALA A CA 1
ATOM 5175 C C . ALA B 1 37 ? -37.097 150.680 58.395 1.00 28.06 57 ALA A C 1
ATOM 5176 O O . ALA B 1 37 ? -38.272 150.847 58.088 1.00 26.06 57 ALA A O 1
ATOM 5178 N N . PHE B 1 38 ? -36.703 150.377 59.630 1.00 29.90 58 PHE A N 1
ATOM 5179 C CA . PHE B 1 38 ? -37.667 150.407 60.737 1.00 30.18 58 PHE A CA 1
ATOM 5180 C C . PHE B 1 38 ? -38.399 151.751 60.885 1.00 29.22 58 PHE A C 1
ATOM 5181 O O . PHE B 1 38 ? -39.626 151.807 61.042 1.00 34.43 58 PHE A O 1
ATOM 5189 N N . SER B 1 39 ? -37.641 152.828 60.788 1.00 30.04 59 SER A N 1
ATOM 5190 C CA . SER B 1 39 ? -38.194 154.171 60.946 1.00 33.52 59 SER A CA 1
ATOM 5191 C C . SER B 1 39 ? -39.143 154.499 59.786 1.00 33.19 59 SER A C 1
ATOM 5192 O O . SER B 1 39 ? -40.227 155.127 59.958 1.00 32.30 59 SER A O 1
ATOM 5195 N N . LYS B 1 40 ? -38.785 154.016 58.598 1.00 36.10 60 LYS A N 1
ATOM 5196 C CA . LYS B 1 40 ? -39.678 154.172 57.441 1.00 33.61 60 LYS A CA 1
ATOM 5197 C C . LYS B 1 40 ? -40.889 153.297 57.561 1.00 35.00 60 LYS A C 1
ATOM 5198 O O . LYS B 1 40 ? -41.980 153.760 57.176 1.00 35.90 60 LYS A O 1
ATOM 5204 N N . CYS B 1 41 ? -40.769 152.097 58.100 1.00 34.05 61 CYS A N 1
ATOM 5205 C CA . CYS B 1 41 ? -41.935 151.255 58.263 1.00 32.77 61 CYS A CA 1
ATOM 5206 C C . CYS B 1 41 ? -42.979 152.002 59.085 1.00 34.59 61 CYS A C 1
ATOM 5207 O O . CYS B 1 41 ? -44.149 151.953 58.829 1.00 25.72 61 CYS A O 1
ATOM 5210 N N . GLU B 1 42 ? -42.486 152.714 60.069 1.00 35.90 62 GLU A N 1
ATOM 5211 C CA . GLU B 1 42 ? -43.286 153.509 60.931 1.00 39.63 62 GLU A CA 1
ATOM 5212 C C . GLU B 1 42 ? -43.790 154.755 60.252 1.00 33.73 62 GLU A C 1
ATOM 5213 O O . GLU B 1 42 ? -44.942 155.053 60.292 1.00 30.66 62 GLU A O 1
ATOM 5219 N N . GLU B 1 43 ? -42.887 155.458 59.611 1.00 34.74 63 GLU A N 1
ATOM 5220 C CA . GLU B 1 43 ? -43.210 156.702 58.990 1.00 36.58 63 GLU A CA 1
ATOM 5221 C C . GLU B 1 43 ? -44.261 156.573 57.918 1.00 39.36 63 GLU A C 1
ATOM 5222 O O . GLU B 1 43 ? -45.172 157.364 57.847 1.00 35.80 63 GLU A O 1
ATOM 5228 N N . THR B 1 44 ? -44.164 155.518 57.133 1.00 36.16 64 THR A N 1
ATOM 5229 C CA . THR B 1 44 ? -45.074 155.305 56.048 1.00 33.17 64 THR A CA 1
ATOM 5230 C C . THR B 1 44 ? -46.357 154.548 56.337 1.00 33.87 64 THR A C 1
ATOM 5231 O O . THR B 1 44 ? -47.079 154.287 55.457 1.00 33.60 64 THR A O 1
ATOM 5235 N N . GLY B 1 45 ? -46.602 154.203 57.580 1.00 35.52 65 GLY A N 1
ATOM 5236 C CA . GLY B 1 45 ? -47.802 153.485 57.922 1.00 36.74 65 GLY A CA 1
ATOM 5237 C C . GLY B 1 45 ? -47.765 151.977 57.874 1.00 36.83 65 GLY A C 1
ATOM 5238 O O . GLY B 1 45 ? -48.769 151.338 57.879 1.00 39.60 65 GLY A O 1
ATOM 5239 N N . ARG B 1 46 ? -46.589 151.415 57.826 1.00 36.28 66 ARG A N 1
ATOM 5240 C CA . ARG B 1 46 ? -46.442 149.988 57.785 1.00 41.99 66 ARG A CA 1
ATOM 5241 C C . ARG B 1 46 ? -46.922 149.394 59.122 1.00 38.88 66 ARG A C 1
ATOM 5242 O O . ARG B 1 46 ? -47.641 148.460 59.130 1.00 34.53 66 ARG A O 1
ATOM 5250 N N . TYR B 1 47 ? -46.546 149.982 60.241 1.00 36.45 67 TYR A N 1
ATOM 5251 C CA . TYR B 1 47 ? -46.993 149.496 61.537 1.00 36.03 67 TYR A CA 1
ATOM 5252 C C . TYR B 1 47 ? -48.467 149.745 61.684 1.00 34.24 67 TYR A C 1
ATOM 5253 O O . TYR B 1 47 ? -49.171 148.910 62.137 1.00 38.03 67 TYR A O 1
ATOM 5262 N N . GLU B 1 48 ? -48.897 150.923 61.282 1.00 34.71 68 GLU A N 1
ATOM 5263 C CA . GLU B 1 48 ? -50.285 151.328 61.319 1.00 37.21 68 GLU A CA 1
ATOM 5264 C C . GLU B 1 48 ? -51.252 150.400 60.591 1.00 37.36 68 GLU A C 1
ATOM 5265 O O . GLU B 1 48 ? -52.376 150.294 60.986 1.00 40.07 68 GLU A O 1
ATOM 5271 N N . ASN B 1 49 ? -50.821 149.750 59.517 1.00 37.25 69 ASN A N 1
ATOM 5272 C CA . ASN B 1 49 ? -51.623 148.782 58.803 1.00 31.04 69 ASN A CA 1
ATOM 5273 C C . ASN B 1 49 ? -52.012 147.642 59.744 1.00 31.99 69 ASN A C 1
ATOM 5274 O O . ASN B 1 49 ? -53.116 147.230 59.762 1.00 33.27 69 ASN A O 1
ATOM 5279 N N . PHE B 1 50 ? -51.057 147.122 60.482 1.00 27.25 70 PHE A N 1
ATOM 5280 C CA . PHE B 1 50 ? -51.298 146.044 61.465 1.00 33.26 70 PHE A CA 1
ATOM 5281 C C . PHE B 1 50 ? -52.275 146.473 62.616 1.00 34.17 70 PHE A C 1
ATOM 5282 O O . PHE B 1 50 ? -53.156 145.685 63.026 1.00 31.14 70 PHE A O 1
ATOM 5290 N N . VAL B 1 51 ? -52.149 147.724 63.065 1.00 33.99 71 VAL A N 1
ATOM 5291 C CA . VAL B 1 51 ? -53.022 148.304 64.115 1.00 35.44 71 VAL A CA 1
ATOM 5292 C C . VAL B 1 51 ? -54.430 148.398 63.560 1.00 34.18 71 VAL A C 1
ATOM 5293 O O . VAL B 1 51 ? -55.408 148.001 64.192 1.00 30.08 71 VAL A O 1
ATOM 5297 N N . LYS B 1 52 ? -54.543 148.880 62.325 1.00 36.63 72 LYS A N 1
ATOM 5298 C CA . LYS B 1 52 ? -55.860 148.988 61.728 1.00 37.44 72 LYS A CA 1
ATOM 5299 C C . LYS B 1 52 ? -56.436 147.593 61.548 1.00 37.00 72 LYS A C 1
ATOM 5300 O O . LYS B 1 52 ? -57.645 147.408 61.744 1.00 34.58 72 LYS A O 1
ATOM 5306 N N . ALA B 1 53 ? -55.599 146.607 61.193 1.00 32.46 73 ALA A N 1
ATOM 5307 C CA . ALA B 1 53 ? -56.116 145.244 61.073 1.00 37.68 73 ALA A CA 1
ATOM 5308 C C . ALA B 1 53 ? -56.634 144.710 62.399 1.00 33.59 73 ALA A C 1
ATOM 5309 O O . ALA B 1 53 ? -57.573 143.910 62.419 1.00 29.79 73 ALA A O 1
ATOM 5311 N N . ALA B 1 54 ? -56.009 145.136 63.502 1.00 37.49 74 ALA A N 1
ATOM 5312 C CA . ALA B 1 54 ? -56.502 144.745 64.860 1.00 40.86 74 ALA A CA 1
ATOM 5313 C C . ALA B 1 54 ? -57.858 145.369 65.204 1.00 41.02 74 ALA A C 1
ATOM 5314 O O . ALA B 1 54 ? -58.560 144.838 66.001 1.00 40.36 74 ALA A O 1
ATOM 5316 N N . HIS B 1 55 ? -58.221 146.470 64.550 1.00 45.60 75 HIS A N 1
ATOM 5317 C CA . HIS B 1 55 ? -59.470 147.196 64.780 1.00 43.91 75 HIS A CA 1
ATOM 5318 C C . HIS B 1 55 ? -60.191 147.422 63.464 1.00 43.31 75 HIS A C 1
ATOM 5319 O O . HIS B 1 55 ? -60.274 148.564 63.013 1.00 36.52 75 HIS A O 1
ATOM 5326 N N . PRO B 1 56 ? -60.720 146.342 62.848 1.00 41.10 76 PRO A N 1
ATOM 5327 C CA . PRO B 1 56 ? -61.339 146.441 61.534 1.00 40.00 76 PRO A CA 1
ATOM 5328 C C . PRO B 1 56 ? -62.416 147.512 61.443 1.00 39.62 76 PRO A C 1
ATOM 5329 O O . PRO B 1 56 ? -63.191 147.674 62.352 1.00 41.72 76 PRO A O 1
ATOM 5333 N N . SER B 1 57 ? -62.465 148.210 60.319 1.00 46.43 77 SER A N 1
ATOM 5334 C CA . SER B 1 57 ? -63.525 149.181 60.048 1.00 44.72 77 SER A CA 1
ATOM 5335 C C . SER B 1 57 ? -63.863 149.346 58.571 1.00 46.72 77 SER A C 1
ATOM 5336 O O . SER B 1 57 ? -62.952 149.443 57.696 1.00 37.00 77 SER A O 1
ATOM 5339 N N . ASP B 1 58 ? -65.174 149.467 58.324 1.00 42.58 78 ASP A N 1
ATOM 5340 C CA . ASP B 1 58 ? -65.716 149.839 57.023 1.00 43.53 78 ASP A CA 1
ATOM 5341 C C . ASP B 1 58 ? -65.128 151.151 56.493 1.00 40.87 78 ASP A C 1
ATOM 5342 O O . ASP B 1 58 ? -65.105 151.360 55.302 1.00 37.84 78 ASP A O 1
ATOM 5347 N N . THR B 1 59 ? -64.704 152.043 57.384 1.00 40.66 79 THR A N 1
ATOM 5348 C CA . THR B 1 59 ? -64.283 153.387 57.026 1.00 42.43 79 THR A CA 1
ATOM 5349 C C . THR B 1 59 ? -62.838 153.502 56.526 1.00 43.98 79 THR A C 1
ATOM 5350 O O . THR B 1 59 ? -62.491 154.569 56.003 1.00 38.57 79 THR A O 1
ATOM 5354 N N . TYR B 1 60 ? -61.960 152.498 56.726 1.00 43.39 80 TYR A N 1
ATOM 5355 C CA . TYR B 1 60 ? -60.548 152.705 56.285 1.00 45.66 80 TYR A CA 1
ATOM 5356 C C . TYR B 1 60 ? -60.440 152.633 54.751 1.00 39.52 80 TYR A C 1
ATOM 5357 O O . TYR B 1 60 ? -61.175 151.870 54.132 1.00 35.95 80 TYR A O 1
ATOM 5366 N N . LYS B 1 61 ? -59.597 153.498 54.179 1.00 42.22 81 LYS A N 1
ATOM 5367 C CA . LYS B 1 61 ? -59.271 153.504 52.744 1.00 49.22 81 LYS A CA 1
ATOM 5368 C C . LYS B 1 61 ? -57.956 152.735 52.712 1.00 51.16 81 LYS A C 1
ATOM 5369 O O . LYS B 1 61 ? -56.923 153.162 53.301 1.00 45.24 81 LYS A O 1
ATOM 5371 N N . VAL B 1 62 ? -57.975 151.576 52.073 1.00 47.49 82 VAL A N 1
ATOM 5372 C CA . VAL B 1 62 ? -56.839 150.648 52.233 1.00 46.73 82 VAL A CA 1
ATOM 5373 C C . VAL B 1 62 ? -55.559 151.129 51.516 1.00 47.89 82 VAL A C 1
ATOM 5374 O O . VAL B 1 62 ? -54.541 151.491 52.163 1.00 52.36 82 VAL A O 1
ATOM 5378 N N . GLU B 1 63 ? -55.579 151.149 50.198 1.00 47.21 83 GLU A N 1
ATOM 5379 C CA . GLU B 1 63 ? -54.432 151.754 49.475 1.00 56.62 83 GLU A CA 1
ATOM 5380 C C . GLU B 1 63 ? -52.980 151.228 49.845 1.00 46.74 83 GLU A C 1
ATOM 5381 O O . GLU B 1 63 ? -52.830 150.191 50.478 1.00 41.13 83 GLU A O 1
ATOM 5387 N N . GLY B 1 64 ? -51.938 151.948 49.413 1.00 42.47 84 GLY A N 1
ATOM 5388 C CA . GLY B 1 64 ? -50.589 151.395 49.222 1.00 38.91 84 GLY A CA 1
ATOM 5389 C C . GLY B 1 64 ? -50.587 150.085 48.413 1.00 32.88 84 GLY A C 1
ATOM 5390 O O . GLY B 1 64 ? -51.428 149.864 47.548 1.00 34.76 84 GLY A O 1
ATOM 5391 N N . PHE B 1 65 ? -49.642 149.229 48.719 1.00 29.55 85 PHE A N 1
ATOM 5392 C CA . PHE B 1 65 ? -49.525 147.919 48.085 1.00 33.06 85 PHE A CA 1
ATOM 5393 C C . PHE B 1 65 ? -49.935 146.774 49.001 1.00 29.46 85 PHE A C 1
ATOM 5394 O O . PHE B 1 65 ? -49.632 146.761 50.204 1.00 32.58 85 PHE A O 1
ATOM 5402 N N . SER B 1 66 ? -50.542 145.764 48.404 1.00 29.58 86 SER A N 1
ATOM 5403 C CA . SER B 1 66 ? -51.000 144.573 49.111 1.00 30.37 86 SER A CA 1
ATOM 5404 C C . SER B 1 66 ? -49.845 143.794 49.738 1.00 30.46 86 SER A C 1
ATOM 5405 O O . SER B 1 66 ? -50.064 143.060 50.630 1.00 27.68 86 SER A O 1
ATOM 5408 N N . PHE B 1 67 ? -48.614 144.000 49.255 1.00 28.17 87 PHE A N 1
ATOM 5409 C CA . PHE B 1 67 ? -47.414 143.405 49.817 1.00 28.07 87 PHE A CA 1
ATOM 5410 C C . PHE B 1 67 ? -46.674 144.298 50.827 1.00 28.91 87 PHE A C 1
ATOM 5411 O O . PHE B 1 67 ? -45.575 143.957 51.268 1.00 27.12 87 PHE A O 1
ATOM 5419 N N . ASP B 1 68 ? -47.249 145.422 51.214 1.00 29.89 88 ASP A N 1
ATOM 5420 C CA . ASP B 1 68 ? -46.622 146.327 52.154 1.00 26.56 88 ASP A CA 1
ATOM 5421 C C . ASP B 1 68 ? -46.186 145.739 53.505 1.00 26.47 88 ASP A C 1
ATOM 5422 O O . ASP B 1 68 ? -45.168 146.112 54.000 1.00 24.74 88 ASP A O 1
ATOM 5427 N N . ASP B 1 69 ? -46.938 144.791 54.051 1.00 29.09 89 ASP A N 1
ATOM 5428 C CA . ASP B 1 69 ? -46.624 144.101 55.304 1.00 29.69 89 ASP A CA 1
ATOM 5429 C C . ASP B 1 69 ? -45.221 143.511 55.314 1.00 31.22 89 ASP A C 1
ATOM 5430 O O . ASP B 1 69 ? -44.525 143.509 56.293 1.00 32.91 89 ASP A O 1
ATOM 5435 N N . THR B 1 70 ? -44.840 143.051 54.153 1.00 28.82 90 THR A N 1
ATOM 5436 C CA . THR B 1 70 ? -43.582 142.431 53.838 1.00 26.68 90 THR A CA 1
ATOM 5437 C C . THR B 1 70 ? -42.307 143.252 54.164 1.00 28.58 90 THR A C 1
ATOM 5438 O O . THR B 1 70 ? -41.309 142.690 54.466 1.00 25.56 90 THR A O 1
ATOM 5442 N N . ASP B 1 71 ? -42.388 144.576 54.151 1.00 27.40 91 ASP A N 1
ATOM 5443 C CA . ASP B 1 71 ? -41.261 145.444 54.489 1.00 28.04 91 ASP A CA 1
ATOM 5444 C C . ASP B 1 71 ? -40.847 145.289 55.955 1.00 29.26 91 ASP A C 1
ATOM 5445 O O . ASP B 1 71 ? -39.709 145.405 56.290 1.00 27.53 91 ASP A O 1
ATOM 5450 N N . VAL B 1 72 ? -41.820 145.034 56.809 1.00 28.36 92 VAL A N 1
ATOM 5451 C CA . VAL B 1 72 ? -41.618 144.786 58.203 1.00 28.93 92 VAL A CA 1
ATOM 5452 C C . VAL B 1 72 ? -41.003 143.395 58.387 1.00 29.43 92 VAL A C 1
ATOM 5453 O O . VAL B 1 72 ? -40.026 143.236 59.070 1.00 28.77 92 VAL A O 1
ATOM 5457 N N . TYR B 1 73 ? -41.589 142.401 57.748 1.00 27.63 93 TYR A N 1
ATOM 5458 C CA . TYR B 1 73 ? -41.089 141.050 57.847 1.00 26.94 93 TYR A CA 1
ATOM 5459 C C . TYR B 1 73 ? -39.675 140.992 57.369 1.00 24.70 93 TYR A C 1
ATOM 5460 O O . TYR B 1 73 ? -38.883 140.350 57.952 1.00 28.36 93 TYR A O 1
ATOM 5469 N N . LYS B 1 74 ? -39.364 141.695 56.312 1.00 23.73 94 LYS A N 1
ATOM 5470 C CA . LYS B 1 74 ? -38.005 141.637 55.801 1.00 28.88 94 LYS A CA 1
ATOM 5471 C C . LYS B 1 74 ? -36.952 142.420 56.590 1.00 26.19 94 LYS A C 1
ATOM 5472 O O . LYS B 1 74 ? -35.821 141.988 56.763 1.00 27.08 94 LYS A O 1
ATOM 5478 N N . THR B 1 75 ? -37.335 143.595 57.061 1.00 29.36 95 THR A N 1
ATOM 5479 C CA . THR B 1 75 ? -36.519 144.306 58.007 1.00 27.74 95 THR A CA 1
ATOM 5480 C C . THR B 1 75 ? -36.258 143.502 59.278 1.00 26.90 95 THR A C 1
ATOM 5481 O O . THR B 1 75 ? -35.117 143.527 59.767 1.00 29.37 95 THR A O 1
ATOM 5485 N N . ILE B 1 76 ? -37.257 142.784 59.814 1.00 27.09 96 ILE A N 1
ATOM 5486 C CA . ILE B 1 76 ? -37.010 141.969 61.017 1.00 28.75 96 ILE A CA 1
ATOM 5487 C C . ILE B 1 76 ? -36.005 140.865 60.697 1.00 34.36 96 ILE A C 1
ATOM 5488 O O . ILE B 1 76 ? -35.176 140.477 61.535 1.00 32.52 96 ILE A O 1
ATOM 5493 N N . GLU B 1 77 ? -36.112 140.339 59.472 1.00 31.49 97 GLU A N 1
ATOM 5494 C CA . GLU B 1 77 ? -35.203 139.326 59.032 1.00 32.47 97 GLU A CA 1
ATOM 5495 C C . GLU B 1 77 ? -33.768 139.826 59.108 1.00 33.20 97 GLU A C 1
ATOM 5496 O O . GLU B 1 77 ? -32.887 139.147 59.655 1.00 33.16 97 GLU A O 1
ATOM 5502 N N . GLY B 1 78 ? -33.504 140.954 58.455 1.00 33.23 98 GLY A N 1
ATOM 5503 C CA . GLY B 1 78 ? -32.157 141.533 58.525 1.00 35.89 98 GLY A CA 1
ATOM 5504 C C . GLY B 1 78 ? -31.661 141.867 59.925 1.00 33.37 98 GLY A C 1
ATOM 5505 O O . GLY B 1 78 ? -30.518 141.556 60.282 1.00 31.12 98 GLY A O 1
ATOM 5506 N N . ALA B 1 79 ? -32.520 142.527 60.706 1.00 35.57 99 ALA A N 1
ATOM 5507 C CA . ALA B 1 79 ? -32.194 142.861 62.113 1.00 33.96 99 ALA A CA 1
ATOM 5508 C C . ALA B 1 79 ? -31.799 141.584 62.859 1.00 34.93 99 ALA A C 1
ATOM 5509 O O . ALA B 1 79 ? -30.764 141.555 63.508 1.00 30.94 99 ALA A O 1
ATOM 5511 N N . SER B 1 80 ? -32.573 140.509 62.651 1.00 33.31 100 SER A N 1
ATOM 5512 C CA . SER B 1 80 ? -32.303 139.209 63.225 1.00 32.41 100 SER A CA 1
ATOM 5513 C C . SER B 1 80 ? -30.954 138.629 62.844 1.00 34.50 100 SER A C 1
ATOM 5514 O O . SER B 1 80 ? -30.232 138.109 63.721 1.00 37.50 100 SER A O 1
ATOM 5517 N N . TYR B 1 81 ? -30.558 138.720 61.578 1.00 32.88 101 TYR A N 1
ATOM 5518 C CA . TYR B 1 81 ? -29.237 138.210 61.236 1.00 31.68 101 TYR A CA 1
ATOM 5519 C C . TYR B 1 81 ? -28.213 139.063 61.984 1.00 32.61 101 TYR A C 1
ATOM 5520 O O . TYR B 1 81 ? -27.186 138.564 62.442 1.00 31.92 101 TYR A O 1
ATOM 5529 N N . SER B 1 82 ? -28.477 140.363 62.067 1.00 35.52 102 SER A N 1
ATOM 5530 C CA . SER B 1 82 ? -27.539 141.295 62.710 1.00 35.88 102 SER A CA 1
ATOM 5531 C C . SER B 1 82 ? -27.320 140.971 64.195 1.00 35.45 102 SER A C 1
ATOM 5532 O O . SER B 1 82 ? -26.232 141.108 64.682 1.00 34.58 102 SER A O 1
ATOM 5535 N N . LEU B 1 83 ? -28.382 140.631 64.892 1.00 33.04 103 LEU A N 1
ATOM 5536 C CA . LEU B 1 83 ? -28.337 140.293 66.314 1.00 36.10 103 LEU A CA 1
ATOM 5537 C C . LEU B 1 83 ? -27.376 139.173 66.650 1.00 40.64 103 LEU A C 1
ATOM 5538 O O . LEU B 1 83 ? -26.772 139.210 67.728 1.00 45.43 103 LEU A O 1
ATOM 5543 N N . GLN B 1 84 ? -27.228 138.202 65.734 1.00 44.62 104 GLN A N 1
ATOM 5544 C CA . GLN B 1 84 ? -26.317 137.057 65.898 1.00 40.96 104 GLN A CA 1
ATOM 5545 C C . GLN B 1 84 ? -24.812 137.389 65.654 1.00 42.60 104 GLN A C 1
ATOM 5546 O O . GLN B 1 84 ? -23.933 136.615 66.000 1.00 59.32 104 GLN A O 1
ATOM 5552 N N . THR B 1 85 ? -24.531 138.483 64.978 1.00 43.07 105 THR A N 1
ATOM 5553 C CA . THR B 1 85 ? -23.174 138.948 64.741 1.00 47.59 105 THR A CA 1
ATOM 5554 C C . THR B 1 85 ? -22.819 140.043 65.759 1.00 46.37 105 THR A C 1
ATOM 5555 O O . THR B 1 85 ? -21.670 140.149 66.122 1.00 49.11 105 THR A O 1
ATOM 5559 N N . TYR B 1 86 ? -23.799 140.885 66.118 1.00 42.56 106 TYR A N 1
ATOM 5560 C CA . TYR B 1 86 ? -23.681 142.001 67.047 1.00 45.35 106 TYR A CA 1
ATOM 5561 C C . TYR B 1 86 ? -24.931 142.078 67.955 1.00 44.69 106 TYR A C 1
ATOM 5562 O O . TYR B 1 86 ? -25.994 142.645 67.567 1.00 39.60 106 TYR A O 1
ATOM 5571 N N . PRO B 1 87 ? -24.827 141.520 69.187 1.00 46.69 107 PRO A N 1
ATOM 5572 C CA . PRO B 1 87 ? -25.958 141.602 70.116 1.00 42.98 107 PRO A CA 1
ATOM 5573 C C . PRO B 1 87 ? -26.397 143.032 70.400 1.00 44.89 107 PRO A C 1
ATOM 5574 O O . PRO B 1 87 ? -25.605 143.966 70.349 1.00 44.24 107 PRO A O 1
ATOM 5578 N N . ASP B 1 88 ? -27.674 143.210 70.654 1.00 46.05 108 ASP A N 1
ATOM 5579 C CA . ASP B 1 88 ? -28.209 144.529 70.865 1.00 43.50 108 ASP A CA 1
ATOM 5580 C C . ASP B 1 88 ? -29.561 144.351 71.531 1.00 41.35 108 ASP A C 1
ATOM 5581 O O . ASP B 1 88 ? -30.591 144.183 70.864 1.00 40.19 108 ASP A O 1
ATOM 5586 N N . LYS B 1 89 ? -29.532 144.425 72.856 1.00 40.97 109 LYS A N 1
ATOM 5587 C CA . LYS B 1 89 ? -30.724 144.336 73.703 1.00 43.77 109 LYS A CA 1
ATOM 5588 C C . LYS B 1 89 ? -31.844 145.322 73.291 1.00 41.31 109 LYS A C 1
ATOM 5589 O O . LYS B 1 89 ? -33.001 144.900 73.178 1.00 42.08 109 LYS A O 1
ATOM 5591 N N . LYS B 1 90 ? -31.512 146.590 73.021 1.00 42.19 110 LYS A N 1
ATOM 5592 C CA . LYS B 1 90 ? -32.515 147.603 72.614 1.00 47.64 110 LYS A CA 1
ATOM 5593 C C . LYS B 1 90 ? -33.139 147.269 71.229 1.00 43.93 110 LYS A C 1
ATOM 5594 O O . LYS B 1 90 ? -34.348 147.458 71.028 1.00 45.92 110 LYS A O 1
ATOM 5596 N N . LEU B 1 91 ? -32.342 146.713 70.326 1.00 43.39 111 LEU A N 1
ATOM 5597 C CA . LEU B 1 91 ? -32.857 146.248 69.027 1.00 40.35 111 LEU A CA 1
ATOM 5598 C C . LEU B 1 91 ? -33.835 145.095 69.211 1.00 41.27 111 LEU A C 1
ATOM 5599 O O . LEU B 1 91 ? -35.004 145.171 68.768 1.00 38.29 111 LEU A O 1
ATOM 5604 N N . GLN B 1 92 ? -33.370 144.061 69.911 1.00 38.58 112 GLN A N 1
ATOM 5605 C CA . GLN B 1 92 ? -34.181 142.882 70.213 1.00 38.31 112 GLN A CA 1
ATOM 5606 C C . GLN B 1 92 ? -35.520 143.235 70.920 1.00 42.18 112 GLN A C 1
ATOM 5607 O O . GLN B 1 92 ? -36.567 142.688 70.527 1.00 41.19 112 GLN A O 1
ATOM 5613 N N . LYS B 1 93 ? -35.508 144.168 71.898 1.00 38.70 113 LYS A N 1
ATOM 5614 C CA . LYS B 1 93 ? -36.756 144.646 72.592 1.00 35.95 113 LYS A CA 1
ATOM 5615 C C . LYS B 1 93 ? -37.682 145.435 71.634 1.00 35.58 113 LYS A C 1
ATOM 5616 O O . LYS B 1 93 ? -38.906 145.323 71.686 1.00 34.38 113 LYS A O 1
ATOM 5618 N N . TYR B 1 94 ? -37.091 146.245 70.762 1.00 37.32 114 TYR A N 1
ATOM 5619 C CA . TYR B 1 94 ? -37.853 146.927 69.697 1.00 38.60 114 TYR A CA 1
ATOM 5620 C C . TYR B 1 94 ? -38.549 145.908 68.776 1.00 34.77 114 TYR A C 1
ATOM 5621 O O . TYR B 1 94 ? -39.738 146.067 68.512 1.00 35.72 114 TYR A O 1
ATOM 5630 N N . ILE B 1 95 ? -37.834 144.839 68.387 1.00 36.63 115 ILE A N 1
ATOM 5631 C CA . ILE B 1 95 ? -38.406 143.827 67.517 1.00 38.55 115 ILE A CA 1
ATOM 5632 C C . ILE B 1 95 ? -39.607 143.261 68.279 1.00 37.90 115 ILE A C 1
ATOM 5633 O O . ILE B 1 95 ? -40.689 143.149 67.701 1.00 38.91 115 ILE A O 1
ATOM 5638 N N . ASP B 1 96 ? -39.431 142.901 69.558 1.00 39.43 116 ASP A N 1
ATOM 5639 C CA . ASP B 1 96 ? -40.552 142.347 70.326 1.00 39.08 116 ASP A CA 1
ATOM 5640 C C . ASP B 1 96 ? -41.785 143.252 70.309 1.00 36.88 116 ASP A C 1
ATOM 5641 O O . ASP B 1 96 ? -42.905 142.746 70.217 1.00 42.72 116 ASP A O 1
ATOM 5646 N N . SER B 1 97 ? -41.610 144.567 70.369 1.00 35.26 117 SER A N 1
ATOM 5647 C CA . SER B 1 97 ? -42.775 145.452 70.417 1.00 35.52 117 SER A CA 1
ATOM 5648 C C . SER B 1 97 ? -43.486 145.480 69.101 1.00 34.00 117 SER A C 1
ATOM 5649 O O . SER B 1 97 ? -44.683 145.599 69.076 1.00 32.51 117 SER A O 1
ATOM 5652 N N . VAL B 1 98 ? -42.722 145.427 68.007 1.00 32.90 118 VAL A N 1
ATOM 5653 C CA . VAL B 1 98 ? -43.270 145.376 66.651 1.00 33.34 118 VAL A CA 1
ATOM 5654 C C . VAL B 1 98 ? -44.075 144.088 66.474 1.00 32.20 118 VAL A C 1
ATOM 5655 O O . VAL B 1 98 ? -45.159 144.117 65.916 1.00 31.67 118 VAL A O 1
ATOM 5659 N N . LEU B 1 99 ? -43.575 142.991 67.037 1.00 31.02 119 LEU A N 1
ATOM 5660 C CA . LEU B 1 99 ? -44.241 141.715 66.897 1.00 31.41 119 LEU A CA 1
ATOM 5661 C C . LEU B 1 99 ? -45.537 141.611 67.638 1.00 36.48 119 LEU A C 1
ATOM 5662 O O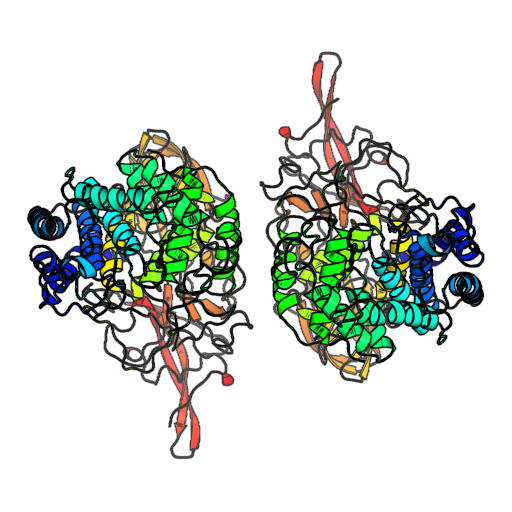 . LEU B 1 99 ? -46.442 140.891 67.178 1.00 33.91 119 LEU A O 1
ATOM 5667 N N . VAL B 1 100 ? -45.649 142.358 68.740 1.00 36.50 120 VAL A N 1
ATOM 5668 C CA . VAL B 1 100 ? -46.941 142.509 69.443 1.00 36.74 120 VAL A CA 1
ATOM 5669 C C . VAL B 1 100 ? -47.985 143.104 68.484 1.00 36.43 120 VAL A C 1
ATOM 5670 O O . VAL B 1 100 ? -49.072 142.574 68.371 1.00 33.58 120 VAL A O 1
ATOM 5674 N N . ILE B 1 101 ? -47.614 144.196 67.786 1.00 37.78 121 ILE A N 1
ATOM 5675 C CA . ILE B 1 101 ? -48.457 144.882 66.779 1.00 34.72 121 ILE A CA 1
ATOM 5676 C C . ILE B 1 101 ? -48.838 143.874 65.685 1.00 37.17 121 ILE A C 1
ATOM 5677 O O . ILE B 1 101 ? -50.005 143.641 65.409 1.00 35.17 121 ILE A O 1
ATOM 5682 N N . VAL B 1 102 ? -47.831 143.229 65.096 1.00 31.88 122 VAL A N 1
ATOM 5683 C CA . VAL B 1 102 ? -48.081 142.252 64.025 1.00 32.18 122 VAL A CA 1
ATOM 5684 C C . VAL B 1 102 ? -49.051 141.165 64.485 1.00 32.41 122 VAL A C 1
ATOM 5685 O O . VAL B 1 102 ? -50.013 140.826 63.745 1.00 27.29 122 VAL A O 1
ATOM 5689 N N . ALA B 1 103 ? -48.785 140.607 65.672 1.00 32.16 123 ALA A N 1
ATOM 5690 C CA . ALA B 1 103 ? -49.616 139.512 66.202 1.00 37.03 123 ALA A CA 1
ATOM 5691 C C . ALA B 1 103 ? -51.075 139.926 66.371 1.00 36.73 123 ALA A C 1
ATOM 5692 O O . ALA B 1 103 ? -51.995 139.128 66.121 1.00 41.30 123 ALA A O 1
ATOM 5694 N N . GLY B 1 104 ? -51.298 141.177 66.758 1.00 36.03 124 GLY A N 1
ATOM 5695 C CA . GLY B 1 104 ? -52.655 141.679 66.877 1.00 33.11 124 GLY A CA 1
ATOM 5696 C C . GLY B 1 104 ? -53.499 141.720 65.623 1.00 38.44 124 GLY A C 1
ATOM 5697 O O . GLY B 1 104 ? -54.707 141.759 65.732 1.00 41.66 124 GLY A O 1
ATOM 5698 N N . ALA B 1 105 ? -52.867 141.751 64.433 1.00 36.82 125 ALA A N 1
ATOM 5699 C CA . ALA B 1 105 ? -53.568 141.800 63.139 1.00 34.40 125 ALA A CA 1
ATOM 5700 C C . ALA B 1 105 ? -54.013 140.426 62.631 1.00 33.11 125 ALA A C 1
ATOM 5701 O O . ALA B 1 105 ? -54.716 140.312 61.599 1.00 33.39 125 ALA A O 1
ATOM 5703 N N . GLN B 1 106 ? -53.511 139.393 63.284 1.00 33.11 126 GLN A N 1
ATOM 5704 C CA . GLN B 1 106 ? -53.692 138.033 62.820 1.00 31.76 126 GLN A CA 1
ATOM 5705 C C . GLN B 1 106 ? -55.076 137.564 63.281 1.00 33.38 126 GLN A C 1
ATOM 5706 O O . GLN B 1 106 ? -55.389 137.640 64.479 1.00 33.71 126 GLN A O 1
ATOM 5712 N N . GLU B 1 107 ? -55.881 137.083 62.323 1.00 32.53 127 GLU A N 1
ATOM 5713 C CA . GLU B 1 107 ? -57.186 136.561 62.615 1.00 34.37 127 GLU A CA 1
ATOM 5714 C C . GLU B 1 107 ? -57.051 135.222 63.416 1.00 34.13 127 GLU A C 1
ATOM 5715 O O . GLU B 1 107 ? -55.949 134.667 63.483 1.00 33.48 127 GLU A O 1
ATOM 5721 N N . PRO B 1 108 ? -58.160 134.704 63.987 1.00 31.07 128 PRO A N 1
ATOM 5722 C CA . PRO B 1 108 ? -58.034 133.530 64.829 1.00 33.94 128 PRO A CA 1
ATOM 5723 C C . PRO B 1 108 ? -57.598 132.277 64.085 1.00 35.51 128 PRO A C 1
ATOM 5724 O O . PRO B 1 108 ? -56.879 131.495 64.696 1.00 35.42 128 PRO A O 1
ATOM 5728 N N . ASP B 1 109 ? -57.986 132.102 62.801 1.00 32.66 129 ASP A N 1
ATOM 5729 C CA . ASP B 1 109 ? -57.533 130.936 62.029 1.00 33.22 129 ASP A CA 1
ATOM 5730 C C . ASP B 1 109 ? -56.118 131.076 61.398 1.00 31.64 129 ASP A C 1
ATOM 5731 O O . ASP B 1 109 ? -55.670 130.184 60.660 1.00 29.80 129 ASP A O 1
ATOM 5736 N N . GLY B 1 110 ? -55.449 132.173 61.689 1.00 29.41 130 GLY A N 1
ATOM 5737 C CA . GLY B 1 110 ? -54.046 132.407 61.312 1.00 33.41 130 GLY A CA 1
ATOM 5738 C C . GLY B 1 110 ? -53.837 133.359 60.126 1.00 31.25 130 GLY A C 1
ATOM 5739 O O . GLY B 1 110 ? -52.707 133.797 59.834 1.00 35.14 130 GLY A O 1
ATOM 5740 N N . TYR B 1 111 ? -54.914 133.702 59.443 1.00 30.70 131 TYR A N 1
ATOM 5741 C CA . TYR B 1 111 ? -54.820 134.596 58.284 1.00 30.03 131 TYR A CA 1
ATOM 5742 C C . TYR B 1 111 ? -54.184 135.931 58.714 1.00 32.06 131 TYR A C 1
ATOM 5743 O O . TYR B 1 111 ? -54.642 136.566 59.632 1.00 31.19 131 TYR A O 1
ATOM 5752 N N . LEU B 1 112 ? -53.101 136.324 58.067 1.00 33.68 132 LEU A N 1
ATOM 5753 C CA . LEU B 1 112 ? -52.423 137.562 58.392 1.00 31.77 132 LEU A CA 1
ATOM 5754 C C . LEU B 1 112 ? -52.063 138.332 57.130 1.00 33.42 132 LEU A C 1
ATOM 5755 O O . LEU B 1 112 ? -51.043 138.043 56.443 1.00 31.80 132 LEU A O 1
ATOM 5760 N N . TYR B 1 113 ? -52.931 139.311 56.837 1.00 30.64 133 TYR A N 1
ATOM 5761 C CA . TYR B 1 113 ? -52.878 140.034 55.576 1.00 31.42 133 TYR A CA 1
ATOM 5762 C C . TYR B 1 113 ? -53.728 141.256 55.761 1.00 28.15 133 TYR A C 1
ATOM 5763 O O . TYR B 1 113 ? -54.950 141.164 55.687 1.00 29.13 133 TYR A O 1
ATOM 5772 N N . THR B 1 114 ? -53.063 142.356 56.096 1.00 26.41 134 THR A N 1
ATOM 5773 C CA . THR B 1 114 ? -53.696 143.533 56.589 1.00 28.13 134 THR A CA 1
ATOM 5774 C C . THR B 1 114 ? -54.513 144.197 55.472 1.00 33.16 134 THR A C 1
ATOM 5775 O O . THR B 1 114 ? -55.539 144.824 55.788 1.00 32.65 134 THR A O 1
ATOM 5779 N N . ALA B 1 115 ? -54.125 144.012 54.196 1.00 27.84 135 ALA A N 1
ATOM 5780 C CA . ALA B 1 115 ? -54.890 144.598 53.077 1.00 26.66 135 ALA A CA 1
ATOM 5781 C C . ALA B 1 115 ? -56.321 144.046 52.948 1.00 28.26 135 ALA A C 1
ATOM 5782 O O . ALA B 1 115 ? -57.159 144.642 52.261 1.00 27.43 135 ALA A O 1
ATOM 5784 N N . ARG B 1 116 ? -56.615 142.917 53.601 1.00 29.01 136 ARG A N 1
ATOM 5785 C CA . ARG B 1 116 ? -57.981 142.477 53.757 1.00 32.04 136 ARG A CA 1
ATOM 5786 C C . ARG B 1 116 ? -58.522 142.714 55.163 1.00 31.94 136 ARG A C 1
ATOM 5787 O O . ARG B 1 116 ? -59.638 143.217 55.294 1.00 34.87 136 ARG A O 1
ATOM 5795 N N . THR B 1 117 ? -57.773 142.316 56.185 1.00 31.76 137 THR A N 1
ATOM 5796 C CA . THR B 1 117 ? -58.314 142.269 57.559 1.00 34.54 137 THR A CA 1
ATOM 5797 C C . THR B 1 117 ? -58.767 143.635 58.151 1.00 37.24 137 THR A C 1
ATOM 5798 O O . THR B 1 117 ? -59.754 143.721 58.907 1.00 36.84 137 THR A O 1
ATOM 5802 N N . MET B 1 118 ? -58.065 144.690 57.782 1.00 35.09 138 MET A N 1
ATOM 5803 C CA . MET B 1 118 ? -58.427 146.021 58.203 1.00 35.33 138 MET A CA 1
ATOM 5804 C C . MET B 1 118 ? -59.760 146.482 57.651 1.00 35.47 138 MET A C 1
ATOM 5805 O O . MET B 1 118 ? -60.383 147.341 58.267 1.00 37.34 138 MET A O 1
ATOM 5810 N N . ASN B 1 119 ? -60.213 145.957 56.519 1.00 32.44 139 ASN A N 1
ATOM 5811 C CA . ASN B 1 119 ? -61.529 146.370 55.974 1.00 30.85 139 ASN A CA 1
ATOM 5812 C C . ASN B 1 119 ? -62.021 145.319 55.021 1.00 29.58 139 ASN A C 1
ATOM 5813 O O . ASN B 1 119 ? -61.951 145.481 53.812 1.00 36.21 139 ASN A O 1
ATOM 5818 N N . PRO B 1 120 ? -62.552 144.229 55.549 1.00 32.13 140 PRO A N 1
ATOM 5819 C CA . PRO B 1 120 ? -62.912 143.141 54.656 1.00 34.00 140 PRO A CA 1
ATOM 5820 C C . PRO B 1 120 ? -64.028 143.438 53.676 1.00 34.98 140 PRO A C 1
ATOM 5821 O O . PRO B 1 120 ? -64.145 142.699 52.708 1.00 35.35 140 PRO A O 1
ATOM 5825 N N . LYS B 1 121 ? -64.868 144.445 53.963 1.00 33.41 141 LYS A N 1
ATOM 5826 C CA . LYS B 1 121 ? -65.961 144.866 53.078 1.00 36.97 141 LYS A CA 1
ATOM 5827 C C . LYS B 1 121 ? -65.406 145.650 51.913 1.00 31.78 141 LYS A C 1
ATOM 5828 O O . LYS B 1 121 ? -65.928 145.513 50.816 1.00 37.37 141 LYS A O 1
ATOM 5830 N N . HIS B 1 122 ? -64.388 146.467 52.171 1.00 30.06 142 HIS A N 1
ATOM 5831 C CA . HIS B 1 122 ? -63.696 147.299 51.156 1.00 35.24 142 HIS A CA 1
ATOM 5832 C C . HIS B 1 122 ? -62.153 147.081 51.087 1.00 30.52 142 HIS A C 1
ATOM 5833 O O . HIS B 1 122 ? -61.355 147.998 51.327 1.00 31.99 142 HIS A O 1
ATOM 5840 N N . PRO B 1 123 ? -61.735 145.857 50.743 1.00 30.59 143 PRO A N 1
ATOM 5841 C CA . PRO B 1 123 ? -60.306 145.526 50.763 1.00 32.72 143 PRO A CA 1
ATOM 5842 C C . PRO B 1 123 ? -59.520 146.189 49.641 1.00 32.70 143 PRO A C 1
ATOM 5843 O O . PRO B 1 123 ? -60.101 146.810 48.755 1.00 37.82 143 PRO A O 1
ATOM 5847 N N . HIS B 1 124 ? -58.207 146.089 49.727 1.00 34.11 144 HIS A N 1
ATOM 5848 C CA . HIS B 1 124 ? -57.283 146.517 48.672 1.00 31.05 144 HIS A CA 1
ATOM 5849 C C . HIS B 1 124 ? -57.751 146.012 47.319 1.00 31.31 144 HIS A C 1
ATOM 5850 O O . HIS B 1 124 ? -58.254 144.866 47.168 1.00 32.57 144 HIS A O 1
ATOM 5857 N N . ASN B 1 125 ? -57.653 146.878 46.335 1.00 30.48 145 ASN A N 1
ATOM 5858 C CA . ASN B 1 125 ? -58.140 146.542 44.967 1.00 36.60 145 ASN A CA 1
ATOM 5859 C C . ASN B 1 125 ? -57.532 145.280 44.297 1.00 37.53 145 ASN A C 1
ATOM 5860 O O . ASN B 1 125 ? -58.126 144.678 43.375 1.00 35.58 145 ASN A O 1
ATOM 5865 N N . TRP B 1 126 ? -56.333 144.928 44.754 1.00 32.35 146 TRP A N 1
ATOM 5866 C CA . TRP B 1 126 ? -55.619 143.770 44.284 1.00 32.26 146 TRP A CA 1
ATOM 5867 C C . TRP B 1 126 ? -55.958 142.511 45.058 1.00 32.30 146 TRP A C 1
ATOM 5868 O O . TRP B 1 126 ? -55.547 141.416 44.612 1.00 30.18 146 TRP A O 1
ATOM 5879 N N . ALA B 1 127 ? -56.635 142.647 46.210 1.00 25.85 147 ALA A N 1
ATOM 5880 C CA . ALA B 1 127 ? -56.930 141.480 47.088 1.00 28.14 147 ALA A CA 1
ATOM 5881 C C . ALA B 1 127 ? -58.110 140.645 46.658 1.00 25.58 147 ALA A C 1
ATOM 5882 O O . ALA B 1 127 ? -58.260 139.541 47.116 1.00 32.75 147 ALA A O 1
ATOM 5884 N N . GLY B 1 128 ? -58.933 141.154 45.779 1.00 29.86 148 GLY A N 1
ATOM 5885 C CA . GLY B 1 128 ? -60.211 140.510 45.445 1.00 35.40 148 GLY A CA 1
ATOM 5886 C C . GLY B 1 128 ? -61.223 140.560 46.599 1.00 33.80 148 GLY A C 1
ATOM 5887 O O . GLY B 1 128 ? -60.822 140.892 47.724 1.00 32.86 148 GLY A O 1
ATOM 5888 N N . LYS B 1 129 ? -62.472 140.228 46.328 1.00 29.75 149 LYS A N 1
ATOM 5889 C CA . LYS B 1 129 ? -63.548 140.299 47.292 1.00 37.32 149 LYS A CA 1
ATOM 5890 C C . LYS B 1 129 ? -63.383 139.372 48.463 1.00 37.11 149 LYS A C 1
ATOM 5891 O O . LYS B 1 129 ? -63.661 139.727 49.557 1.00 38.45 149 LYS A O 1
ATOM 5893 N N . GLU B 1 130 ? -62.912 138.178 48.206 1.00 41.31 150 GLU A N 1
ATOM 5894 C CA . GLU B 1 130 ? -62.677 137.234 49.257 1.00 40.20 150 GLU A CA 1
ATOM 5895 C C . GLU B 1 130 ? -61.273 136.692 49.220 1.00 37.00 150 GLU A C 1
ATOM 5896 O O . GLU B 1 130 ? -60.531 136.927 48.304 1.00 36.29 150 GLU A O 1
ATOM 5898 N N . ARG B 1 131 ? -60.928 135.956 50.254 1.00 35.45 151 ARG A N 1
ATOM 5899 C CA . ARG B 1 131 ? -59.637 135.344 50.392 1.00 32.10 151 ARG A CA 1
ATOM 5900 C C . ARG B 1 131 ? -59.280 134.547 49.165 1.00 30.82 151 ARG A C 1
ATOM 5901 O O . ARG B 1 131 ? -60.092 133.847 48.634 1.00 27.12 151 ARG A O 1
ATOM 5909 N N . TRP B 1 132 ? -58.002 134.614 48.808 1.00 31.41 152 TRP A N 1
ATOM 5910 C CA . TRP B 1 132 ? -57.331 133.887 47.742 1.00 30.21 152 TRP A CA 1
ATOM 5911 C C . TRP B 1 132 ? -57.718 133.973 46.258 1.00 31.65 152 TRP A C 1
ATOM 5912 O O . TRP B 1 132 ? -57.011 133.474 45.424 1.00 26.40 152 TRP A O 1
ATOM 5923 N N . VAL B 1 133 ? -58.832 134.591 45.932 1.00 33.20 153 VAL A N 1
ATOM 5924 C CA . VAL B 1 133 ? -59.276 134.640 44.551 1.00 32.69 153 VAL A CA 1
ATOM 5925 C C . VAL B 1 133 ? -58.367 135.364 43.585 1.00 29.93 153 VAL A C 1
ATOM 5926 O O . VAL B 1 133 ? -58.358 135.042 42.454 1.00 26.94 153 VAL A O 1
ATOM 5930 N N . ALA B 1 134 ? -57.615 136.335 44.055 1.00 27.19 154 ALA A N 1
ATOM 5931 C CA . ALA B 1 134 ? -56.738 137.078 43.214 1.00 28.96 154 ALA A CA 1
ATOM 5932 C C . ALA B 1 134 ? -55.270 136.782 43.481 1.00 25.37 154 ALA A C 1
ATOM 5933 O O . ALA B 1 134 ? -54.438 137.531 43.110 1.00 25.19 154 ALA A O 1
ATOM 5935 N N . VAL B 1 135 ? -54.993 135.664 44.118 1.00 26.74 155 VAL A N 1
ATOM 5936 C CA . VAL B 1 135 ? -53.645 135.265 44.475 1.00 26.41 155 VAL A CA 1
ATOM 5937 C C . VAL B 1 135 ? -52.745 135.009 43.253 1.00 28.21 155 VAL A C 1
ATOM 5938 O O . VAL B 1 135 ? -51.607 135.313 43.262 1.00 27.39 155 VAL A O 1
ATOM 5942 N N . GLU B 1 136 ? -53.293 134.435 42.213 1.00 24.24 156 GLU A N 1
ATOM 5943 C CA . GLU B 1 136 ? -52.526 134.205 40.980 1.00 27.66 156 GLU A CA 1
ATOM 5944 C C . GLU B 1 136 ? -52.441 135.480 40.155 1.00 28.64 156 GLU A C 1
ATOM 5945 O O . GLU B 1 136 ? -51.871 135.481 39.095 1.00 33.38 156 GLU A O 1
ATOM 5951 N N . ASN B 1 137 ? -53.046 136.559 40.627 1.00 31.81 157 ASN A N 1
ATOM 5952 C CA . ASN B 1 137 ? -52.875 137.866 40.008 1.00 30.77 157 ASN A CA 1
ATOM 5953 C C . ASN B 1 137 ? -51.856 138.635 40.859 1.00 28.00 157 ASN A C 1
ATOM 5954 O O . ASN B 1 137 ? -50.669 138.284 40.864 1.00 28.27 157 ASN A O 1
ATOM 5959 N N . LEU B 1 138 ? -52.309 139.607 41.637 1.00 27.50 158 LEU A N 1
ATOM 5960 C CA . LEU B 1 138 ? -51.464 140.467 42.461 1.00 26.65 158 LEU A CA 1
ATOM 5961 C C . LEU B 1 138 ? -51.933 140.569 43.926 1.00 28.33 158 LEU A C 1
ATOM 5962 O O . LEU B 1 138 ? -51.568 141.532 44.646 1.00 27.18 158 LEU A O 1
ATOM 5967 N N . SER B 1 139 ? -52.677 139.612 44.447 1.00 28.05 159 SER A N 1
ATOM 5968 C CA . SER B 1 139 ? -53.020 139.745 45.899 1.00 26.90 159 SER A CA 1
ATOM 5969 C C . SER B 1 139 ? -51.760 139.750 46.786 1.00 26.96 159 SER A C 1
ATOM 5970 O O . SER B 1 139 ? -51.710 140.451 47.829 1.00 25.11 159 SER A O 1
ATOM 5973 N N . HIS B 1 140 ? -50.728 139.015 46.350 1.00 24.45 160 HIS A N 1
ATOM 5974 C CA . HIS B 1 140 ? -49.530 138.751 47.165 1.00 25.98 160 HIS A CA 1
ATOM 5975 C C . HIS B 1 140 ? -49.777 138.020 48.503 1.00 26.68 160 HIS A C 1
ATOM 5976 O O . HIS B 1 140 ? -48.899 137.994 49.328 1.00 27.13 160 HIS A O 1
ATOM 5983 N N . GLU B 1 141 ? -50.918 137.356 48.693 1.00 28.52 161 GLU A N 1
ATOM 5984 C CA . GLU B 1 141 ? -51.136 136.561 49.916 1.00 28.89 161 GLU A CA 1
ATOM 5985 C C . GLU B 1 141 ? -50.043 135.530 50.170 1.00 28.16 161 GLU A C 1
ATOM 5986 O O . GLU B 1 141 ? -49.552 135.441 51.316 1.00 27.17 161 GLU A O 1
ATOM 5992 N N . PHE B 1 142 ? -49.625 134.772 49.141 1.00 25.58 162 PHE A N 1
ATOM 5993 C CA . PHE B 1 142 ? -48.559 133.771 49.376 1.00 26.91 162 PHE A CA 1
ATOM 5994 C C . PHE B 1 142 ? -47.142 134.387 49.459 1.00 25.17 162 PHE A C 1
ATOM 5995 O O . PHE B 1 142 ? -46.267 133.924 50.206 1.00 29.42 162 PHE A O 1
ATOM 6003 N N . TYR B 1 143 ? -46.939 135.451 48.728 1.00 25.83 163 TYR A N 1
ATOM 6004 C CA . TYR B 1 143 ? -45.736 136.254 48.847 1.00 24.62 163 TYR A CA 1
ATOM 6005 C C . TYR B 1 143 ? -45.579 136.836 50.251 1.00 25.58 163 TYR A C 1
ATOM 6006 O O . TYR B 1 143 ? -44.479 136.769 50.833 1.00 24.70 163 TYR A O 1
ATOM 6015 N N . ASN B 1 144 ? -46.660 137.378 50.805 1.00 24.62 164 ASN A N 1
ATOM 6016 C CA . ASN B 1 144 ? -46.632 137.779 52.244 1.00 27.02 164 ASN A CA 1
ATOM 6017 C C . ASN B 1 144 ? -46.278 136.585 53.163 1.00 26.75 164 ASN A C 1
ATOM 6018 O O . ASN B 1 144 ? -45.472 136.745 54.085 1.00 22.34 164 ASN A O 1
ATOM 6023 N N . LEU B 1 145 ? -46.812 135.391 52.873 1.00 25.38 165 LEU A N 1
ATOM 6024 C CA . LEU B 1 145 ? -46.434 134.225 53.642 1.00 26.50 165 LEU A CA 1
ATOM 6025 C C . LEU B 1 145 ? -44.930 133.949 53.536 1.00 28.51 165 LEU A C 1
ATOM 6026 O O . LEU B 1 145 ? -44.288 133.614 54.545 1.00 31.04 165 LEU A O 1
ATOM 6031 N N . GLY B 1 146 ? -44.383 134.064 52.327 1.00 28.51 166 GLY A N 1
ATOM 6032 C CA . GLY B 1 146 ? -42.996 133.678 52.111 1.00 27.77 166 GLY A CA 1
ATOM 6033 C C . GLY B 1 146 ? -42.096 134.558 52.960 1.00 30.48 166 GLY A C 1
ATOM 6034 O O . GLY B 1 146 ? -41.309 134.088 53.783 1.00 28.10 166 GLY A O 1
ATOM 6035 N N . HIS B 1 147 ? -42.241 135.855 52.800 1.00 28.25 167 HIS A N 1
ATOM 6036 C CA . HIS B 1 147 ? -41.393 136.761 53.590 1.00 26.16 167 HIS A CA 1
ATOM 6037 C C . HIS B 1 147 ? -41.645 136.706 55.105 1.00 26.93 167 HIS A C 1
ATOM 6038 O O . HIS B 1 147 ? -40.730 136.886 55.889 1.00 26.80 167 HIS A O 1
ATOM 6045 N N . MET B 1 148 ? -42.866 136.401 55.505 1.00 26.70 168 MET A N 1
ATOM 6046 C CA . MET B 1 148 ? -43.194 136.193 56.920 1.00 26.58 168 MET A CA 1
ATOM 6047 C C . MET B 1 148 ? -42.402 135.029 57.512 1.00 25.76 168 MET A C 1
ATOM 6048 O O . MET B 1 148 ? -41.847 135.118 58.603 1.00 28.60 168 MET A O 1
ATOM 6053 N N . ILE B 1 149 ? -42.338 133.928 56.785 1.00 27.31 169 ILE A N 1
ATOM 6054 C CA . ILE B 1 149 ? -41.579 132.766 57.215 1.00 25.72 169 ILE A CA 1
ATOM 6055 C C . ILE B 1 149 ? -40.096 133.064 57.336 1.00 25.16 169 ILE A C 1
ATOM 6056 O O . ILE B 1 149 ? -39.436 132.701 58.327 1.00 27.20 169 ILE A O 1
ATOM 6061 N N . GLU B 1 150 ? -39.564 133.705 56.325 1.00 24.78 170 GLU A N 1
ATOM 6062 C CA . GLU B 1 150 ? -38.160 133.945 56.264 1.00 27.71 170 GLU A CA 1
ATOM 6063 C C . GLU B 1 150 ? -37.702 134.882 57.387 1.00 29.54 170 GLU A C 1
ATOM 6064 O O . GLU B 1 150 ? -36.664 134.638 58.047 1.00 28.94 170 GLU A O 1
ATOM 6070 N N . GLY B 1 151 ? -38.508 135.892 57.657 1.00 29.10 171 GLY A N 1
ATOM 6071 C CA . GLY B 1 151 ? -38.302 136.714 58.820 1.00 31.67 171 GLY A CA 1
ATOM 6072 C C . GLY B 1 151 ? -38.373 135.985 60.135 1.00 29.99 171 GLY A C 1
ATOM 6073 O O . GLY B 1 151 ? -37.551 136.204 61.001 1.00 26.59 171 GLY A O 1
ATOM 6074 N N . ALA B 1 152 ? -39.397 135.163 60.282 1.00 31.31 172 ALA A N 1
ATOM 6075 C CA . ALA B 1 152 ? -39.657 134.485 61.543 1.00 29.29 172 ALA A CA 1
ATOM 6076 C C . ALA B 1 152 ? -38.608 133.457 61.890 1.00 32.77 172 ALA A C 1
ATOM 6077 O O . ALA B 1 152 ? -38.121 133.440 63.013 1.00 32.45 172 ALA A O 1
ATOM 6079 N N . VAL B 1 153 ? -38.235 132.611 60.921 1.00 33.98 173 VAL A N 1
ATOM 6080 C CA . VAL B 1 153 ? -37.141 131.658 61.112 1.00 31.35 173 VAL A CA 1
ATOM 6081 C C . VAL B 1 153 ? -35.832 132.377 61.478 1.00 31.95 173 VAL A C 1
ATOM 6082 O O . VAL B 1 153 ? -35.094 131.903 62.267 1.00 37.46 173 VAL A O 1
ATOM 6086 N N . ALA B 1 154 ? -35.525 133.509 60.868 1.00 37.54 174 ALA A N 1
ATOM 6087 C CA . ALA B 1 154 ? -34.343 134.266 61.232 1.00 31.94 174 ALA A CA 1
ATOM 6088 C C . ALA B 1 154 ? -34.441 134.793 62.675 1.00 32.43 174 ALA A C 1
ATOM 6089 O O . ALA B 1 154 ? -33.503 134.695 63.412 1.00 33.11 174 ALA A O 1
ATOM 6091 N N . HIS B 1 155 ? -35.593 135.335 63.051 1.00 31.28 175 HIS A N 1
ATOM 6092 C CA . HIS B 1 155 ? -35.833 135.818 64.396 1.00 31.89 175 HIS A CA 1
ATOM 6093 C C . HIS B 1 155 ? -35.714 134.713 65.434 1.00 35.13 175 HIS A C 1
ATOM 6094 O O . HIS B 1 155 ? -35.035 134.884 66.473 1.00 34.13 175 HIS A O 1
ATOM 6101 N N . TYR B 1 156 ? -36.309 133.560 65.135 1.00 32.96 176 TYR A N 1
ATOM 6102 C CA . TYR B 1 156 ? -36.180 132.400 66.004 1.00 36.50 176 TYR A CA 1
ATOM 6103 C C . TYR B 1 156 ? -34.709 131.965 66.156 1.00 37.06 176 TYR A C 1
ATOM 6104 O O . TYR B 1 156 ? -34.249 131.715 67.259 1.00 35.92 176 TYR A O 1
ATOM 6113 N N . GLN B 1 157 ? -33.985 131.837 65.051 1.00 39.29 177 GLN A N 1
ATOM 6114 C CA . GLN B 1 157 ? -32.565 131.441 65.162 1.00 42.90 177 GLN A CA 1
ATOM 6115 C C . GLN B 1 157 ? -31.724 132.424 65.979 1.00 38.83 177 GLN A C 1
ATOM 6116 O O . GLN B 1 157 ? -30.719 132.044 66.560 1.00 36.37 177 GLN A O 1
ATOM 6122 N N . ALA B 1 158 ? -32.109 133.694 65.961 1.00 36.94 178 ALA A N 1
ATOM 6123 C CA . ALA B 1 158 ? -31.345 134.730 66.637 1.00 39.44 178 ALA A CA 1
ATOM 6124 C C . ALA B 1 158 ? -31.695 134.857 68.122 1.00 34.98 178 ALA A C 1
ATOM 6125 O O . ALA B 1 158 ? -30.880 135.308 68.889 1.00 39.98 178 ALA A O 1
ATOM 6127 N N . THR B 1 159 ? -32.914 134.510 68.502 1.00 36.24 179 THR A N 1
ATOM 6128 C CA . THR B 1 159 ? -33.418 134.783 69.854 1.00 38.53 179 THR A CA 1
ATOM 6129 C C . THR B 1 159 ? -33.864 133.569 70.680 1.00 40.16 179 THR A C 1
ATOM 6130 O O . THR B 1 159 ? -34.174 133.740 71.847 1.00 40.44 179 THR A O 1
ATOM 6134 N N . GLY B 1 160 ? -33.959 132.382 70.072 1.00 38.03 180 GLY A N 1
ATOM 6135 C CA . GLY B 1 160 ? -34.611 131.246 70.704 1.00 35.58 180 GLY A CA 1
ATOM 6136 C C . GLY B 1 160 ? -36.061 131.467 71.104 1.00 36.47 180 GLY A C 1
ATOM 6137 O O . GLY B 1 160 ? -36.606 130.678 71.857 1.00 38.34 180 GLY A O 1
ATOM 6138 N N . LYS B 1 161 ? -36.701 132.532 70.629 1.00 36.02 181 LYS A N 1
ATOM 6139 C CA . LYS B 1 161 ? -38.070 132.822 71.003 1.00 36.98 181 LYS A CA 1
ATOM 6140 C C . LYS B 1 161 ? -38.915 132.584 69.776 1.00 34.09 181 LYS A C 1
ATOM 6141 O O . LYS B 1 161 ? -38.484 132.746 68.643 1.00 30.89 181 LYS A O 1
ATOM 6147 N N . ARG B 1 162 ? -40.133 132.192 70.065 1.00 33.14 182 ARG A N 1
ATOM 6148 C CA . ARG B 1 162 ? -41.133 131.874 69.097 1.00 35.44 182 ARG A CA 1
ATOM 6149 C C . ARG B 1 162 ? -42.201 132.936 68.880 1.00 35.84 182 ARG A C 1
ATOM 6150 O O . ARG B 1 162 ? -43.211 132.653 68.306 1.00 33.84 182 ARG A O 1
ATOM 6158 N N . ASN B 1 163 ? -41.954 134.163 69.290 1.00 35.87 183 ASN A N 1
ATOM 6159 C CA . ASN B 1 163 ? -42.942 135.208 69.085 1.00 39.99 183 ASN A CA 1
ATOM 6160 C C . ASN B 1 163 ? -43.144 135.601 67.637 1.00 37.91 183 ASN A C 1
ATOM 6161 O O . ASN B 1 163 ? -44.175 136.072 67.301 1.00 37.30 183 ASN A O 1
ATOM 6166 N N . PHE B 1 164 ? -42.158 135.397 66.787 1.00 34.67 184 PHE A N 1
ATOM 6167 C CA . PHE B 1 164 ? -42.339 135.636 65.375 1.00 32.82 184 PHE A CA 1
ATOM 6168 C C . PHE B 1 164 ? -42.728 134.308 64.699 1.00 29.54 184 PHE A C 1
ATOM 6169 O O . PHE B 1 164 ? -43.669 134.241 64.002 1.00 31.92 184 PHE A O 1
ATOM 6177 N N . LEU B 1 165 ? -41.996 133.245 64.961 1.00 33.37 185 LEU A N 1
ATOM 6178 C CA . LEU B 1 165 ? -42.240 131.939 64.370 1.00 31.24 185 LEU A CA 1
ATOM 6179 C C . LEU B 1 165 ? -43.664 131.419 64.475 1.00 31.96 185 LEU A C 1
ATOM 6180 O O . LEU B 1 165 ? -44.173 130.842 63.565 1.00 32.95 185 LEU A O 1
ATOM 6185 N N . ASP B 1 166 ? -44.273 131.623 65.619 1.00 30.70 186 ASP A N 1
ATOM 6186 C CA . ASP B 1 166 ? -45.619 131.160 65.898 1.00 32.71 186 ASP A CA 1
ATOM 6187 C C . ASP B 1 166 ? -46.606 131.857 65.018 1.00 27.72 186 ASP A C 1
ATOM 6188 O O . ASP B 1 166 ? -47.581 131.281 64.634 1.00 30.72 186 ASP A O 1
ATOM 6193 N N . ILE B 1 167 ? -46.374 133.126 64.747 1.00 29.61 187 ILE A N 1
ATOM 6194 C CA . ILE B 1 167 ? -47.193 133.888 63.841 1.00 29.50 187 ILE A CA 1
ATOM 6195 C C . ILE B 1 167 ? -47.124 133.285 62.455 1.00 29.70 187 ILE A C 1
ATOM 6196 O O . ILE B 1 167 ? -48.168 133.098 61.801 1.00 29.48 187 ILE A O 1
ATOM 6201 N N . ALA B 1 168 ? -45.906 132.974 62.031 1.00 30.10 188 ALA A N 1
ATOM 6202 C CA . ALA B 1 168 ? -45.676 132.453 60.693 1.00 27.64 188 ALA A CA 1
ATOM 6203 C C . ALA B 1 168 ? -46.222 131.051 60.629 1.00 29.60 188 ALA A C 1
ATOM 6204 O O . ALA B 1 168 ? -46.869 130.695 59.650 1.00 31.15 188 ALA A O 1
ATOM 6206 N N . ILE B 1 169 ? -46.047 130.256 61.696 1.00 30.29 189 ILE A N 1
ATOM 6207 C CA . ILE B 1 169 ? -46.652 128.930 61.703 1.00 29.87 189 ILE A CA 1
ATOM 6208 C C . ILE B 1 169 ? -48.180 129.020 61.501 1.00 29.72 189 ILE A C 1
ATOM 6209 O O . ILE B 1 169 ? -48.764 128.225 60.751 1.00 34.04 189 ILE A O 1
ATOM 6214 N N . LYS B 1 170 ? -48.824 129.977 62.150 1.00 28.48 190 LYS A N 1
ATOM 6215 C CA . LYS B 1 170 ? -50.274 130.092 62.055 1.00 32.80 190 LYS A CA 1
ATOM 6216 C C . LYS B 1 170 ? -50.785 130.488 60.662 1.00 28.14 190 LYS A C 1
ATOM 6217 O O . LYS B 1 170 ? -51.849 130.011 60.256 1.00 26.43 190 LYS A O 1
ATOM 6223 N N . TYR B 1 171 ? -50.083 131.404 59.979 1.00 26.65 191 TYR A N 1
ATOM 6224 C CA . TYR B 1 171 ? -50.448 131.768 58.616 1.00 26.56 191 TYR A CA 1
ATOM 6225 C C . TYR B 1 171 ? -50.148 130.617 57.666 1.00 25.39 191 TYR A C 1
ATOM 6226 O O . TYR B 1 171 ? -50.985 130.289 56.798 1.00 26.38 191 TYR A O 1
ATOM 6235 N N . ALA B 1 172 ? -49.014 129.939 57.861 1.00 25.01 192 ALA A N 1
ATOM 6236 C CA . ALA B 1 172 ? -48.698 128.776 57.035 1.00 25.23 192 ALA A CA 1
ATOM 6237 C C . ALA B 1 172 ? -49.751 127.687 57.176 1.00 26.15 192 ALA A C 1
ATOM 6238 O O . ALA B 1 172 ? -50.193 127.094 56.156 1.00 28.50 192 ALA A O 1
ATOM 6240 N N . ASP B 1 173 ? -50.193 127.450 58.415 1.00 27.54 193 ASP A N 1
ATOM 6241 C CA . ASP B 1 173 ? -51.212 126.413 58.653 1.00 28.72 193 ASP A CA 1
ATOM 6242 C C . ASP B 1 173 ? -52.527 126.859 58.030 1.00 30.35 193 ASP A C 1
ATOM 6243 O O . ASP B 1 173 ? -53.289 126.046 57.480 1.00 31.02 193 ASP A O 1
ATOM 6248 N N . CYS B 1 174 ? -52.794 128.155 58.044 1.00 30.70 194 CYS A N 1
ATOM 6249 C CA . CYS B 1 174 ? -53.988 128.651 57.349 1.00 30.00 194 CYS A CA 1
ATOM 6250 C C . CYS B 1 174 ? -53.979 128.372 55.852 1.00 32.41 194 CYS A C 1
ATOM 6251 O O . CYS B 1 174 ? -54.952 127.833 55.273 1.00 33.20 194 CYS A O 1
ATOM 6254 N N . VAL B 1 175 ? -52.872 128.742 55.218 1.00 32.44 195 VAL A N 1
ATOM 6255 C CA . VAL B 1 175 ? -52.707 128.483 53.805 1.00 30.56 195 VAL A CA 1
ATOM 6256 C C . VAL B 1 175 ? -52.746 126.981 53.493 1.00 30.83 195 VAL A C 1
ATOM 6257 O O . VAL B 1 175 ? -53.442 126.597 52.533 1.00 27.80 195 VAL A O 1
ATOM 6261 N N . CYS B 1 176 ? -51.989 126.173 54.250 1.00 29.65 196 CYS A N 1
ATOM 6262 C CA . CYS B 1 176 ? -51.973 124.727 54.030 1.00 30.75 196 CYS A CA 1
ATOM 6263 C C . CYS B 1 176 ? -53.344 124.066 54.202 1.00 32.58 196 CYS A C 1
ATOM 6264 O O . CYS B 1 176 ? -53.625 123.135 53.480 1.00 33.75 196 CYS A O 1
ATOM 6267 N N . ARG B 1 177 ? -54.192 124.549 55.109 1.00 31.86 197 ARG A N 1
ATOM 6268 C CA . ARG B 1 177 ? -55.571 124.033 55.251 1.00 36.99 197 ARG A CA 1
ATOM 6269 C C . ARG B 1 177 ? -56.479 124.400 54.094 1.00 35.01 197 ARG A C 1
ATOM 6270 O O . ARG B 1 177 ? -57.328 123.646 53.757 1.00 34.18 197 ARG A O 1
ATOM 6278 N N . GLU B 1 178 ? -56.371 125.611 53.574 1.00 34.37 198 GLU A N 1
ATOM 6279 C CA . GLU B 1 178 ? -57.349 126.117 52.607 1.00 36.05 198 GLU A CA 1
ATOM 6280 C C . GLU B 1 178 ? -56.917 125.881 51.184 1.00 34.17 198 GLU A C 1
ATOM 6281 O O . GLU B 1 178 ? -57.760 125.809 50.317 1.00 34.86 198 GLU A O 1
ATOM 6287 N N . ILE B 1 179 ? -55.624 125.788 50.955 1.00 31.31 199 ILE A N 1
ATOM 6288 C CA . ILE B 1 179 ? -55.043 125.641 49.635 1.00 31.40 199 ILE A CA 1
ATOM 6289 C C . ILE B 1 179 ? -54.400 124.278 49.360 1.00 28.04 199 ILE A C 1
ATOM 6290 O O . ILE B 1 179 ? -53.526 123.876 50.046 1.00 32.01 199 ILE A O 1
ATOM 6295 N N . GLY B 1 180 ? -54.836 123.592 48.329 1.00 31.56 200 GLY A N 1
ATOM 6296 C CA . GLY B 1 180 ? -54.280 122.310 47.991 1.00 36.51 200 GLY A CA 1
ATOM 6297 C C . GLY B 1 180 ? -55.155 121.504 47.066 1.00 40.71 200 GLY A C 1
ATOM 6298 O O . GLY B 1 180 ? -56.060 122.036 46.496 1.00 40.02 200 GLY A O 1
ATOM 6299 N N . ASN B 1 181 ? -54.886 120.212 46.958 1.00 44.50 201 ASN A N 1
ATOM 6300 C CA . ASN B 1 181 ? -55.609 119.310 46.065 1.00 50.22 201 ASN A CA 1
ATOM 6301 C C . ASN B 1 181 ? -56.814 118.580 46.613 1.00 54.35 201 ASN A C 1
ATOM 6302 O O . ASN B 1 181 ? -57.427 117.847 45.912 1.00 54.86 201 ASN A O 1
ATOM 6304 N N . GLY B 1 182 ? -57.161 118.806 47.861 1.00 57.99 202 GLY A N 1
ATOM 6305 C CA . GLY B 1 182 ? -58.288 118.141 48.451 1.00 57.39 202 GLY A CA 1
ATOM 6306 C C . GLY B 1 182 ? -59.626 118.642 48.005 1.00 57.76 202 GLY A C 1
ATOM 6307 O O . GLY B 1 182 ? -59.784 119.761 47.605 1.00 52.64 202 GLY A O 1
ATOM 6308 N N . PRO B 1 183 ? -60.606 117.774 48.098 1.00 62.83 203 PRO A N 1
ATOM 6309 C CA . PRO B 1 183 ? -61.975 118.075 47.712 1.00 62.94 203 PRO A CA 1
ATOM 6310 C C . PRO B 1 183 ? -62.532 119.297 48.418 1.00 56.88 203 PRO A C 1
ATOM 6311 O O . PRO B 1 183 ? -63.429 119.897 47.898 1.00 54.65 203 PRO A O 1
ATOM 6315 N N . GLN B 1 184 ? -62.001 119.660 49.571 1.00 55.02 204 GLN A N 1
ATOM 6316 C CA . GLN B 1 184 ? -62.495 120.817 50.293 1.00 55.39 204 GLN A CA 1
ATOM 6317 C C . GLN B 1 184 ? -61.571 122.030 50.248 1.00 52.19 204 GLN A C 1
ATOM 6318 O O . GLN B 1 184 ? -61.830 123.009 50.889 1.00 57.48 204 GLN A O 1
ATOM 6320 N N . GLN B 1 185 ? -60.494 121.953 49.506 1.00 40.58 205 GLN A N 1
ATOM 6321 C CA . GLN B 1 185 ? -59.590 123.061 49.391 1.00 40.51 205 GLN A CA 1
ATOM 6322 C C . GLN B 1 185 ? -59.739 123.770 48.062 1.00 38.73 205 GLN A C 1
ATOM 6323 O O . GLN B 1 185 ? -60.593 123.460 47.283 1.00 36.66 205 GLN A O 1
ATOM 6329 N N . LYS B 1 186 ? -58.864 124.725 47.827 1.00 37.95 206 LYS A N 1
ATOM 6330 C CA . LYS B 1 186 ? -58.804 125.470 46.577 1.00 33.87 206 LYS A CA 1
ATOM 6331 C C . LYS B 1 186 ? -57.411 125.332 45.949 1.00 37.33 206 LYS A C 1
ATOM 6332 O O . LYS B 1 186 ? -56.446 125.521 46.619 1.00 37.35 206 LYS A O 1
ATOM 6334 N N . LYS B 1 187 ? -57.330 125.002 44.669 1.00 34.25 207 LYS A N 1
ATOM 6335 C CA . LYS B 1 187 ? -56.075 124.803 43.948 1.00 35.25 207 LYS A CA 1
ATOM 6336 C C . LYS B 1 187 ? -55.658 126.213 43.520 1.00 33.10 207 LYS A C 1
ATOM 6337 O O . LYS B 1 187 ? -56.300 126.800 42.708 1.00 34.10 207 LYS A O 1
ATOM 6339 N N . TYR B 1 188 ? -54.648 126.784 44.170 1.00 30.65 208 TYR A N 1
ATOM 6340 C CA . TYR B 1 188 ? -54.026 128.055 43.747 1.00 31.02 208 TYR A CA 1
ATOM 6341 C C . TYR B 1 188 ? -52.520 127.948 43.933 1.00 29.83 208 TYR A C 1
ATOM 6342 O O . TYR B 1 188 ? -52.046 127.215 44.791 1.00 32.25 208 TYR A O 1
ATOM 6351 N N . VAL B 1 189 ? -51.764 128.638 43.088 1.00 32.98 209 VAL A N 1
ATOM 6352 C CA . VAL B 1 189 ? -50.284 128.766 43.225 1.00 31.22 209 VAL A CA 1
ATOM 6353 C C . VAL B 1 189 ? -49.911 130.273 43.449 1.00 29.90 209 VAL A C 1
ATOM 6354 O O . VAL B 1 189 ? -50.775 131.133 43.317 1.00 26.21 209 VAL A O 1
ATOM 6358 N N . PRO B 1 190 ? -48.644 130.579 43.777 1.00 26.26 210 PRO A N 1
ATOM 6359 C CA . PRO B 1 190 ? -48.385 131.988 44.106 1.00 27.92 210 PRO A CA 1
ATOM 6360 C C . PRO B 1 190 ? -48.381 132.842 42.877 1.00 27.54 210 PRO A C 1
ATOM 6361 O O . PRO B 1 190 ? -47.875 132.395 41.898 1.00 27.56 210 PRO A O 1
ATOM 6365 N N . GLY B 1 191 ? -48.997 134.024 42.924 1.00 26.24 211 GLY A N 1
ATOM 6366 C CA . GLY B 1 191 ? -48.835 134.996 41.899 1.00 26.71 211 GLY A CA 1
ATOM 6367 C C . GLY B 1 191 ? -47.429 135.556 41.869 1.00 27.70 211 GLY A C 1
ATOM 6368 O O . GLY B 1 191 ? -46.964 135.950 40.822 1.00 24.00 211 GLY A O 1
ATOM 6369 N N . HIS B 1 192 ? -46.779 135.640 43.036 1.00 27.95 212 HIS A N 1
ATOM 6370 C CA . HIS B 1 192 ? -45.411 136.022 43.173 1.00 25.08 212 HIS A CA 1
ATOM 6371 C C . HIS B 1 192 ? -44.727 135.006 44.026 1.00 26.29 212 HIS A C 1
ATOM 6372 O O . HIS B 1 192 ? -44.819 135.057 45.254 1.00 25.82 212 HIS A O 1
ATOM 6379 N N . GLN B 1 193 ? -43.880 134.231 43.370 1.00 25.05 213 GLN A N 1
ATOM 6380 C CA . GLN B 1 193 ? -43.202 133.129 44.000 1.00 24.97 213 GLN A CA 1
ATOM 6381 C C . GLN B 1 193 ? -42.229 133.610 45.080 1.00 22.92 213 GLN A C 1
ATOM 6382 O O . GLN B 1 193 ? -41.612 134.713 45.026 1.00 22.42 213 GLN A O 1
ATOM 6388 N N . ILE B 1 194 ? -42.063 132.748 46.056 1.00 24.84 214 ILE A N 1
ATOM 6389 C CA . ILE B 1 194 ? -41.188 132.877 47.202 1.00 23.22 214 ILE A CA 1
ATOM 6390 C C . ILE B 1 194 ? -41.646 131.894 48.222 1.00 24.85 214 ILE A C 1
ATOM 6391 O O . ILE B 1 194 ? -40.852 131.319 48.879 1.00 25.22 214 ILE A O 1
ATOM 6396 N N . ALA B 1 195 ? -42.947 131.720 48.351 1.00 23.69 215 ALA A N 1
ATOM 6397 C CA . ALA B 1 195 ? -43.493 130.759 49.296 1.00 26.80 215 ALA A CA 1
ATOM 6398 C C . ALA B 1 195 ? -42.814 129.364 49.252 1.00 27.80 215 ALA A C 1
ATOM 6399 O O . ALA B 1 195 ? -42.727 128.651 50.277 1.00 24.74 215 ALA A O 1
ATOM 6401 N N . GLU B 1 196 ? -42.326 128.984 48.073 1.00 27.75 216 GLU A N 1
ATOM 6402 C CA . GLU B 1 196 ? -41.831 127.651 47.887 1.00 27.36 216 GLU A CA 1
ATOM 6403 C C . GLU B 1 196 ? -40.505 127.519 48.649 1.00 26.26 216 GLU A C 1
ATOM 6404 O O . GLU B 1 196 ? -40.347 126.600 49.463 1.00 25.33 216 GLU A O 1
ATOM 6410 N N . MET B 1 197 ? -39.561 128.426 48.419 1.00 26.48 217 MET A N 1
ATOM 6411 C CA . MET B 1 197 ? -38.288 128.373 49.190 1.00 29.30 217 MET A CA 1
ATOM 6412 C C . MET B 1 197 ? -38.523 128.562 50.703 1.00 28.73 217 MET A C 1
ATOM 6413 O O . MET B 1 197 ? -37.843 127.949 51.552 1.00 30.49 217 MET A O 1
ATOM 6418 N N . ALA B 1 198 ? -39.494 129.391 51.035 1.00 27.08 218 ALA A N 1
ATOM 6419 C CA . ALA B 1 198 ? -39.717 129.725 52.424 1.00 29.12 218 ALA A CA 1
ATOM 6420 C C . ALA B 1 198 ? -40.331 128.555 53.161 1.00 28.05 218 ALA A C 1
ATOM 6421 O O . ALA B 1 198 ? -39.921 128.261 54.265 1.00 27.38 218 ALA A O 1
ATOM 6423 N N . LEU B 1 199 ? -41.241 127.840 52.513 1.00 26.55 219 LEU A N 1
ATOM 6424 C CA . LEU B 1 199 ? -41.865 126.679 53.153 1.00 25.45 219 LEU A CA 1
ATOM 6425 C C . LEU B 1 199 ? -40.884 125.525 53.355 1.00 28.78 219 LEU A C 1
ATOM 6426 O O . LEU B 1 199 ? -40.994 124.785 54.315 1.00 28.45 219 LEU A O 1
ATOM 6431 N N . VAL B 1 200 ? -39.906 125.380 52.475 1.00 27.53 220 VAL A N 1
ATOM 6432 C CA . VAL B 1 200 ? -38.884 124.392 52.723 1.00 28.16 220 VAL A CA 1
ATOM 6433 C C . VAL B 1 200 ? -38.160 124.746 54.011 1.00 29.98 220 VAL A C 1
ATOM 6434 O O . VAL B 1 200 ? -37.896 123.890 54.829 1.00 27.14 220 VAL A O 1
ATOM 6438 N N . LYS B 1 201 ? -37.858 126.024 54.172 1.00 28.62 221 LYS A N 1
ATOM 6439 C CA . LYS B 1 201 ? -37.149 126.523 55.321 1.00 31.41 221 LYS A CA 1
ATOM 6440 C C . LYS B 1 201 ? -37.972 126.316 56.607 1.00 28.51 221 LYS A C 1
ATOM 6441 O O . LYS B 1 201 ? -37.418 126.018 57.641 1.00 30.88 221 LYS A O 1
ATOM 6447 N N . LEU B 1 202 ? -39.290 126.460 56.522 1.00 28.17 222 LEU A N 1
ATOM 6448 C CA . LEU B 1 202 ? -40.175 126.272 57.677 1.00 30.79 222 LEU A CA 1
ATOM 6449 C C . LEU B 1 202 ? -40.268 124.783 58.037 1.00 29.78 222 LEU A C 1
ATOM 6450 O O . LEU B 1 202 ? -40.263 124.431 59.182 1.00 28.50 222 LEU A O 1
ATOM 6455 N N . TYR B 1 203 ? -40.282 123.925 57.036 1.00 30.61 223 TYR A N 1
ATOM 6456 C CA . TYR B 1 203 ? -40.138 122.494 57.280 1.00 29.65 223 TYR A CA 1
ATOM 6457 C C . TYR B 1 203 ? -38.830 122.179 58.015 1.00 29.75 223 TYR A C 1
ATOM 6458 O O . TYR B 1 203 ? -38.814 121.416 58.929 1.00 34.71 223 TYR A O 1
ATOM 6467 N N . MET B 1 204 ? -37.747 122.734 57.550 1.00 30.26 224 MET A N 1
ATOM 6468 C CA . MET B 1 204 ? -36.450 122.532 58.152 1.00 32.24 224 MET A CA 1
ATOM 6469 C C . MET B 1 204 ? -36.355 123.026 59.626 1.00 32.94 224 MET A C 1
ATOM 6470 O O . MET B 1 204 ? -35.679 122.370 60.398 1.00 29.51 224 MET A O 1
ATOM 6474 N N . ALA B 1 205 ? -37.039 124.119 60.003 1.00 29.84 225 ALA A N 1
ATOM 6475 C CA . ALA B 1 205 ? -37.103 124.562 61.401 1.00 29.50 225 ALA A CA 1
ATOM 6476 C C . ALA B 1 205 ? -38.096 123.875 62.275 1.00 34.88 225 ALA A C 1
ATOM 6477 O O . ALA B 1 205 ? -37.893 123.887 63.480 1.00 44.47 225 ALA A O 1
ATOM 6479 N N . THR B 1 206 ? -39.179 123.320 61.733 1.00 32.23 226 THR A N 1
ATOM 6480 C CA . THR B 1 206 ? -40.216 122.683 62.562 1.00 33.91 226 THR A CA 1
ATOM 6481 C C . THR B 1 206 ? -40.304 121.152 62.512 1.00 33.21 226 THR A C 1
ATOM 6482 O O . THR B 1 206 ? -40.969 120.548 63.349 1.00 28.51 226 THR A O 1
ATOM 6486 N N . GLY B 1 207 ? -39.680 120.548 61.508 1.00 29.54 227 GLY A N 1
ATOM 6487 C CA . GLY B 1 207 ? -39.970 119.169 61.138 1.00 30.50 227 GLY A CA 1
ATOM 6488 C C . GLY B 1 207 ? -41.375 118.809 60.658 1.00 31.71 227 GLY A C 1
ATOM 6489 O O . GLY B 1 207 ? -41.699 117.628 60.571 1.00 30.16 227 GLY A O 1
ATOM 6490 N N . ASP B 1 208 ? -42.177 119.804 60.276 1.00 31.90 228 ASP A N 1
ATOM 6491 C CA . ASP B 1 208 ? -43.534 119.590 59.825 1.00 30.07 228 ASP A CA 1
ATOM 6492 C C . ASP B 1 208 ? -43.544 119.426 58.297 1.00 34.83 228 ASP A C 1
ATOM 6493 O O . ASP B 1 208 ? -43.554 120.398 57.528 1.00 31.58 228 ASP A O 1
ATOM 6498 N N . LYS B 1 209 ? -43.578 118.179 57.867 1.00 33.88 229 LYS A N 1
ATOM 6499 C CA . LYS B 1 209 ? -43.449 117.837 56.496 1.00 35.33 229 LYS A CA 1
ATOM 6500 C C . LYS B 1 209 ? -44.610 118.406 55.629 1.00 36.52 229 LYS A C 1
ATOM 6501 O O . LYS B 1 209 ? -44.460 118.529 54.399 1.00 30.37 229 LYS A O 1
ATOM 6507 N N . LYS B 1 210 ? -45.744 118.770 56.233 1.00 31.40 230 LYS A N 1
ATOM 6508 C CA . LYS B 1 210 ? -46.777 119.376 55.459 1.00 29.12 230 LYS A CA 1
ATOM 6509 C C . LYS B 1 210 ? -46.328 120.678 54.769 1.00 25.78 230 LYS A C 1
ATOM 6510 O O . LYS B 1 210 ? -46.911 121.021 53.766 1.00 24.48 230 LYS A O 1
ATOM 6516 N N . TYR B 1 211 ? -45.320 121.366 55.294 1.00 23.88 231 TYR A N 1
ATOM 6517 C CA . TYR B 1 211 ? -44.829 122.566 54.702 1.00 24.54 231 TYR A CA 1
ATOM 6518 C C . TYR B 1 211 ? -44.064 122.220 53.440 1.00 27.75 231 TYR A C 1
ATOM 6519 O O . TYR B 1 211 ? -44.232 122.890 52.421 1.00 30.70 231 TYR A O 1
ATOM 6528 N N . LEU B 1 212 ? -43.287 121.146 53.458 1.00 27.46 232 LEU A N 1
ATOM 6529 C CA . LEU B 1 212 ? -42.635 120.675 52.245 1.00 27.08 232 LEU A CA 1
ATOM 6530 C C . LEU B 1 212 ? -43.642 120.209 51.204 1.00 27.64 232 LEU A C 1
ATOM 6531 O O . LEU B 1 212 ? -43.503 120.526 49.996 1.00 25.64 232 LEU A O 1
ATOM 6536 N N . ASP B 1 213 ? -44.691 119.502 51.626 1.00 30.08 233 ASP A N 1
ATOM 6537 C CA . ASP B 1 213 ? -45.704 119.057 50.644 1.00 31.18 233 ASP A CA 1
ATOM 6538 C C . ASP B 1 213 ? -46.338 120.303 49.966 1.00 30.84 233 ASP A C 1
ATOM 6539 O O . ASP B 1 213 ? -46.644 120.249 48.803 1.00 29.49 233 ASP A O 1
ATOM 6544 N N . GLN B 1 214 ? -46.484 121.406 50.705 1.00 27.37 234 GLN A N 1
ATOM 6545 C CA . GLN B 1 214 ? -47.129 122.633 50.198 1.00 27.55 234 GLN A CA 1
ATOM 6546 C C . GLN B 1 214 ? -46.212 123.340 49.199 1.00 26.23 234 GLN A C 1
ATOM 6547 O O . GLN B 1 214 ? -46.654 123.790 48.148 1.00 23.56 234 GLN A O 1
ATOM 6553 N N . ALA B 1 215 ? -44.925 123.361 49.503 1.00 26.81 235 ALA A N 1
ATOM 6554 C CA . ALA B 1 215 ? -43.970 123.922 48.589 1.00 26.50 235 ALA A CA 1
ATOM 6555 C C . ALA B 1 215 ? -43.982 123.144 47.305 1.00 28.70 235 ALA A C 1
ATOM 6556 O O . ALA B 1 215 ? -43.899 123.748 46.269 1.00 23.51 235 ALA A O 1
ATOM 6558 N N . LYS B 1 216 ? -44.043 121.824 47.397 1.00 26.74 236 LYS A N 1
ATOM 6559 C CA . LYS B 1 216 ? -43.987 120.981 46.209 1.00 33.58 236 LYS A CA 1
ATOM 6560 C C . LYS B 1 216 ? -45.310 121.092 45.412 1.00 29.85 236 LYS A C 1
ATOM 6561 O O . LYS B 1 216 ? -45.298 121.179 44.211 1.00 26.49 236 LYS A O 1
ATOM 6567 N N . PHE B 1 217 ? -46.428 121.166 46.113 1.00 27.56 237 PHE A N 1
ATOM 6568 C CA . PHE B 1 217 ? -47.688 121.441 45.469 1.00 29.34 237 PHE A CA 1
ATOM 6569 C C . PHE B 1 217 ? -47.669 122.802 44.676 1.00 28.82 237 PHE A C 1
ATOM 6570 O O . PHE B 1 217 ? -48.214 122.900 43.545 1.00 27.04 237 PHE A O 1
ATOM 6578 N N . PHE B 1 218 ? -47.041 123.834 45.260 1.00 27.48 238 PHE A N 1
ATOM 6579 C CA . PHE B 1 218 ? -46.985 125.154 44.630 1.00 26.40 238 PHE A CA 1
ATOM 6580 C C . PHE B 1 218 ? -46.127 125.070 43.353 1.00 27.19 238 PHE A C 1
ATOM 6581 O O . PHE B 1 218 ? -46.501 125.625 42.364 1.00 28.56 238 PHE A O 1
ATOM 6589 N N . LEU B 1 219 ? -44.997 124.374 43.372 1.00 28.17 239 LEU A N 1
ATOM 6590 C CA . LEU B 1 219 ? -44.184 124.176 42.130 1.00 29.67 239 LEU A CA 1
ATOM 6591 C C . LEU B 1 219 ? -44.867 123.294 41.054 1.00 29.35 239 LEU A C 1
ATOM 6592 O O . LEU B 1 219 ? -44.917 123.651 39.862 1.00 32.68 239 LEU A O 1
ATOM 6597 N N . ASP B 1 220 ? -45.370 122.143 41.481 1.00 26.87 240 ASP A N 1
ATOM 6598 C CA . ASP B 1 220 ? -45.909 121.154 40.578 1.00 28.16 240 ASP A CA 1
ATOM 6599 C C . ASP B 1 220 ? -47.240 121.518 39.957 1.00 27.55 240 ASP A C 1
ATOM 6600 O O . ASP B 1 220 ? -47.591 120.969 38.920 1.00 26.28 240 ASP A O 1
ATOM 6605 N N . THR B 1 221 ? -47.957 122.431 40.559 1.00 28.46 241 THR A N 1
ATOM 6606 C CA . THR B 1 221 ? -49.225 122.855 40.056 1.00 26.85 241 THR A CA 1
ATOM 6607 C C . THR B 1 221 ? -49.077 124.018 39.068 1.00 27.13 241 THR A C 1
ATOM 6608 O O . THR B 1 221 ? -49.894 124.192 38.238 1.00 26.20 241 THR A O 1
ATOM 6612 N N . ARG B 1 222 ? -48.008 124.785 39.185 1.00 27.28 242 ARG A N 1
ATOM 6613 C CA . ARG B 1 222 ? -47.777 125.933 38.322 1.00 27.83 242 ARG A CA 1
ATOM 6614 C C . ARG B 1 222 ? -47.746 125.510 36.868 1.00 31.80 242 ARG A C 1
ATOM 6615 O O . ARG B 1 222 ? -47.109 124.548 36.515 1.00 33.61 242 ARG A O 1
ATOM 6623 N N . GLY B 1 223 ? -48.484 126.229 36.045 1.00 31.04 243 GLY A N 1
ATOM 6624 C CA . GLY B 1 223 ? -48.596 125.941 34.642 1.00 32.78 243 GLY A CA 1
ATOM 6625 C C . GLY B 1 223 ? -49.794 125.084 34.311 1.00 32.23 243 GLY A C 1
ATOM 6626 O O . GLY B 1 223 ? -49.976 124.742 33.197 1.00 40.40 243 GLY A O 1
ATOM 6627 N N . TYR B 1 224 ? -50.571 124.700 35.300 1.00 30.24 244 TYR A N 1
ATOM 6628 C CA . TYR B 1 224 ? -51.747 123.907 35.101 1.00 34.24 244 TYR A CA 1
ATOM 6629 C C . TYR B 1 224 ? -52.993 124.568 35.695 1.00 39.76 244 TYR A C 1
ATOM 6630 O O . TYR B 1 224 ? -53.910 123.901 36.044 1.00 46.25 244 TYR A O 1
ATOM 6639 N N . THR B 1 225 ? -53.011 125.877 35.841 1.00 42.80 245 THR A N 1
ATOM 6640 C CA . THR B 1 225 ? -54.176 126.608 36.388 1.00 40.80 245 THR A CA 1
ATOM 6641 C C . THR B 1 225 ? -54.678 127.488 35.274 1.00 36.60 245 THR A C 1
ATOM 6642 O O . THR B 1 225 ? -54.174 127.403 34.158 1.00 41.61 245 THR A O 1
ATOM 6646 N N . SER B 1 226 ? -55.704 128.285 35.535 1.00 39.10 246 SER A N 1
ATOM 6647 C CA . SER B 1 226 ? -56.245 129.186 34.487 1.00 48.97 246 SER A CA 1
ATOM 6648 C C . SER B 1 226 ? -55.263 130.285 34.095 1.00 47.63 246 SER A C 1
ATOM 6649 O O . SER B 1 226 ? -55.263 130.709 32.954 1.00 50.73 246 SER A O 1
ATOM 6652 N N . ARG B 1 227 ? -54.435 130.743 35.037 1.00 49.18 247 ARG A N 1
ATOM 6653 C CA . ARG B 1 227 ? -53.445 131.804 34.750 1.00 55.09 247 ARG A CA 1
ATOM 6654 C C . ARG B 1 227 ? -52.110 131.251 34.158 1.00 51.00 247 ARG A C 1
ATOM 6655 O O . ARG B 1 227 ? -51.204 130.884 34.912 1.00 43.43 247 ARG A O 1
ATOM 6657 N N . LYS B 1 228 ? -52.024 131.222 32.814 1.00 49.68 248 LYS A N 1
ATOM 6658 C CA . LYS B 1 228 ? -50.820 130.801 32.064 1.00 52.17 248 LYS A CA 1
ATOM 6659 C C . LYS B 1 228 ? -49.899 131.973 31.595 1.00 48.45 248 LYS A C 1
ATOM 6660 O O . LYS B 1 228 ? -49.389 131.962 30.471 1.00 45.36 248 LYS A O 1
ATOM 6666 N N . ASP B 1 229 ? -49.729 132.946 32.466 1.00 47.11 249 ASP A N 1
ATOM 6667 C CA . ASP B 1 229 ? -48.970 134.147 32.189 1.00 49.94 249 ASP A CA 1
ATOM 6668 C C . ASP B 1 229 ? -47.453 133.961 32.233 1.00 39.18 249 ASP A C 1
ATOM 6669 O O . ASP B 1 229 ? -46.911 133.326 33.086 1.00 31.14 249 ASP A O 1
ATOM 6674 N N . THR B 1 230 ? -46.793 134.541 31.261 1.00 35.76 250 THR A N 1
ATOM 6675 C CA . THR B 1 230 ? -45.356 134.517 31.181 1.00 35.71 250 THR A CA 1
ATOM 6676 C C . THR B 1 230 ? -44.716 135.425 32.270 1.00 30.37 250 THR A C 1
ATOM 6677 O O . THR B 1 230 ? -43.670 135.149 32.761 1.00 23.24 250 THR A O 1
ATOM 6681 N N . TYR B 1 231 ? -45.404 136.500 32.605 1.00 28.03 251 TYR A N 1
ATOM 6682 C CA . TYR B 1 231 ? -45.009 137.447 33.625 1.00 28.35 251 TYR A CA 1
ATOM 6683 C C . TYR B 1 231 ? -44.609 136.739 34.917 1.00 26.91 251 TYR A C 1
ATOM 6684 O O . TYR B 1 231 ? -43.620 137.082 35.501 1.00 22.37 251 TYR A O 1
ATOM 6693 N N . SER B 1 232 ? -45.394 135.754 35.339 1.00 23.76 252 SER A N 1
ATOM 6694 C CA . SER B 1 232 ? -45.077 135.004 36.508 1.00 24.34 252 SER A CA 1
ATOM 6695 C C . SER B 1 232 ? -44.616 133.553 36.247 1.00 25.92 252 SER A C 1
ATOM 6696 O O . SER B 1 232 ? -44.743 132.719 37.086 1.00 23.92 252 SER A O 1
ATOM 6699 N N . GLN B 1 233 ? -44.066 133.303 35.065 1.00 24.55 253 GLN A N 1
ATOM 6700 C CA . GLN B 1 233 ? -43.530 132.004 34.723 1.00 24.29 253 GLN A CA 1
ATOM 6701 C C . GLN B 1 233 ? -44.508 130.833 34.990 1.00 22.30 253 GLN A C 1
ATOM 6702 O O . GLN B 1 233 ? -44.131 129.774 35.509 1.00 22.78 253 GLN A O 1
ATOM 6708 N N . ALA B 1 234 ? -45.750 131.080 34.651 1.00 22.62 254 ALA A N 1
ATOM 6709 C CA . ALA B 1 234 ? -46.820 130.120 34.704 1.00 30.94 254 ALA A CA 1
ATOM 6710 C C . ALA B 1 234 ? -47.323 129.736 33.311 1.00 31.15 254 ALA A C 1
ATOM 6711 O O . ALA B 1 234 ? -48.387 129.162 33.161 1.00 34.58 254 ALA A O 1
ATOM 6713 N N . HIS B 1 235 ? -46.546 130.052 32.301 1.00 33.64 255 HIS A N 1
ATOM 6714 C CA . HIS B 1 235 ? -46.867 129.735 30.921 1.00 35.21 255 HIS A CA 1
ATOM 6715 C C . HIS B 1 235 ? -46.754 128.245 30.572 1.00 32.34 255 HIS A C 1
ATOM 6716 O O . HIS B 1 235 ? -47.351 127.782 29.651 1.00 39.15 255 HIS A O 1
ATOM 6723 N N . LYS B 1 236 ? -45.909 127.552 31.285 1.00 30.83 256 LYS A N 1
ATOM 6724 C CA . LYS B 1 236 ? -45.673 126.134 31.145 1.00 33.16 256 LYS A CA 1
ATOM 6725 C C . LYS B 1 236 ? -45.393 125.512 32.498 1.00 32.42 256 LYS A C 1
ATOM 6726 O O . LYS B 1 236 ? -45.033 126.185 33.405 1.00 30.22 256 LYS A O 1
ATOM 6732 N N . PRO B 1 237 ? -45.459 124.194 32.601 1.00 31.76 257 PRO A N 1
ATOM 6733 C CA . PRO B 1 237 ? -45.078 123.541 33.844 1.00 31.98 257 PRO A CA 1
ATOM 6734 C C . PRO B 1 237 ? -43.611 123.848 34.112 1.00 32.59 257 PRO A C 1
ATOM 6735 O O . PRO B 1 237 ? -42.821 123.937 33.229 1.00 29.46 257 PRO A O 1
ATOM 6739 N N . VAL B 1 238 ? -43.308 124.049 35.364 1.00 29.35 258 VAL A N 1
ATOM 6740 C CA . VAL B 1 238 ? -42.016 124.409 35.857 1.00 29.86 258 VAL A CA 1
ATOM 6741 C C . VAL B 1 238 ? -40.855 123.559 35.365 1.00 29.06 258 VAL A C 1
ATOM 6742 O O . VAL B 1 238 ? -39.860 124.070 34.988 1.00 28.42 258 VAL A O 1
ATOM 6746 N N . VAL B 1 239 ? -41.020 122.253 35.291 1.00 29.49 259 VAL A N 1
ATOM 6747 C CA . VAL B 1 239 ? -39.974 121.380 34.797 1.00 30.02 259 VAL A CA 1
ATOM 6748 C C . VAL B 1 239 ? -39.768 121.418 33.279 1.00 28.44 259 VAL A C 1
ATOM 6749 O O . VAL B 1 239 ? -38.818 120.917 32.806 1.00 29.05 259 VAL A O 1
ATOM 6753 N N . GLU B 1 240 ? -40.674 122.027 32.546 1.00 28.27 260 GLU A N 1
ATOM 6754 C CA . GLU B 1 240 ? -40.577 122.163 31.138 1.00 31.33 260 GLU A CA 1
ATOM 6755 C C . GLU B 1 240 ? -40.037 123.532 30.738 1.00 32.03 260 GLU A C 1
ATOM 6756 O O . GLU B 1 240 ? -39.903 123.777 29.585 1.00 30.67 260 GLU A O 1
ATOM 6762 N N . GLN B 1 241 ? -39.737 124.407 31.693 1.00 30.59 261 GLN A N 1
ATOM 6763 C CA . GLN B 1 241 ? -39.173 125.732 31.371 1.00 28.11 261 GLN A CA 1
ATOM 6764 C C . GLN B 1 241 ? -37.707 125.630 31.037 1.00 27.43 261 GLN A C 1
ATOM 6765 O O . GLN B 1 241 ? -36.930 124.941 31.733 1.00 31.63 261 GLN A O 1
ATOM 6771 N N . ASP B 1 242 ? -37.315 126.312 29.983 1.00 27.67 262 ASP A N 1
ATOM 6772 C CA . ASP B 1 242 ? -35.916 126.328 29.559 1.00 31.32 262 ASP A CA 1
ATOM 6773 C C . ASP B 1 242 ? -35.328 127.692 29.314 1.00 30.66 262 ASP A C 1
ATOM 6774 O O . ASP B 1 242 ? -34.174 127.764 28.969 1.00 31.23 262 ASP A O 1
ATOM 6779 N N . GLU B 1 243 ? -36.107 128.766 29.477 1.00 33.83 263 GLU A N 1
ATOM 6780 C CA . GLU B 1 243 ? -35.634 130.147 29.241 1.00 34.70 263 GLU A CA 1
ATOM 6781 C C . GLU B 1 243 ? -36.163 131.000 30.359 1.00 31.94 263 GLU A C 1
ATOM 6782 O O . GLU B 1 243 ? -37.238 130.716 30.878 1.00 30.81 263 GLU A O 1
ATOM 6788 N N . ALA B 1 244 ? -35.371 132.002 30.738 1.00 28.78 264 ALA A N 1
ATOM 6789 C CA . ALA B 1 244 ? -35.782 133.015 31.722 1.00 28.95 264 ALA A CA 1
ATOM 6790 C C . ALA B 1 244 ? -36.704 134.010 31.046 1.00 28.21 264 ALA A C 1
ATOM 6791 O O . ALA B 1 244 ? -36.313 134.664 30.086 1.00 26.66 264 ALA A O 1
ATOM 6793 N N . VAL B 1 245 ? -37.929 134.079 31.526 1.00 26.74 265 VAL A N 1
ATOM 6794 C CA . VAL B 1 245 ? -38.908 135.000 30.990 1.00 26.15 265 VAL A CA 1
ATOM 6795 C C . VAL B 1 245 ? -39.649 135.681 32.124 1.00 27.01 265 VAL A C 1
ATOM 6796 O O . VAL B 1 245 ? -39.685 135.151 33.236 1.00 25.44 265 VAL A O 1
ATOM 6800 N N . GLY B 1 246 ? -40.275 136.819 31.818 1.00 25.46 266 GLY A N 1
ATOM 6801 C CA . GLY B 1 246 ? -41.115 137.492 32.780 1.00 27.82 266 GLY A CA 1
ATOM 6802 C C . GLY B 1 246 ? -40.354 138.229 33.886 1.00 27.03 266 GLY A C 1
ATOM 6803 O O . GLY B 1 246 ? -39.169 138.509 33.777 1.00 27.88 266 GLY A O 1
ATOM 6804 N N . HIS B 1 247 ? -41.085 138.563 34.932 1.00 28.07 267 HIS A N 1
ATOM 6805 C CA . HIS B 1 247 ? -40.603 139.375 36.032 1.00 26.65 267 HIS A CA 1
ATOM 6806 C C . HIS B 1 247 ? -39.389 138.677 36.605 1.00 25.70 267 HIS A C 1
ATOM 6807 O O . HIS B 1 247 ? -39.447 137.494 36.933 1.00 23.59 267 HIS A O 1
ATOM 6814 N N . ALA B 1 248 ? -38.292 139.422 36.687 1.00 26.12 268 ALA A N 1
ATOM 6815 C CA . ALA B 1 248 ? -37.007 138.867 37.032 1.00 24.33 268 ALA A CA 1
ATOM 6816 C C . ALA B 1 248 ? -36.949 138.319 38.402 1.00 24.10 268 ALA A C 1
ATOM 6817 O O . ALA B 1 248 ? -36.343 137.285 38.644 1.00 22.38 268 ALA A O 1
ATOM 6819 N N . VAL B 1 249 ? -37.530 139.024 39.352 1.00 23.92 269 VAL A N 1
ATOM 6820 C CA . VAL B 1 249 ? -37.523 138.634 40.744 1.00 24.36 269 VAL A CA 1
ATOM 6821 C C . VAL B 1 249 ? -38.358 137.391 40.935 1.00 24.63 269 VAL A C 1
ATOM 6822 O O . VAL B 1 249 ? -37.962 136.453 41.586 1.00 23.23 269 VAL A O 1
ATOM 6826 N N . ARG B 1 250 ? -39.525 137.391 40.321 1.00 24.62 270 ARG A N 1
ATOM 6827 C CA . ARG B 1 250 ? -40.387 136.229 40.352 1.00 27.39 270 ARG A CA 1
ATOM 6828 C C . ARG B 1 250 ? -39.635 135.002 39.813 1.00 26.47 270 ARG A C 1
ATOM 6829 O O . ARG B 1 250 ? -39.659 133.964 40.398 1.00 25.52 270 ARG A O 1
ATOM 6837 N N . ALA B 1 251 ? -38.973 135.166 38.684 1.00 24.65 271 ALA A N 1
ATOM 6838 C CA . ALA B 1 251 ? -38.218 134.122 38.110 1.00 25.58 271 ALA A CA 1
ATOM 6839 C C . ALA B 1 251 ? -37.162 133.531 39.049 1.00 23.68 271 ALA A C 1
ATOM 6840 O O . ALA B 1 251 ? -37.205 132.390 39.316 1.00 26.20 271 ALA A O 1
ATOM 6842 N N . VAL B 1 252 ? -36.241 134.335 39.558 1.00 25.00 272 VAL A N 1
ATOM 6843 C CA . VAL B 1 252 ? -35.169 133.843 40.418 1.00 24.03 272 VAL A CA 1
ATOM 6844 C C . VAL B 1 252 ? -35.637 133.300 41.748 1.00 25.48 272 VAL A C 1
ATOM 6845 O O . VAL B 1 252 ? -35.087 132.371 42.234 1.00 27.97 272 VAL A O 1
ATOM 6849 N N . TYR B 1 253 ? -36.607 133.939 42.361 1.00 22.97 273 TYR A N 1
ATOM 6850 C CA . TYR B 1 253 ? -37.221 133.372 43.584 1.00 25.25 273 TYR A CA 1
ATOM 6851 C C . TYR B 1 253 ? -37.805 131.965 43.305 1.00 24.61 273 TYR A C 1
ATOM 6852 O O . TYR B 1 253 ? -37.556 131.038 44.079 1.00 23.75 273 TYR A O 1
ATOM 6861 N N . MET B 1 254 ? -38.531 131.811 42.185 1.00 21.96 274 MET A N 1
ATOM 6862 C CA . MET B 1 254 ? -38.988 130.490 41.779 1.00 23.01 274 MET A CA 1
ATOM 6863 C C . MET B 1 254 ? -37.816 129.482 41.552 1.00 23.24 274 MET A C 1
ATOM 6864 O O . MET B 1 254 ? -37.860 128.368 42.046 1.00 22.77 274 MET A O 1
ATOM 6869 N N . TYR B 1 255 ? -36.765 129.887 40.858 1.00 24.79 275 TYR A N 1
ATOM 6870 C CA . TYR B 1 255 ? -35.656 128.951 40.545 1.00 28.18 275 TYR A CA 1
ATOM 6871 C C . TYR B 1 255 ? -34.915 128.487 41.796 1.00 28.87 275 TYR A C 1
ATOM 6872 O O . TYR B 1 255 ? -34.538 127.341 41.889 1.00 30.21 275 TYR A O 1
ATOM 6881 N N . SER B 1 256 ? -34.762 129.387 42.769 1.00 30.48 276 SER A N 1
ATOM 6882 C CA . SER B 1 256 ? -34.221 129.061 44.064 1.00 27.94 276 SER A CA 1
ATOM 6883 C C . SER B 1 256 ? -35.117 128.095 44.780 1.00 29.26 276 SER A C 1
ATOM 6884 O O . SER B 1 256 ? -34.610 127.167 45.418 1.00 32.14 276 SER A O 1
ATOM 6887 N N . GLY B 1 257 ? -36.442 128.329 44.748 1.00 26.99 277 GLY A N 1
ATOM 6888 C CA . GLY B 1 257 ? -37.402 127.380 45.368 1.00 26.00 277 GLY A CA 1
ATOM 6889 C C . GLY B 1 257 ? -37.349 125.984 44.674 1.00 23.35 277 GLY A C 1
ATOM 6890 O O . GLY B 1 257 ? -37.455 124.905 45.323 1.00 24.53 277 GLY A O 1
ATOM 6891 N N . MET B 1 258 ? -37.172 125.998 43.356 1.00 22.63 278 MET A N 1
ATOM 6892 C CA . MET B 1 258 ? -37.067 124.773 42.621 1.00 23.75 278 MET A CA 1
ATOM 6893 C C . MET B 1 258 ? -35.795 124.011 43.165 1.00 27.34 278 MET A C 1
ATOM 6894 O O . MET B 1 258 ? -35.847 122.794 43.488 1.00 23.24 278 MET A O 1
ATOM 6899 N N . ALA B 1 259 ? -34.682 124.733 43.345 1.00 26.51 279 ALA A N 1
ATOM 6900 C CA . ALA B 1 259 ? -33.470 124.087 43.827 1.00 26.16 279 ALA A CA 1
ATOM 6901 C C . ALA B 1 259 ? -33.587 123.498 45.219 1.00 28.16 279 ALA A C 1
ATOM 6902 O O . ALA B 1 259 ? -33.084 122.403 45.498 1.00 29.96 279 ALA A O 1
ATOM 6904 N N . ASP B 1 260 ? -34.205 124.243 46.123 1.00 31.41 280 ASP A N 1
ATOM 6905 C CA . ASP B 1 260 ? -34.436 123.762 47.503 1.00 31.81 280 ASP A CA 1
ATOM 6906 C C . ASP B 1 260 ? -35.319 122.498 47.570 1.00 28.82 280 ASP A C 1
ATOM 6907 O O . ASP B 1 260 ? -34.998 121.623 48.323 1.00 24.82 280 ASP A O 1
ATOM 6912 N N . VAL B 1 261 ? -36.415 122.462 46.815 1.00 26.67 281 VAL A N 1
ATOM 6913 C CA . VAL B 1 261 ? -37.331 121.324 46.798 1.00 27.14 281 VAL A CA 1
ATOM 6914 C C . VAL B 1 261 ? -36.570 120.168 46.146 1.00 30.32 281 VAL A C 1
ATOM 6915 O O . VAL B 1 261 ? -36.542 119.071 46.680 1.00 28.95 281 VAL A O 1
ATOM 6919 N N . ALA B 1 262 ? -35.890 120.444 45.043 1.00 27.94 282 ALA A N 1
ATOM 6920 C CA . ALA B 1 262 ? -35.079 119.425 44.389 1.00 27.97 282 ALA A CA 1
ATOM 6921 C C . ALA B 1 262 ? -34.109 118.770 45.324 1.00 26.40 282 ALA A C 1
ATOM 6922 O O . ALA B 1 262 ? -34.075 117.555 45.425 1.00 27.65 282 ALA A O 1
ATOM 6924 N N . ALA B 1 263 ? -33.334 119.570 46.030 1.00 27.81 283 ALA A N 1
ATOM 6925 C CA . ALA B 1 263 ? -32.270 119.029 46.916 1.00 27.12 283 ALA A CA 1
ATOM 6926 C C . ALA B 1 263 ? -32.823 118.272 48.078 1.00 31.02 283 ALA A C 1
ATOM 6927 O O . ALA B 1 263 ? -32.272 117.254 48.474 1.00 32.12 283 ALA A O 1
ATOM 6929 N N . ILE B 1 264 ? -33.905 118.773 48.662 1.00 32.99 284 ILE A N 1
ATOM 6930 C CA . ILE B 1 264 ? -34.379 118.150 49.868 1.00 29.73 284 ILE A CA 1
ATOM 6931 C C . ILE B 1 264 ? -35.250 116.939 49.540 1.00 29.10 284 ILE A C 1
ATOM 6932 O O . ILE B 1 264 ? -35.365 116.054 50.365 1.00 32.08 284 ILE A O 1
ATOM 6937 N N . THR B 1 265 ? -35.826 116.849 48.350 1.00 31.31 285 THR A N 1
ATOM 6938 C CA . THR B 1 265 ? -36.534 115.606 47.977 1.00 32.53 285 THR A CA 1
ATOM 6939 C C . THR B 1 265 ? -35.725 114.647 47.075 1.00 32.99 285 THR A C 1
ATOM 6940 O O . THR B 1 265 ? -36.243 113.619 46.723 1.00 32.60 285 THR A O 1
ATOM 6944 N N . GLY B 1 266 ? -34.489 114.994 46.705 1.00 33.11 286 GLY A N 1
ATOM 6945 C CA . GLY B 1 266 ? -33.638 114.204 45.779 1.00 36.12 286 GLY A CA 1
ATOM 6946 C C . GLY B 1 266 ? -34.207 114.003 44.380 1.00 37.90 286 GLY A C 1
ATOM 6947 O O . GLY B 1 266 ? -34.075 112.946 43.780 1.00 42.61 286 GLY A O 1
ATOM 6948 N N . ASP B 1 267 ? -34.890 115.025 43.883 1.00 40.05 287 ASP A N 1
ATOM 6949 C CA . ASP B 1 267 ? -35.597 114.995 42.618 1.00 34.73 287 ASP A CA 1
ATOM 6950 C C . ASP B 1 267 ? -34.864 115.916 41.655 1.00 38.38 287 ASP A C 1
ATOM 6951 O O . ASP B 1 267 ? -34.892 117.131 41.810 1.00 38.61 287 ASP A O 1
ATOM 6956 N N . SER B 1 268 ? -34.221 115.316 40.657 1.00 38.03 288 SER A N 1
ATOM 6957 C CA . SER B 1 268 ? -33.401 116.016 39.691 1.00 35.32 288 SER A CA 1
ATOM 6958 C C . SER B 1 268 ? -34.230 116.685 38.571 1.00 31.20 288 SER A C 1
ATOM 6959 O O . SER B 1 268 ? -33.666 117.457 37.786 1.00 29.51 288 SER A O 1
ATOM 6962 N N . SER B 1 269 ? -35.547 116.450 38.491 1.00 28.67 289 SER A N 1
ATOM 6963 C CA . SER B 1 269 ? -36.370 117.043 37.407 1.00 28.87 289 SER A CA 1
ATOM 6964 C C . SER B 1 269 ? -36.321 118.603 37.373 1.00 31.53 289 SER A C 1
ATOM 6965 O O . SER B 1 269 ? -36.332 119.239 36.287 1.00 31.38 289 SER A O 1
ATOM 6968 N N . TYR B 1 270 ? -36.351 119.196 38.557 1.00 27.89 290 TYR A N 1
ATOM 6969 C CA . TYR B 1 270 ? -36.358 120.647 38.684 1.00 29.56 290 TYR A CA 1
ATOM 6970 C C . TYR B 1 270 ? -34.951 121.154 38.355 1.00 26.50 290 TYR A C 1
ATOM 6971 O O . TYR B 1 270 ? -34.779 122.231 37.839 1.00 30.06 290 TYR A O 1
ATOM 6980 N N . ILE B 1 271 ? -33.946 120.367 38.680 1.00 28.32 291 ILE A N 1
ATOM 6981 C CA . ILE B 1 271 ? -32.556 120.748 38.420 1.00 31.14 291 ILE A CA 1
ATOM 6982 C C . ILE B 1 271 ? -32.319 120.755 36.927 1.00 29.93 291 ILE A C 1
ATOM 6983 O O . ILE B 1 271 ? -31.659 121.675 36.451 1.00 35.10 291 ILE A O 1
ATOM 6988 N N . LYS B 1 272 ? -32.842 119.767 36.177 1.00 30.52 292 LYS A N 1
ATOM 6989 C CA . LYS B 1 272 ? -32.637 119.733 34.709 1.00 29.77 292 LYS A CA 1
ATOM 6990 C C . LYS B 1 272 ? -33.164 121.025 34.106 1.00 27.99 292 LYS A C 1
ATOM 6991 O O . LYS B 1 272 ? -32.532 121.592 33.219 1.00 34.72 292 LYS A O 1
ATOM 6993 N N . ALA B 1 273 ? -34.303 121.496 34.592 1.00 25.43 293 ALA A N 1
ATOM 6994 C CA . ALA B 1 273 ? -34.903 122.754 34.145 1.00 28.46 293 ALA A CA 1
ATOM 6995 C C . ALA B 1 273 ? -34.098 124.018 34.552 1.00 30.53 293 ALA A C 1
ATOM 6996 O O . ALA B 1 273 ? -33.756 124.843 33.698 1.00 31.92 293 ALA A O 1
ATOM 6998 N N . ILE B 1 274 ? -33.752 124.167 35.810 1.00 32.13 294 ILE A N 1
ATOM 6999 C CA . ILE B 1 274 ? -32.932 125.346 36.203 1.00 34.06 294 ILE A CA 1
ATOM 7000 C C . ILE B 1 274 ? -31.556 125.484 35.513 1.00 28.85 294 ILE A C 1
ATOM 7001 O O . ILE B 1 274 ? -31.063 126.621 35.243 1.00 27.70 294 ILE A O 1
ATOM 7006 N N . ASP B 1 275 ? -30.926 124.346 35.271 1.00 26.91 295 ASP A N 1
ATOM 7007 C CA . ASP B 1 275 ? -29.638 124.277 34.555 1.00 28.50 295 ASP A CA 1
ATOM 7008 C C . ASP B 1 275 ? -29.808 124.883 33.188 1.00 26.77 295 ASP A C 1
ATOM 7009 O O . ASP B 1 275 ? -29.013 125.720 32.799 1.00 26.68 295 ASP A O 1
ATOM 7014 N N . LYS B 1 276 ? -30.869 124.540 32.485 1.00 26.76 296 LYS A N 1
ATOM 7015 C CA . LYS B 1 276 ? -31.086 125.140 31.157 1.00 29.56 296 LYS A CA 1
ATOM 7016 C C . LYS B 1 276 ? -31.403 126.651 31.241 1.00 30.44 296 LYS A C 1
ATOM 7017 O O . LYS B 1 276 ? -30.945 127.448 30.441 1.00 27.26 296 LYS A O 1
ATOM 7023 N N . ILE B 1 277 ? -32.279 126.990 32.182 1.00 28.60 297 ILE A N 1
ATOM 7024 C CA . ILE B 1 277 ? -32.657 128.396 32.416 1.00 31.96 297 ILE A CA 1
ATOM 7025 C C . ILE B 1 277 ? -31.460 129.257 32.780 1.00 28.93 297 ILE A C 1
ATOM 7026 O O . ILE B 1 277 ? -31.310 130.340 32.236 1.00 29.65 297 ILE A O 1
ATOM 7031 N N . TRP B 1 278 ? -30.625 128.750 33.681 1.00 27.25 298 TRP A N 1
ATOM 7032 C CA . TRP B 1 278 ? -29.378 129.394 34.023 1.00 26.86 298 TRP A CA 1
ATOM 7033 C C . TRP B 1 278 ? -28.492 129.604 32.818 1.00 29.13 298 TRP A C 1
ATOM 7034 O O . TRP B 1 278 ? -27.910 130.651 32.704 1.00 32.15 298 TRP A O 1
ATOM 7045 N N . ASP B 1 279 ? -28.346 128.600 31.959 1.00 28.16 299 ASP A N 1
ATOM 7046 C CA . ASP B 1 279 ? -27.574 128.743 30.698 1.00 31.65 299 ASP A CA 1
ATOM 7047 C C . ASP B 1 279 ? -28.135 129.862 29.840 1.00 29.73 299 ASP A C 1
ATOM 7048 O O . ASP B 1 279 ? -27.379 130.550 29.146 1.00 36.11 299 ASP A O 1
ATOM 7053 N N . ASN B 1 280 ? -29.454 129.993 29.814 1.00 27.62 300 ASN A N 1
ATOM 7054 C CA . ASN B 1 280 ? -30.083 131.068 29.058 1.00 26.93 300 ASN A CA 1
ATOM 7055 C C . ASN B 1 280 ? -29.778 132.425 29.693 1.00 26.55 300 ASN A C 1
ATOM 7056 O O . ASN B 1 280 ? -29.457 133.351 28.996 1.00 28.00 300 ASN A O 1
ATOM 7061 N N . ILE B 1 281 ? -29.860 132.530 31.010 1.00 27.63 301 ILE A N 1
ATOM 7062 C CA . ILE B 1 281 ? -29.539 133.780 31.674 1.00 28.58 301 ILE A CA 1
ATOM 7063 C C . ILE B 1 281 ? -28.113 134.287 31.379 1.00 28.86 301 ILE A C 1
ATOM 7064 O O . ILE B 1 281 ? -27.960 135.425 30.909 1.00 31.68 301 ILE A O 1
ATOM 7069 N N . VAL B 1 282 ? -27.107 133.452 31.587 1.00 28.03 302 VAL A N 1
ATOM 7070 C CA . VAL B 1 282 ? -25.728 133.925 31.550 1.00 34.02 302 VAL A CA 1
ATOM 7071 C C . VAL B 1 282 ? -25.181 134.047 30.120 1.00 31.04 302 VAL A C 1
ATOM 7072 O O . VAL B 1 282 ? -24.347 134.875 29.842 1.00 30.04 302 VAL A O 1
ATOM 7076 N N . SER B 1 283 ? -25.720 133.251 29.210 1.00 29.04 303 SER A N 1
ATOM 7077 C CA . SER B 1 283 ? -25.293 133.311 27.834 1.00 29.94 303 SER A CA 1
ATOM 7078 C C . SER B 1 283 ? -26.122 134.305 27.011 1.00 27.58 303 SER A C 1
ATOM 7079 O O . SER B 1 283 ? -25.680 134.718 25.960 1.00 28.61 303 SER A O 1
ATOM 7082 N N . LYS B 1 284 ? -27.303 134.693 27.473 1.00 26.33 304 LYS A N 1
ATOM 7083 C CA . LYS B 1 284 ? -28.153 135.579 26.664 1.00 27.96 304 LYS A CA 1
ATOM 7084 C C . LYS B 1 284 ? -28.832 136.791 27.332 1.00 27.65 304 LYS A C 1
ATOM 7085 O O . LYS B 1 284 ? -29.268 137.715 26.600 1.00 28.69 304 LYS A O 1
ATOM 7091 N N . LYS B 1 285 ? -28.928 136.831 28.670 1.00 26.29 305 LYS A N 1
ATOM 7092 C CA . LYS B 1 285 ? -29.808 137.831 29.317 1.00 25.92 305 LYS A CA 1
ATOM 7093 C C . LYS B 1 285 ? -29.232 138.437 30.570 1.00 26.96 305 LYS A C 1
ATOM 7094 O O . LYS B 1 285 ? -29.978 138.806 31.432 1.00 30.41 305 LYS A O 1
ATOM 7100 N N . ILE B 1 286 ? -27.903 138.498 30.708 1.00 29.70 306 ILE A N 1
ATOM 7101 C CA . ILE B 1 286 ? -27.315 139.086 31.884 1.00 27.26 306 ILE A CA 1
ATOM 7102 C C . ILE B 1 286 ? -26.450 140.264 31.474 1.00 28.54 306 ILE A C 1
ATOM 7103 O O . ILE B 1 286 ? -25.665 140.200 30.485 1.00 24.94 306 ILE A O 1
ATOM 7108 N N . TYR B 1 287 ? -26.622 141.366 32.218 1.00 26.97 307 TYR A N 1
ATOM 7109 C CA . TYR B 1 287 ? -25.828 142.553 31.983 1.00 24.99 307 TYR A CA 1
ATOM 7110 C C . TYR B 1 287 ? -24.463 142.338 32.550 1.00 24.91 307 TYR A C 1
ATOM 7111 O O . TYR B 1 287 ? -24.298 141.525 33.395 1.00 25.97 307 TYR A O 1
ATOM 7120 N N . ILE B 1 288 ? -23.488 143.110 32.064 1.00 28.00 308 ILE A N 1
ATOM 7121 C CA . ILE B 1 288 ? -22.092 143.043 32.489 1.00 27.53 308 ILE A CA 1
ATOM 7122 C C . ILE B 1 288 ? -21.921 143.398 33.937 1.00 27.47 308 ILE A C 1
ATOM 7123 O O . ILE B 1 288 ? -20.964 142.983 34.571 1.00 26.30 308 ILE A O 1
ATOM 7128 N N . THR B 1 289 ? -22.890 144.120 34.494 1.00 29.76 309 THR A N 1
ATOM 7129 C CA . THR B 1 289 ? -22.949 144.366 35.947 1.00 27.49 309 THR A CA 1
ATOM 7130 C C . THR B 1 289 ? -23.467 143.179 36.758 1.00 29.82 309 THR A C 1
ATOM 7131 O O . THR B 1 289 ? -23.562 143.281 37.995 1.00 27.36 309 THR A O 1
ATOM 7135 N N . GLY B 1 290 ? -23.834 142.086 36.090 1.00 26.93 310 GLY A N 1
ATOM 7136 C CA . GLY B 1 290 ? -24.501 140.971 36.761 1.00 28.92 310 GLY A CA 1
ATOM 7137 C C . GLY B 1 290 ? -25.950 141.217 37.142 1.00 25.72 310 GLY A C 1
ATOM 7138 O O . GLY B 1 290 ? -26.532 140.439 37.898 1.00 30.78 310 GLY A O 1
ATOM 7139 N N . GLY B 1 291 ? -26.533 142.282 36.625 1.00 24.30 311 GLY A N 1
ATOM 7140 C CA . GLY B 1 291 ? -27.931 142.580 36.870 1.00 25.39 311 GLY A CA 1
ATOM 7141 C C . GLY B 1 291 ? -28.791 141.867 35.867 1.00 26.42 311 GLY A C 1
ATOM 7142 O O . GLY B 1 291 ? -28.333 141.523 34.761 1.00 26.02 311 GLY A O 1
ATOM 7143 N N . ILE B 1 292 ? -30.048 141.672 36.220 1.00 27.88 312 ILE A N 1
ATOM 7144 C CA . ILE B 1 292 ? -30.972 140.970 35.338 1.00 27.51 312 ILE A CA 1
ATOM 7145 C C . ILE B 1 292 ? -32.307 141.665 35.291 1.00 28.06 312 ILE A C 1
ATOM 7146 O O . ILE B 1 292 ? -32.770 142.192 36.304 1.00 26.97 312 ILE A O 1
ATOM 7151 N N . GLY B 1 293 ? -32.896 141.672 34.088 1.00 27.13 313 GLY A N 1
ATOM 7152 C CA . GLY B 1 293 ? -34.139 142.305 33.828 1.00 27.60 313 GLY A CA 1
ATOM 7153 C C . GLY B 1 293 ? -33.881 143.540 33.000 1.00 29.47 313 GLY A C 1
ATOM 7154 O O . GLY B 1 293 ? -33.257 144.490 33.463 1.00 29.98 313 GLY A O 1
ATOM 7155 N N . ALA B 1 294 ? -34.355 143.500 31.767 1.00 26.75 314 ALA A N 1
ATOM 7156 C CA . ALA B 1 294 ? -34.061 144.506 30.791 1.00 29.16 314 ALA A CA 1
ATOM 7157 C C . ALA B 1 294 ? -35.138 145.538 30.610 1.00 30.10 314 ALA A C 1
ATOM 7158 O O . ALA B 1 294 ? -34.826 146.604 30.114 1.00 32.29 314 ALA A O 1
ATOM 7160 N N . HIS B 1 295 ? -36.379 145.230 30.978 1.00 29.18 315 HIS A N 1
ATOM 7161 C CA . HIS B 1 295 ? -37.536 146.095 30.651 1.00 31.92 315 HIS A CA 1
ATOM 7162 C C . HIS B 1 295 ? -38.278 146.628 31.828 1.00 30.63 315 HIS A C 1
ATOM 7163 O O . HIS B 1 295 ? -38.592 145.880 32.787 1.00 27.63 315 HIS A O 1
ATOM 7170 N N . HIS B 1 296 ? -38.602 147.918 31.763 1.00 30.48 316 HIS A N 1
ATOM 7171 C CA . HIS B 1 296 ? -39.500 148.526 32.763 1.00 32.75 316 HIS A CA 1
ATOM 7172 C C . HIS B 1 296 ? -40.913 147.872 32.765 1.00 30.37 316 HIS A C 1
ATOM 7173 O O . HIS B 1 296 ? -41.483 147.600 33.823 1.00 31.02 316 HIS A O 1
ATOM 7180 N N . ALA B 1 297 ? -41.438 147.588 31.577 1.00 31.41 317 ALA A N 1
ATOM 7181 C CA . ALA B 1 297 ? -42.775 146.968 31.396 1.00 33.21 317 ALA A CA 1
ATOM 7182 C C . ALA B 1 297 ? -42.675 145.517 31.846 1.00 28.82 317 ALA A C 1
ATOM 7183 O O . ALA B 1 297 ? -41.905 144.730 31.285 1.00 28.91 317 ALA A O 1
ATOM 7185 N N . GLY B 1 298 ? -43.339 145.184 32.939 1.00 29.57 318 GLY A N 1
ATOM 7186 C CA . GLY B 1 298 ? -43.194 143.842 33.555 1.00 30.04 318 GLY A CA 1
ATOM 7187 C C . GLY B 1 298 ? -41.986 143.640 34.456 1.00 28.85 318 GLY A C 1
ATOM 7188 O O . GLY B 1 298 ? -41.807 142.516 35.026 1.00 25.44 318 GLY A O 1
ATOM 7189 N N . GLU B 1 299 ? -41.117 144.665 34.572 1.00 26.26 319 GLU A N 1
ATOM 7190 C CA . GLU B 1 299 ? -39.898 144.526 35.390 1.00 27.32 319 GLU A CA 1
ATOM 7191 C C . GLU B 1 299 ? -39.151 143.211 35.047 1.00 26.24 319 GLU A C 1
ATOM 7192 O O . GLU B 1 299 ? -38.736 142.514 35.942 1.00 29.74 319 GLU A O 1
ATOM 7198 N N . ALA B 1 300 ? -38.990 142.952 33.748 1.00 26.52 320 ALA A N 1
ATOM 7199 C CA . ALA B 1 300 ? -38.899 141.602 33.131 1.00 26.38 320 ALA A CA 1
ATOM 7200 C C . ALA B 1 300 ? -37.655 141.369 32.286 1.00 26.12 320 ALA A C 1
ATOM 7201 O O . ALA B 1 300 ? -37.054 142.307 31.714 1.00 26.04 320 ALA A O 1
ATOM 7203 N N . PHE B 1 301 ? -37.263 140.111 32.214 1.00 26.05 321 PHE A N 1
ATOM 7204 C CA . PHE B 1 301 ? -36.339 139.678 31.179 1.00 25.28 321 PHE A CA 1
ATOM 7205 C C . PHE B 1 301 ? -36.888 140.065 29.833 1.00 26.55 321 PHE A C 1
ATOM 7206 O O . PHE B 1 301 ? -38.106 139.985 29.590 1.00 23.76 321 PHE A O 1
ATOM 7214 N N . GLY B 1 302 ? -36.007 140.553 28.960 1.00 26.81 322 GLY A N 1
ATOM 7215 C CA . GLY B 1 302 ? -36.370 140.719 27.571 1.00 30.20 322 GLY A CA 1
ATOM 7216 C C . GLY B 1 302 ? -36.009 139.471 26.767 1.00 31.06 322 GLY A C 1
ATOM 7217 O O . GLY B 1 302 ? -35.779 138.390 27.330 1.00 33.67 322 GLY A O 1
ATOM 7218 N N . ASN B 1 303 ? -35.877 139.656 25.469 1.00 30.75 323 ASN A N 1
ATOM 7219 C CA . ASN B 1 303 ? -35.450 138.584 24.567 1.00 32.71 323 ASN A CA 1
ATOM 7220 C C . ASN B 1 303 ? -33.970 138.324 24.706 1.00 31.98 323 ASN A C 1
ATOM 7221 O O . ASN B 1 303 ? -33.230 139.126 25.275 1.00 30.01 323 ASN A O 1
ATOM 7226 N N . ASN B 1 304 ? -33.562 137.182 24.166 1.00 29.12 324 ASN A N 1
ATOM 7227 C CA . ASN B 1 304 ? -32.167 136.820 24.047 1.00 30.25 324 ASN A CA 1
ATOM 7228 C C . ASN B 1 304 ? -31.370 138.007 23.437 1.00 29.19 324 ASN A C 1
ATOM 7229 O O . ASN B 1 304 ? -31.828 138.619 22.482 1.00 24.18 324 ASN A O 1
ATOM 7234 N N . TYR B 1 305 ? -30.207 138.325 24.035 1.00 27.05 325 TYR A N 1
ATOM 7235 C CA . TYR B 1 305 ? -29.281 139.346 23.546 1.00 29.00 325 TYR A CA 1
ATOM 7236 C C . TYR B 1 305 ? -29.790 140.819 23.613 1.00 30.87 325 TYR A C 1
ATOM 7237 O O . TYR B 1 305 ? -29.097 141.729 23.077 1.00 27.55 325 TYR A O 1
ATOM 7246 N N . GLU B 1 306 ? -30.950 141.039 24.275 1.00 29.23 326 GLU A N 1
ATOM 7247 C CA . GLU B 1 306 ? -31.601 142.341 24.332 1.00 30.65 326 GLU A CA 1
ATOM 7248 C C . GLU B 1 306 ? -31.187 142.991 25.654 1.00 27.82 326 GLU A C 1
ATOM 7249 O O . GLU B 1 306 ? -31.757 142.698 26.671 1.00 26.89 326 GLU A O 1
ATOM 7255 N N . LEU B 1 307 ? -30.140 143.822 25.610 1.00 27.01 327 LEU A N 1
ATOM 7256 C CA . LEU B 1 307 ? -29.545 144.421 26.809 1.00 27.03 327 LEU A CA 1
ATOM 7257 C C . LEU B 1 307 ? -29.338 145.949 26.643 1.00 26.32 327 LEU A C 1
ATOM 7258 O O . LEU B 1 307 ? -28.204 146.462 26.722 1.00 29.91 327 LEU A O 1
ATOM 7263 N N . PRO B 1 308 ? -30.446 146.703 26.453 1.00 25.14 328 PRO A N 1
ATOM 7264 C CA . PRO B 1 308 ? -30.373 148.165 26.368 1.00 26.98 328 PRO A CA 1
ATOM 7265 C C . PRO B 1 308 ? -29.843 148.762 27.644 1.00 27.72 328 PRO A C 1
ATOM 7266 O O . PRO B 1 308 ? -30.118 148.234 28.702 1.00 27.52 328 PRO A O 1
ATOM 7270 N N . ASN B 1 309 ? -29.091 149.861 27.563 1.00 26.36 329 ASN A N 1
ATOM 7271 C CA . ASN B 1 309 ? -28.359 150.348 28.758 1.00 27.15 329 ASN A CA 1
ATOM 7272 C C . ASN B 1 309 ? -29.067 151.381 29.616 1.00 26.74 329 ASN A C 1
ATOM 7273 O O . ASN B 1 309 ? -29.166 151.200 30.855 1.00 27.27 329 ASN A O 1
ATOM 7278 N N . LEU B 1 310 ? -29.560 152.442 28.983 1.00 25.76 330 LEU A N 1
ATOM 7279 C CA . LEU B 1 310 ? -30.243 153.511 29.696 1.00 27.10 330 LEU A CA 1
ATOM 7280 C C . LEU B 1 310 ? -31.545 153.006 30.293 1.00 30.39 330 LEU A C 1
ATOM 7281 O O . LEU B 1 310 ? -31.893 153.354 31.426 1.00 26.87 330 LEU A O 1
ATOM 7286 N N . SER B 1 311 ? -32.255 152.141 29.563 1.00 28.69 331 SER A N 1
ATOM 7287 C CA . SER B 1 311 ? -33.571 151.643 30.023 1.00 28.31 331 SER A CA 1
ATOM 7288 C C . SER B 1 311 ? -33.488 150.290 30.744 1.00 28.39 331 SER A C 1
ATOM 7289 O O . SER B 1 311 ? -34.494 149.702 31.055 1.00 29.83 331 SER A O 1
ATOM 7292 N N . ALA B 1 312 ? -32.269 149.796 30.986 1.00 29.44 332 ALA A N 1
ATOM 7293 C CA . ALA B 1 312 ? -32.058 148.598 31.774 1.00 27.98 332 ALA A CA 1
ATOM 7294 C C . ALA B 1 312 ? -32.782 148.688 33.126 1.00 30.95 332 ALA A C 1
ATOM 7295 O O . ALA B 1 312 ? -32.720 149.730 33.831 1.00 30.69 332 ALA A O 1
ATOM 7297 N N . TYR B 1 313 ? -33.426 147.590 33.510 1.00 30.02 333 TYR A N 1
ATOM 7298 C CA . TYR B 1 313 ? -34.176 147.573 34.769 1.00 29.82 333 TYR A CA 1
ATOM 7299 C C . TYR B 1 313 ? -33.281 147.113 35.926 1.00 28.50 333 TYR A C 1
ATOM 7300 O O . TYR B 1 313 ? -33.008 147.936 36.828 1.00 27.74 333 TYR A O 1
ATOM 7309 N N . CYS B 1 314 ? -32.788 145.863 35.894 1.00 27.71 334 CYS A N 1
ATOM 7310 C CA . CYS B 1 314 ? -31.741 145.418 36.819 1.00 26.67 334 CYS A CA 1
ATOM 7311 C C . CYS B 1 314 ? -32.046 145.828 38.244 1.00 27.70 334 CYS A C 1
ATOM 7312 O O . CYS B 1 314 ? -31.201 146.389 38.990 1.00 33.98 334 CYS A O 1
ATOM 7315 N N . GLU B 1 315 ? -33.281 145.528 38.621 1.00 24.96 335 GLU A N 1
ATOM 7316 C CA . GLU B 1 315 ? -33.781 145.725 39.978 1.00 26.19 335 GLU A CA 1
ATOM 7317 C C . GLU B 1 315 ? -32.866 145.199 41.076 1.00 25.01 335 GLU A C 1
ATOM 7318 O O . GLU B 1 315 ? -32.413 144.073 40.993 1.00 25.69 335 GLU A O 1
ATOM 7324 N N . THR B 1 316 ? -32.671 145.975 42.148 1.00 24.83 336 THR A N 1
ATOM 7325 C CA . THR B 1 316 ? -31.847 145.529 43.230 1.00 24.58 336 THR A CA 1
ATOM 7326 C C . THR B 1 316 ? -32.337 144.205 43.756 1.00 26.73 336 THR A C 1
ATOM 7327 O O . THR B 1 316 ? -31.528 143.271 43.897 1.00 27.66 336 THR A O 1
ATOM 7331 N N . CYS B 1 317 ? -33.654 144.044 43.885 1.00 25.73 337 CYS A N 1
ATOM 7332 C CA . CYS B 1 317 ? -34.251 142.770 44.339 1.00 27.58 337 CYS A CA 1
ATOM 7333 C C . CYS B 1 317 ? -33.848 141.583 43.451 1.00 27.91 337 CYS A C 1
ATOM 7334 O O . CYS B 1 317 ? -33.632 140.462 43.934 1.00 28.14 337 CYS A O 1
ATOM 7337 N N . ALA B 1 318 ? -33.762 141.832 42.148 1.00 26.05 338 ALA A N 1
ATOM 7338 C CA . ALA B 1 318 ? -33.423 140.787 41.182 1.00 26.55 338 ALA A CA 1
ATOM 7339 C C . ALA B 1 318 ? -31.956 140.355 41.319 1.00 27.11 338 ALA A C 1
ATOM 7340 O O . ALA B 1 318 ? -31.619 139.186 41.107 1.00 25.97 338 ALA A O 1
ATOM 7342 N N . ALA B 1 319 ? -31.107 141.286 41.745 1.00 27.38 339 ALA A N 1
ATOM 7343 C CA . ALA B 1 319 ? -29.696 141.036 41.821 1.00 25.87 339 ALA A CA 1
ATOM 7344 C C . ALA B 1 319 ? -29.541 140.124 42.984 1.00 25.87 339 ALA A C 1
ATOM 7345 O O . ALA B 1 319 ? -28.795 139.142 42.908 1.00 25.08 339 ALA A O 1
ATOM 7347 N N . ILE B 1 320 ? -30.220 140.484 44.060 1.00 24.24 340 ILE A N 1
ATOM 7348 C CA . ILE B 1 320 ? -30.240 139.691 45.258 1.00 27.32 340 ILE A CA 1
ATOM 7349 C C . ILE B 1 320 ? -30.716 138.269 44.918 1.00 28.48 340 ILE A C 1
ATOM 7350 O O . ILE B 1 320 ? -30.065 137.310 45.286 1.00 28.11 340 ILE A O 1
ATOM 7355 N N . GLY B 1 321 ? -31.815 138.156 44.165 1.00 28.06 341 GLY A N 1
ATOM 7356 C CA . GLY B 1 321 ? -32.329 136.868 43.779 1.00 25.56 341 GLY A CA 1
ATOM 7357 C C . GLY B 1 321 ? -31.372 136.082 42.914 1.00 25.44 341 GLY A C 1
ATOM 7358 O O . GLY B 1 321 ? -31.370 134.893 42.984 1.00 24.80 341 GLY A O 1
ATOM 7359 N N . ASN B 1 322 ? -30.559 136.764 42.106 1.00 25.14 342 ASN A N 1
ATOM 7360 C CA . ASN B 1 322 ? -29.561 136.094 41.267 1.00 26.71 342 ASN A CA 1
ATOM 7361 C C . ASN B 1 322 ? -28.490 135.487 42.104 1.00 27.10 342 ASN A C 1
ATOM 7362 O O . ASN B 1 322 ? -28.026 134.370 41.817 1.00 25.97 342 ASN A O 1
ATOM 7367 N N . VAL B 1 323 ? -28.086 136.211 43.141 1.00 27.28 343 VAL A N 1
ATOM 7368 C CA . VAL B 1 323 ? -27.167 135.635 44.133 1.00 29.56 343 VAL A CA 1
ATOM 7369 C C . VAL B 1 323 ? -27.780 134.378 44.789 1.00 29.67 343 VAL A C 1
ATOM 7370 O O . VAL B 1 323 ? -27.098 133.357 44.898 1.00 31.56 343 VAL A O 1
ATOM 7374 N N . TYR B 1 324 ? -29.043 134.454 45.209 1.00 28.25 344 TYR A N 1
ATOM 7375 C CA . TYR B 1 324 ? -29.710 133.304 45.826 1.00 31.22 344 TYR A CA 1
ATOM 7376 C C . TYR B 1 324 ? -29.677 132.076 44.876 1.00 30.57 344 TYR A C 1
ATOM 7377 O O . TYR B 1 324 ? -29.393 130.931 45.296 1.00 33.40 344 TYR A O 1
ATOM 7386 N N . MET B 1 325 ? -29.956 132.320 43.609 1.00 28.89 345 MET A N 1
ATOM 7387 C CA . MET B 1 325 ? -30.042 131.247 42.664 1.00 30.11 345 MET A CA 1
ATOM 7388 C C . MET B 1 325 ? -28.650 130.653 42.392 1.00 32.10 345 MET A C 1
ATOM 7389 O O . MET B 1 325 ? -28.491 129.397 42.333 1.00 28.78 345 MET A O 1
ATOM 7394 N N . ASN B 1 326 ? -27.682 131.544 42.103 1.00 27.91 346 ASN A N 1
ATOM 7395 C CA . ASN B 1 326 ? -26.341 131.065 41.772 1.00 29.37 346 ASN A CA 1
ATOM 7396 C C . ASN B 1 326 ? -25.655 130.352 42.962 1.00 30.70 346 ASN A C 1
ATOM 7397 O O . ASN B 1 326 ? -24.922 129.395 42.761 1.00 30.23 346 ASN A O 1
ATOM 7402 N N . TYR B 1 327 ? -25.973 130.755 44.187 1.00 28.48 347 TYR A N 1
ATOM 7403 C CA . TYR B 1 327 ? -25.415 130.100 45.321 1.00 29.31 347 TYR A CA 1
ATOM 7404 C C . TYR B 1 327 ? -25.940 128.640 45.423 1.00 31.11 347 TYR A C 1
ATOM 7405 O O . TYR B 1 327 ? -25.170 127.733 45.720 1.00 26.93 347 TYR A O 1
ATOM 7414 N N . ARG B 1 328 ? -27.236 128.440 45.196 1.00 27.62 348 ARG A N 1
ATOM 7415 C CA . ARG B 1 328 ? -27.824 127.129 45.301 1.00 27.32 348 ARG A CA 1
ATOM 7416 C C . ARG B 1 328 ? -27.320 126.213 44.162 1.00 30.53 348 ARG A C 1
ATOM 7417 O O . ARG B 1 328 ? -27.114 125.013 44.377 1.00 30.23 348 ARG A O 1
ATOM 7425 N N . LEU B 1 329 ? -27.133 126.770 42.968 1.00 26.07 349 LEU A N 1
ATOM 7426 C CA . LEU B 1 329 ? -26.509 126.017 41.905 1.00 27.58 349 LEU A CA 1
ATOM 7427 C C . LEU B 1 329 ? -25.074 125.571 42.225 1.00 32.53 349 LEU A C 1
ATOM 7428 O O . LEU B 1 329 ? -24.653 124.481 41.755 1.00 29.69 349 LEU A O 1
ATOM 7433 N N . PHE B 1 330 ? -24.337 126.420 42.959 1.00 30.37 350 PHE A N 1
ATOM 7434 C CA . PHE B 1 330 ? -23.069 126.039 43.478 1.00 31.69 350 PHE A CA 1
ATOM 7435 C C . PHE B 1 330 ? -23.202 124.856 44.470 1.00 33.22 350 PHE A C 1
ATOM 7436 O O . PHE B 1 330 ? -22.395 123.914 44.436 1.00 35.49 350 PHE A O 1
ATOM 7444 N N . LEU B 1 331 ? -24.144 124.935 45.389 1.00 30.03 351 LEU A N 1
ATOM 7445 C CA . LEU B 1 331 ? -24.311 123.858 46.342 1.00 29.23 351 LEU A CA 1
ATOM 7446 C C . LEU B 1 331 ? -24.669 122.527 45.668 1.00 32.25 351 LEU A C 1
ATOM 7447 O O . LEU B 1 331 ? -24.310 121.443 46.207 1.00 31.13 351 LEU A O 1
ATOM 7452 N N . LEU B 1 332 ? -25.374 122.613 44.537 1.00 28.07 352 LEU A N 1
ATOM 7453 C CA . LEU B 1 332 ? -25.727 121.454 43.768 1.00 30.72 352 LEU A CA 1
ATOM 7454 C C . LEU B 1 332 ? -24.567 120.878 42.963 1.00 32.94 352 LEU A C 1
ATOM 7455 O O . LEU B 1 332 ? -24.443 119.653 42.883 1.00 35.20 352 LEU A O 1
ATOM 7460 N N . HIS B 1 333 ? -23.745 121.746 42.366 1.00 30.29 353 HIS A N 1
ATOM 7461 C CA . HIS B 1 333 ? -22.816 121.341 41.314 1.00 32.30 353 HIS A CA 1
ATOM 7462 C C . HIS B 1 333 ? -21.317 121.413 41.714 1.00 31.60 353 HIS A C 1
ATOM 7463 O O . HIS B 1 333 ? -20.501 120.728 41.155 1.00 28.05 353 HIS A O 1
ATOM 7470 N N . GLY B 1 334 ? -20.949 122.244 42.671 1.00 32.20 354 GLY A N 1
ATOM 7471 C CA . GLY B 1 334 ? -19.560 122.311 43.074 1.00 32.61 354 GLY A CA 1
ATOM 7472 C C . GLY B 1 334 ? -18.661 122.880 41.982 1.00 35.87 354 GLY A C 1
ATOM 7473 O O . GLY B 1 334 ? -17.461 122.565 41.978 1.00 37.40 354 GLY A O 1
ATOM 7474 N N . ASP B 1 335 ? -19.224 123.701 41.074 1.00 31.62 355 ASP A N 1
ATOM 7475 C CA . ASP B 1 335 ? -18.467 124.360 40.027 1.00 33.45 355 ASP A CA 1
ATOM 7476 C C . ASP B 1 335 ? -18.375 125.868 40.310 1.00 31.47 355 ASP A C 1
ATOM 7477 O O . ASP B 1 335 ? -19.327 126.509 40.698 1.00 33.15 355 ASP A O 1
ATOM 7482 N N . ALA B 1 336 ? -17.213 126.433 40.120 1.00 33.52 356 ALA A N 1
ATOM 7483 C CA . ALA B 1 336 ? -16.964 127.792 40.564 1.00 34.60 356 ALA A CA 1
ATOM 7484 C C . ALA B 1 336 ? -17.502 128.861 39.625 1.00 35.06 356 ALA A C 1
ATOM 7485 O O . ALA B 1 336 ? -17.493 130.071 39.988 1.00 33.83 356 ALA A O 1
ATOM 7487 N N . LYS B 1 337 ? -17.883 128.429 38.416 1.00 30.74 357 LYS A N 1
ATOM 7488 C CA . LYS B 1 337 ? -18.575 129.275 37.470 1.00 32.60 357 LYS A CA 1
ATOM 7489 C C . LYS B 1 337 ? -19.864 129.911 38.068 1.00 31.33 357 LYS A C 1
ATOM 7490 O O . LYS B 1 337 ? -20.238 131.002 37.668 1.00 33.32 357 LYS A O 1
ATOM 7496 N N . TYR B 1 338 ? -20.529 129.228 38.990 1.00 30.40 358 TYR A N 1
ATOM 7497 C CA . TYR B 1 338 ? -21.716 129.756 39.646 1.00 30.84 358 TYR A CA 1
ATOM 7498 C C . TYR B 1 338 ? -21.348 130.899 40.586 1.00 33.31 358 TYR A C 1
ATOM 7499 O O . TYR B 1 338 ? -22.104 131.852 40.744 1.00 27.22 358 TYR A O 1
ATOM 7508 N N . PHE B 1 339 ? -20.196 130.785 41.243 1.00 31.85 359 PHE A N 1
ATOM 7509 C CA . PHE B 1 339 ? -19.655 131.903 42.008 1.00 30.92 359 PHE A CA 1
ATOM 7510 C C . PHE B 1 339 ? -19.022 133.012 41.159 1.00 32.38 359 PHE A C 1
ATOM 7511 O O . PHE B 1 339 ? -18.934 134.150 41.627 1.00 33.17 359 PHE A O 1
ATOM 7519 N N . ASP B 1 340 ? -18.566 132.709 39.944 1.00 31.08 360 ASP A N 1
ATOM 7520 C CA . ASP B 1 340 ? -18.136 133.807 39.041 1.00 32.81 360 ASP A CA 1
ATOM 7521 C C . ASP B 1 340 ? -19.313 134.744 38.714 1.00 32.27 360 ASP A C 1
ATOM 7522 O O . ASP B 1 340 ? -19.163 135.986 38.703 1.00 31.73 360 ASP A O 1
ATOM 7527 N N . VAL B 1 341 ? -20.474 134.138 38.485 1.00 30.15 361 VAL A N 1
ATOM 7528 C CA . VAL B 1 341 ? -21.710 134.891 38.181 1.00 29.84 361 VAL A CA 1
ATOM 7529 C C . VAL B 1 341 ? -22.158 135.616 39.463 1.00 28.58 361 VAL A C 1
ATOM 7530 O O . VAL B 1 341 ? -22.377 136.790 39.430 1.00 26.69 361 VAL A O 1
ATOM 7534 N N . LEU B 1 342 ? -22.201 134.898 40.593 1.00 31.08 362 LEU A N 1
ATOM 7535 C CA . LEU B 1 342 ? -22.520 135.477 41.924 1.00 33.73 362 LEU A CA 1
ATOM 7536 C C . LEU B 1 342 ? -21.592 136.680 42.309 1.00 34.47 362 LEU A C 1
ATOM 7537 O O . LEU B 1 342 ? -22.069 137.755 42.642 1.00 31.67 362 LEU A O 1
ATOM 7542 N N . GLU B 1 343 ? -20.281 136.493 42.230 1.00 31.63 363 GLU A N 1
ATOM 7543 C CA . GLU B 1 343 ? -19.334 137.610 42.444 1.00 30.60 363 GLU A CA 1
ATOM 7544 C C . GLU B 1 343 ? -19.658 138.840 41.541 1.00 31.90 363 GLU A C 1
ATOM 7545 O O . GLU B 1 343 ? -19.722 139.967 42.019 1.00 30.08 363 GLU A O 1
ATOM 7551 N N . ARG B 1 344 ? -19.890 138.600 40.260 1.00 29.92 364 ARG A N 1
ATOM 7552 C CA . ARG B 1 344 ? -20.162 139.677 39.324 1.00 31.15 364 ARG A CA 1
ATOM 7553 C C . ARG B 1 344 ? -21.390 140.497 39.756 1.00 30.39 364 ARG A C 1
ATOM 7554 O O . ARG B 1 344 ? -21.301 141.715 39.857 1.00 31.58 364 ARG A O 1
ATOM 7562 N N . THR B 1 345 ? -22.486 139.838 40.098 1.00 27.08 365 THR A N 1
ATOM 7563 C CA . THR B 1 345 ? -23.677 140.526 40.552 1.00 28.65 365 THR A CA 1
ATOM 7564 C C . THR B 1 345 ? -23.423 141.204 41.899 1.00 28.22 365 THR A C 1
ATOM 7565 O O . THR B 1 345 ? -23.730 142.363 42.059 1.00 31.59 365 THR A O 1
ATOM 7569 N N . LEU B 1 346 ? -22.834 140.482 42.841 1.00 29.30 366 LEU A N 1
ATOM 7570 C CA . LEU B 1 346 ? -22.607 140.982 44.204 1.00 29.66 366 LEU A CA 1
ATOM 7571 C C . LEU B 1 346 ? -21.802 142.283 44.286 1.00 28.12 366 LEU A C 1
ATOM 7572 O O . LEU B 1 346 ? -22.178 143.242 45.013 1.00 25.61 366 LEU A O 1
ATOM 7577 N N . TYR B 1 347 ? -20.680 142.297 43.572 1.00 26.73 367 TYR A N 1
ATOM 7578 C CA . TYR B 1 347 ? -19.769 143.451 43.603 1.00 28.57 367 TYR A CA 1
ATOM 7579 C C . TYR B 1 347 ? -20.195 144.581 42.689 1.00 29.29 367 TYR A C 1
ATOM 7580 O O . TYR B 1 347 ? -19.572 145.665 42.769 1.00 29.19 367 TYR A O 1
ATOM 7589 N N . ASN B 1 348 ? -21.248 144.382 41.875 1.00 28.57 368 ASN A N 1
ATOM 7590 C CA . ASN B 1 348 ? -21.630 145.356 40.852 1.00 25.91 368 ASN A CA 1
ATOM 7591 C C . ASN B 1 348 ? -23.095 145.747 40.915 1.00 26.58 368 ASN A C 1
ATOM 7592 O O . ASN B 1 348 ? -23.422 146.680 41.638 1.00 29.93 368 ASN A O 1
ATOM 7597 N N . GLY B 1 349 ? -23.985 145.023 40.243 1.00 25.21 369 GLY A N 1
ATOM 7598 C CA . GLY B 1 349 ? -25.396 145.331 40.240 1.00 23.60 369 GLY A CA 1
ATOM 7599 C C . GLY B 1 349 ? -26.185 145.130 41.503 1.00 25.35 369 GLY A C 1
ATOM 7600 O O . GLY B 1 349 ? -27.367 145.536 41.543 1.00 23.98 369 GLY A O 1
ATOM 7601 N N . LEU B 1 350 ? -25.603 144.464 42.511 1.00 23.86 370 LEU A N 1
ATOM 7602 C CA . LEU B 1 350 ? -26.310 144.264 43.768 1.00 25.37 370 LEU A CA 1
ATOM 7603 C C . LEU B 1 350 ? -25.998 145.525 44.657 1.00 28.59 370 LEU A C 1
ATOM 7604 O O . LEU B 1 350 ? -26.878 146.297 45.045 1.00 23.58 370 LEU A O 1
ATOM 7609 N N . ILE B 1 351 ? -24.730 145.716 44.914 1.00 28.12 371 ILE A N 1
ATOM 7610 C CA . ILE B 1 351 ? -24.303 146.784 45.769 1.00 33.93 371 ILE A CA 1
ATOM 7611 C C . ILE B 1 351 ? -24.477 148.200 45.225 1.00 33.65 371 ILE A C 1
ATOM 7612 O O . ILE B 1 351 ? -24.591 149.135 46.012 1.00 30.35 371 ILE A O 1
ATOM 7617 N N . SER B 1 352 ? -24.526 148.358 43.906 1.00 31.67 372 SER A N 1
ATOM 7618 C CA . SER B 1 352 ? -24.930 149.604 43.278 1.00 32.21 372 SER A CA 1
ATOM 7619 C C . SER B 1 352 ? -26.264 150.076 43.785 1.00 32.88 372 SER A C 1
ATOM 7620 O O . SER B 1 352 ? -26.552 151.255 43.721 1.00 29.98 372 SER A O 1
ATOM 7623 N N . GLY B 1 353 ? -27.089 149.144 44.244 1.00 29.92 373 GLY A N 1
ATOM 7624 C CA . GLY B 1 353 ? -28.413 149.451 44.793 1.00 31.64 373 GLY A CA 1
ATOM 7625 C C . GLY B 1 353 ? -28.566 149.967 46.219 1.00 28.09 373 GLY A C 1
ATOM 7626 O O . GLY B 1 353 ? -29.676 150.314 46.641 1.00 26.54 373 GLY A O 1
ATOM 7627 N N . VAL B 1 354 ? -27.469 150.021 46.945 1.00 31.66 374 VAL A N 1
ATOM 7628 C CA . VAL B 1 354 ? -27.444 150.663 48.239 1.00 30.18 374 VAL A CA 1
ATOM 7629 C C . VAL B 1 354 ? -26.275 151.642 48.315 1.00 30.24 374 VAL A C 1
ATOM 7630 O O . VAL B 1 354 ? -25.157 151.281 47.929 1.00 27.97 374 VAL A O 1
ATOM 7634 N N . SER B 1 355 ? -26.512 152.856 48.858 1.00 28.09 375 SER A N 1
ATOM 7635 C CA . SER B 1 355 ? -25.378 153.799 49.068 1.00 30.49 375 SER A CA 1
ATOM 7636 C C . SER B 1 355 ? -24.350 153.255 50.092 1.00 31.08 375 SER A C 1
ATOM 7637 O O . SER B 1 355 ? -24.652 152.436 50.963 1.00 33.58 375 SER A O 1
ATOM 7640 N N . LEU B 1 356 ? -23.093 153.568 49.850 1.00 32.58 376 LEU A N 1
ATOM 7641 C CA . LEU B 1 356 ? -22.029 153.398 50.824 1.00 34.13 376 LEU A CA 1
ATOM 7642 C C . LEU B 1 356 ? -22.396 153.706 52.288 1.00 31.90 376 LEU A C 1
ATOM 7643 O O . LEU B 1 356 ? -22.074 152.920 53.204 1.00 38.13 376 LEU A O 1
ATOM 7648 N N . ASP B 1 357 ? -23.080 154.803 52.531 1.00 36.31 377 ASP A N 1
ATOM 7649 C CA . ASP B 1 357 ? -23.477 155.118 53.918 1.00 37.69 377 ASP A CA 1
ATOM 7650 C C . ASP B 1 357 ? -24.682 154.326 54.417 1.00 40.83 377 ASP A C 1
ATOM 7651 O O . ASP B 1 357 ? -24.917 154.293 55.633 1.00 33.76 377 ASP A O 1
ATOM 7656 N N . GLY B 1 358 ? -25.448 153.719 53.486 1.00 35.70 378 GLY A N 1
ATOM 7657 C CA . GLY B 1 358 ? -26.505 152.788 53.860 1.00 33.58 378 GLY A CA 1
ATOM 7658 C C . GLY B 1 358 ? -27.857 153.425 53.999 1.00 32.09 378 GLY A C 1
ATOM 7659 O O . GLY B 1 358 ? -28.796 152.750 54.392 1.00 32.58 378 GLY A O 1
ATOM 7660 N N . GLY B 1 359 ? -27.965 154.723 53.673 1.00 30.29 379 GLY A N 1
ATOM 7661 C CA . GLY B 1 359 ? -29.199 155.496 53.896 1.00 29.51 379 GLY A CA 1
ATOM 7662 C C . GLY B 1 359 ? -30.057 155.789 52.683 1.00 30.18 379 GLY A C 1
ATOM 7663 O O . GLY B 1 359 ? -31.071 156.452 52.805 1.00 35.28 379 GLY A O 1
ATOM 7664 N N . SER B 1 360 ? -29.683 155.260 51.525 1.00 29.01 380 SER A N 1
ATOM 7665 C CA . SER B 1 360 ? -30.461 155.438 50.312 1.00 30.61 380 SER A CA 1
ATOM 7666 C C . SER B 1 360 ? -30.219 154.261 49.341 1.00 28.44 380 SER A C 1
ATOM 7667 O O . SER B 1 360 ? -29.251 153.482 49.482 1.00 28.86 380 SER A O 1
ATOM 7670 N N . PHE B 1 361 ? -31.118 154.131 48.380 1.00 30.34 381 PHE A N 1
ATOM 7671 C CA . PHE B 1 361 ? -31.275 152.873 47.590 1.00 32.06 381 PHE A CA 1
ATOM 7672 C C . PHE B 1 361 ? -31.730 153.142 46.151 1.00 32.58 381 PHE A C 1
ATOM 7673 O O . PHE B 1 361 ? -32.396 154.144 45.844 1.00 27.45 381 PHE A O 1
ATOM 7681 N N . PHE B 1 362 ? -31.462 152.179 45.307 1.00 30.91 382 PHE A N 1
ATOM 7682 C CA . PHE B 1 362 ? -31.918 152.172 43.964 1.00 28.92 382 PHE A CA 1
ATOM 7683 C C . PHE B 1 362 ? -32.908 151.022 43.833 1.00 29.35 382 PHE A C 1
ATOM 7684 O O . PHE B 1 362 ? -32.785 149.986 44.470 1.00 25.92 382 PHE A O 1
ATOM 7692 N N . TYR B 1 363 ? -33.915 151.244 43.021 1.00 29.39 383 TYR A N 1
ATOM 7693 C CA . TYR B 1 363 ? -34.891 150.243 42.690 1.00 28.82 383 TYR A CA 1
ATOM 7694 C C . TYR B 1 363 ? -34.256 149.726 41.392 1.00 27.16 383 TYR A C 1
ATOM 7695 O O . TYR B 1 363 ? -33.647 148.725 41.429 1.00 27.81 383 TYR A O 1
ATOM 7704 N N . PRO B 1 364 ? -34.328 150.441 40.279 1.00 28.11 384 PRO A N 1
ATOM 7705 C CA . PRO B 1 364 ? -33.644 150.007 39.061 1.00 25.57 384 PRO A CA 1
ATOM 7706 C C . PRO B 1 364 ? -32.173 150.421 39.060 1.00 26.17 384 PRO A C 1
ATOM 7707 O O . PRO B 1 364 ? -31.824 151.396 39.631 1.00 25.60 384 PRO A O 1
ATOM 7711 N N . ASN B 1 365 ? -31.326 149.617 38.465 1.00 25.75 385 ASN A N 1
ATOM 7712 C CA . ASN B 1 365 ? -29.908 149.908 38.396 1.00 26.76 385 ASN A CA 1
ATOM 7713 C C . ASN B 1 365 ? -29.472 149.921 36.937 1.00 26.16 385 ASN A C 1
ATOM 7714 O O . ASN B 1 365 ? -28.962 148.972 36.448 1.00 30.28 385 ASN A O 1
ATOM 7719 N N . PRO B 1 366 ? -29.618 151.047 36.277 1.00 25.90 386 PRO A N 1
ATOM 7720 C CA . PRO B 1 366 ? -29.301 151.176 34.856 1.00 24.07 386 PRO A CA 1
ATOM 7721 C C . PRO B 1 366 ? -27.796 151.252 34.597 1.00 26.93 386 PRO A C 1
ATOM 7722 O O . PRO B 1 366 ? -26.994 151.435 35.539 1.00 22.71 386 PRO A O 1
ATOM 7726 N N . LEU B 1 367 ? -27.415 151.035 33.332 1.00 27.26 387 LEU A N 1
ATOM 7727 C CA . LEU B 1 367 ? -26.007 151.000 32.909 1.00 27.04 387 LEU A CA 1
ATOM 7728 C C . LEU B 1 367 ? -25.680 152.317 32.202 1.00 29.60 387 LEU A C 1
ATOM 7729 O O . LEU B 1 367 ? -24.594 152.464 31.610 1.00 26.12 387 LEU A O 1
ATOM 7734 N N . SER B 1 368 ? -26.602 153.274 32.253 1.00 29.48 388 SER A N 1
ATOM 7735 C CA . SER B 1 368 ? -26.294 154.594 31.739 1.00 32.83 388 SER A CA 1
ATOM 7736 C C . SER B 1 368 ? -27.170 155.600 32.467 1.00 31.77 388 SER A C 1
ATOM 7737 O O . SER B 1 368 ? -28.159 155.224 33.103 1.00 35.44 388 SER A O 1
ATOM 7740 N N . SER B 1 369 ? -26.801 156.874 32.407 1.00 29.88 389 SER A N 1
ATOM 7741 C CA . SER B 1 369 ? -27.669 157.963 32.915 1.00 31.50 389 SER A CA 1
ATOM 7742 C C . SER B 1 369 ? -27.536 159.193 32.035 1.00 30.22 389 SER A C 1
ATOM 7743 O O . SER B 1 369 ? -26.413 159.546 31.596 1.00 31.59 389 SER A O 1
ATOM 7746 N N . ASN B 1 370 ? -28.682 159.810 31.777 1.00 30.85 390 ASN A N 1
ATOM 7747 C CA . ASN B 1 370 ? -28.780 161.167 31.247 1.00 31.40 390 ASN A CA 1
ATOM 7748 C C . ASN B 1 370 ? -29.129 162.244 32.347 1.00 33.25 390 ASN A C 1
ATOM 7749 O O . ASN B 1 370 ? -29.623 163.329 32.015 1.00 30.51 390 ASN A O 1
ATOM 7754 N N . GLY B 1 371 ? -28.860 161.968 33.633 1.00 31.93 391 GLY A N 1
ATOM 7755 C CA . GLY B 1 371 ? -29.295 162.870 34.722 1.00 30.05 391 GLY A CA 1
ATOM 7756 C C . GLY B 1 371 ? -30.634 162.489 35.344 1.00 32.82 391 GLY A C 1
ATOM 7757 O O . GLY B 1 371 ? -31.287 161.523 34.955 1.00 32.17 391 GLY A O 1
ATOM 7758 N N . LYS B 1 372 ? -31.027 163.243 36.355 1.00 32.95 392 LYS A N 1
ATOM 7759 C CA . LYS B 1 372 ? -32.322 163.105 36.991 1.00 33.71 392 LYS A CA 1
ATOM 7760 C C . LYS B 1 372 ? -32.526 161.765 37.665 1.00 33.55 392 LYS A C 1
ATOM 7761 O O . LYS B 1 372 ? -33.660 161.380 37.858 1.00 41.63 392 LYS A O 1
ATOM 7763 N N . TYR B 1 373 ? -31.457 161.073 38.056 1.00 31.90 393 TYR A N 1
ATOM 7764 C CA . TYR B 1 373 ? -31.573 159.769 38.704 1.00 32.29 393 TYR A CA 1
ATOM 7765 C C . TYR B 1 373 ? -30.577 159.607 39.806 1.00 28.84 393 TYR A C 1
ATOM 7766 O O . TYR B 1 373 ? -29.347 159.729 39.599 1.00 30.69 393 TYR A O 1
ATOM 7775 N N . SER B 1 374 ? -31.117 159.376 41.012 1.00 30.38 394 SER A N 1
ATOM 7776 C CA . SER B 1 374 ? -30.292 159.200 42.222 1.00 29.65 394 SER A CA 1
ATOM 7777 C C . SER B 1 374 ? -31.009 158.377 43.281 1.00 28.21 394 SER A C 1
ATOM 7778 O O . SER B 1 374 ? -32.231 158.138 43.212 1.00 33.49 394 SER A O 1
ATOM 7781 N N . ARG B 1 375 ? -30.229 157.900 44.235 1.00 28.32 395 ARG A N 1
ATOM 7782 C CA . ARG B 1 375 ? -30.724 156.958 45.215 1.00 31.38 395 ARG A CA 1
ATOM 7783 C C . ARG B 1 375 ? -31.708 157.651 46.168 1.00 35.67 395 ARG A C 1
ATOM 7784 O O . ARG B 1 375 ? -31.644 158.875 46.305 1.00 36.24 395 ARG A O 1
ATOM 7792 N N . LYS B 1 376 ? -32.660 156.899 46.754 1.00 34.90 396 LYS A N 1
ATOM 7793 C CA . LYS B 1 376 ? -33.606 157.470 47.687 1.00 34.83 396 LYS A CA 1
ATOM 7794 C C . LYS B 1 376 ? -33.600 156.665 49.001 1.00 37.22 396 LYS A C 1
ATOM 7795 O O . LYS B 1 376 ? -33.306 155.484 48.995 1.00 36.96 396 LYS A O 1
ATOM 7801 N N . PRO B 1 377 ? -33.982 157.300 50.128 1.00 39.21 397 PRO A N 1
ATOM 7802 C CA . PRO B 1 377 ? -34.109 156.574 51.390 1.00 37.17 397 PRO A CA 1
ATOM 7803 C C . PRO B 1 377 ? -35.236 155.551 51.481 1.00 32.08 397 PRO A C 1
ATOM 7804 O O . PRO B 1 377 ? -35.111 154.663 52.252 1.00 38.68 397 PRO A O 1
ATOM 7808 N N . TRP B 1 378 ? -36.322 155.709 50.728 1.00 31.92 398 TRP A N 1
ATOM 7809 C CA . TRP B 1 378 ? -37.442 154.778 50.718 1.00 34.47 398 TRP A CA 1
ATOM 7810 C C . TRP B 1 378 ? -38.188 155.024 49.426 1.00 32.81 398 TRP A C 1
ATOM 7811 O O . TRP B 1 378 ? -37.804 155.890 48.658 1.00 32.59 398 TRP A O 1
ATOM 7822 N N . PHE B 1 379 ? -39.234 154.244 49.192 1.00 32.69 399 PHE A N 1
ATOM 7823 C CA . PHE B 1 379 ? -40.079 154.362 47.981 1.00 32.51 399 PHE A CA 1
ATOM 7824 C C . PHE B 1 379 ? -41.453 153.901 48.413 1.00 31.64 399 PHE A C 1
ATOM 7825 O O . PHE B 1 379 ? -41.589 153.260 49.442 1.00 29.78 399 PHE A O 1
ATOM 7833 N N . GLY B 1 380 ? -42.455 154.211 47.591 1.00 34.04 400 GLY A N 1
ATOM 7834 C CA . GLY B 1 380 ? -43.799 153.731 47.769 1.00 33.27 400 GLY A CA 1
ATOM 7835 C C . GLY B 1 380 ? -43.801 152.212 47.799 1.00 35.70 400 GLY A C 1
ATOM 7836 O O . GLY B 1 380 ? -44.506 151.620 48.610 1.00 31.00 400 GLY A O 1
ATOM 7837 N N . CYS B 1 381 ? -43.094 151.607 46.823 1.00 36.60 401 CYS A N 1
ATOM 7838 C CA . CYS B 1 381 ? -42.848 150.205 46.805 1.00 33.83 401 CYS A CA 1
ATOM 7839 C C . CYS B 1 381 ? -41.420 150.051 47.285 1.00 32.24 401 CYS A C 1
ATOM 7840 O O . CYS B 1 381 ? -40.475 150.303 46.542 1.00 27.67 401 CYS A O 1
ATOM 7843 N N . ALA B 1 382 ? -41.284 149.593 48.531 1.00 30.05 402 ALA A N 1
ATOM 7844 C CA . ALA B 1 382 ? -40.005 149.517 49.190 1.00 31.58 402 ALA A CA 1
ATOM 7845 C C . ALA B 1 382 ? -39.388 148.111 49.213 1.00 30.50 402 ALA A C 1
ATOM 7846 O O . ALA B 1 382 ? -38.563 147.817 50.077 1.00 28.85 402 ALA A O 1
ATOM 7848 N N . CYS B 1 383 ? -39.646 147.309 48.184 1.00 27.42 403 CYS A N 1
ATOM 7849 C CA . CYS B 1 383 ? -39.102 145.932 48.117 1.00 27.88 403 CYS A CA 1
ATOM 7850 C C . CYS B 1 383 ? -37.562 145.880 48.125 1.00 25.86 403 CYS A C 1
ATOM 7851 O O . CYS B 1 383 ? -36.939 145.041 48.795 1.00 28.10 403 CYS A O 1
ATOM 7854 N N . CYS B 1 384 ? -36.988 146.802 47.356 1.00 24.78 404 CYS A N 1
ATOM 7855 C CA . CYS B 1 384 ? -35.552 146.911 47.249 1.00 28.75 404 CYS A CA 1
ATOM 7856 C C . CYS B 1 384 ? -34.987 147.159 48.657 1.00 27.49 404 CYS A C 1
ATOM 7857 O O . CYS B 1 384 ? -34.494 146.223 49.277 1.00 32.60 404 CYS A O 1
ATOM 7860 N N . PRO B 1 385 ? -35.145 148.381 49.208 1.00 27.09 405 PRO A N 1
ATOM 7861 C CA . PRO B 1 385 ? -34.560 148.673 50.520 1.00 29.91 405 PRO A CA 1
ATOM 7862 C C . PRO B 1 385 ? -34.790 147.592 51.567 1.00 28.90 405 PRO A C 1
ATOM 7863 O O . PRO B 1 385 ? -33.850 147.255 52.280 1.00 28.25 405 PRO A O 1
ATOM 7867 N N . SER B 1 386 ? -35.995 147.021 51.667 1.00 29.18 406 SER A N 1
ATOM 7868 C CA . SER B 1 386 ? -36.192 145.985 52.712 1.00 31.75 406 SER A CA 1
ATOM 7869 C C . SER B 1 386 ? -35.417 144.712 52.371 1.00 32.13 406 SER A C 1
ATOM 7870 O O . SER B 1 386 ? -34.986 143.979 53.278 1.00 27.34 406 SER A O 1
ATOM 7873 N N . ASN B 1 387 ? -35.186 144.469 51.087 1.00 29.33 407 ASN A N 1
ATOM 7874 C CA . ASN B 1 387 ? -34.445 143.306 50.613 1.00 28.35 407 ASN A CA 1
ATOM 7875 C C . ASN B 1 387 ? -32.981 143.481 50.951 1.00 29.00 407 ASN A C 1
ATOM 7876 O O . ASN B 1 387 ? -32.372 142.606 51.476 1.00 27.84 407 ASN A O 1
ATOM 7881 N N . VAL B 1 388 ? -32.445 144.650 50.626 1.00 31.23 408 VAL A N 1
ATOM 7882 C CA . VAL B 1 388 ? -31.083 145.035 50.999 1.00 30.41 408 VAL A CA 1
ATOM 7883 C C . VAL B 1 388 ? -30.840 144.904 52.490 1.00 29.08 408 VAL A C 1
ATOM 7884 O O . VAL B 1 388 ? -29.807 144.391 52.906 1.00 27.76 408 VAL A O 1
ATOM 7888 N N . SER B 1 389 ? -31.804 145.333 53.282 1.00 30.09 409 SER A N 1
ATOM 7889 C CA . SER B 1 389 ? -31.758 145.177 54.731 1.00 32.56 409 SER A CA 1
ATOM 7890 C C . SER B 1 389 ? -31.542 143.744 55.188 1.00 34.13 409 SER A C 1
ATOM 7891 O O . SER B 1 389 ? -30.818 143.518 56.179 1.00 33.28 409 SER A O 1
ATOM 7894 N N . ARG B 1 390 ? -32.182 142.787 54.506 1.00 30.73 410 ARG A N 1
ATOM 7895 C CA . ARG B 1 390 ? -32.025 141.401 54.879 1.00 29.65 410 ARG A CA 1
ATOM 7896 C C . ARG B 1 390 ? -30.823 140.753 54.202 1.00 34.05 410 ARG A C 1
ATOM 7897 O O . ARG B 1 390 ? -30.309 139.774 54.683 1.00 39.46 410 ARG A O 1
ATOM 7905 N N . PHE B 1 391 ? -30.331 141.303 53.108 1.00 31.74 411 PHE A N 1
ATOM 7906 C CA . PHE B 1 391 ? -29.256 140.633 52.431 1.00 28.82 411 PHE A CA 1
ATOM 7907 C C . PHE B 1 391 ? -27.868 140.874 53.040 1.00 29.44 411 PHE A C 1
ATOM 7908 O O . PHE B 1 391 ? -27.126 139.920 53.267 1.00 28.46 411 PHE A O 1
ATOM 7916 N N . ILE B 1 392 ? -27.520 142.143 53.260 1.00 27.25 412 ILE A N 1
ATOM 7917 C CA . ILE B 1 392 ? -26.134 142.545 53.608 1.00 29.69 412 ILE A CA 1
ATOM 7918 C C . ILE B 1 392 ? -25.594 141.835 54.865 1.00 28.68 412 ILE A C 1
ATOM 7919 O O . ILE B 1 392 ? -24.439 141.329 54.847 1.00 28.15 412 ILE A O 1
ATOM 7924 N N . PRO B 1 393 ? -26.408 141.743 55.934 1.00 27.72 413 PRO A N 1
ATOM 7925 C CA . PRO B 1 393 ? -25.806 141.090 57.129 1.00 29.21 413 PRO A CA 1
ATOM 7926 C C . PRO B 1 393 ? -25.574 139.590 56.964 1.00 29.86 413 PRO A C 1
ATOM 7927 O O . PRO B 1 393 ? -24.872 138.985 57.769 1.00 33.71 413 PRO A O 1
ATOM 7931 N N . SER B 1 394 ? -26.181 138.983 55.948 1.00 30.12 414 SER A N 1
ATOM 7932 C CA . SER B 1 394 ? -25.988 137.570 55.666 1.00 30.53 414 SER A CA 1
ATOM 7933 C C . SER B 1 394 ? -24.732 137.343 54.794 1.00 31.36 414 SER A C 1
ATOM 7934 O O . SER B 1 394 ? -24.288 136.194 54.622 1.00 34.26 414 SER A O 1
ATOM 7937 N N . LEU B 1 395 ? -24.146 138.422 54.247 1.00 33.29 415 LEU A N 1
ATOM 7938 C CA . LEU B 1 395 ? -22.967 138.338 53.365 1.00 32.36 415 LEU A CA 1
ATOM 7939 C C . LEU B 1 395 ? -21.877 137.324 53.753 1.00 31.25 415 LEU A C 1
ATOM 7940 O O . LEU B 1 395 ? -21.405 136.522 52.893 1.00 30.28 415 LEU A O 1
ATOM 7945 N N . PRO B 1 396 ? -21.462 137.303 55.034 1.00 31.60 416 PRO A N 1
ATOM 7946 C CA . PRO B 1 396 ? -20.346 136.388 55.381 1.00 30.45 416 PRO A CA 1
ATOM 7947 C C . PRO B 1 396 ? -20.666 134.900 55.190 1.00 31.14 416 PRO A C 1
ATOM 7948 O O . PRO B 1 396 ? -19.740 134.071 55.080 1.00 32.92 416 PRO A O 1
ATOM 7952 N N . GLY B 1 397 ? -21.956 134.541 55.169 1.00 32.61 417 GLY A N 1
ATOM 7953 C CA . GLY B 1 397 ? -22.338 133.149 54.847 1.00 34.61 417 GLY A CA 1
ATOM 7954 C C . GLY B 1 397 ? -22.104 132.631 53.436 1.00 31.46 417 GLY A C 1
ATOM 7955 O O . GLY B 1 397 ? -22.464 131.505 53.094 1.00 33.45 417 GLY A O 1
ATOM 7956 N N . TYR B 1 398 ? -21.585 133.474 52.570 1.00 32.43 418 TYR A N 1
ATOM 7957 C CA . TYR B 1 398 ? -21.329 133.121 51.195 1.00 32.03 418 TYR A CA 1
ATOM 7958 C C . TYR B 1 398 ? -19.868 132.898 50.936 1.00 33.11 418 TYR A C 1
ATOM 7959 O O . TYR B 1 398 ? -19.497 132.510 49.810 1.00 36.47 418 TYR A O 1
ATOM 7968 N N . VAL B 1 399 ? -19.037 133.102 51.958 1.00 33.90 419 VAL A N 1
ATOM 7969 C CA . VAL B 1 399 ? -17.599 133.06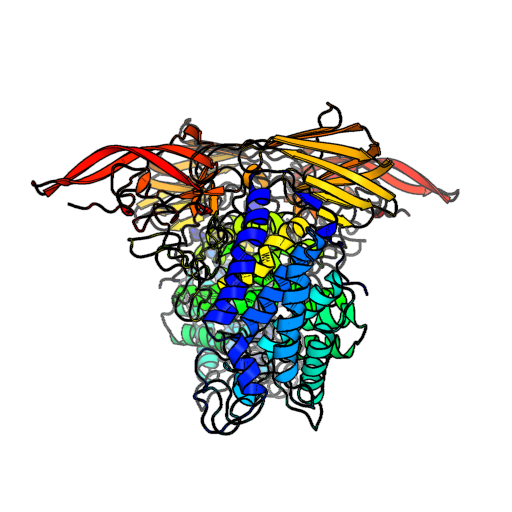1 51.777 1.00 35.04 419 VAL A CA 1
ATOM 7970 C C . VAL B 1 399 ? -17.077 131.642 51.538 1.00 32.46 419 VAL A C 1
ATOM 7971 O O . VAL B 1 399 ? -16.373 131.383 50.581 1.00 34.43 419 VAL A O 1
ATOM 7975 N N . TYR B 1 400 ? -17.430 130.729 52.419 1.00 33.23 420 TYR A N 1
ATOM 7976 C CA . TYR B 1 400 ? -16.951 129.344 52.337 1.00 36.09 420 TYR A CA 1
ATOM 7977 C C . TYR B 1 400 ? -18.069 128.297 52.194 1.00 33.24 420 TYR A C 1
ATOM 7978 O O . TYR B 1 400 ? -19.227 128.594 52.355 1.00 35.99 420 TYR A O 1
ATOM 7987 N N . ALA B 1 401 ? -17.674 127.080 51.867 1.00 32.30 421 ALA A N 1
ATOM 7988 C CA . ALA B 1 401 ? -18.548 125.900 51.873 1.00 36.40 421 ALA A CA 1
ATOM 7989 C C . ALA B 1 401 ? -17.715 124.638 52.210 1.00 40.00 421 ALA A C 1
ATOM 7990 O O . ALA B 1 401 ? -16.483 124.609 52.014 1.00 40.05 421 ALA A O 1
ATOM 7992 N N . VAL B 1 402 ? -18.383 123.609 52.717 1.00 40.04 422 VAL A N 1
ATOM 7993 C CA . VAL B 1 402 ? -17.719 122.383 53.178 1.00 38.67 422 VAL A CA 1
ATOM 7994 C C . VAL B 1 402 ? -18.486 121.172 52.752 1.00 42.15 422 VAL A C 1
ATOM 7995 O O . VAL B 1 402 ? -19.699 121.077 52.972 1.00 37.32 422 VAL A O 1
ATOM 7999 N N . LYS B 1 403 ? -17.785 120.251 52.115 1.00 46.98 423 LYS A N 1
ATOM 8000 C CA . LYS B 1 403 ? -18.327 118.934 51.833 1.00 48.59 423 LYS A CA 1
ATOM 8001 C C . LYS B 1 403 ? -17.311 117.883 52.349 1.00 50.83 423 LYS A C 1
ATOM 8002 O O . LYS B 1 403 ? -16.308 117.575 51.682 1.00 45.93 423 LYS A O 1
ATOM 8008 N N . ASN B 1 404 ? -17.588 117.359 53.542 1.00 47.88 424 ASN A N 1
ATOM 8009 C CA . ASN B 1 404 ? -16.747 116.360 54.188 1.00 46.65 424 ASN A CA 1
ATOM 8010 C C . ASN B 1 404 ? -15.342 116.916 54.391 1.00 47.12 424 ASN A C 1
ATOM 8011 O O . ASN B 1 404 ? -15.147 117.749 55.289 1.00 46.46 424 ASN A O 1
ATOM 8016 N N . ASP B 1 405 ? -14.392 116.466 53.552 1.00 48.56 425 ASP A N 1
ATOM 8017 C CA . ASP B 1 405 ? -12.989 116.842 53.646 1.00 46.87 425 ASP A CA 1
ATOM 8018 C C . ASP B 1 405 ? -12.622 117.813 52.507 1.00 44.87 425 ASP A C 1
ATOM 8019 O O . ASP B 1 405 ? -11.456 117.942 52.183 1.00 42.99 425 ASP A O 1
ATOM 8024 N N . GLN B 1 406 ? -13.625 118.476 51.915 1.00 43.34 426 GLN A N 1
ATOM 8025 C CA . GLN B 1 406 ? -13.429 119.470 50.850 1.00 45.01 426 GLN A CA 1
ATOM 8026 C C . GLN B 1 406 ? -13.885 120.828 51.399 1.00 46.20 426 GLN A C 1
ATOM 8027 O O . GLN B 1 406 ? -15.028 120.938 51.845 1.00 45.21 426 GLN A O 1
ATOM 8033 N N . VAL B 1 407 ? -12.958 121.802 51.473 1.00 36.96 427 VAL A N 1
ATOM 8034 C CA . VAL B 1 407 ? -13.238 123.120 51.933 1.00 36.51 427 VAL A CA 1
ATOM 8035 C C . VAL B 1 407 ? -13.161 124.032 50.704 1.00 39.07 427 VAL A C 1
ATOM 8036 O O . VAL B 1 407 ? -12.127 124.085 50.049 1.00 39.21 427 VAL A O 1
ATOM 8040 N N . TYR B 1 408 ? -14.252 124.758 50.417 1.00 37.31 428 TYR A N 1
ATOM 8041 C CA . TYR B 1 408 ? -14.343 125.646 49.258 1.00 35.74 428 TYR A CA 1
ATOM 8042 C C . TYR B 1 408 ? -14.101 127.055 49.742 1.00 35.73 428 TYR A C 1
ATOM 8043 O O . TYR B 1 408 ? -14.702 127.500 50.737 1.00 33.03 428 TYR A O 1
ATOM 8052 N N . VAL B 1 409 ? -13.178 127.730 49.061 1.00 34.42 429 VAL A N 1
ATOM 8053 C CA . VAL B 1 409 ? -12.960 129.141 49.265 1.00 34.62 429 VAL A CA 1
ATOM 8054 C C . VAL B 1 409 ? -13.554 129.861 48.070 1.00 33.15 429 VAL A C 1
ATOM 8055 O O . VAL B 1 409 ? -13.003 129.828 46.950 1.00 34.01 429 VAL A O 1
ATOM 8059 N N . ASN B 1 410 ? -14.710 130.487 48.306 1.00 33.84 430 ASN A N 1
ATOM 8060 C CA . ASN B 1 410 ? -15.530 131.009 47.191 1.00 32.57 430 ASN A CA 1
ATOM 8061 C C . ASN B 1 410 ? -15.389 132.486 47.020 1.00 30.98 430 ASN A C 1
ATOM 8062 O O . ASN B 1 410 ? -15.394 132.988 45.860 1.00 31.83 430 ASN A O 1
ATOM 8067 N N . LEU B 1 411 ? -15.240 133.188 48.132 1.00 30.98 431 LEU A N 1
ATOM 8068 C CA . LEU B 1 411 ? -15.069 134.635 48.073 1.00 33.46 431 LEU A CA 1
ATOM 8069 C C . LEU B 1 411 ? -13.804 135.033 48.788 1.00 37.23 431 LEU A C 1
ATOM 8070 O O . LEU B 1 411 ? -13.418 134.414 49.780 1.00 38.67 431 LEU A O 1
ATOM 8075 N N . TYR B 1 412 ? -13.150 136.045 48.264 1.00 38.69 432 TYR A N 1
ATOM 8076 C CA . TYR B 1 412 ? -11.906 136.531 48.799 1.00 36.82 432 TYR A CA 1
ATOM 8077 C C . TYR B 1 412 ? -12.025 137.899 49.441 1.00 40.34 432 TYR A C 1
ATOM 8078 O O . TYR B 1 412 ? -12.301 138.863 48.786 1.00 40.74 432 TYR A O 1
ATOM 8087 N N . LEU B 1 413 ? -11.832 137.926 50.745 1.00 37.82 433 LEU A N 1
ATOM 8088 C CA . LEU B 1 413 ? -11.884 139.096 51.571 1.00 38.43 433 LEU A CA 1
ATOM 8089 C C . LEU B 1 413 ? -11.261 138.793 52.928 1.00 41.57 433 LEU A C 1
ATOM 8090 O O . LEU B 1 413 ? -11.257 137.676 53.360 1.00 43.26 433 LEU A O 1
ATOM 8095 N N . SER B 1 414 ? -10.763 139.797 53.613 1.00 40.91 434 SER A N 1
ATOM 8096 C CA . SER B 1 414 ? -10.155 139.580 54.903 1.00 44.84 434 SER A CA 1
ATOM 8097 C C . SER B 1 414 ? -11.195 139.144 55.903 1.00 43.65 434 SER A C 1
ATOM 8098 O O . SER B 1 414 ? -12.173 139.807 56.106 1.00 41.15 434 SER A O 1
ATOM 8101 N N . ASN B 1 415 ? -10.931 138.021 56.534 1.00 41.87 435 ASN A N 1
ATOM 8102 C CA . ASN B 1 415 ? -11.804 137.450 57.514 1.00 41.39 435 ASN A CA 1
ATOM 8103 C C . ASN B 1 415 ? -11.143 136.370 58.318 1.00 42.00 435 ASN A C 1
ATOM 8104 O O . ASN B 1 415 ? -10.137 135.840 57.913 1.00 40.28 435 ASN A O 1
ATOM 8109 N N . LYS B 1 416 ? -11.708 136.121 59.489 1.00 39.34 436 LYS A N 1
ATOM 8110 C CA . LYS B 1 416 ? -11.382 134.947 60.333 1.00 39.84 436 LYS A CA 1
ATOM 8111 C C . LYS B 1 416 ? -12.611 134.036 60.393 1.00 41.55 436 LYS A C 1
ATOM 8112 O O . LYS B 1 416 ? -13.697 134.454 60.873 1.00 43.30 436 LYS A O 1
ATOM 8117 N N . ALA B 1 417 ? -12.420 132.796 59.954 1.00 41.40 437 ALA A N 1
ATOM 8118 C CA . ALA B 1 417 ? -13.483 131.796 59.844 1.00 41.23 437 ALA A CA 1
ATOM 8119 C C . ALA B 1 417 ? -13.198 130.666 60.789 1.00 43.63 437 ALA A C 1
ATOM 8120 O O . ALA B 1 417 ? -12.037 130.283 60.903 1.00 48.31 437 ALA A O 1
ATOM 8122 N N . GLU B 1 418 ? -14.240 130.138 61.439 1.00 44.46 438 GLU A N 1
ATOM 8123 C CA . GLU B 1 418 ? -14.234 128.776 62.065 1.00 48.06 438 GLU A CA 1
ATOM 8124 C C . GLU B 1 418 ? -15.037 127.743 61.221 1.00 47.33 438 GLU A C 1
ATOM 8125 O O . GLU B 1 418 ? -16.239 127.916 60.959 1.00 47.53 438 GLU A O 1
ATOM 8131 N N . LEU B 1 419 ? -14.378 126.662 60.830 1.00 43.69 439 LEU A N 1
ATOM 8132 C CA . LEU B 1 419 ? -14.940 125.655 59.971 1.00 45.78 439 LEU A CA 1
ATOM 8133 C C . LEU B 1 419 ? -14.971 124.340 60.698 1.00 55.77 439 LEU A C 1
ATOM 8134 O O . LEU B 1 419 ? -14.039 124.037 61.474 1.00 52.66 439 LEU A O 1
ATOM 8139 N N . LYS B 1 420 ? -16.033 123.568 60.424 1.00 55.70 440 LYS A N 1
ATOM 8140 C CA . LYS B 1 420 ? -16.154 122.175 60.852 1.00 54.48 440 LYS A CA 1
ATOM 8141 C C . LYS B 1 420 ? -15.859 121.269 59.614 1.00 51.81 440 LYS A C 1
ATOM 8142 O O . LYS B 1 420 ? -16.573 121.311 58.602 1.00 47.15 440 LYS A O 1
ATOM 8144 N N . VAL B 1 421 ? -14.779 120.481 59.718 1.00 47.94 441 VAL A N 1
ATOM 8145 C CA . VAL B 1 421 ? -14.224 119.648 58.645 1.00 48.49 441 VAL A CA 1
ATOM 8146 C C . VAL B 1 421 ? -13.989 118.209 59.211 1.00 49.97 441 VAL A C 1
ATOM 8147 O O . VAL B 1 421 ? -13.140 117.998 60.138 1.00 49.04 441 VAL A O 1
ATOM 8151 N N . ASP B 1 422 ? -14.722 117.233 58.667 1.00 53.66 442 ASP A N 1
ATOM 8152 C CA . ASP B 1 422 ? -14.847 115.882 59.259 1.00 56.21 442 ASP A CA 1
ATOM 8153 C C . ASP B 1 422 ? -14.783 115.939 60.771 1.00 55.46 442 ASP A C 1
ATOM 8154 O O . ASP B 1 422 ? -13.926 115.332 61.379 1.00 60.89 442 ASP A O 1
ATOM 8159 N N . LYS B 1 423 ? -15.663 116.749 61.354 1.00 58.99 443 LYS A N 1
ATOM 8160 C CA . LYS B 1 423 ? -15.827 116.894 62.792 1.00 55.57 443 LYS A CA 1
ATOM 8161 C C . LYS B 1 423 ? -14.709 117.612 63.571 1.00 59.42 443 LYS A C 1
ATOM 8162 O O . LYS B 1 423 ? -14.887 117.795 64.777 1.00 63.39 443 LYS A O 1
ATOM 8168 N N . LYS B 1 424 ? -13.610 118.062 62.938 1.00 53.25 444 LYS A N 1
ATOM 8169 C CA . LYS B 1 424 ? -12.548 118.822 63.655 1.00 49.24 444 LYS A CA 1
ATOM 8170 C C . LYS B 1 424 ? -12.633 120.392 63.460 1.00 50.63 444 LYS A C 1
ATOM 8171 O O . LYS B 1 424 ? -12.877 120.860 62.354 1.00 54.29 444 LYS A O 1
ATOM 8173 N N . LYS B 1 425 ? -12.468 121.181 64.533 1.00 50.26 445 LYS A N 1
ATOM 8174 C CA . LYS B 1 425 ? -12.373 122.680 64.485 1.00 53.50 445 LYS A CA 1
ATOM 8175 C C . LYS B 1 425 ? -11.117 123.144 63.755 1.00 53.06 445 LYS A C 1
ATOM 8176 O O . LYS B 1 425 ? -9.996 122.753 64.117 1.00 54.16 445 LYS A O 1
ATOM 8178 N N . ILE B 1 426 ? -11.314 123.996 62.750 1.00 58.68 446 ILE A N 1
ATOM 8179 C CA . ILE B 1 426 ? -10.228 124.627 61.965 1.00 54.43 446 ILE A CA 1
ATOM 8180 C C . ILE B 1 426 ? -10.484 126.128 61.990 1.00 52.36 446 ILE A C 1
ATOM 8181 O O . ILE B 1 426 ? -11.482 126.569 61.428 1.00 44.92 446 ILE A O 1
ATOM 8186 N N . LEU B 1 427 ? -9.632 126.892 62.667 1.00 45.91 447 LEU A N 1
ATOM 8187 C CA . LEU B 1 427 ? -9.673 128.341 62.579 1.00 50.72 447 LEU A CA 1
ATOM 8188 C C . LEU B 1 427 ? -8.768 128.721 61.416 1.00 48.02 447 LEU A C 1
ATOM 8189 O O . LEU B 1 427 ? -7.751 128.081 61.154 1.00 47.15 447 LEU A O 1
ATOM 8194 N N . LEU B 1 428 ? -9.166 129.760 60.700 1.00 52.60 448 LEU A N 1
ATOM 8195 C CA . LEU B 1 428 ? -8.595 130.066 59.384 1.00 49.34 448 LEU A CA 1
ATOM 8196 C C . LEU B 1 428 ? -8.850 131.531 59.042 1.00 48.50 448 LEU A C 1
ATOM 8197 O O . LEU B 1 428 ? -9.978 132.015 59.209 1.00 48.03 448 LEU A O 1
ATOM 8202 N N . GLU B 1 429 ? -7.811 132.215 58.562 1.00 45.40 449 GLU A N 1
ATOM 8203 C CA . GLU B 1 429 ? -7.855 133.631 58.253 1.00 46.47 449 GLU A CA 1
ATOM 8204 C C . GLU B 1 429 ? -7.534 133.874 56.784 1.00 45.64 449 GLU A C 1
ATOM 8205 O O . GLU B 1 429 ? -6.660 133.228 56.213 1.00 47.17 449 GLU A O 1
ATOM 8211 N N . GLN B 1 430 ? -8.247 134.803 56.182 1.00 39.09 450 GLN A N 1
ATOM 8212 C CA . GLN B 1 430 ? -7.779 135.441 54.951 1.00 39.36 450 GLN A CA 1
ATOM 8213 C C . GLN B 1 430 ? -7.289 136.836 55.315 1.00 38.02 450 GLN A C 1
ATOM 8214 O O . GLN B 1 430 ? -7.936 137.545 56.122 1.00 36.58 450 GLN A O 1
ATOM 8220 N N . GLU B 1 431 ? -6.163 137.222 54.739 1.00 40.02 451 GLU A N 1
ATOM 8221 C CA . GLU B 1 431 ? -5.725 138.626 54.777 1.00 43.40 451 GLU A CA 1
ATOM 8222 C C . GLU B 1 431 ? -5.538 138.952 53.303 1.00 43.66 451 GLU A C 1
ATOM 8223 O O . GLU B 1 431 ? -4.772 138.252 52.628 1.00 46.48 451 GLU A O 1
ATOM 8225 N N . THR B 1 432 ? -6.250 139.962 52.790 1.00 39.80 452 THR A N 1
ATOM 8226 C CA . THR B 1 432 ? -6.124 140.374 51.374 1.00 38.97 452 THR A CA 1
ATOM 8227 C C . THR B 1 432 ? -6.561 141.805 51.161 1.00 38.85 452 THR A C 1
ATOM 8228 O O . THR B 1 432 ? -7.278 142.394 51.978 1.00 34.63 452 THR A O 1
ATOM 8232 N N . GLY B 1 433 ? -6.162 142.384 50.044 1.00 42.36 453 GLY A N 1
ATOM 8233 C CA . GLY B 1 433 ? -6.714 143.708 49.651 1.00 45.05 453 GLY A CA 1
ATOM 8234 C C . GLY B 1 433 ? -7.749 143.615 48.529 1.00 43.49 453 GLY A C 1
ATOM 8235 O O . GLY B 1 433 ? -8.107 144.618 47.920 1.00 45.32 453 GLY A O 1
ATOM 8236 N N . TYR B 1 434 ? -8.188 142.395 48.247 1.00 39.51 454 TYR A N 1
ATOM 8237 C CA . TYR B 1 434 ? -9.282 142.112 47.307 1.00 39.50 454 TYR A CA 1
ATOM 8238 C C . TYR B 1 434 ? -10.447 142.931 47.772 1.00 37.99 454 TYR A C 1
ATOM 8239 O O . TYR B 1 434 ? -10.723 142.935 48.986 1.00 37.65 454 TYR A O 1
ATOM 8248 N N . PRO B 1 435 ? -11.138 143.650 46.876 1.00 37.64 455 PRO A N 1
ATOM 8249 C CA . PRO B 1 435 ? -11.111 143.516 45.390 1.00 37.20 455 PRO A CA 1
ATOM 8250 C C . PRO B 1 435 ? -10.184 144.479 44.657 1.00 34.82 455 PRO A C 1
ATOM 8251 O O . PRO B 1 435 ? -10.221 144.571 43.439 1.00 34.78 455 PRO A O 1
ATOM 8255 N N . TRP B 1 436 ? -9.354 145.187 45.403 1.00 35.98 456 TRP A N 1
ATOM 8256 C CA . TRP B 1 436 ? -8.431 146.179 44.833 1.00 38.14 456 TRP A CA 1
ATOM 8257 C C . TRP B 1 436 ? -7.089 145.617 44.407 1.00 36.85 456 TRP A C 1
ATOM 8258 O O . TRP B 1 436 ? -6.373 146.254 43.676 1.00 38.13 456 TRP A O 1
ATOM 8269 N N . ASN B 1 437 ? -6.725 144.441 44.877 1.00 40.89 457 ASN A N 1
ATOM 8270 C CA . ASN B 1 437 ? -5.564 143.730 44.350 1.00 41.18 457 ASN A CA 1
ATOM 8271 C C . ASN B 1 437 ? -5.841 142.286 44.537 1.00 36.44 457 ASN A C 1
ATOM 8272 O O . ASN B 1 437 ? -6.748 141.927 45.262 1.00 36.61 457 ASN A O 1
ATOM 8277 N N . GLY B 1 438 ? -5.034 141.468 43.891 1.00 37.38 458 GLY A N 1
ATOM 8278 C CA . GLY B 1 438 ? -5.256 140.052 43.853 1.00 38.58 458 GLY A CA 1
ATOM 8279 C C . GLY B 1 438 ? -4.343 139.212 44.702 1.00 36.88 458 GLY A C 1
ATOM 8280 O O . GLY B 1 438 ? -4.151 138.052 44.376 1.00 40.51 458 GLY A O 1
ATOM 8281 N N . ASP B 1 439 ? -3.829 139.763 45.791 1.00 40.46 459 ASP A N 1
ATOM 8282 C CA . ASP B 1 439 ? -2.865 139.083 46.636 1.00 46.58 459 ASP A CA 1
ATOM 8283 C C . ASP B 1 439 ? -3.604 138.629 47.889 1.00 44.97 459 ASP A C 1
ATOM 8284 O O . ASP B 1 439 ? -4.188 139.432 48.590 1.00 37.79 459 ASP A O 1
ATOM 8289 N N . ILE B 1 440 ? -3.680 137.313 48.033 1.00 43.94 460 ILE A N 1
ATOM 8290 C CA . ILE B 1 440 ? -4.341 136.676 49.153 1.00 42.89 460 ILE A CA 1
ATOM 8291 C C . ILE B 1 440 ? -3.296 135.997 50.010 1.00 40.27 460 ILE A C 1
ATOM 8292 O O . ILE B 1 440 ? -2.184 135.720 49.566 1.00 42.93 460 ILE A O 1
ATOM 8297 N N . ARG B 1 441 ? -3.613 135.895 51.271 1.00 43.37 461 ARG A N 1
ATOM 8298 C CA . ARG B 1 441 ? -2.875 135.076 52.165 1.00 49.25 461 ARG A CA 1
ATOM 8299 C C . ARG B 1 441 ? -3.879 134.411 53.066 1.00 46.73 461 ARG A C 1
ATOM 8300 O O . ARG B 1 441 ? -4.669 135.061 53.706 1.00 47.28 461 ARG A O 1
ATOM 8308 N N . LEU B 1 442 ? -3.875 133.106 53.042 1.00 46.22 462 LEU A N 1
ATOM 8309 C CA . LEU B 1 442 ? -4.712 132.304 53.954 1.00 49.73 462 LEU A CA 1
ATOM 8310 C C . LEU B 1 442 ? -3.873 131.513 54.906 1.00 49.80 462 LEU A C 1
ATOM 8311 O O . LEU B 1 442 ? -3.045 130.705 54.467 1.00 51.82 462 LEU A O 1
ATOM 8316 N N . LYS B 1 443 ? -4.111 131.678 56.205 1.00 51.30 463 LYS A N 1
ATOM 8317 C CA . LYS B 1 443 ? -3.397 130.854 57.176 1.00 58.88 463 LYS A CA 1
ATOM 8318 C C . LYS B 1 443 ? -4.300 130.034 58.092 1.00 51.24 463 LYS A C 1
ATOM 8319 O O . LYS B 1 443 ? -5.327 130.503 58.559 1.00 48.89 463 LYS A O 1
ATOM 8325 N N . ILE B 1 444 ? -3.878 128.807 58.366 1.00 51.65 464 ILE A N 1
ATOM 8326 C CA . ILE B 1 444 ? -4.454 128.018 59.459 1.00 48.05 464 ILE A CA 1
ATOM 8327 C C . ILE B 1 444 ? -3.902 128.561 60.776 1.00 51.54 464 ILE A C 1
ATOM 8328 O O . ILE B 1 444 ? -2.681 128.601 60.938 1.00 59.87 464 ILE A O 1
ATOM 8333 N N . THR B 1 445 ? -4.766 129.001 61.695 1.00 44.63 465 THR A N 1
ATOM 8334 C CA . THR B 1 445 ? -4.332 129.499 63.012 1.00 52.39 465 THR A CA 1
ATOM 8335 C C . THR B 1 445 ? -4.592 128.551 64.215 1.00 55.16 465 THR A C 1
ATOM 8336 O O . THR B 1 445 ? -4.074 128.782 65.319 1.00 51.72 465 THR A O 1
ATOM 8340 N N . GLN B 1 446 ? -5.398 127.515 63.996 1.00 56.60 466 GLN A N 1
ATOM 8341 C CA . GLN B 1 446 ? -5.691 126.481 64.995 1.00 59.55 466 GLN A CA 1
ATOM 8342 C C . GLN B 1 446 ? -6.234 125.252 64.267 1.00 59.53 466 GLN A C 1
ATOM 8343 O O . GLN B 1 446 ? -6.724 125.367 63.135 1.00 51.41 466 GLN A O 1
ATOM 8349 N N . GLY B 1 447 ? -6.101 124.087 64.904 1.00 58.14 467 GLY A N 1
ATOM 8350 C CA . GLY B 1 447 ? -6.513 122.802 64.324 1.00 60.50 467 GLY A CA 1
ATOM 8351 C C . GLY B 1 447 ? -5.422 122.051 63.566 1.00 60.97 467 GLY A C 1
ATOM 8352 O O . GLY B 1 447 ? -4.292 122.540 63.391 1.00 55.16 467 GLY A O 1
ATOM 8353 N N . ASN B 1 448 ? -5.796 120.856 63.109 1.00 62.56 468 ASN A N 1
ATOM 8354 C CA . ASN B 1 448 ? -4.881 119.854 62.549 1.00 62.36 468 ASN A CA 1
ATOM 8355 C C . ASN B 1 448 ? -5.738 118.795 61.825 1.00 56.87 468 ASN A C 1
ATOM 8356 O O . ASN B 1 448 ? -6.393 118.007 62.465 1.00 51.23 468 ASN A O 1
ATOM 8361 N N . GLN B 1 449 ? -5.748 118.781 60.503 1.00 59.46 469 GLN A N 1
ATOM 8362 C CA . GLN B 1 449 ? -6.672 117.909 59.760 1.00 57.96 469 GLN A CA 1
ATOM 8363 C C . GLN B 1 449 ? -6.235 117.754 58.327 1.00 50.43 469 GLN A C 1
ATOM 8364 O O . GLN B 1 449 ? -5.732 118.695 57.746 1.00 52.68 469 GLN A O 1
ATOM 8370 N N . ASP B 1 450 ? -6.461 116.572 57.769 1.00 48.89 470 ASP A N 1
ATOM 8371 C CA . ASP B 1 450 ? -6.267 116.287 56.347 1.00 53.77 470 ASP A CA 1
ATOM 8372 C C . ASP B 1 450 ? -7.536 116.703 55.508 1.00 53.28 470 ASP A C 1
ATOM 8373 O O . ASP B 1 450 ? -8.636 116.141 55.666 1.00 50.32 470 ASP A O 1
ATOM 8378 N N . PHE B 1 451 ? -7.378 117.724 54.661 1.00 48.45 471 PHE A N 1
ATOM 8379 C CA . PHE B 1 451 ? -8.430 118.128 53.719 1.00 47.74 471 PHE A CA 1
ATOM 8380 C C . PHE B 1 451 ? -7.909 118.692 52.402 1.00 45.69 471 PHE A C 1
ATOM 8381 O O . PHE B 1 451 ? -6.708 118.925 52.252 1.00 46.41 471 PHE A O 1
ATOM 8389 N N . THR B 1 452 ? -8.816 118.817 51.436 1.00 38.92 472 THR A N 1
ATOM 8390 C CA . THR B 1 452 ? -8.576 119.472 50.175 1.00 39.99 472 THR A CA 1
ATOM 8391 C C . THR B 1 452 ? -9.146 120.921 50.216 1.00 44.01 472 THR A C 1
ATOM 8392 O O . THR B 1 452 ? -10.365 121.131 50.300 1.00 44.91 472 THR A O 1
ATOM 8396 N N . MET B 1 453 ? -8.265 121.916 50.184 1.00 40.75 473 MET A N 1
ATOM 8397 C CA . MET B 1 453 ? -8.671 123.306 50.115 1.00 40.04 473 MET A CA 1
ATOM 8398 C C . MET B 1 453 ? -8.897 123.613 48.645 1.00 42.25 473 MET A C 1
ATOM 8399 O O . MET B 1 453 ? -8.008 123.437 47.860 1.00 40.40 473 MET A O 1
ATOM 8404 N N . LYS B 1 454 ? -10.098 124.039 48.276 1.00 40.14 474 LYS A N 1
ATOM 8405 C CA . LYS B 1 454 ? -10.441 124.261 46.898 1.00 39.88 474 LYS A CA 1
ATOM 8406 C C . LYS B 1 454 ? -10.538 125.752 46.719 1.00 41.11 474 LYS A C 1
ATOM 8407 O O . LYS B 1 454 ? -11.468 126.390 47.269 1.00 40.50 474 LYS A O 1
ATOM 8413 N N . LEU B 1 455 ? -9.575 126.304 45.958 1.00 38.08 475 LEU A N 1
ATOM 8414 C CA . LEU B 1 455 ? -9.466 127.757 45.714 1.00 38.02 475 LEU A CA 1
ATOM 8415 C C . LEU B 1 455 ? -10.151 128.126 44.431 1.00 36.32 475 LEU A C 1
ATOM 8416 O O . LEU B 1 455 ? -9.797 127.629 43.350 1.00 36.16 475 LEU A O 1
ATOM 8421 N N . ARG B 1 456 ? -11.177 128.965 44.521 1.00 37.30 476 ARG A N 1
ATOM 8422 C CA . ARG B 1 456 ? -11.824 129.411 43.287 1.00 34.13 476 ARG A CA 1
ATOM 8423 C C . ARG B 1 456 ? -10.802 130.219 42.522 1.00 32.38 476 ARG A C 1
ATOM 8424 O O . ARG B 1 456 ? -10.126 131.097 43.081 1.00 30.92 476 ARG A O 1
ATOM 8432 N N . ILE B 1 457 ? -10.663 129.891 41.248 1.00 34.69 477 ILE A N 1
ATOM 8433 C CA . ILE B 1 457 ? -9.861 130.718 40.349 1.00 39.20 477 ILE A CA 1
ATOM 8434 C C . ILE B 1 457 ? -10.858 131.488 39.464 1.00 35.18 477 ILE A C 1
ATOM 8435 O O . ILE B 1 457 ? -11.437 130.903 38.574 1.00 33.91 477 ILE A O 1
ATOM 8440 N N . PRO B 1 458 ? -11.096 132.779 39.771 1.00 36.04 478 PRO A N 1
ATOM 8441 C CA . PRO B 1 458 ? -12.141 133.515 39.066 1.00 34.34 478 PRO A CA 1
ATOM 8442 C C . PRO B 1 458 ? -11.993 133.398 37.583 1.00 33.98 478 PRO A C 1
ATOM 8443 O O . PRO B 1 458 ? -10.881 133.365 37.074 1.00 34.47 478 PRO A O 1
ATOM 8447 N N . GLY B 1 459 ? -13.121 133.268 36.891 1.00 36.91 479 GLY A N 1
ATOM 8448 C CA . GLY B 1 459 ? -13.161 133.265 35.430 1.00 35.53 479 GLY A CA 1
ATOM 8449 C C . GLY B 1 459 ? -12.387 134.479 34.868 1.00 40.18 479 GLY A C 1
ATOM 8450 O O . GLY B 1 459 ? -11.706 134.358 33.813 1.00 40.25 479 GLY A O 1
ATOM 8451 N N . TRP B 1 460 ? -12.475 135.634 35.546 1.00 31.65 480 TRP A N 1
ATOM 8452 C CA . TRP B 1 460 ? -11.798 136.828 35.033 1.00 34.79 480 TRP A CA 1
ATOM 8453 C C . TRP B 1 460 ? -10.258 136.722 34.990 1.00 36.26 480 TRP A C 1
ATOM 8454 O O . TRP B 1 460 ? -9.637 137.289 34.093 1.00 36.16 480 TRP A O 1
ATOM 8465 N N . VAL B 1 461 ? -9.663 135.949 35.874 1.00 37.12 481 VAL A N 1
ATOM 8466 C CA . VAL B 1 461 ? -8.242 135.725 35.838 1.00 39.61 481 VAL A CA 1
ATOM 8467 C C . VAL B 1 461 ? -7.899 134.607 34.842 1.00 37.79 481 VAL A C 1
ATOM 8468 O O . VAL B 1 461 ? -6.791 134.460 34.488 1.00 43.07 481 VAL A O 1
ATOM 8472 N N . ARG B 1 462 ? -8.876 133.856 34.373 1.00 40.06 482 ARG A N 1
ATOM 8473 C CA . ARG B 1 462 ? -8.652 132.779 33.420 1.00 40.96 482 ARG A CA 1
ATOM 8474 C C . ARG B 1 462 ? -9.090 133.108 32.016 1.00 35.46 482 ARG A C 1
ATOM 8475 O O . ARG B 1 462 ? -9.201 132.239 31.205 1.00 41.61 482 ARG A O 1
ATOM 8483 N N . GLY B 1 463 ? -9.378 134.371 31.753 1.00 43.50 483 GLY A N 1
ATOM 8484 C CA . GLY B 1 463 ? -9.838 134.818 30.452 1.00 37.84 483 GLY A CA 1
ATOM 8485 C C . GLY B 1 463 ? -11.310 134.665 30.116 1.00 38.65 483 GLY A C 1
ATOM 8486 O O . GLY B 1 463 ? -11.692 134.830 28.994 1.00 32.40 483 GLY A O 1
ATOM 8487 N N . ASN B 1 464 ? -12.134 134.387 31.101 1.00 35.40 484 ASN A N 1
ATOM 8488 C CA . ASN B 1 464 ? -13.564 134.210 30.879 1.00 39.27 484 ASN A CA 1
ATOM 8489 C C . ASN B 1 464 ? -14.328 135.346 31.527 1.00 37.01 484 ASN A C 1
ATOM 8490 O O . ASN B 1 464 ? -14.302 135.490 32.746 1.00 33.58 484 ASN A O 1
ATOM 8495 N N . VAL B 1 465 ? -15.008 136.154 30.723 1.00 34.04 485 VAL A N 1
ATOM 8496 C CA . VAL B 1 465 ? -15.767 137.262 31.302 1.00 31.24 485 VAL A CA 1
ATOM 8497 C C . VAL B 1 465 ? -16.903 136.713 32.161 1.00 30.83 485 VAL A C 1
ATOM 8498 O O . VAL B 1 465 ? -17.111 137.127 33.292 1.00 26.87 485 VAL A O 1
ATOM 8502 N N . LEU B 1 466 ? -17.603 135.754 31.593 1.00 31.87 486 LEU A N 1
ATOM 8503 C CA . LEU B 1 466 ? -18.660 135.009 32.254 1.00 34.59 486 LEU A CA 1
ATOM 8504 C C . LEU B 1 466 ? -18.673 133.650 31.531 1.00 35.16 486 LEU A C 1
ATOM 8505 O O . LEU B 1 466 ? -18.074 133.493 30.445 1.00 34.70 486 LEU A O 1
ATOM 8510 N N . PRO B 1 467 ? -19.309 132.659 32.137 1.00 32.86 487 PRO A N 1
ATOM 8511 C CA . PRO B 1 467 ? -19.436 131.368 31.472 1.00 32.30 487 PRO A CA 1
ATOM 8512 C C . PRO B 1 467 ? -20.321 131.615 30.307 1.00 34.62 487 PRO A C 1
ATOM 8513 O O . PRO B 1 467 ? -21.284 132.430 30.418 1.00 34.72 487 PRO A O 1
ATOM 8517 N N . GLY B 1 468 ? -19.958 131.027 29.174 1.00 33.18 488 GLY A N 1
ATOM 8518 C CA . GLY B 1 468 ? -20.684 131.224 27.893 1.00 33.50 488 GLY A CA 1
ATOM 8519 C C . GLY B 1 468 ? -20.039 132.279 27.020 1.00 31.47 488 GLY A C 1
ATOM 8520 O O . GLY B 1 468 ? -18.981 132.744 27.322 1.00 33.85 488 GLY A O 1
ATOM 8521 N N . ASP B 1 469 ? -20.693 132.652 25.932 1.00 35.49 489 ASP A N 1
ATOM 8522 C CA . ASP B 1 469 ? -20.122 133.575 24.947 1.00 38.16 489 ASP A CA 1
ATOM 8523 C C . ASP B 1 469 ? -20.932 134.860 24.790 1.00 33.99 489 ASP A C 1
ATOM 8524 O O . ASP B 1 469 ? -20.997 135.404 23.689 1.00 31.78 489 ASP A O 1
ATOM 8529 N N . LEU B 1 470 ? -21.544 135.352 25.868 1.00 30.81 490 LEU A N 1
ATOM 8530 C CA . LEU B 1 470 ? -22.254 136.662 25.808 1.00 29.68 490 LEU A CA 1
ATOM 8531 C C . LEU B 1 470 ? -21.274 137.792 25.731 1.00 27.78 490 LEU A C 1
ATOM 8532 O O . LEU B 1 470 ? -21.523 138.789 25.072 1.00 32.80 490 LEU A O 1
ATOM 8537 N N . TYR B 1 471 ? -20.125 137.599 26.351 1.00 25.24 491 TYR A N 1
ATOM 8538 C CA . TYR B 1 471 ? -19.097 138.614 26.423 1.00 26.22 491 TYR A CA 1
ATOM 8539 C C . TYR B 1 471 ? -17.744 137.976 26.162 1.00 27.92 491 TYR A C 1
ATOM 8540 O O . TYR B 1 471 ? -17.571 136.760 26.388 1.00 29.58 491 TYR A O 1
ATOM 8549 N N . SER B 1 472 ? -16.780 138.786 25.732 1.00 27.02 492 SER A N 1
ATOM 8550 C CA . SER B 1 472 ? -15.380 138.336 25.701 1.00 31.79 492 SER A CA 1
ATOM 8551 C C . SER B 1 472 ? -14.427 139.490 25.952 1.00 34.79 492 SER A C 1
ATOM 8552 O O . SER B 1 472 ? -14.780 140.640 25.676 1.00 38.03 492 SER A O 1
ATOM 8555 N N . TYR B 1 473 ? -13.252 139.206 26.515 1.00 33.86 493 TYR A N 1
ATOM 8556 C CA . TYR B 1 473 ? -12.210 140.242 26.662 1.00 33.60 493 TYR A CA 1
ATOM 8557 C C . TYR B 1 473 ? -11.708 140.666 25.260 1.00 33.12 493 TYR A C 1
ATOM 8558 O O . TYR B 1 473 ? -11.489 139.831 24.423 1.00 31.16 493 TYR A O 1
ATOM 8567 N N . ALA B 1 474 ? -11.659 141.952 25.008 1.00 33.91 494 ALA A N 1
ATOM 8568 C CA . ALA B 1 474 ? -11.276 142.454 23.718 1.00 41.18 494 ALA A CA 1
ATOM 8569 C C . ALA B 1 474 ? -9.932 143.119 23.629 1.00 35.88 494 ALA A C 1
ATOM 8570 O O . ALA B 1 474 ? -9.681 143.842 22.730 1.00 45.39 494 ALA A O 1
ATOM 8572 N N . ASP B 1 475 ? -9.080 142.879 24.577 1.00 38.11 495 ASP A N 1
ATOM 8573 C CA . ASP B 1 475 ? -7.742 143.385 24.506 1.00 39.68 495 ASP A CA 1
ATOM 8574 C C . ASP B 1 475 ? -6.773 142.240 24.212 1.00 41.40 495 ASP A C 1
ATOM 8575 O O . ASP B 1 475 ? -7.162 141.151 23.882 1.00 37.78 495 ASP A O 1
ATOM 8580 N N . ASN B 1 476 ? -5.497 142.501 24.367 1.00 48.95 496 ASN A N 1
ATOM 8581 C CA . ASN B 1 476 ? -4.511 141.462 24.166 1.00 61.08 496 ASN A CA 1
ATOM 8582 C C . ASN B 1 476 ? -3.851 141.040 25.475 1.00 55.54 496 ASN A C 1
ATOM 8583 O O . ASN B 1 476 ? -2.855 140.389 25.471 1.00 54.44 496 ASN A O 1
ATOM 8585 N N . GLN B 1 477 ? -4.439 141.416 26.595 1.00 50.62 497 GLN A N 1
ATOM 8586 C CA . GLN B 1 477 ? -3.918 141.071 27.895 1.00 49.16 497 GLN A CA 1
ATOM 8587 C C . GLN B 1 477 ? -4.026 139.567 28.196 1.00 49.04 497 GLN A C 1
ATOM 8588 O O . GLN B 1 477 ? -4.833 138.875 27.641 1.00 45.66 497 GLN A O 1
ATOM 8594 N N . LYS B 1 478 ? -3.172 139.081 29.077 1.00 49.00 498 LYS A N 1
ATOM 8595 C CA . LYS B 1 478 ? -3.118 137.678 29.390 1.00 52.25 498 LYS A CA 1
ATOM 8596 C C . LYS B 1 478 ? -2.715 137.508 30.817 1.00 49.24 498 LYS A C 1
ATOM 8597 O O . LYS B 1 478 ? -1.596 137.208 31.122 1.00 53.96 498 LYS A O 1
ATOM 8599 N N . PRO B 1 479 ? -3.648 137.706 31.705 1.00 53.36 499 PRO A N 1
ATOM 8600 C CA . PRO B 1 479 ? -3.344 137.612 33.112 1.00 56.71 499 PRO A CA 1
ATOM 8601 C C . PRO B 1 479 ? -3.068 136.202 33.552 1.00 56.52 499 PRO A C 1
ATOM 8602 O O . PRO B 1 479 ? -3.515 135.232 33.002 1.00 51.17 499 PRO A O 1
ATOM 8606 N N . ALA B 1 480 ? -2.256 136.127 34.572 1.00 55.41 500 ALA A N 1
ATOM 8607 C CA . ALA B 1 480 ? -1.867 134.851 35.171 1.00 58.83 500 ALA A CA 1
ATOM 8608 C C . ALA B 1 480 ? -2.042 134.883 36.693 1.00 53.27 500 ALA A C 1
ATOM 8609 O O . ALA B 1 480 ? -2.249 135.960 37.309 1.00 42.43 500 ALA A O 1
ATOM 8611 N N . TYR B 1 481 ? -1.966 133.683 37.271 1.00 47.14 501 TYR A N 1
ATOM 8612 C CA . TYR B 1 481 ? -2.093 133.497 38.709 1.00 45.36 501 TYR A CA 1
ATOM 8613 C C . TYR B 1 481 ? -1.149 132.441 39.215 1.00 42.14 501 TYR A C 1
ATOM 8614 O O . TYR B 1 481 ? -0.717 131.560 38.472 1.00 40.23 501 TYR A O 1
ATOM 8623 N N . GLN B 1 482 ? -0.882 132.499 40.511 1.00 47.53 502 GLN A N 1
ATOM 8624 C CA . GLN B 1 482 ? 0.015 131.536 41.167 1.00 49.22 502 GLN A CA 1
ATOM 8625 C C . GLN B 1 482 ? -0.434 131.322 42.588 1.00 50.02 502 GLN A C 1
ATOM 8626 O O . GLN B 1 482 ? -0.910 132.254 43.281 1.00 50.48 502 GLN A O 1
ATOM 8632 N N . VAL B 1 483 ? -0.244 130.091 43.041 1.00 49.42 503 VAL A N 1
ATOM 8633 C CA . VAL B 1 483 ? -0.502 129.722 44.418 1.00 48.47 503 VAL A CA 1
ATOM 8634 C C . VAL B 1 483 ? 0.699 128.987 44.980 1.00 49.33 503 VAL A C 1
ATOM 8635 O O . VAL B 1 483 ? 1.279 128.093 44.327 1.00 53.52 503 VAL A O 1
ATOM 8639 N N . SER B 1 484 ? 1.061 129.348 46.201 1.00 48.68 504 SER A N 1
ATOM 8640 C CA . SER B 1 484 ? 2.055 128.590 46.949 1.00 48.03 504 SER A CA 1
ATOM 8641 C C . SER B 1 484 ? 1.517 128.213 48.350 1.00 46.83 504 SER A C 1
ATOM 8642 O O . SER B 1 484 ? 0.670 128.928 48.919 1.00 45.21 504 SER A O 1
ATOM 8645 N N . VAL B 1 485 ? 1.977 127.071 48.876 1.00 46.50 505 VAL A N 1
ATOM 8646 C CA . VAL B 1 485 ? 1.675 126.643 50.251 1.00 44.63 505 VAL A CA 1
ATOM 8647 C C . VAL B 1 485 ? 3.006 126.522 51.020 1.00 49.81 505 VAL A C 1
ATOM 8648 O O . VAL B 1 485 ? 3.823 125.649 50.711 1.00 47.41 505 VAL A O 1
ATOM 8652 N N . ASN B 1 486 ? 3.238 127.405 51.994 1.00 53.40 506 ASN A N 1
ATOM 8653 C CA . ASN B 1 486 ? 4.479 127.417 52.797 1.00 57.33 506 ASN A CA 1
ATOM 8654 C C . ASN B 1 486 ? 5.711 127.706 51.941 1.00 63.46 506 ASN A C 1
ATOM 8655 O O . ASN B 1 486 ? 6.737 127.037 52.055 1.00 65.40 506 ASN A O 1
ATOM 8660 N N . GLY B 1 487 ? 5.550 128.627 51.012 1.00 63.79 507 GLY A N 1
ATOM 8661 C CA . GLY B 1 487 ? 6.606 129.017 50.117 1.00 59.00 507 GLY A CA 1
ATOM 8662 C C . GLY B 1 487 ? 6.844 128.106 48.950 1.00 61.10 507 GLY A C 1
ATOM 8663 O O . GLY B 1 487 ? 7.739 128.350 48.181 1.00 55.83 507 GLY A O 1
ATOM 8664 N N . GLN B 1 488 ? 6.055 127.052 48.813 1.00 59.43 508 GLN A N 1
ATOM 8665 C CA . GLN B 1 488 ? 6.237 126.137 47.700 1.00 59.01 508 GLN A CA 1
ATOM 8666 C C . GLN B 1 488 ? 5.123 126.180 46.640 1.00 63.44 508 GLN A C 1
ATOM 8667 O O . GLN B 1 488 ? 3.980 125.999 46.931 1.00 64.32 508 GLN A O 1
ATOM 8669 N N . THR B 1 489 ? 5.512 126.403 45.406 1.00 59.87 509 THR A N 1
ATOM 8670 C CA . THR B 1 489 ? 4.612 126.491 44.303 1.00 61.57 509 THR A CA 1
ATOM 8671 C C . THR B 1 489 ? 3.738 125.297 44.186 1.00 66.83 509 THR A C 1
ATOM 8672 O O . THR B 1 489 ? 4.198 124.193 44.227 1.00 69.22 509 THR A O 1
ATOM 8676 N N . VAL B 1 490 ? 2.464 125.553 43.989 1.00 68.10 510 VAL A N 1
ATOM 8677 C CA . VAL B 1 490 ? 1.490 124.527 43.801 1.00 71.86 510 VAL A CA 1
ATOM 8678 C C . VAL B 1 490 ? 1.154 124.560 42.336 1.00 74.57 510 VAL A C 1
ATOM 8679 O O . VAL B 1 490 ? 0.781 125.589 41.819 1.00 73.10 510 VAL A O 1
ATOM 8683 N N . GLU B 1 491 ? 1.312 123.441 41.650 1.00 77.16 511 GLU A N 1
ATOM 8684 C CA . GLU B 1 491 ? 1.037 123.432 40.229 1.00 86.31 511 GLU A CA 1
ATOM 8685 C C . GLU B 1 491 ? -0.055 122.477 39.832 1.00 88.34 511 GLU A C 1
ATOM 8686 O O . GLU B 1 491 ? 0.036 121.804 38.821 1.00 95.70 511 GLU A O 1
ATOM 8688 N N . SER B 1 492 ? -1.078 122.423 40.660 1.00 85.87 512 SER A N 1
ATOM 8689 C CA . SER B 1 492 ? -2.277 121.616 40.422 1.00 75.72 512 SER A CA 1
ATOM 8690 C C . SER B 1 492 ? -3.053 122.137 39.187 1.00 72.88 512 SER A C 1
ATOM 8691 O O . SER B 1 492 ? -2.924 123.304 38.787 1.00 70.28 512 SER A O 1
ATOM 8693 N N . ASP B 1 493 ? -3.849 121.256 38.585 1.00 72.12 513 ASP A N 1
ATOM 8694 C CA . ASP B 1 493 ? -4.730 121.628 37.478 1.00 71.21 513 ASP A CA 1
ATOM 8695 C C . ASP B 1 493 ? -6.015 122.195 38.044 1.00 75.44 513 ASP A C 1
ATOM 8696 O O . ASP B 1 493 ? -6.519 121.731 39.079 1.00 70.10 513 ASP A O 1
ATOM 8701 N N . VAL B 1 494 ? -6.547 123.194 37.341 1.00 71.22 514 VAL A N 1
ATOM 8702 C CA . VAL B 1 494 ? -7.858 123.748 37.635 1.00 62.99 514 VAL A CA 1
ATOM 8703 C C . VAL B 1 494 ? -8.942 122.821 37.093 1.00 58.83 514 VAL A C 1
ATOM 8704 O O . VAL B 1 494 ? -8.938 122.490 35.942 1.00 53.83 514 VAL A O 1
ATOM 8708 N N . ASN B 1 495 ? -9.833 122.392 37.981 1.00 62.09 515 ASN A N 1
ATOM 8709 C CA . ASN B 1 495 ? -10.947 121.485 37.675 1.00 64.12 515 ASN A CA 1
ATOM 8710 C C . ASN B 1 495 ? -12.212 122.074 38.350 1.00 52.82 515 ASN A C 1
ATOM 8711 O O . ASN B 1 495 ? -12.254 122.308 39.579 1.00 43.11 515 ASN A O 1
ATOM 8716 N N . ASP B 1 496 ? -13.225 122.321 37.525 1.00 46.28 516 ASP A N 1
ATOM 8717 C CA . ASP B 1 496 ? -14.464 122.950 37.969 1.00 50.06 516 ASP A CA 1
ATOM 8718 C C . ASP B 1 496 ? -14.184 124.328 38.554 1.00 38.91 516 ASP A C 1
ATOM 8719 O O . ASP B 1 496 ? -14.805 124.741 39.514 1.00 35.55 516 ASP A O 1
ATOM 8724 N N . GLY B 1 497 ? -13.203 125.013 38.018 1.00 33.41 517 GLY A N 1
ATOM 8725 C CA . GLY B 1 497 ? -12.933 126.378 38.466 1.00 35.69 517 GLY A CA 1
ATOM 8726 C C . GLY B 1 497 ? -12.177 126.518 39.741 1.00 34.29 517 GLY A C 1
ATOM 8727 O O . GLY B 1 497 ? -11.977 127.647 40.180 1.00 35.74 517 GLY A O 1
ATOM 8728 N N . TYR B 1 498 ? -11.768 125.394 40.343 1.00 34.86 518 TYR A N 1
ATOM 8729 C CA . TYR B 1 498 ? -11.006 125.380 41.580 1.00 40.83 518 TYR A CA 1
ATOM 8730 C C . TYR B 1 498 ? -9.583 124.839 41.344 1.00 45.06 518 TYR A C 1
ATOM 8731 O O . TYR B 1 498 ? -9.390 123.922 40.557 1.00 42.96 518 TYR A O 1
ATOM 8740 N N . LEU B 1 499 ? -8.613 125.427 42.046 1.00 42.53 519 LEU A N 1
ATOM 8741 C CA . LEU B 1 499 ? -7.318 124.839 42.245 1.00 40.69 519 LEU A CA 1
ATOM 8742 C C . LEU B 1 499 ? -7.371 124.174 43.603 1.00 38.97 519 LEU A C 1
ATOM 8743 O O . LEU B 1 499 ? -7.555 124.855 44.617 1.00 40.77 519 LEU A O 1
ATOM 8748 N N . SER B 1 500 ? -7.196 122.856 43.634 1.00 37.18 520 SER A N 1
ATOM 8749 C CA . SER B 1 500 ? -7.385 122.062 44.861 1.00 41.08 520 SER A CA 1
ATOM 8750 C C . SER B 1 500 ? -6.078 121.535 45.542 1.00 43.85 520 SER A C 1
ATOM 8751 O O . SER B 1 500 ? -5.262 120.843 44.926 1.00 41.56 520 SER A O 1
ATOM 8754 N N . ILE B 1 501 ? -5.895 121.824 46.824 1.00 42.20 521 ILE A N 1
ATOM 8755 C CA . ILE B 1 501 ? -4.690 121.436 47.536 1.00 44.61 521 ILE A CA 1
ATOM 8756 C C . ILE B 1 501 ? -5.003 120.380 48.652 1.00 45.41 521 ILE A C 1
ATOM 8757 O O . ILE B 1 501 ? -5.534 120.719 49.701 1.00 42.31 521 ILE A O 1
ATOM 8762 N N . ALA B 1 502 ? -4.623 119.126 48.418 1.00 47.65 522 ALA A N 1
ATOM 8763 C CA . ALA B 1 502 ? -4.936 117.967 49.287 1.00 49.69 522 ALA A CA 1
ATOM 8764 C C . ALA B 1 502 ? -3.734 117.633 50.167 1.00 52.56 522 ALA A C 1
ATOM 8765 O O . ALA B 1 502 ? -2.753 117.095 49.654 1.00 58.25 522 ALA A O 1
ATOM 8767 N N . ARG B 1 503 ? -3.812 117.950 51.467 1.00 54.82 523 ARG A N 1
ATOM 8768 C CA . ARG B 1 503 ? -2.692 117.771 52.395 1.00 56.93 523 ARG A CA 1
ATOM 8769 C C . ARG B 1 503 ? -3.110 117.832 53.878 1.00 57.46 523 ARG A C 1
ATOM 8770 O O . ARG B 1 503 ? -4.268 118.139 54.198 1.00 57.36 523 ARG A O 1
ATOM 8778 N N . LYS B 1 504 ? -2.170 117.523 54.779 1.00 55.31 524 LYS A N 1
ATOM 8779 C CA . LYS B 1 504 ? -2.379 117.685 56.213 1.00 58.75 524 LYS A CA 1
ATOM 8780 C C . LYS B 1 504 ? -2.185 119.172 56.536 1.00 59.13 524 LYS A C 1
ATOM 8781 O O . LYS B 1 504 ? -1.076 119.675 56.434 1.00 66.15 524 LYS A O 1
ATOM 8783 N N . TRP B 1 505 ? -3.261 119.861 56.920 1.00 56.07 525 TRP A N 1
ATOM 8784 C CA . TRP B 1 505 ? -3.207 121.284 57.330 1.00 53.82 525 TRP A CA 1
ATOM 8785 C C . TRP B 1 505 ? -3.038 121.391 58.872 1.00 51.70 525 TRP A C 1
ATOM 8786 O O . TRP B 1 505 ? -3.716 120.695 59.625 1.00 50.53 525 TRP A O 1
ATOM 8797 N N . LYS B 1 506 ? -2.132 122.263 59.314 1.00 52.65 526 LYS A N 1
ATOM 8798 C CA . LYS B 1 506 ? -1.729 122.395 60.709 1.00 51.75 526 LYS A CA 1
ATOM 8799 C C . LYS B 1 506 ? -1.635 123.891 61.042 1.00 53.53 526 LYS A C 1
ATOM 8800 O O . LYS B 1 506 ? -1.311 124.718 60.174 1.00 57.05 526 LYS A O 1
ATOM 8802 N N . LYS B 1 507 ? -1.943 124.245 62.285 1.00 51.14 527 LYS A N 1
ATOM 8803 C CA . LYS B 1 507 ? -1.596 125.562 62.827 1.00 54.03 527 LYS A CA 1
ATOM 8804 C C . LYS B 1 507 ? -0.211 126.052 62.314 1.00 56.35 527 LYS A C 1
ATOM 8805 O O . LYS B 1 507 ? 0.808 125.335 62.447 1.00 51.64 527 LYS A O 1
ATOM 8811 N N . GLY B 1 508 ? -0.200 127.250 61.714 1.00 52.58 528 GLY A N 1
ATOM 8812 C CA . GLY B 1 508 ? 1.010 127.895 61.170 1.00 51.28 528 GLY A CA 1
ATOM 8813 C C . GLY B 1 508 ? 1.144 127.833 59.642 1.00 51.33 528 GLY A C 1
ATOM 8814 O O . GLY B 1 508 ? 1.862 128.656 59.037 1.00 47.67 528 GLY A O 1
ATOM 8815 N N . ASP B 1 509 ? 0.474 126.867 59.008 1.00 46.23 529 ASP A N 1
ATOM 8816 C CA . ASP B 1 509 ? 0.435 126.812 57.526 1.00 48.40 529 ASP A CA 1
ATOM 8817 C C . ASP B 1 509 ? -0.084 128.110 56.886 1.00 51.31 529 ASP A C 1
ATOM 8818 O O . ASP B 1 509 ? -0.977 128.795 57.445 1.00 48.28 529 ASP A O 1
ATOM 8823 N N . VAL B 1 510 ? 0.531 128.460 55.749 1.00 52.00 530 VAL A N 1
ATOM 8824 C CA . VAL B 1 510 ? 0.225 129.694 55.007 1.00 53.66 530 VAL A CA 1
ATOM 8825 C C . VAL B 1 510 ? 0.143 129.374 53.539 1.00 49.50 530 VAL A C 1
ATOM 8826 O O . VAL B 1 510 ? 1.028 128.708 53.014 1.00 44.62 530 VAL A O 1
ATOM 8830 N N . VAL B 1 511 ? -0.935 129.843 52.912 1.00 45.41 531 VAL A N 1
ATOM 8831 C CA . VAL B 1 511 ? -1.157 129.751 51.466 1.00 44.13 531 VAL A CA 1
ATOM 8832 C C . VAL B 1 511 ? -1.053 131.167 50.901 1.00 43.50 531 VAL A C 1
ATOM 8833 O O . VAL B 1 511 ? -1.640 132.125 51.460 1.00 45.63 531 VAL A O 1
ATOM 8837 N N . GLU B 1 512 ? -0.325 131.340 49.808 1.00 43.97 532 GLU A N 1
ATOM 8838 C CA . GLU B 1 512 ? -0.247 132.674 49.162 1.00 50.18 532 GLU A CA 1
ATOM 8839 C C . GLU B 1 512 ? -0.885 132.546 47.796 1.00 41.92 532 GLU A C 1
ATOM 8840 O O . GLU B 1 512 ? -0.527 131.650 47.064 1.00 40.61 532 GLU A O 1
ATOM 8846 N N . VAL B 1 513 ? -1.818 133.435 47.454 1.00 38.65 533 VAL A N 1
ATOM 8847 C CA . VAL B 1 513 ? -2.437 133.465 46.115 1.00 42.16 533 VAL A CA 1
ATOM 8848 C C . VAL B 1 513 ? -2.175 134.843 45.492 1.00 40.49 533 VAL A C 1
ATOM 8849 O O . VAL B 1 513 ? -2.372 135.863 46.133 1.00 42.29 533 VAL A O 1
ATOM 8853 N N . HIS B 1 514 ? -1.725 134.852 44.250 1.00 43.96 534 HIS A N 1
ATOM 8854 C CA . HIS B 1 514 ? -1.643 136.069 43.474 1.00 50.08 534 HIS A CA 1
ATOM 8855 C C . HIS B 1 514 ? -2.517 135.941 42.209 1.00 47.35 534 HIS A C 1
ATOM 8856 O O . HIS B 1 514 ? -2.314 135.040 41.404 1.00 44.02 534 HIS A O 1
ATOM 8863 N N . PHE B 1 515 ? -3.497 136.849 42.080 1.00 43.23 535 PHE A N 1
ATOM 8864 C CA . PHE B 1 515 ? -4.213 137.077 40.825 1.00 40.99 535 PHE A CA 1
ATOM 8865 C C . PHE B 1 515 ? -3.730 138.422 40.237 1.00 37.88 535 PHE A C 1
ATOM 8866 O O . PHE B 1 515 ? -3.761 139.448 40.928 1.00 46.89 535 PHE A O 1
ATOM 8874 N N . ASP B 1 516 ? -3.235 138.422 39.007 1.00 36.91 536 ASP A N 1
ATOM 8875 C CA . ASP B 1 516 ? -3.110 139.671 38.256 1.00 40.63 536 ASP A CA 1
ATOM 8876 C C . ASP B 1 516 ? -4.470 140.374 38.142 1.00 39.96 536 ASP A C 1
ATOM 8877 O O . ASP B 1 516 ? -5.447 139.748 37.721 1.00 42.37 536 ASP A O 1
ATOM 8882 N N . MET B 1 517 ? -4.509 141.666 38.470 1.00 39.69 537 MET A N 1
ATOM 8883 C CA . MET B 1 517 ? -5.663 142.492 38.247 1.00 41.25 537 MET A CA 1
ATOM 8884 C C . MET B 1 517 ? -5.306 143.577 37.261 1.00 39.82 537 MET A C 1
ATOM 8885 O O . MET B 1 517 ? -4.837 144.624 37.629 1.00 45.06 537 MET A O 1
ATOM 8890 N N . ILE B 1 518 ? -5.577 143.307 36.008 1.00 39.98 538 ILE A N 1
ATOM 8891 C CA . ILE B 1 518 ? -5.312 144.224 34.929 1.00 44.31 538 ILE A CA 1
ATOM 8892 C C . ILE B 1 518 ? -6.631 144.803 34.444 1.00 41.44 538 ILE A C 1
ATOM 8893 O O . ILE B 1 518 ? -7.581 144.056 34.242 1.00 47.04 538 ILE A O 1
ATOM 8898 N N . PRO B 1 519 ? -6.687 146.114 34.193 1.00 38.97 539 PRO A N 1
ATOM 8899 C CA . PRO B 1 519 ? -7.847 146.699 33.495 1.00 38.75 539 PRO A CA 1
ATOM 8900 C C . PRO B 1 519 ? -8.084 146.073 32.145 1.00 35.64 539 PRO A C 1
ATOM 8901 O O . PRO B 1 519 ? -7.124 145.959 31.386 1.00 34.73 539 PRO A O 1
ATOM 8905 N N . ARG B 1 520 ? -9.324 145.639 31.874 1.00 31.77 540 ARG A N 1
ATOM 8906 C CA . ARG B 1 520 ? -9.668 144.991 30.624 1.00 30.52 540 ARG A CA 1
ATOM 8907 C C . ARG B 1 520 ? -10.761 145.763 29.921 1.00 32.84 540 ARG A C 1
ATOM 8908 O O . ARG B 1 520 ? -11.534 146.518 30.563 1.00 29.00 540 ARG A O 1
ATOM 8916 N N . ILE B 1 521 ? -10.824 145.562 28.612 1.00 32.44 541 ILE A N 1
ATOM 8917 C CA . ILE B 1 521 ? -11.984 145.987 27.833 1.00 35.70 541 ILE A CA 1
ATOM 8918 C C . ILE B 1 521 ? -12.778 144.741 27.426 1.00 37.86 541 ILE A C 1
ATOM 8919 O O . ILE B 1 521 ? -12.164 143.709 27.052 1.00 31.67 541 ILE A O 1
ATOM 8924 N N . VAL B 1 522 ? -14.120 144.853 27.560 1.00 35.47 542 VAL A N 1
ATOM 8925 C CA . VAL B 1 522 ? -15.087 143.779 27.262 1.00 35.29 542 VAL A CA 1
ATOM 8926 C C . VAL B 1 522 ? -15.940 144.185 26.058 1.00 32.26 542 VAL A C 1
ATOM 8927 O O . VAL B 1 522 ? -16.426 145.305 25.991 1.00 31.72 542 VAL A O 1
ATOM 8931 N N . LYS B 1 523 ? -16.087 143.277 25.103 1.00 30.03 543 LYS A N 1
ATOM 8932 C CA . LYS B 1 523 ? -16.991 143.437 23.954 1.00 32.50 543 LYS A CA 1
ATOM 8933 C C . LYS B 1 523 ? -18.133 142.457 24.200 1.00 31.61 543 LYS A C 1
ATOM 8934 O O . LYS B 1 523 ? -17.933 141.345 24.732 1.00 27.69 543 LYS A O 1
ATOM 8936 N N . ALA B 1 524 ? -19.320 142.850 23.759 1.00 32.65 544 ALA A N 1
ATOM 8937 C CA . ALA B 1 524 ? -20.481 142.000 23.855 1.00 35.39 544 ALA A CA 1
ATOM 8938 C C . ALA B 1 524 ? -20.551 141.207 22.583 1.00 32.91 544 ALA A C 1
ATOM 8939 O O . ALA B 1 524 ? -20.141 141.674 21.543 1.00 29.29 544 ALA A O 1
ATOM 8941 N N . ASN B 1 525 ? -21.082 139.994 22.676 1.00 32.09 545 ASN A N 1
ATOM 8942 C CA . ASN B 1 525 ? -21.553 139.260 21.513 1.00 32.28 545 ASN A CA 1
ATOM 8943 C C . ASN B 1 525 ? -22.222 140.188 20.473 1.00 32.38 545 ASN A C 1
ATOM 8944 O O . ASN B 1 525 ? -23.066 141.004 20.804 1.00 36.93 545 ASN A O 1
ATOM 8949 N N . PRO B 1 526 ? -21.889 140.020 19.198 1.00 37.26 546 PRO A N 1
ATOM 8950 C CA . PRO B 1 526 ? -22.444 141.012 18.239 1.00 37.94 546 PRO A CA 1
ATOM 8951 C C . PRO B 1 526 ? -23.951 141.000 18.079 1.00 32.99 546 PRO A C 1
ATOM 8952 O O . PRO B 1 526 ? -24.510 141.937 17.503 1.00 31.11 546 PRO A O 1
ATOM 8956 N N . LYS B 1 527 ? -24.607 139.977 18.613 1.00 33.20 547 LYS A N 1
ATOM 8957 C CA . LYS B 1 527 ? -26.068 139.948 18.638 1.00 30.94 547 LYS A CA 1
ATOM 8958 C C . LYS B 1 527 ? -26.653 140.957 19.619 1.00 29.90 547 LYS A C 1
ATOM 8959 O O . LYS B 1 527 ? -27.832 141.307 19.516 1.00 25.92 547 LYS A O 1
ATOM 8965 N N . VAL B 1 528 ? -25.812 141.474 20.524 1.00 30.36 548 VAL A N 1
ATOM 8966 C CA . VAL B 1 528 ? -26.241 142.515 21.476 1.00 29.58 548 VAL A CA 1
ATOM 8967 C C . VAL B 1 528 ? -26.133 143.867 20.800 1.00 28.26 548 VAL A C 1
ATOM 8968 O O . VAL B 1 528 ? -25.045 144.500 20.798 1.00 27.10 548 VAL A O 1
ATOM 8972 N N . GLU B 1 529 ? -27.260 144.316 20.260 1.00 26.32 549 GLU A N 1
ATOM 8973 C CA . GLU B 1 529 ? -27.339 145.557 19.518 1.00 32.01 549 GLU A CA 1
ATOM 8974 C C . GLU B 1 529 ? -26.975 146.789 20.304 1.00 32.10 549 GLU A C 1
ATOM 8975 O O . GLU B 1 529 ? -26.285 147.629 19.791 1.00 29.89 549 GLU A O 1
ATOM 8981 N N . ALA B 1 530 ? -27.403 146.866 21.554 1.00 31.56 550 ALA A N 1
ATOM 8982 C CA . ALA B 1 530 ? -27.102 148.010 22.438 1.00 30.51 550 ALA A CA 1
ATOM 8983 C C . ALA B 1 530 ? -25.599 148.336 22.522 1.00 31.79 550 ALA A C 1
ATOM 8984 O O . ALA B 1 530 ? -25.227 149.521 22.636 1.00 35.11 550 ALA A O 1
ATOM 8986 N N . ASP B 1 531 ? -24.755 147.306 22.385 1.00 29.42 551 ASP A N 1
ATOM 8987 C CA . ASP B 1 531 ? -23.329 147.410 22.672 1.00 29.54 551 ASP A CA 1
ATOM 8988 C C . ASP B 1 531 ? -22.425 147.409 21.401 1.00 31.40 551 ASP A C 1
ATOM 8989 O O . ASP B 1 531 ? -21.187 147.294 21.501 1.00 30.10 551 ASP A O 1
ATOM 8994 N N . HIS B 1 532 ? -23.045 147.602 20.232 1.00 30.93 552 HIS A N 1
ATOM 8995 C CA . HIS B 1 532 ? -22.300 147.797 18.994 1.00 36.92 552 HIS A CA 1
ATOM 8996 C C . HIS B 1 532 ? -21.383 149.020 19.173 1.00 34.29 552 HIS A C 1
ATOM 8997 O O . HIS B 1 532 ? -21.784 150.066 19.707 1.00 33.10 552 HIS A O 1
ATOM 9004 N N . GLY B 1 533 ? -20.161 148.842 18.710 1.00 33.50 553 GLY A N 1
ATOM 9005 C CA . GLY B 1 533 ? -19.111 149.850 18.787 1.00 34.97 553 GLY A CA 1
ATOM 9006 C C . GLY B 1 533 ? -18.756 150.342 20.176 1.00 33.13 553 GLY A C 1
ATOM 9007 O O . GLY B 1 533 ? -18.288 151.446 20.283 1.00 36.69 553 GLY A O 1
ATOM 9008 N N . ARG B 1 534 ? -18.983 149.527 21.217 1.00 30.95 554 ARG A N 1
ATOM 9009 C CA . ARG B 1 534 ? -18.802 149.933 22.611 1.00 30.15 554 ARG A CA 1
ATOM 9010 C C . ARG B 1 534 ? -18.058 148.861 23.391 1.00 27.94 554 ARG A C 1
ATOM 9011 O O . ARG B 1 534 ? -18.042 147.707 22.991 1.00 32.35 554 ARG A O 1
ATOM 9019 N N . VAL B 1 535 ? -17.384 149.249 24.459 1.00 29.88 555 VAL A N 1
ATOM 9020 C CA . VAL B 1 535 ? -16.700 148.291 25.349 1.00 28.20 555 VAL A CA 1
ATOM 9021 C C . VAL B 1 535 ? -16.906 148.710 26.784 1.00 28.50 555 VAL A C 1
ATOM 9022 O O . VAL B 1 535 ? -17.135 149.889 27.073 1.00 34.03 555 VAL A O 1
ATOM 9026 N N . ALA B 1 536 ? -16.890 147.741 27.682 1.00 28.33 556 ALA A N 1
ATOM 9027 C CA . ALA B 1 536 ? -16.945 148.006 29.127 1.00 31.01 556 ALA A CA 1
ATOM 9028 C C . ALA B 1 536 ? -15.572 147.799 29.719 1.00 31.51 556 ALA A C 1
ATOM 9029 O O . ALA B 1 536 ? -14.814 146.904 29.286 1.00 30.77 556 ALA A O 1
ATOM 9031 N N . VAL B 1 537 ? -15.252 148.595 30.721 1.00 30.76 557 VAL A N 1
ATOM 9032 C CA . VAL B 1 537 ? -13.970 148.403 31.448 1.00 30.12 557 VAL A CA 1
ATOM 9033 C C . VAL B 1 537 ? -14.206 147.694 32.766 1.00 28.25 557 VAL A C 1
ATOM 9034 O O . VAL B 1 537 ? -15.133 148.035 33.517 1.00 26.35 557 VAL A O 1
ATOM 9038 N N . GLU B 1 538 ? -13.405 146.671 33.035 1.00 27.88 558 GLU A N 1
ATOM 9039 C CA . GLU B 1 538 ? -13.326 146.085 34.365 1.00 27.46 558 GLU A CA 1
ATOM 9040 C C . GLU B 1 538 ? -11.930 145.774 34.850 1.00 31.75 558 GLU A C 1
ATOM 9041 O O . GLU B 1 538 ? -10.973 145.672 34.055 1.00 36.23 558 GLU A O 1
ATOM 9047 N N . ARG B 1 539 ? -11.830 145.534 36.156 1.00 32.55 559 ARG A N 1
ATOM 9048 C CA . ARG B 1 539 ? -10.568 145.129 36.790 1.00 34.08 559 ARG A CA 1
ATOM 9049 C C . ARG B 1 539 ? -10.880 144.257 37.952 1.00 35.33 559 ARG A C 1
ATOM 9050 O O . ARG B 1 539 ? -11.605 144.699 38.872 1.00 35.97 559 ARG A O 1
ATOM 9058 N N . GLY B 1 540 ? -10.323 143.045 37.958 1.00 32.38 560 GLY A N 1
ATOM 9059 C CA . GLY B 1 540 ? -10.681 142.102 39.009 1.00 35.22 560 GLY A CA 1
ATOM 9060 C C . GLY B 1 540 ? -12.191 141.827 38.906 1.00 34.16 560 GLY A C 1
ATOM 9061 O O . GLY B 1 540 ? -12.725 141.713 37.786 1.00 31.31 560 GLY A O 1
ATOM 9062 N N . PRO B 1 541 ? -12.890 141.810 40.048 1.00 33.60 561 PRO A N 1
ATOM 9063 C CA . PRO B 1 541 ? -14.344 141.601 40.077 1.00 34.14 561 PRO A CA 1
ATOM 9064 C C . PRO B 1 541 ? -15.209 142.842 39.815 1.00 35.15 561 PRO A C 1
ATOM 9065 O O . PRO B 1 541 ? -16.434 142.716 39.750 1.00 32.87 561 PRO A O 1
ATOM 9069 N N . ILE B 1 542 ? -14.585 144.019 39.641 1.00 37.28 562 ILE A N 1
ATOM 9070 C CA . ILE B 1 542 ? -15.295 145.293 39.593 1.00 32.45 562 ILE A CA 1
ATOM 9071 C C . ILE B 1 542 ? -15.435 145.825 38.187 1.00 33.05 562 ILE A C 1
ATOM 9072 O O . ILE B 1 542 ? -14.424 145.974 37.455 1.00 31.65 562 ILE A O 1
ATOM 9077 N N . VAL B 1 543 ? -16.685 146.114 37.807 1.00 27.84 563 VAL A N 1
ATOM 9078 C CA . VAL B 1 543 ? -16.957 146.794 36.522 1.00 29.28 563 VAL A CA 1
ATOM 9079 C C . VAL B 1 543 ? -16.921 148.304 36.784 1.00 27.47 563 VAL A C 1
ATOM 9080 O O . VAL B 1 543 ? -17.334 148.768 37.826 1.00 27.44 563 VAL A O 1
ATOM 9084 N N . TYR B 1 544 ? -16.430 149.042 35.815 1.00 28.97 564 TYR A N 1
ATOM 9085 C CA . TYR B 1 544 ? -16.220 150.460 35.895 1.00 27.04 564 TYR A CA 1
ATOM 9086 C C . TYR B 1 544 ? -17.222 151.222 35.069 1.00 28.41 564 TYR A C 1
ATOM 9087 O O . TYR B 1 544 ? -17.970 150.659 34.223 1.00 30.17 564 TYR A O 1
ATOM 9096 N N . CYS B 1 545 ? -17.307 152.501 35.392 1.00 26.42 565 CYS A N 1
ATOM 9097 C CA . CYS B 1 545 ? -18.058 153.428 34.568 1.00 30.56 565 CYS A CA 1
ATOM 9098 C C . CYS B 1 545 ? -17.370 154.812 34.509 1.00 31.75 565 CYS A C 1
ATOM 9099 O O . CYS B 1 545 ? -16.375 155.050 35.208 1.00 38.94 565 CYS A O 1
ATOM 9102 N N . ALA B 1 546 ? -17.888 155.680 33.656 1.00 30.93 566 ALA A N 1
ATOM 9103 C CA . ALA B 1 546 ? -17.503 157.088 33.576 1.00 32.85 566 ALA A CA 1
ATOM 9104 C C . ALA B 1 546 ? -18.657 157.878 34.090 1.00 29.64 566 ALA A C 1
ATOM 9105 O O . ALA B 1 546 ? -19.765 157.745 33.557 1.00 30.09 566 ALA A O 1
ATOM 9107 N N . GLU B 1 547 ? -18.384 158.734 35.066 1.00 26.98 567 GLU A N 1
ATOM 9108 C CA . GLU B 1 547 ? -19.382 159.559 35.682 1.00 26.73 567 GLU A CA 1
ATOM 9109 C C . GLU B 1 547 ? -18.919 161.003 35.534 1.00 29.29 567 GLU A C 1
ATOM 9110 O O . GLU B 1 547 ? -17.710 161.309 35.612 1.00 32.70 567 GLU A O 1
ATOM 9116 N N . TRP B 1 548 ? -19.891 161.891 35.347 1.00 30.32 568 TRP A N 1
ATOM 9117 C CA . TRP B 1 548 ? -19.651 163.337 35.184 1.00 32.49 568 TRP A CA 1
ATOM 9118 C C . TRP B 1 548 ? -18.676 164.060 36.186 1.00 33.76 568 TRP A C 1
ATOM 9119 O O . TRP B 1 548 ? -17.905 164.866 35.754 1.00 33.41 568 TRP A O 1
ATOM 9130 N N . PRO B 1 549 ? -18.689 163.753 37.493 1.00 35.12 569 PRO A N 1
ATOM 9131 C CA . PRO B 1 549 ? -17.761 164.504 38.382 1.00 35.01 569 PRO A CA 1
ATOM 9132 C C . PRO B 1 549 ? -16.282 164.357 38.093 1.00 30.62 569 PRO A C 1
ATOM 9133 O O . PRO B 1 549 ? -15.536 165.244 38.374 1.00 29.21 569 PRO A O 1
ATOM 9137 N N . ASP B 1 550 ? -15.841 163.238 37.531 1.00 33.98 570 ASP A N 1
ATOM 9138 C CA . ASP B 1 550 ? -14.424 162.979 37.375 1.00 31.58 570 ASP A CA 1
ATOM 9139 C C . ASP B 1 550 ? -13.894 163.453 36.037 1.00 33.10 570 ASP A C 1
ATOM 9140 O O . ASP B 1 550 ? -12.740 163.210 35.735 1.00 33.03 570 ASP A O 1
ATOM 9145 N N . ASN B 1 551 ? -14.722 164.112 35.223 1.00 29.88 571 ASN A N 1
ATOM 9146 C CA . ASN B 1 551 ? -14.369 164.311 33.821 1.00 33.79 571 ASN A CA 1
ATOM 9147 C C . ASN B 1 551 ? -14.786 165.701 33.369 1.00 35.41 571 ASN A C 1
ATOM 9148 O O . ASN B 1 551 ? -15.933 166.080 33.599 1.00 34.69 571 ASN A O 1
ATOM 9153 N N . ARG B 1 552 ? -13.876 166.415 32.699 1.00 36.33 572 ARG A N 1
ATOM 9154 C CA . ARG B 1 552 ? -14.104 167.802 32.204 1.00 46.80 572 ARG A CA 1
ATOM 9155 C C . ARG B 1 552 ? -14.787 167.890 30.844 1.00 47.06 572 ARG A C 1
ATOM 9156 O O . ARG B 1 552 ? -14.516 168.809 30.072 1.00 58.98 572 ARG A O 1
ATOM 9158 N N . PHE B 1 553 ? -15.672 166.948 30.550 1.00 41.46 573 PHE A N 1
ATOM 9159 C CA . PHE B 1 553 ? -16.309 166.817 29.225 1.00 39.68 573 PHE A CA 1
ATOM 9160 C C . PHE B 1 553 ? -17.523 165.896 29.440 1.00 39.48 573 PHE A C 1
ATOM 9161 O O . PHE B 1 553 ? -17.566 165.135 30.400 1.00 37.87 573 PHE A O 1
ATOM 9169 N N . ASN B 1 554 ? -18.500 165.975 28.568 1.00 35.57 574 ASN A N 1
ATOM 9170 C CA . ASN B 1 554 ? -19.709 165.183 28.732 1.00 36.08 574 ASN A CA 1
ATOM 9171 C C . ASN B 1 554 ? -19.330 163.677 28.481 1.00 33.21 574 ASN A C 1
ATOM 9172 O O . ASN B 1 554 ? -18.776 163.317 27.411 1.00 29.29 574 ASN A O 1
ATOM 9177 N N . VAL B 1 555 ? -19.578 162.832 29.475 1.00 29.14 575 VAL A N 1
ATOM 9178 C CA . VAL B 1 555 ? -19.258 161.412 29.400 1.00 31.58 575 VAL A CA 1
ATOM 9179 C C . VAL B 1 555 ? -19.948 160.625 28.274 1.00 34.62 575 VAL A C 1
ATOM 9180 O O . VAL B 1 555 ? -19.644 159.508 28.081 1.00 37.13 575 VAL A O 1
ATOM 9184 N N . HIS B 1 556 ? -20.894 161.205 27.568 1.00 35.83 576 HIS A N 1
ATOM 9185 C CA . HIS B 1 556 ? -21.508 160.524 26.441 1.00 36.67 576 HIS A CA 1
ATOM 9186 C C . HIS B 1 556 ? -20.778 160.876 25.148 1.00 37.41 576 HIS A C 1
ATOM 9187 O O . HIS B 1 556 ? -21.070 160.333 24.118 1.00 32.89 576 HIS A O 1
ATOM 9194 N N . SER B 1 557 ? -19.816 161.778 25.235 1.00 32.67 577 SER A N 1
ATOM 9195 C CA . SER B 1 557 ? -19.039 162.229 24.099 1.00 37.13 577 SER A CA 1
ATOM 9196 C C . SER B 1 557 ? -17.653 161.656 23.980 1.00 35.77 577 SER A C 1
ATOM 9197 O O . SER B 1 557 ? -16.859 162.127 23.210 1.00 35.06 577 SER A O 1
ATOM 9200 N N . ILE B 1 558 ? -17.395 160.648 24.771 1.00 34.77 578 ILE A N 1
ATOM 9201 C CA . ILE B 1 558 ? -16.160 159.934 24.834 1.00 37.25 578 ILE A CA 1
ATOM 9202 C C . ILE B 1 558 ? -15.925 159.097 23.619 1.00 38.32 578 ILE A C 1
ATOM 9203 O O . ILE B 1 558 ? -16.830 158.496 23.127 1.00 42.59 578 ILE A O 1
ATOM 9208 N N . LEU B 1 559 ? -14.732 159.135 23.070 1.00 35.92 579 LEU A N 1
ATOM 9209 C CA . LEU B 1 559 ? -14.387 158.182 22.078 1.00 34.85 579 LEU A CA 1
ATOM 9210 C C . LEU B 1 559 ? -13.091 157.615 22.610 1.00 39.66 579 LEU A C 1
ATOM 9211 O O . LEU B 1 559 ? -12.130 158.315 22.786 1.00 39.49 579 LEU A O 1
ATOM 9216 N N . LEU B 1 560 ? -13.077 156.324 22.888 1.00 36.77 580 LEU A N 1
ATOM 9217 C CA . LEU B 1 560 ? -11.888 155.685 23.377 1.00 34.36 580 LEU A CA 1
ATOM 9218 C C . LEU B 1 560 ? -10.898 155.490 22.263 1.00 35.85 580 LEU A C 1
ATOM 9219 O O . LEU B 1 560 ? -11.250 155.458 21.127 1.00 31.99 580 LEU A O 1
ATOM 9224 N N . ASN B 1 561 ? -9.650 155.300 22.626 1.00 35.81 581 ASN A N 1
ATOM 9225 C CA . ASN B 1 561 ? -8.615 155.034 21.659 1.00 38.56 581 ASN A CA 1
ATOM 9226 C C . ASN B 1 561 ? -8.829 153.692 21.027 1.00 35.40 581 ASN A C 1
ATOM 9227 O O . ASN B 1 561 ? -9.238 152.802 21.679 1.00 35.14 581 ASN A O 1
ATOM 9232 N N . GLN B 1 562 ? -8.526 153.556 19.761 1.00 35.06 582 GLN A N 1
ATOM 9233 C CA . GLN B 1 562 ? -8.629 152.225 19.112 1.00 36.85 582 GLN A CA 1
ATOM 9234 C C . GLN B 1 562 ? -7.923 151.080 19.866 1.00 40.06 582 GLN A C 1
ATOM 9235 O O . GLN B 1 562 ? -8.327 149.912 19.747 1.00 41.86 582 GLN A O 1
ATOM 9241 N N . HIS B 1 563 ? -6.866 151.396 20.619 1.00 44.45 583 HIS A N 1
ATOM 9242 C CA . HIS B 1 563 ? -6.224 150.415 21.496 1.00 42.29 583 HIS A CA 1
ATOM 9243 C C . HIS B 1 563 ? -5.980 151.090 22.820 1.00 40.88 583 HIS A C 1
ATOM 9244 O O . HIS B 1 563 ? -4.900 151.646 23.066 1.00 41.08 583 HIS A O 1
ATOM 9251 N N . PRO B 1 564 ? -7.008 151.089 23.682 1.00 38.99 584 PRO A N 1
ATOM 9252 C CA . PRO B 1 564 ? -6.879 151.929 24.877 1.00 38.67 584 PRO A CA 1
ATOM 9253 C C . PRO B 1 564 ? -5.835 151.404 25.847 1.00 40.46 584 PRO A C 1
ATOM 9254 O O . PRO B 1 564 ? -5.705 150.178 26.028 1.00 40.29 584 PRO A O 1
ATOM 9258 N N . GLN B 1 565 ? -5.091 152.330 26.454 1.00 39.29 585 GLN A N 1
ATOM 9259 C CA . GLN B 1 565 ? -4.159 151.980 27.530 1.00 42.35 585 GLN A CA 1
ATOM 9260 C C . GLN B 1 565 ? -4.662 152.605 28.816 1.00 38.23 585 GLN A C 1
ATOM 9261 O O . GLN B 1 565 ? -5.223 153.707 28.817 1.00 39.29 585 GLN A O 1
ATOM 9267 N N . PHE B 1 566 ? -4.494 151.877 29.909 1.00 39.36 586 PHE A N 1
ATOM 9268 C CA . PHE B 1 566 ? -5.042 152.257 31.200 1.00 38.41 586 PHE A CA 1
ATOM 9269 C C . PHE B 1 566 ? -3.938 152.388 32.257 1.00 39.21 586 PHE A C 1
ATOM 9270 O O . PHE B 1 566 ? -2.949 151.678 32.237 1.00 42.25 586 PHE A O 1
ATOM 9278 N N . LYS B 1 567 ? -4.166 153.290 33.192 1.00 40.48 587 LYS A N 1
ATOM 9279 C CA . LYS B 1 567 ? -3.335 153.469 34.356 1.00 42.91 587 LYS A CA 1
ATOM 9280 C C . LYS B 1 567 ? -4.318 153.279 35.534 1.00 36.74 587 LYS A C 1
ATOM 9281 O O . LYS B 1 567 ? -5.425 153.764 35.474 1.00 37.74 587 LYS A O 1
ATOM 9283 N N . VAL B 1 568 ? -3.924 152.544 36.572 1.00 37.45 588 VAL A N 1
ATOM 9284 C CA . VAL B 1 568 ? -4.701 152.423 37.839 1.00 36.55 588 VAL A CA 1
ATOM 9285 C C . VAL B 1 568 ? -4.093 153.283 38.967 1.00 41.24 588 VAL A C 1
ATOM 9286 O O . VAL B 1 568 ? -2.882 153.159 39.228 1.00 36.99 588 VAL A O 1
ATOM 9290 N N . THR B 1 569 ? -4.904 154.090 39.674 1.00 41.19 589 THR A N 1
ATOM 9291 C CA . THR B 1 569 ? -4.377 154.986 40.724 1.00 44.79 589 THR A CA 1
ATOM 9292 C C . THR B 1 569 ? -5.158 154.739 42.036 1.00 51.56 589 THR A C 1
ATOM 9293 O O . THR B 1 569 ? -6.408 154.695 42.013 1.00 49.73 589 THR A O 1
ATOM 9297 N N . ASP B 1 570 ? -4.462 154.563 43.165 1.00 43.77 590 ASP A N 1
ATOM 9298 C CA . ASP B 1 570 ? -5.173 154.361 44.434 1.00 49.05 590 ASP A CA 1
ATOM 9299 C C . ASP B 1 570 ? -5.753 155.675 44.976 1.00 46.43 590 ASP A C 1
ATOM 9300 O O . ASP B 1 570 ? -5.096 156.701 45.000 1.00 44.58 590 ASP A O 1
ATOM 9305 N N . LYS B 1 571 ? -7.018 155.650 45.369 1.00 46.34 591 LYS A N 1
ATOM 9306 C CA . LYS B 1 571 ? -7.668 156.832 45.912 1.00 45.65 591 LYS A CA 1
ATOM 9307 C C . LYS B 1 571 ? -8.300 156.500 47.233 1.00 44.30 591 LYS A C 1
ATOM 9308 O O . LYS B 1 571 ? -9.500 156.385 47.320 1.00 42.27 591 LYS A O 1
ATOM 9314 N N . PRO B 1 572 ? -7.484 156.397 48.293 1.00 45.35 592 PRO A N 1
ATOM 9315 C CA . PRO B 1 572 ? -8.051 155.954 49.563 1.00 43.82 592 PRO A CA 1
ATOM 9316 C C . PRO B 1 572 ? -9.122 156.868 50.175 1.00 44.98 592 PRO A C 1
ATOM 9317 O O . PRO B 1 572 ? -9.902 156.385 51.011 1.00 43.32 592 PRO A O 1
ATOM 9321 N N . GLU B 1 573 ? -9.184 158.143 49.760 1.00 51.66 593 GLU A N 1
ATOM 9322 C CA . GLU B 1 573 ? -10.144 159.107 50.325 1.00 56.06 593 GLU A CA 1
ATOM 9323 C C . GLU B 1 573 ? -11.306 159.432 49.398 1.00 52.64 593 GLU A C 1
ATOM 9324 O O . GLU B 1 573 ? -12.116 160.284 49.731 1.00 53.32 593 GLU A O 1
ATOM 9330 N N . LEU B 1 574 ? -11.383 158.792 48.239 1.00 46.52 594 LEU A N 1
ATOM 9331 C CA . LEU B 1 574 ? -12.482 159.037 47.294 1.00 47.37 594 LEU A CA 1
ATOM 9332 C C . LEU B 1 574 ? -13.582 157.934 47.403 1.00 44.51 594 LEU A C 1
ATOM 9333 O O . LEU B 1 574 ? -13.292 156.744 47.248 1.00 40.43 594 LEU A O 1
ATOM 9338 N N . LEU B 1 575 ? -14.822 158.325 47.699 1.00 42.52 595 LEU A N 1
ATOM 9339 C CA . LEU B 1 575 ? -15.958 157.375 47.690 1.00 45.86 595 LEU A CA 1
ATOM 9340 C C . LEU B 1 575 ? -15.674 156.134 48.558 1.00 43.24 595 LEU A C 1
ATOM 9341 O O . LEU B 1 575 ? -15.754 154.966 48.097 1.00 37.02 595 LEU A O 1
ATOM 9346 N N . TYR B 1 576 ? -15.253 156.414 49.792 1.00 40.74 596 TYR A N 1
ATOM 9347 C CA . TYR B 1 576 ? -14.880 155.381 50.779 1.00 41.03 596 TYR A CA 1
ATOM 9348 C C . TYR B 1 576 ? -13.652 154.518 50.437 1.00 37.64 596 TYR A C 1
ATOM 9349 O O . TYR B 1 576 ? -13.395 153.525 51.113 1.00 44.58 596 TYR A O 1
ATOM 9358 N N . GLY B 1 577 ? -12.889 154.874 49.408 1.00 42.14 597 GLY A N 1
ATOM 9359 C CA . GLY B 1 577 ? -11.646 154.155 49.072 1.00 42.71 597 GLY A CA 1
ATOM 9360 C C . GLY B 1 577 ? -11.820 153.248 47.874 1.00 43.35 597 GLY A C 1
ATOM 9361 O O . GLY B 1 577 ? -12.483 152.211 47.970 1.00 50.24 597 GLY A O 1
ATOM 9362 N N . ILE B 1 578 ? -11.244 153.639 46.750 1.00 37.92 598 ILE A N 1
ATOM 9363 C CA . ILE B 1 578 ? -11.425 152.916 45.507 1.00 41.06 598 ILE A CA 1
ATOM 9364 C C . ILE B 1 578 ? -10.104 152.920 44.811 1.00 41.64 598 ILE A C 1
ATOM 9365 O O . ILE B 1 578 ? -9.190 153.580 45.252 1.00 43.16 598 ILE A O 1
ATOM 9370 N N . ARG B 1 579 ? -10.030 152.174 43.724 1.00 37.76 599 ARG A N 1
ATOM 9371 C CA . ARG B 1 579 ? -9.066 152.409 42.737 1.00 37.28 599 ARG A CA 1
ATOM 9372 C C . ARG B 1 579 ? -9.819 153.038 41.551 1.00 41.14 599 ARG A C 1
ATOM 9373 O O . ARG B 1 579 ? -10.949 152.617 41.180 1.00 39.08 599 ARG A O 1
ATOM 9381 N N . GLN B 1 580 ? -9.151 154.025 40.956 1.00 36.92 600 GLN A N 1
ATOM 9382 C CA . GLN B 1 580 ? -9.598 154.807 39.808 1.00 37.94 600 GLN A CA 1
ATOM 9383 C C . GLN B 1 580 ? -8.866 154.293 38.596 1.00 35.21 600 GLN A C 1
ATOM 9384 O O . GLN B 1 580 ? -7.779 153.758 38.733 1.00 31.84 600 GLN A O 1
ATOM 9390 N N . ILE B 1 581 ? -9.473 154.410 37.419 1.00 32.99 601 ILE A N 1
ATOM 9391 C CA . ILE B 1 581 ? -8.848 154.011 36.160 1.00 34.48 601 ILE A CA 1
ATOM 9392 C C . ILE B 1 581 ? -8.887 155.156 35.114 1.00 35.44 601 ILE A C 1
ATOM 9393 O O . ILE B 1 581 ? -9.959 155.745 34.822 1.00 35.01 601 ILE A O 1
ATOM 9398 N N . THR B 1 582 ? -7.732 155.442 34.536 1.00 32.58 602 THR A N 1
ATOM 9399 C CA . THR B 1 582 ? -7.622 156.533 33.579 1.00 34.59 602 THR A CA 1
ATOM 9400 C C . THR B 1 582 ? -7.167 156.011 32.236 1.00 34.06 602 THR A C 1
ATOM 9401 O O . THR B 1 582 ? -6.485 154.991 32.157 1.00 31.52 602 THR A O 1
ATOM 9405 N N . THR B 1 583 ? -7.516 156.757 31.197 1.00 33.53 603 THR A N 1
ATOM 9406 C CA . THR B 1 583 ? -7.071 156.461 29.846 1.00 36.22 603 THR A CA 1
ATOM 9407 C C . THR B 1 583 ? -7.180 157.723 29.006 1.00 37.92 603 THR A C 1
ATOM 9408 O O . THR B 1 583 ? -8.089 158.546 29.207 1.00 38.61 603 THR A O 1
ATOM 9412 N N . ASP B 1 584 ? -6.269 157.845 28.051 1.00 37.05 604 ASP A N 1
ATOM 9413 C CA . ASP B 1 584 ? -6.256 158.964 27.137 1.00 39.23 604 ASP A CA 1
ATOM 9414 C C . ASP B 1 584 ? -7.245 158.704 25.986 1.00 38.43 604 ASP A C 1
ATOM 9415 O O . ASP B 1 584 ? -7.135 157.722 25.242 1.00 37.11 604 ASP A O 1
ATOM 9420 N N . ALA B 1 585 ? -8.191 159.612 25.844 1.00 33.66 605 ALA A N 1
ATOM 9421 C CA . ALA B 1 585 ? -9.355 159.414 24.993 1.00 38.23 605 ALA A CA 1
ATOM 9422 C C . ALA B 1 585 ? -9.616 160.722 24.290 1.00 39.42 605 ALA A C 1
ATOM 9423 O O . ALA B 1 585 ? -8.830 161.649 24.412 1.00 36.93 605 ALA A O 1
ATOM 9425 N N . GLN B 1 586 ? -10.713 160.772 23.539 1.00 41.12 606 GLN A N 1
ATOM 9426 C CA . GLN B 1 586 ? -11.154 161.990 22.931 1.00 39.42 606 GLN A CA 1
ATOM 9427 C C . GLN B 1 586 ? -12.605 162.304 23.341 1.00 39.17 606 GLN A C 1
ATOM 9428 O O . GLN B 1 586 ? -13.394 161.421 23.696 1.00 37.56 606 GLN A O 1
ATOM 9434 N N . ALA B 1 587 ? -12.893 163.592 23.370 1.00 35.73 607 ALA A N 1
ATOM 9435 C CA . ALA B 1 587 ? -14.205 164.110 23.566 1.00 36.08 607 ALA A CA 1
ATOM 9436 C C . ALA B 1 587 ? -14.580 164.817 22.281 1.00 36.13 607 ALA A C 1
ATOM 9437 O O . ALA B 1 587 ? -13.769 165.535 21.678 1.00 35.47 607 ALA A O 1
ATOM 9439 N N . LEU B 1 588 ? -15.798 164.551 21.833 1.00 34.42 608 LEU A N 1
ATOM 9440 C CA . LEU B 1 588 ? -16.315 165.047 20.580 1.00 34.31 608 LEU A CA 1
ATOM 9441 C C . LEU B 1 588 ? -17.301 166.134 20.849 1.00 31.62 608 LEU A C 1
ATOM 9442 O O . LEU B 1 588 ? -18.121 166.010 21.708 1.00 29.55 608 LEU A O 1
ATOM 9447 N N . SER B 1 589 ? -17.270 167.181 20.049 1.00 35.50 609 SER A N 1
ATOM 9448 C CA . SER B 1 589 ? -18.333 168.185 20.086 1.00 40.37 609 SER A CA 1
ATOM 9449 C C . SER B 1 589 ? -18.449 168.809 18.695 1.00 37.46 609 SER A C 1
ATOM 9450 O O . SER B 1 589 ? -17.571 168.589 17.830 1.00 33.84 609 SER A O 1
ATOM 9453 N N . TYR B 1 590 ? -19.498 169.585 18.476 1.00 32.61 610 TYR A N 1
ATOM 9454 C CA . TYR B 1 590 ? -19.604 170.392 17.243 1.00 38.12 610 TYR A CA 1
ATOM 9455 C C . TYR B 1 590 ? -19.312 171.865 17.539 1.00 37.75 610 TYR A C 1
ATOM 9456 O O . TYR B 1 590 ? -19.795 172.400 18.518 1.00 38.04 610 TYR A O 1
ATOM 9465 N N . ASP B 1 591 ? -18.538 172.543 16.718 1.00 44.18 611 ASP A N 1
ATOM 9466 C CA . ASP B 1 591 ? -18.229 173.987 17.049 1.00 46.65 611 ASP A CA 1
ATOM 9467 C C . ASP B 1 591 ? -19.270 174.979 16.490 1.00 47.52 611 ASP A C 1
ATOM 9468 O O . ASP B 1 591 ? -20.187 174.557 15.798 1.00 40.92 611 ASP A O 1
ATOM 9473 N N . LYS B 1 592 ? -19.135 176.276 16.842 1.00 52.76 612 LYS A N 1
ATOM 9474 C CA . LYS B 1 592 ? -19.892 177.420 16.235 1.00 49.20 612 LYS A CA 1
ATOM 9475 C C . LYS B 1 592 ? -19.925 177.374 14.730 1.00 42.39 612 LYS A C 1
ATOM 9476 O O . LYS B 1 592 ? -20.895 177.770 14.112 1.00 45.64 612 LYS A O 1
ATOM 9478 N N . ALA B 1 593 ? -18.842 176.917 14.135 1.00 41.18 613 ALA A N 1
ATOM 9479 C CA . ALA B 1 593 ? -18.753 176.810 12.697 1.00 42.81 613 ALA A CA 1
ATOM 9480 C C . ALA B 1 593 ? -19.404 175.481 12.100 1.00 43.45 613 ALA A C 1
ATOM 9481 O O . ALA B 1 593 ? -19.350 175.258 10.921 1.00 41.89 613 ALA A O 1
ATOM 9483 N N . GLY B 1 594 ? -20.030 174.628 12.911 1.00 41.42 614 GLY A N 1
ATOM 9484 C CA . GLY B 1 594 ? -20.720 173.418 12.421 1.00 41.89 614 GLY A CA 1
ATOM 9485 C C . GLY B 1 594 ? -19.865 172.212 12.096 1.00 41.67 614 GLY A C 1
ATOM 9486 O O . GLY B 1 594 ? -20.333 171.257 11.417 1.00 41.70 614 GLY A O 1
ATOM 9487 N N . LYS B 1 595 ? -18.617 172.260 12.566 1.00 41.39 615 LYS A N 1
ATOM 9488 C CA . LYS B 1 595 ? -17.619 171.242 12.318 1.00 39.14 615 LYS A CA 1
ATOM 9489 C C . LYS B 1 595 ? -17.432 170.492 13.618 1.00 36.97 615 LYS A C 1
ATOM 9490 O O . LYS B 1 595 ? -17.653 171.030 14.732 1.00 33.84 615 LYS A O 1
ATOM 9496 N N . LEU B 1 596 ? -17.042 169.241 13.452 1.00 35.72 616 LEU A N 1
ATOM 9497 C CA . LEU B 1 596 ? -16.804 168.309 14.563 1.00 38.57 616 LEU A CA 1
ATOM 9498 C C . LEU B 1 596 ? -15.442 168.561 15.129 1.00 35.30 616 LEU A C 1
ATOM 9499 O O . LEU B 1 596 ? -14.505 168.648 14.388 1.00 38.00 616 LEU A O 1
ATOM 9504 N N . VAL B 1 597 ? -15.352 168.613 16.442 1.00 38.91 617 VAL A N 1
ATOM 9505 C CA . VAL B 1 597 ? -14.107 168.873 17.135 1.00 43.15 617 VAL A CA 1
ATOM 9506 C C . VAL B 1 597 ? -13.802 167.637 17.959 1.00 38.74 617 VAL A C 1
ATOM 9507 O O . VAL B 1 597 ? -14.696 167.085 18.549 1.00 38.62 617 VAL A O 1
ATOM 9511 N N . THR B 1 598 ? -12.555 167.190 17.913 1.00 38.04 618 THR A N 1
ATOM 9512 C CA . THR B 1 598 ? -11.964 166.234 18.843 1.00 41.24 618 THR A CA 1
ATOM 9513 C C . THR B 1 598 ? -10.986 166.948 19.771 1.00 43.72 618 THR A C 1
ATOM 9514 O O . THR B 1 598 ? -10.093 167.703 19.292 1.00 41.90 618 THR A O 1
ATOM 9518 N N . LYS B 1 599 ? -11.185 166.769 21.075 1.00 44.72 619 LYS A N 1
ATOM 9519 C CA . LYS B 1 599 ? -10.292 167.299 22.129 1.00 42.66 619 LYS A CA 1
ATOM 9520 C C . LYS B 1 599 ? -9.712 166.070 22.906 1.00 45.83 619 LYS A C 1
ATOM 9521 O O . LYS B 1 599 ? -10.440 165.093 23.269 1.00 36.42 619 LYS A O 1
ATOM 9523 N N . ASP B 1 600 ? -8.392 166.074 23.087 1.00 41.63 620 ASP A N 1
ATOM 9524 C CA . ASP B 1 600 ? -7.697 165.028 23.836 1.00 42.05 620 ASP A CA 1
ATOM 9525 C C . ASP B 1 600 ? -8.006 165.204 25.307 1.00 41.96 620 ASP A C 1
ATOM 9526 O O . ASP B 1 600 ? -7.948 166.306 25.796 1.00 38.31 620 ASP A O 1
ATOM 9531 N N . VAL B 1 601 ? -8.335 164.120 26.003 1.00 36.53 621 VAL A N 1
ATOM 9532 C CA . VAL B 1 601 ? -8.795 164.206 27.374 1.00 38.96 621 VAL A CA 1
ATOM 9533 C C . VAL B 1 601 ? -8.288 163.001 28.124 1.00 39.47 621 VAL A C 1
ATOM 9534 O O . VAL B 1 601 ? -7.972 161.968 27.519 1.00 40.36 621 VAL A O 1
ATOM 9538 N N . GLU B 1 602 ? -8.207 163.166 29.438 1.00 44.17 622 GLU A N 1
ATOM 9539 C CA . GLU B 1 602 ? -7.970 162.058 30.363 1.00 46.77 622 GLU A CA 1
ATOM 9540 C C . GLU B 1 602 ? -9.342 161.604 30.846 1.00 39.65 622 GLU A C 1
ATOM 9541 O O . GLU B 1 602 ? -10.024 162.352 31.527 1.00 36.45 622 GLU A O 1
ATOM 9547 N N . LEU B 1 603 ? -9.718 160.377 30.489 1.00 37.15 623 LEU A N 1
ATOM 9548 C CA . LEU B 1 603 ? -10.996 159.801 30.939 1.00 35.71 623 LEU A CA 1
ATOM 9549 C C . LEU B 1 603 ? -10.770 159.124 32.243 1.00 31.61 623 LEU A C 1
ATOM 9550 O O . LEU B 1 603 ? -9.930 158.255 32.304 1.00 30.59 623 LEU A O 1
ATOM 9555 N N . THR B 1 604 ? -11.534 159.496 33.263 1.00 31.93 624 THR A N 1
ATOM 9556 C CA . THR B 1 604 ? -11.394 158.907 34.591 1.00 34.64 624 THR A CA 1
ATOM 9557 C C . THR B 1 604 ? -12.628 158.041 34.937 1.00 33.65 624 THR A C 1
ATOM 9558 O O . THR B 1 604 ? -13.725 158.528 34.951 1.00 32.08 624 THR A O 1
ATOM 9562 N N . LEU B 1 605 ? -12.378 156.758 35.225 1.00 31.86 625 LEU A N 1
ATOM 9563 C CA . LEU B 1 605 ? -13.410 155.790 35.550 1.00 32.04 625 LEU A CA 1
ATOM 9564 C C . LEU B 1 605 ? -13.392 155.421 37.035 1.00 31.91 625 LEU A C 1
ATOM 9565 O O . LEU B 1 605 ? -12.345 155.348 37.658 1.00 31.68 625 LEU A O 1
ATOM 9570 N N . ILE B 1 606 ? -14.588 155.190 37.553 1.00 30.52 626 ILE A N 1
ATOM 9571 C CA . ILE B 1 606 ? -14.836 154.701 38.920 1.00 33.27 626 ILE A CA 1
ATOM 9572 C C . ILE B 1 606 ? -15.611 153.377 38.930 1.00 29.95 626 ILE A C 1
ATOM 9573 O O . ILE B 1 606 ? -16.254 153.023 37.930 1.00 31.96 626 ILE A O 1
ATOM 9578 N N . PRO B 1 607 ? -15.555 152.644 40.046 1.00 31.31 627 PRO A N 1
ATOM 9579 C CA . PRO B 1 607 ? -16.411 151.460 40.162 1.00 29.12 627 PRO A CA 1
ATOM 9580 C C . PRO B 1 607 ? -17.876 151.797 39.919 1.00 28.84 627 PRO A C 1
ATOM 9581 O O . PRO B 1 607 ? -18.396 152.802 40.449 1.00 27.46 627 PRO A O 1
ATOM 9585 N N . TYR B 1 608 ? -18.537 150.983 39.093 1.00 31.49 628 TYR A N 1
ATOM 9586 C CA . TYR B 1 608 ? -20.002 151.091 38.894 1.00 30.77 628 TYR A CA 1
ATOM 9587 C C . TYR B 1 608 ? -20.754 151.310 40.202 1.00 29.82 628 TYR A C 1
ATOM 9588 O O . TYR B 1 608 ? -21.613 152.172 40.240 1.00 25.92 628 TYR A O 1
ATOM 9597 N N . TYR B 1 609 ? -20.417 150.558 41.269 1.00 28.63 629 TYR A N 1
ATOM 9598 C CA . TYR B 1 609 ? -21.228 150.609 42.485 1.00 31.65 629 TYR A CA 1
ATOM 9599 C C . TYR B 1 609 ? -21.184 151.995 43.108 1.00 29.11 629 TYR A C 1
ATOM 9600 O O . TYR B 1 609 ? -22.072 152.356 43.823 1.00 27.06 629 TYR A O 1
ATOM 9609 N N . ALA B 1 610 ? -20.129 152.743 42.813 1.00 29.68 630 ALA A N 1
ATOM 9610 C CA . ALA B 1 610 ? -19.846 154.003 43.442 1.00 29.43 630 ALA A CA 1
ATOM 9611 C C . ALA B 1 610 ? -20.448 155.218 42.694 1.00 31.54 630 ALA A C 1
ATOM 9612 O O . ALA B 1 610 ? -20.274 156.376 43.108 1.00 30.45 630 ALA A O 1
ATOM 9614 N N . TRP B 1 611 ? -21.173 154.971 41.618 1.00 27.40 631 TRP A N 1
ATOM 9615 C CA . TRP B 1 611 ? -21.821 156.034 40.882 1.00 27.15 631 TRP A CA 1
ATOM 9616 C C . TRP B 1 611 ? -22.973 156.552 41.709 1.00 29.34 631 TRP A C 1
ATOM 9617 O O . TRP B 1 611 ? -23.367 155.923 42.697 1.00 27.24 631 TRP A O 1
ATOM 9628 N N . ALA B 1 612 ? -23.472 157.729 41.306 1.00 24.97 632 ALA A N 1
ATOM 9629 C CA . ALA B 1 612 ? -24.645 158.388 41.925 1.00 27.72 632 ALA A CA 1
ATOM 9630 C C . ALA B 1 612 ? -24.463 158.777 43.424 1.00 30.57 632 ALA A C 1
ATOM 9631 O O . ALA B 1 612 ? -25.430 159.007 44.129 1.00 33.72 632 ALA A O 1
ATOM 9633 N N . HIS B 1 613 ? -23.229 158.861 43.904 1.00 34.50 633 HIS A N 1
ATOM 9634 C CA . HIS B 1 613 ? -22.967 159.363 45.276 1.00 36.98 633 HIS A CA 1
ATOM 9635 C C . HIS B 1 613 ? -22.823 160.874 45.381 1.00 37.01 633 HIS A C 1
ATOM 9636 O O . HIS B 1 613 ? -22.934 161.400 46.474 1.00 36.37 633 HIS A O 1
ATOM 9643 N N . ARG B 1 614 ? -22.618 161.556 44.253 1.00 32.90 634 ARG A N 1
ATOM 9644 C CA . ARG B 1 614 ? -22.193 162.944 44.264 1.00 32.26 634 ARG A CA 1
ATOM 9645 C C . ARG B 1 614 ? -23.141 163.887 43.529 1.00 33.76 634 ARG A C 1
ATOM 9646 O O . ARG B 1 614 ? -22.767 165.007 43.232 1.00 33.21 634 ARG A O 1
ATOM 9654 N N . GLY B 1 615 ? -24.374 163.463 43.251 1.00 31.20 635 GLY A N 1
ATOM 9655 C CA . GLY B 1 615 ? -25.322 164.311 42.550 1.00 30.42 635 GLY A CA 1
ATOM 9656 C C . GLY B 1 615 ? -25.673 163.762 41.175 1.00 31.23 635 GLY A C 1
ATOM 9657 O O . GLY B 1 615 ? -24.902 163.029 40.540 1.00 32.81 635 GLY A O 1
ATOM 9658 N N . GLU B 1 616 ? -26.860 164.128 40.742 1.00 32.72 636 GLU A N 1
ATOM 9659 C CA . GLU B 1 616 ? -27.444 163.678 39.492 1.00 33.58 636 GLU A CA 1
ATOM 9660 C C . GLU B 1 616 ? -26.646 164.177 38.294 1.00 36.15 636 GLU A C 1
ATOM 9661 O O . GLU B 1 616 ? -26.107 165.287 38.313 1.00 36.20 636 GLU A O 1
ATOM 9667 N N . GLY B 1 617 ? -26.578 163.340 37.261 1.00 33.94 637 GLY A N 1
ATOM 9668 C CA . GLY B 1 617 ? -25.892 163.661 36.007 1.00 33.88 637 GLY A CA 1
ATOM 9669 C C . GLY B 1 617 ? -25.533 162.411 35.234 1.00 35.47 637 GLY A C 1
ATOM 9670 O O . GLY B 1 617 ? -25.931 161.278 35.597 1.00 33.75 637 GLY A O 1
ATOM 9671 N N . ASP B 1 618 ? -24.735 162.634 34.206 1.00 32.85 638 ASP A N 1
ATOM 9672 C CA . ASP B 1 618 ? -24.467 161.659 33.198 1.00 33.56 638 ASP A CA 1
ATOM 9673 C C . ASP B 1 618 ? -23.508 160.624 33.698 1.00 29.61 638 ASP A C 1
ATOM 9674 O O . ASP B 1 618 ? -22.618 160.927 34.428 1.00 34.88 638 ASP A O 1
ATOM 9679 N N . MET B 1 619 ? -23.735 159.387 33.280 1.00 31.10 639 MET A N 1
ATOM 9680 C CA . MET B 1 619 ? -22.867 158.221 33.514 1.00 30.73 639 MET A CA 1
ATOM 9681 C C . MET B 1 619 ? -22.971 157.254 32.316 1.00 30.52 639 MET A C 1
ATOM 9682 O O . MET B 1 619 ? -23.981 157.267 31.576 1.00 27.16 639 MET A O 1
ATOM 9687 N N . GLU B 1 620 ? -21.920 156.479 32.090 1.00 28.69 640 GLU A N 1
ATOM 9688 C CA . GLU B 1 620 ? -21.951 155.440 31.070 1.00 34.32 640 GLU A CA 1
ATOM 9689 C C . GLU B 1 620 ? -21.087 154.311 31.516 1.00 33.29 640 GLU A C 1
ATOM 9690 O O . GLU B 1 620 ? -19.940 154.557 31.933 1.00 28.26 640 GLU A O 1
ATOM 9696 N N . VAL B 1 621 ? -21.567 153.086 31.287 1.00 31.24 641 VAL A N 1
ATOM 9697 C CA . VAL B 1 621 ? -20.751 151.871 31.446 1.00 29.27 641 VAL A CA 1
ATOM 9698 C C . VAL B 1 621 ? -20.142 151.470 30.121 1.00 27.74 641 VAL A C 1
ATOM 9699 O O . VAL B 1 621 ? -18.909 151.181 30.059 1.00 26.94 641 VAL A O 1
ATOM 9703 N N . TRP B 1 622 ? -21.014 151.360 29.116 1.00 29.91 642 TRP A N 1
ATOM 9704 C CA . TRP B 1 622 ? -20.643 150.923 27.753 1.00 29.30 642 TRP A CA 1
ATOM 9705 C C . TRP B 1 622 ? -20.065 152.095 26.940 1.00 29.31 642 TRP A C 1
ATOM 9706 O O . TRP B 1 622 ? -20.801 152.969 26.480 1.00 31.96 642 TRP A O 1
ATOM 9717 N N . LEU B 1 623 ? -18.745 152.112 26.755 1.00 31.62 643 LEU A N 1
ATOM 9718 C CA . LEU B 1 623 ? -18.029 153.307 26.204 1.00 31.43 643 LEU A CA 1
ATOM 9719 C C . LEU B 1 623 ? -17.783 153.205 24.701 1.00 31.32 643 LEU A C 1
ATOM 9720 O O . LEU B 1 623 ? -17.293 152.17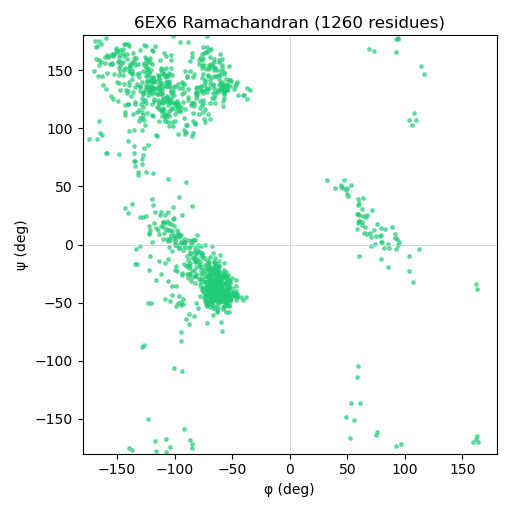7 24.209 1.00 30.45 643 LEU A O 1
ATOM 9725 N N . PRO B 1 624 ? -18.052 154.283 23.965 1.00 30.96 644 PRO A N 1
ATOM 9726 C CA . PRO B 1 624 ? -17.805 154.169 22.547 1.00 30.60 644 PRO A CA 1
ATOM 9727 C C . PRO B 1 624 ? -16.340 154.003 22.217 1.00 32.00 644 PRO A C 1
ATOM 9728 O O . PRO B 1 624 ? -15.486 154.680 22.812 1.00 34.69 644 PRO A O 1
ATOM 9732 N N . ILE B 1 625 ? -16.074 153.052 21.318 1.00 32.56 645 ILE A N 1
ATOM 9733 C CA . ILE B 1 625 ? -14.776 152.802 20.694 1.00 32.25 645 ILE A CA 1
ATOM 9734 C C . ILE B 1 625 ? -14.809 152.879 19.169 1.00 37.24 645 ILE A C 1
ATOM 9735 O O . ILE B 1 625 ? -13.828 152.548 18.485 1.00 40.60 645 ILE A O 1
ATOM 9740 N N . ASP B 1 626 ? -15.916 153.324 18.612 1.00 40.42 646 ASP A N 1
ATOM 9741 C CA . ASP B 1 626 ? -15.989 153.582 17.202 1.00 42.29 646 ASP A CA 1
ATOM 9742 C C . ASP B 1 626 ? -16.893 154.805 17.050 1.00 48.45 646 ASP A C 1
ATOM 9743 O O . ASP B 1 626 ? -17.747 155.050 17.914 1.00 40.01 646 ASP A O 1
ATOM 9748 N N . VAL B 1 627 ? -16.655 155.607 16.002 1.00 50.81 647 VAL A N 1
ATOM 9749 C CA . VAL B 1 627 ? -17.470 156.810 15.748 1.00 46.86 647 VAL A CA 1
ATOM 9750 C C . VAL B 1 627 ? -18.947 156.497 15.666 1.00 43.29 647 VAL A C 1
ATOM 9751 O O . VAL B 1 627 ? -19.739 157.303 16.094 1.00 42.67 647 VAL A O 1
ATOM 9755 N N . SER B 1 628 ? -19.321 155.331 15.128 1.00 48.77 648 SER A N 1
ATOM 9756 C CA . SER B 1 628 ? -20.745 154.985 14.976 1.00 46.86 648 SER A CA 1
ATOM 9757 C C . SER B 1 628 ? -21.515 154.981 16.295 1.00 48.23 648 SER A C 1
ATOM 9758 O O . SER B 1 628 ? -22.724 155.253 16.280 1.00 48.37 648 SER A O 1
ATOM 9761 N N . ALA B 1 629 ? -20.820 154.726 17.420 1.00 39.84 649 ALA A N 1
ATOM 9762 C CA . ALA B 1 629 ? -21.451 154.695 18.760 1.00 40.49 649 ALA A CA 1
ATOM 9763 C C . ALA B 1 629 ? -21.350 156.001 19.544 1.00 38.80 649 ALA A C 1
ATOM 9764 O O . ALA B 1 629 ? -21.798 156.091 20.675 1.00 33.57 649 ALA A O 1
ATOM 9766 N N . THR B 1 630 ? -20.739 156.996 18.953 1.00 43.21 650 THR A N 1
ATOM 9767 C CA . THR B 1 630 ? -20.549 158.272 19.608 1.00 44.71 650 THR A CA 1
ATOM 9768 C C . THR B 1 630 ? -21.699 159.216 19.505 1.00 44.11 650 THR A C 1
ATOM 9769 O O . THR B 1 630 ? -22.538 159.090 18.666 1.00 39.85 650 THR A O 1
ATOM 9773 N N . SER B 1 631 ? -21.668 160.181 20.400 1.00 41.86 651 SER A N 1
ATOM 9774 C CA . SER B 1 631 ? -22.627 161.242 20.486 1.00 46.81 651 SER A CA 1
ATOM 9775 C C . SER B 1 631 ? -21.918 162.616 20.683 1.00 48.91 651 SER A C 1
ATOM 9776 O O . SER B 1 631 ? -21.204 162.797 21.635 1.00 56.37 651 SER A O 1
ATOM 9779 N N . ALA B 1 632 ? -22.116 163.564 19.793 1.00 44.30 652 ALA A N 1
ATOM 9780 C CA . ALA B 1 632 ? -21.493 164.859 19.931 1.00 45.95 652 ALA A CA 1
ATOM 9781 C C . ALA B 1 632 ? -22.496 165.947 20.187 1.00 47.40 652 ALA A C 1
ATOM 9782 O O . ALA B 1 632 ? -23.514 165.977 19.564 1.00 53.13 652 ALA A O 1
ATOM 9784 N N . GLN B 1 633 ? -22.231 166.829 21.128 1.00 53.86 653 GLN A N 1
ATOM 9785 C CA . GLN B 1 633 ? -23.136 167.962 21.342 1.00 62.61 653 GLN A CA 1
ATOM 9786 C C . GLN B 1 633 ? -22.488 169.260 20.885 1.00 58.37 653 GLN A C 1
ATOM 9787 O O . GLN B 1 633 ? -21.316 169.308 20.641 1.00 41.76 653 GLN A O 1
ATOM 9789 N N . PRO B 1 634 ? -23.292 170.300 20.727 1.00 66.02 654 PRO A N 1
ATOM 9790 C CA . PRO B 1 634 ? -22.795 171.602 20.296 1.00 69.72 654 PRO A CA 1
ATOM 9791 C C . PRO B 1 634 ? -21.932 172.245 21.347 1.00 71.67 654 PRO A C 1
ATOM 9792 O O . PRO B 1 634 ? -22.383 172.220 22.470 1.00 85.36 654 PRO A O 1
#